Protein AF-A0A7W1G6N1-F1 (afdb_monomer_lite)

Structure (mmCIF, N/CA/C/O backbone):
data_AF-A0A7W1G6N1-F1
#
_entry.id   AF-A0A7W1G6N1-F1
#
loop_
_atom_site.group_PDB
_atom_site.id
_atom_site.type_symbol
_atom_site.label_atom_id
_atom_site.label_alt_id
_atom_site.label_comp_id
_atom_site.label_asym_id
_atom_site.label_entity_id
_atom_site.label_seq_id
_atom_site.pdbx_PDB_ins_code
_atom_site.Cartn_x
_atom_site.Cartn_y
_atom_site.Cartn_z
_atom_site.occupancy
_atom_site.B_iso_or_equiv
_atom_site.auth_seq_id
_atom_site.auth_comp_id
_atom_site.auth_asym_id
_atom_site.auth_atom_id
_atom_site.pdbx_PDB_model_num
ATOM 1 N N . MET A 1 1 ? -58.845 42.591 -38.755 1.00 31.61 1 MET A N 1
ATOM 2 C CA . MET A 1 1 ? -57.401 42.260 -38.752 1.00 31.61 1 MET A CA 1
ATOM 3 C C . MET A 1 1 ? -56.787 43.086 -37.635 1.00 31.61 1 MET A C 1
ATOM 5 O O . MET A 1 1 ? -56.938 44.291 -37.698 1.00 31.61 1 MET A O 1
ATOM 9 N N . ILE A 1 2 ? -56.238 42.552 -36.546 1.00 23.30 2 ILE A N 1
ATOM 10 C CA . ILE A 1 2 ? -55.523 41.286 -36.318 1.00 23.30 2 ILE A CA 1
ATOM 11 C C . ILE A 1 2 ? -56.107 40.600 -35.066 1.00 23.30 2 ILE A C 1
ATOM 13 O O . ILE A 1 2 ? -56.404 41.264 -34.079 1.00 23.30 2 ILE A O 1
ATOM 17 N N . ALA A 1 3 ? -56.312 39.284 -35.131 1.00 23.05 3 ALA A N 1
ATOM 18 C CA . ALA A 1 3 ? -56.789 38.465 -34.020 1.00 23.05 3 ALA A CA 1
ATOM 19 C C . ALA A 1 3 ? -55.627 38.125 -33.067 1.00 23.05 3 ALA A C 1
ATOM 21 O O . ALA A 1 3 ? -54.638 37.547 -33.509 1.00 23.05 3 ALA A O 1
ATOM 22 N N . HIS A 1 4 ? -55.759 38.425 -31.773 1.00 25.27 4 HIS A N 1
ATOM 23 C CA . HIS A 1 4 ? -54.898 37.884 -30.712 1.00 25.27 4 HIS A CA 1
ATOM 24 C C . HIS A 1 4 ? -55.715 36.923 -29.846 1.00 25.27 4 HIS A C 1
ATOM 26 O O . HIS A 1 4 ? -56.066 37.204 -28.708 1.00 25.27 4 HIS A O 1
ATOM 32 N N . GLY A 1 5 ? -56.064 35.788 -30.447 1.00 28.53 5 GLY A N 1
ATOM 33 C CA . GLY A 1 5 ? -56.577 34.616 -29.756 1.00 28.53 5 GLY A CA 1
ATOM 34 C C . GLY A 1 5 ? -55.669 33.441 -30.070 1.00 28.53 5 GLY A C 1
ATOM 35 O O . GLY A 1 5 ? -55.804 32.859 -31.136 1.00 28.53 5 GLY A O 1
ATOM 36 N N . VAL A 1 6 ? -54.749 33.128 -29.155 1.00 24.64 6 VAL A N 1
ATOM 37 C CA . VAL A 1 6 ? -54.266 31.767 -28.875 1.00 24.64 6 VAL A CA 1
ATOM 38 C C . VAL A 1 6 ? -53.816 31.774 -27.412 1.00 24.64 6 VAL A C 1
ATOM 40 O O . VAL A 1 6 ? -52.777 32.351 -27.094 1.00 24.64 6 VAL A O 1
ATOM 43 N N . ALA A 1 7 ? -54.597 31.154 -26.526 1.00 30.94 7 ALA A N 1
ATOM 44 C CA . ALA A 1 7 ? -54.115 30.734 -25.215 1.00 30.94 7 ALA A CA 1
ATOM 45 C C . ALA A 1 7 ? -52.924 29.792 -25.439 1.00 30.94 7 ALA A C 1
ATOM 47 O O . ALA A 1 7 ? -53.047 28.797 -26.155 1.00 30.94 7 ALA A O 1
ATOM 48 N N . ARG A 1 8 ? -51.745 30.132 -24.914 1.00 32.72 8 ARG A N 1
ATOM 49 C CA . ARG A 1 8 ? -50.528 29.343 -25.133 1.00 32.72 8 ARG A CA 1
ATOM 50 C C . ARG A 1 8 ? -50.209 28.547 -23.875 1.00 32.72 8 ARG A C 1
ATOM 52 O O . ARG A 1 8 ? -49.490 29.030 -23.012 1.00 32.72 8 ARG A O 1
ATOM 59 N N . THR A 1 9 ? -50.696 27.309 -23.824 1.00 32.59 9 THR A N 1
ATOM 60 C CA . THR A 1 9 ? -50.261 26.271 -22.877 1.00 32.59 9 THR A CA 1
ATOM 61 C C . THR A 1 9 ? -48.731 26.224 -22.812 1.00 32.59 9 THR A C 1
ATOM 63 O O . THR A 1 9 ? -48.063 26.353 -23.850 1.00 32.59 9 THR A O 1
ATOM 66 N N . ILE A 1 10 ? -48.158 26.048 -21.617 1.00 39.97 10 ILE A N 1
ATOM 67 C CA . ILE A 1 10 ? -46.740 25.712 -21.436 1.00 39.97 10 ILE A CA 1
ATOM 68 C C . ILE A 1 10 ? -46.501 24.376 -22.159 1.00 39.97 10 ILE A C 1
ATOM 70 O O . ILE A 1 10 ? -46.880 23.323 -21.668 1.00 39.97 10 ILE A O 1
ATOM 74 N N . ALA A 1 11 ? -45.973 24.416 -23.386 1.00 32.59 11 ALA A N 1
ATOM 75 C CA . ALA A 1 11 ? -45.635 23.219 -24.135 1.00 32.59 11 ALA A CA 1
ATOM 76 C C . ALA A 1 11 ? -44.312 22.702 -23.573 1.00 32.59 11 ALA A C 1
ATOM 78 O O . ALA A 1 11 ? -43.262 23.312 -23.777 1.00 32.59 11 ALA A O 1
ATOM 79 N N . SER A 1 12 ? -44.407 21.608 -22.827 1.00 36.09 12 SER A N 1
ATOM 80 C CA . SER A 1 12 ? -43.300 20.813 -22.318 1.00 36.09 12 SER A CA 1
ATOM 81 C C . SER A 1 12 ? -42.461 20.270 -23.477 1.00 36.09 12 SER A C 1
ATOM 83 O O . SER A 1 12 ? -42.986 19.575 -24.353 1.00 36.09 12 SER A O 1
ATOM 85 N N . ARG A 1 13 ? -41.143 20.490 -23.456 1.00 36.03 13 ARG A N 1
ATOM 86 C CA . ARG A 1 13 ? -40.245 19.433 -23.938 1.00 36.03 13 ARG A CA 1
ATOM 87 C C . ARG A 1 13 ? -40.370 18.290 -22.929 1.00 36.03 13 ARG A C 1
ATOM 89 O O . ARG A 1 13 ? -40.429 18.548 -21.731 1.00 36.03 13 ARG A O 1
ATOM 96 N N . ILE A 1 14 ? -40.465 17.052 -23.407 1.00 33.03 14 ILE A N 1
ATOM 97 C CA . ILE A 1 14 ? -40.385 15.871 -22.540 1.00 33.03 14 ILE A CA 1
ATOM 98 C C . ILE A 1 14 ? -39.028 15.956 -21.831 1.00 33.03 14 ILE A C 1
ATOM 100 O O . ILE A 1 14 ? -37.995 15.891 -22.495 1.00 33.03 14 ILE A O 1
ATOM 104 N N . ALA A 1 15 ? -39.051 16.199 -20.521 1.00 41.38 15 ALA A N 1
ATOM 105 C CA . ALA A 1 15 ? -37.855 16.276 -19.693 1.00 41.38 15 ALA A CA 1
ATOM 106 C C . ALA A 1 15 ? -37.167 14.907 -19.656 1.00 41.38 15 ALA A C 1
ATOM 108 O O . ALA A 1 15 ? -37.839 13.875 -19.544 1.00 41.38 15 ALA A O 1
ATOM 109 N N . THR A 1 16 ? -35.839 14.886 -19.727 1.00 40.97 16 THR A N 1
ATOM 110 C CA . THR A 1 16 ? -35.079 13.694 -19.338 1.00 40.97 16 THR A CA 1
ATOM 111 C C . THR A 1 16 ? -35.012 13.639 -17.802 1.00 40.97 16 THR A C 1
ATOM 113 O O . THR A 1 16 ? -35.255 14.645 -17.129 1.00 40.97 16 THR A O 1
ATOM 116 N N . PRO A 1 17 ? -34.700 12.482 -17.193 1.00 38.56 17 PRO A N 1
ATOM 117 C CA . PRO A 1 17 ? -34.567 12.359 -15.736 1.00 38.56 17 PRO A CA 1
ATOM 118 C C . PRO A 1 17 ? -33.559 13.329 -15.084 1.00 38.56 17 PRO A C 1
ATOM 120 O O . PRO A 1 17 ? -33.598 13.502 -13.869 1.00 38.56 17 PRO A O 1
ATOM 123 N N . GLU A 1 18 ? -32.681 13.957 -15.871 1.00 43.34 18 GLU A N 1
ATOM 124 C CA . GLU A 1 18 ? -31.613 14.869 -15.435 1.00 43.34 18 GLU A CA 1
ATOM 125 C C . GLU A 1 18 ? -32.095 16.317 -15.188 1.00 43.34 18 GLU A C 1
ATOM 127 O O . GLU A 1 18 ? -31.419 17.084 -14.507 1.00 43.34 18 GLU A O 1
ATOM 132 N N . ASP A 1 19 ? -33.290 16.692 -15.663 1.00 46.44 19 ASP A N 1
ATOM 133 C CA . ASP A 1 19 ? -33.820 18.070 -15.598 1.00 46.44 19 ASP A CA 1
ATOM 134 C C . ASP A 1 19 ? -34.598 18.385 -14.295 1.00 46.44 19 ASP A C 1
ATOM 136 O O . ASP A 1 19 ? -35.351 19.357 -14.203 1.00 46.44 19 ASP A O 1
ATOM 140 N N . VAL A 1 20 ? -34.455 17.541 -13.270 1.00 49.69 20 VAL A N 1
ATOM 141 C CA . VAL A 1 20 ? -35.198 17.583 -12.001 1.00 49.69 20 VAL A CA 1
ATOM 142 C C . VAL A 1 20 ? -34.346 18.212 -10.890 1.00 49.69 20 VAL A C 1
ATOM 144 O O . VAL A 1 20 ? -33.246 17.747 -10.615 1.00 49.69 20 VAL A O 1
ATOM 147 N N . GLY A 1 21 ? -34.868 19.247 -10.218 1.00 63.12 21 GLY A N 1
ATOM 148 C CA . GLY A 1 21 ? -34.083 20.094 -9.306 1.00 63.12 21 GLY A CA 1
ATOM 149 C C . GLY A 1 21 ? -33.358 21.238 -10.023 1.00 63.12 21 GLY A C 1
ATOM 150 O O . GLY A 1 21 ? -32.544 21.916 -9.406 1.00 63.12 21 GLY A O 1
ATOM 151 N N . CYS A 1 22 ? -33.625 21.418 -11.322 1.00 71.81 22 CYS A N 1
ATOM 152 C CA . CYS A 1 22 ? -32.969 22.375 -12.203 1.00 71.81 22 CYS A CA 1
ATOM 153 C C . CYS A 1 22 ? -33.990 23.238 -12.952 1.00 71.81 22 CYS A C 1
ATOM 155 O O . CYS A 1 22 ? -35.066 22.764 -13.317 1.00 71.81 22 CYS A O 1
ATOM 157 N N . LEU A 1 23 ? -33.623 24.484 -13.250 1.00 83.25 23 LEU A N 1
ATOM 158 C CA . LEU A 1 23 ? -34.310 25.312 -14.242 1.00 83.25 23 LEU A CA 1
ATOM 159 C C . LEU A 1 23 ? -33.697 25.074 -15.625 1.00 83.25 23 LEU A C 1
ATOM 161 O O . LEU A 1 23 ? -32.481 24.932 -15.756 1.00 83.25 23 LEU A O 1
ATOM 165 N N . SER A 1 24 ? -34.519 25.080 -16.672 1.00 82.44 24 SER A N 1
ATOM 166 C CA . SER A 1 24 ? -34.040 24.970 -18.051 1.00 82.44 24 SER A CA 1
ATOM 167 C C . SER A 1 24 ? -33.481 26.314 -18.516 1.00 82.44 24 SER A C 1
ATOM 169 O O . SER A 1 24 ? -34.236 27.264 -18.703 1.00 82.44 24 SER A O 1
ATOM 171 N N . ALA A 1 25 ? -32.168 26.399 -18.714 1.00 85.62 25 ALA A N 1
ATOM 172 C CA . ALA A 1 25 ? -31.466 27.573 -19.215 1.00 85.62 25 ALA A CA 1
ATOM 173 C C . ALA A 1 25 ? -31.323 27.517 -20.745 1.00 85.62 25 ALA A C 1
ATOM 175 O O . ALA A 1 25 ? -30.853 26.529 -21.307 1.00 85.62 25 ALA A O 1
ATOM 176 N N . SER A 1 26 ? -31.688 28.598 -21.425 1.00 85.94 26 SER A N 1
ATOM 177 C CA . SER A 1 26 ? -31.550 28.785 -22.871 1.00 85.94 26 SER A CA 1
ATOM 178 C C . SER A 1 26 ? -30.667 29.996 -23.157 1.00 85.94 26 SER A C 1
ATOM 180 O O . SER A 1 26 ? -30.929 31.084 -22.646 1.00 85.94 26 SER A O 1
ATOM 182 N N . PHE A 1 27 ? -29.633 29.816 -23.977 1.00 85.44 27 PHE A N 1
ATOM 183 C CA . PHE A 1 27 ? -28.667 30.853 -24.340 1.00 85.44 27 PHE A CA 1
ATOM 184 C C . PHE A 1 27 ? -28.997 31.463 -25.694 1.00 85.44 27 PHE A C 1
ATOM 186 O O . PHE A 1 27 ? -29.346 30.747 -26.629 1.00 85.44 27 PHE A O 1
ATOM 193 N N . PHE A 1 28 ? -28.832 32.774 -25.833 1.00 84.38 28 PHE A N 1
ATOM 194 C CA . PHE A 1 28 ? -29.092 33.507 -27.069 1.00 84.38 28 PHE A CA 1
ATOM 195 C C . PHE A 1 28 ? -27.882 34.357 -27.440 1.00 84.38 28 PHE A C 1
ATOM 197 O O . PHE A 1 28 ? -27.369 35.111 -26.612 1.00 84.38 28 PHE A O 1
ATOM 204 N N . ALA A 1 29 ? -27.446 34.252 -28.698 1.00 78.06 29 ALA A N 1
ATOM 205 C CA . ALA A 1 29 ? -26.437 35.142 -29.255 1.00 78.06 29 ALA A CA 1
ATOM 206 C C . ALA A 1 29 ? -27.055 36.541 -29.446 1.00 78.06 29 ALA A C 1
ATOM 208 O O . ALA A 1 29 ? -27.987 36.708 -30.237 1.00 78.06 29 ALA A O 1
ATOM 209 N N . GLY A 1 30 ? -26.557 37.535 -28.707 1.00 75.81 30 GLY A N 1
ATOM 210 C CA . GLY A 1 30 ? -27.086 38.899 -28.694 1.00 75.81 30 GLY A CA 1
ATOM 211 C C . GLY A 1 30 ? -28.164 39.170 -27.637 1.00 75.81 30 GLY A C 1
ATOM 212 O O . GLY A 1 30 ? -28.533 38.316 -26.832 1.00 75.81 30 GLY A O 1
ATOM 213 N N . SER A 1 31 ? -28.655 40.409 -27.641 1.00 76.31 31 SER A N 1
ATOM 214 C CA . SER A 1 31 ? -29.583 40.931 -26.635 1.00 76.31 31 SER A CA 1
ATOM 215 C C . SER A 1 31 ? -31.025 40.454 -26.837 1.00 76.31 31 SER A C 1
ATOM 217 O O . SER A 1 31 ? -31.573 40.531 -27.945 1.00 76.31 31 SER A O 1
ATOM 219 N N . LEU A 1 32 ? -31.683 40.039 -25.748 1.00 76.94 32 LEU A N 1
ATOM 220 C CA . LEU A 1 32 ? -33.138 39.845 -25.694 1.00 76.94 32 LEU A CA 1
ATOM 221 C C . LEU A 1 32 ? -33.925 41.134 -25.371 1.00 76.94 32 LEU A C 1
ATOM 223 O O . LEU A 1 32 ? -35.152 41.075 -25.296 1.00 76.94 32 LEU A O 1
ATOM 227 N N . ARG A 1 33 ? -33.279 42.303 -25.212 1.00 73.06 33 ARG A N 1
ATOM 228 C CA . ARG A 1 33 ? -33.957 43.582 -24.887 1.00 73.06 33 ARG A CA 1
ATOM 229 C C . ARG A 1 33 ? -35.008 44.013 -25.899 1.00 73.06 33 ARG A C 1
ATOM 231 O O . ARG A 1 33 ? -36.011 44.602 -25.518 1.00 73.06 33 ARG A O 1
ATOM 238 N N . GLU A 1 34 ? -34.764 43.747 -27.177 1.00 66.62 34 GLU A N 1
ATOM 239 C CA . GLU A 1 34 ? -35.660 44.156 -28.265 1.00 66.62 34 GLU A CA 1
ATOM 240 C C . GLU A 1 34 ? -36.968 43.350 -28.286 1.00 66.62 34 GLU A C 1
ATOM 242 O O . GLU A 1 34 ? -37.925 43.743 -28.955 1.00 66.62 34 GLU A O 1
ATOM 247 N N . GLN A 1 35 ? -37.025 42.226 -27.561 1.00 68.25 35 GLN A N 1
ATOM 248 C CA . GLN A 1 35 ? -38.252 41.454 -27.409 1.00 68.25 35 GLN A CA 1
ATOM 249 C C . GLN A 1 35 ? -39.191 42.185 -26.456 1.00 68.25 35 GLN A C 1
ATOM 251 O O . GLN A 1 35 ? -38.803 42.555 -25.339 1.00 68.25 35 GLN A O 1
ATOM 256 N N . ARG A 1 36 ? -40.436 42.384 -26.903 1.00 60.56 36 ARG A N 1
ATOM 257 C CA . ARG A 1 36 ? -41.447 43.078 -26.105 1.00 60.56 36 ARG A CA 1
ATOM 258 C C . ARG A 1 36 ? -41.634 42.366 -24.765 1.00 60.56 36 ARG A C 1
ATOM 260 O O . ARG A 1 36 ? -41.477 41.152 -24.672 1.00 60.56 36 ARG A O 1
ATOM 267 N N . GLN A 1 37 ? -41.969 43.130 -23.731 1.00 54.97 37 GLN A N 1
ATOM 268 C CA . GLN A 1 37 ? -42.131 42.612 -22.367 1.00 54.97 37 GLN A CA 1
ATOM 269 C C . GLN A 1 37 ? -43.242 41.549 -22.250 1.00 54.97 37 GLN A C 1
ATOM 271 O O . GLN A 1 37 ? -43.193 40.723 -21.350 1.00 54.97 37 GLN A O 1
ATOM 276 N N . ASP A 1 38 ? -44.203 41.533 -23.177 1.00 54.34 38 ASP A N 1
ATOM 277 C CA . ASP A 1 38 ? -45.266 40.531 -23.309 1.00 54.34 38 ASP A CA 1
ATOM 278 C C . ASP A 1 38 ? -44.863 39.302 -24.151 1.00 54.34 38 ASP A C 1
ATOM 280 O O . ASP A 1 38 ? -45.549 38.276 -24.117 1.00 54.34 38 ASP A O 1
ATOM 284 N N . ASP A 1 39 ? -43.732 39.352 -24.868 1.00 57.81 39 ASP A N 1
ATOM 285 C CA . ASP A 1 39 ? -43.179 38.192 -25.571 1.00 57.81 39 ASP A CA 1
ATOM 286 C C . ASP A 1 39 ? -42.362 37.330 -24.608 1.00 57.81 39 ASP A C 1
ATOM 288 O O . ASP A 1 39 ? -41.129 37.323 -24.597 1.00 57.81 39 ASP A O 1
ATOM 292 N N . TRP A 1 40 ? -43.080 36.603 -23.750 1.00 56.66 40 TRP A N 1
ATOM 293 C CA . TRP A 1 40 ? -42.460 35.699 -22.794 1.00 56.66 40 TRP A CA 1
ATOM 294 C C . TRP A 1 40 ? -41.577 34.690 -23.540 1.00 56.66 40 TRP A C 1
ATOM 296 O O . TRP A 1 40 ? -40.418 34.509 -23.170 1.00 56.66 40 TRP A O 1
ATOM 306 N N . ARG A 1 41 ? -42.086 34.026 -24.585 1.00 54.88 41 ARG A N 1
ATOM 307 C CA . ARG A 1 41 ? -41.329 33.054 -25.384 1.00 54.88 41 ARG A CA 1
ATOM 308 C C . ARG A 1 41 ? -40.619 33.778 -26.510 1.00 54.88 41 ARG A C 1
ATOM 310 O O . ARG A 1 41 ? -41.154 33.815 -27.613 1.00 54.88 41 ARG A O 1
ATOM 317 N N . THR A 1 42 ? -39.399 34.244 -26.250 1.00 59.12 42 THR A N 1
ATOM 318 C CA . THR A 1 42 ? -38.481 34.597 -27.338 1.00 59.12 42 THR A CA 1
ATOM 319 C C . THR A 1 42 ? -38.606 33.554 -28.452 1.00 59.12 42 THR A C 1
ATOM 321 O O . THR A 1 42 ? -38.358 32.364 -28.261 1.00 59.12 42 THR A O 1
ATOM 324 N N . THR A 1 43 ? -39.114 33.986 -29.605 1.00 61.00 43 THR A N 1
ATOM 325 C CA . THR A 1 43 ? -39.302 33.108 -30.772 1.00 61.00 43 THR A CA 1
ATOM 326 C C . THR A 1 43 ? -37.979 32.821 -31.470 1.00 61.00 43 THR A C 1
ATOM 328 O O . THR A 1 43 ? -37.915 31.993 -32.380 1.00 61.00 43 THR A O 1
ATOM 331 N N . ARG A 1 44 ? -36.910 33.499 -31.037 1.00 71.62 44 ARG A N 1
ATOM 332 C CA . ARG A 1 44 ? -35.558 33.233 -31.500 1.00 71.62 44 ARG A CA 1
ATOM 333 C C . ARG A 1 44 ? -35.153 31.832 -31.031 1.00 71.62 44 ARG A C 1
ATOM 335 O O . ARG A 1 44 ? -35.360 31.506 -29.865 1.00 71.62 44 ARG A O 1
ATOM 342 N N . PRO A 1 45 ? -34.578 30.998 -31.906 1.00 76.94 45 PRO A N 1
ATOM 343 C CA . PRO A 1 45 ? -33.999 29.735 -31.479 1.00 76.94 45 PRO A CA 1
ATOM 344 C C . PRO A 1 45 ? -32.798 30.007 -30.555 1.00 76.94 45 PRO A C 1
ATOM 346 O O . PRO A 1 45 ? -32.006 30.909 -30.851 1.00 76.94 45 PRO A O 1
ATOM 349 N N . PRO A 1 46 ? -32.654 29.270 -29.441 1.00 82.50 46 PRO A N 1
ATOM 350 C CA . PRO A 1 46 ? -31.481 29.401 -28.593 1.00 82.50 46 PRO A CA 1
ATOM 351 C C . PRO A 1 46 ? -30.232 28.876 -29.313 1.00 82.50 46 PRO A C 1
ATOM 353 O O . PRO A 1 46 ? -30.299 27.908 -30.071 1.00 82.50 46 PRO A O 1
ATOM 356 N N . ALA A 1 47 ? -29.092 29.508 -29.050 1.00 78.88 47 ALA A N 1
ATOM 357 C CA . ALA A 1 47 ? -27.770 29.059 -29.482 1.00 78.88 47 ALA A CA 1
ATOM 358 C C . ALA A 1 47 ? -27.330 27.776 -28.751 1.00 78.88 47 ALA A C 1
ATOM 360 O O . ALA A 1 47 ? -26.596 26.965 -29.311 1.00 78.88 47 ALA A O 1
ATOM 361 N N . GLY A 1 48 ? -27.840 27.567 -27.534 1.00 79.25 48 GLY A N 1
ATOM 362 C CA . GLY A 1 48 ? -27.614 26.373 -26.728 1.00 79.25 48 GLY A CA 1
ATOM 363 C C . GLY A 1 48 ? -28.565 26.309 -25.534 1.00 79.25 48 GLY A C 1
ATOM 364 O O . GLY A 1 48 ? -29.240 27.287 -25.210 1.00 79.25 48 GLY A O 1
ATOM 365 N N . THR A 1 49 ? -28.617 25.163 -24.861 1.00 80.06 49 THR A N 1
ATOM 366 C CA . THR A 1 49 ? -29.418 24.961 -23.643 1.00 80.06 49 THR A CA 1
ATOM 367 C C . THR A 1 49 ? -28.630 24.182 -22.597 1.00 80.06 49 THR A C 1
ATOM 369 O O . THR A 1 49 ? -27.820 23.333 -22.966 1.00 80.06 49 THR A O 1
ATOM 372 N N . ARG A 1 50 ? -28.898 24.418 -21.310 1.00 80.12 50 ARG A N 1
ATOM 373 C CA . ARG A 1 50 ? -28.409 23.603 -20.184 1.00 80.12 50 ARG A CA 1
ATOM 374 C C . ARG A 1 50 ? -29.443 23.566 -19.055 1.00 80.12 50 ARG A C 1
ATOM 376 O O . ARG A 1 50 ? -30.394 24.339 -19.086 1.00 80.12 50 ARG A O 1
ATOM 383 N N . SER A 1 51 ? -29.239 22.724 -18.052 1.00 78.81 51 SER A N 1
ATOM 384 C CA . SER A 1 51 ? -30.108 22.643 -16.871 1.00 78.81 51 SER A CA 1
ATOM 385 C C . SER A 1 51 ? -29.339 23.094 -15.630 1.00 78.81 51 SER A C 1
ATOM 387 O O . SER A 1 51 ? -28.266 22.565 -15.349 1.00 78.81 51 SER A O 1
ATOM 389 N N . ASP A 1 52 ? -29.875 24.079 -14.903 1.00 80.88 52 ASP A N 1
ATOM 390 C CA . ASP A 1 52 ? -29.201 24.726 -13.771 1.00 80.88 52 ASP A CA 1
ATOM 391 C C . ASP A 1 52 ? -29.892 24.408 -12.444 1.00 80.88 52 ASP A C 1
ATOM 393 O O . ASP A 1 52 ? -31.005 24.872 -12.191 1.00 80.88 52 ASP A O 1
ATOM 397 N N . SER A 1 53 ? -29.214 23.639 -11.584 1.00 76.88 53 SER A N 1
ATOM 398 C CA . SER A 1 53 ? -29.725 23.223 -10.267 1.00 76.88 53 SER A CA 1
ATOM 399 C C . SER A 1 53 ? -29.661 24.304 -9.194 1.00 76.88 53 SER A C 1
ATOM 401 O O . SER A 1 53 ? -30.349 24.225 -8.184 1.00 76.88 53 SER A O 1
ATOM 403 N N . VAL A 1 54 ? -28.844 25.331 -9.402 1.00 81.94 54 VAL A N 1
ATOM 404 C CA . VAL A 1 54 ? -28.751 26.516 -8.551 1.00 81.94 54 VAL A CA 1
ATOM 405 C C . VAL A 1 54 ? -28.441 27.697 -9.458 1.00 81.94 54 VAL A C 1
ATOM 407 O O . VAL A 1 54 ? -27.601 27.593 -10.351 1.00 81.94 54 VAL A O 1
ATOM 410 N N . LEU A 1 55 ? -29.076 28.839 -9.210 1.00 86.62 55 LEU A N 1
ATOM 411 C CA . LEU A 1 55 ? -28.695 30.095 -9.848 1.00 86.62 55 LEU A CA 1
ATOM 412 C C . LEU A 1 55 ? -27.796 30.879 -8.891 1.00 86.62 55 LEU A C 1
ATOM 414 O O . LEU A 1 55 ? -28.282 31.714 -8.136 1.00 86.62 55 LEU A O 1
ATOM 418 N N . ASN A 1 56 ? -26.501 30.556 -8.864 1.00 87.94 56 ASN A N 1
ATOM 419 C CA . ASN A 1 56 ? -25.494 31.263 -8.067 1.00 87.94 56 ASN A CA 1
ATOM 420 C C . ASN A 1 56 ? -24.139 31.253 -8.779 1.00 87.94 56 ASN A C 1
ATOM 422 O O . ASN A 1 56 ? -23.330 30.347 -8.596 1.00 87.94 56 ASN A O 1
ATOM 426 N N . PHE A 1 57 ? -23.909 32.283 -9.577 1.00 84.12 57 PHE A N 1
ATOM 427 C CA . PHE A 1 57 ? -22.766 32.429 -10.464 1.00 84.12 57 PHE A CA 1
ATOM 428 C C . PHE A 1 57 ? -22.002 33.712 -10.095 1.00 84.12 57 PHE A C 1
ATOM 430 O O . PHE A 1 57 ? -22.292 34.761 -10.662 1.00 84.12 57 PHE A O 1
ATOM 437 N N . PRO A 1 58 ? -21.100 33.702 -9.093 1.00 71.00 58 PRO A N 1
ATOM 438 C CA . PRO A 1 58 ? -20.290 34.870 -8.731 1.00 71.00 58 PRO A CA 1
ATOM 439 C C . PRO A 1 58 ? -19.143 35.169 -9.717 1.00 71.00 58 PRO A C 1
ATOM 441 O O . PRO A 1 58 ? -18.595 34.278 -10.362 1.00 71.00 58 PRO A O 1
ATOM 444 N N . TYR A 1 59 ? -18.727 36.440 -9.737 1.00 65.94 59 TYR A N 1
ATOM 445 C CA . TYR A 1 59 ? -17.799 37.070 -10.691 1.00 65.94 59 TYR A CA 1
ATOM 446 C C . TYR A 1 59 ? -16.406 36.443 -10.856 1.00 65.94 59 TYR A C 1
ATOM 448 O O . TYR A 1 59 ? -15.787 36.652 -11.895 1.00 65.94 59 TYR A O 1
ATOM 456 N N . ALA A 1 60 ? -15.877 35.738 -9.855 1.00 57.41 60 ALA A N 1
ATOM 457 C CA . ALA A 1 60 ? -14.449 35.404 -9.822 1.00 57.41 60 ALA A CA 1
ATOM 458 C C . ALA A 1 60 ? -14.122 33.942 -10.176 1.00 57.41 60 ALA A C 1
ATOM 460 O O . ALA A 1 60 ? -13.017 33.674 -10.633 1.00 57.41 60 ALA A O 1
ATOM 461 N N . GLU A 1 61 ? -15.053 32.998 -9.985 1.00 52.44 61 GLU A N 1
ATOM 462 C CA . GLU A 1 61 ? -14.735 31.553 -10.058 1.00 52.44 61 GLU A CA 1
ATOM 463 C C . GLU A 1 61 ? -15.865 30.695 -10.664 1.00 52.44 61 GLU A C 1
ATOM 465 O O . GLU A 1 61 ? -15.643 29.560 -11.079 1.00 52.44 61 GLU A O 1
ATOM 470 N N . HIS A 1 62 ? -17.078 31.248 -10.780 1.00 56.97 62 HIS A N 1
ATOM 471 C CA . HIS A 1 62 ? -18.287 30.527 -11.196 1.00 56.97 62 HIS A CA 1
ATOM 472 C C . HIS A 1 62 ? -19.114 31.326 -12.211 1.00 56.97 62 HIS A C 1
ATOM 474 O O . HIS A 1 62 ? -20.342 31.253 -12.210 1.00 56.97 62 HIS A O 1
ATOM 480 N N . ALA A 1 63 ? -18.461 32.116 -13.065 1.00 65.25 63 ALA A N 1
ATOM 481 C CA . ALA A 1 63 ? -19.151 32.838 -14.127 1.00 65.25 63 ALA A CA 1
ATOM 482 C C . ALA A 1 63 ? -19.963 31.869 -15.005 1.00 65.25 63 ALA A C 1
ATOM 484 O O . ALA A 1 63 ? -19.566 30.721 -15.212 1.00 65.25 63 ALA A O 1
ATOM 485 N N . LEU A 1 64 ? -21.082 32.354 -15.557 1.00 71.44 64 LEU A N 1
ATOM 486 C CA . LEU A 1 64 ? -21.980 31.591 -16.441 1.00 71.44 64 LEU A CA 1
ATOM 487 C C . LEU A 1 64 ? -21.227 30.787 -17.5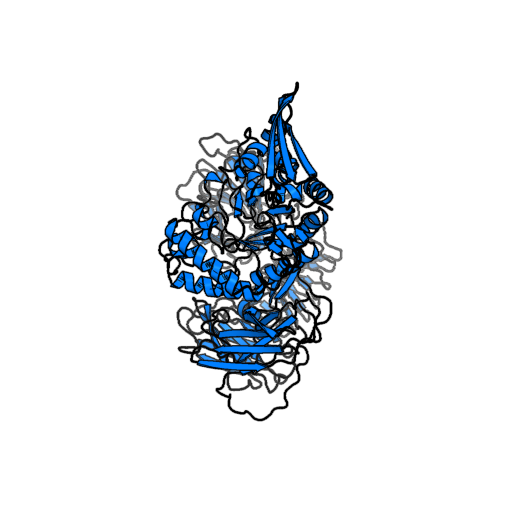09 1.00 71.44 64 LEU A C 1
ATOM 489 O O . LEU A 1 64 ? -21.599 29.647 -17.786 1.00 71.44 64 LEU A O 1
ATOM 493 N N . PHE A 1 65 ? -20.146 31.367 -18.033 1.00 72.75 65 PHE A N 1
ATOM 494 C CA . PHE A 1 65 ? -19.127 30.676 -18.809 1.00 72.75 65 PHE A CA 1
ATOM 495 C C . PHE A 1 65 ? -17.735 31.124 -18.342 1.00 72.75 65 PHE A C 1
ATOM 497 O O . PHE A 1 65 ? -17.354 32.262 -18.617 1.00 72.75 65 PHE A O 1
ATOM 504 N N . PRO A 1 66 ? -16.966 30.264 -17.652 1.00 63.81 66 PRO A N 1
ATOM 505 C CA . PRO A 1 66 ? -15.663 30.643 -17.106 1.00 63.81 66 PRO A CA 1
ATOM 506 C C . PRO A 1 66 ? -14.547 30.670 -18.165 1.00 63.81 66 PRO A C 1
ATOM 508 O O . PRO A 1 66 ? -13.476 31.209 -17.905 1.00 63.81 66 PRO A O 1
ATOM 511 N N . THR A 1 67 ? -14.773 30.098 -19.356 1.00 69.56 67 THR A N 1
ATOM 512 C CA . THR A 1 67 ? -13.796 30.045 -20.458 1.00 69.56 67 THR A CA 1
ATOM 513 C C . THR A 1 67 ? -14.447 30.337 -21.813 1.00 69.56 67 THR A C 1
ATOM 515 O O . THR A 1 67 ? -15.639 30.087 -22.015 1.00 69.56 67 THR A O 1
ATOM 518 N N . ALA A 1 68 ? -13.654 30.818 -22.779 1.00 69.44 68 ALA A N 1
ATOM 519 C CA . ALA A 1 68 ? -14.103 31.015 -24.162 1.00 69.44 68 ALA A CA 1
ATOM 520 C C . ALA A 1 68 ? -14.545 29.697 -24.832 1.00 69.44 68 ALA A C 1
ATOM 522 O O . ALA A 1 68 ? -15.470 29.693 -25.642 1.00 69.44 68 ALA A O 1
ATOM 523 N N . ASP A 1 69 ? -13.942 28.564 -24.456 1.00 71.75 69 ASP A N 1
ATOM 524 C CA . ASP A 1 69 ? -14.359 27.240 -24.931 1.00 71.75 69 ASP A CA 1
ATOM 525 C C . ASP A 1 69 ? -15.751 26.851 -24.436 1.00 71.75 69 ASP A C 1
ATOM 527 O O . ASP A 1 69 ? -16.547 26.323 -25.212 1.00 71.75 69 ASP A O 1
ATOM 531 N N . ALA A 1 70 ? -16.090 27.170 -23.182 1.00 71.75 70 ALA A N 1
ATOM 532 C CA . ALA A 1 70 ? -17.427 26.927 -22.648 1.00 71.75 70 ALA A CA 1
ATOM 533 C C . ALA A 1 70 ? -18.495 27.763 -23.384 1.00 71.75 70 ALA A C 1
ATOM 535 O O . ALA A 1 70 ? -19.601 27.280 -23.623 1.00 71.75 70 ALA A O 1
ATOM 536 N N . GLN A 1 71 ? -18.152 28.985 -23.810 1.00 71.69 71 GLN A N 1
ATOM 537 C CA . GLN A 1 71 ? -19.026 29.829 -24.636 1.00 71.69 71 GLN A CA 1
ATOM 538 C C . GLN A 1 71 ? -19.209 29.260 -26.048 1.00 71.69 71 GLN A C 1
ATOM 540 O O . GLN A 1 71 ? -20.343 29.145 -26.518 1.00 71.69 71 GLN A O 1
ATOM 545 N N . ARG A 1 72 ? -18.112 28.842 -26.700 1.00 72.75 72 ARG A N 1
ATOM 546 C CA . ARG A 1 72 ? -18.152 28.185 -28.019 1.00 72.75 72 ARG A CA 1
ATOM 547 C C . ARG A 1 72 ? -18.992 26.913 -27.990 1.00 72.75 72 ARG A C 1
ATOM 549 O O . ARG A 1 72 ? -19.805 26.704 -28.886 1.00 72.75 72 ARG A O 1
ATOM 556 N N . ALA A 1 73 ? -18.837 26.097 -26.946 1.00 71.62 73 ALA A N 1
ATOM 557 C CA . ALA A 1 73 ? -19.617 24.878 -26.752 1.00 71.62 73 ALA A CA 1
ATOM 558 C C . ALA A 1 73 ? -21.126 25.156 -26.614 1.00 71.62 73 ALA A C 1
ATOM 560 O O . ALA A 1 73 ? -21.940 24.351 -27.057 1.00 71.62 73 ALA A O 1
ATOM 561 N N . ALA A 1 74 ? -21.504 26.312 -26.060 1.00 67.75 74 ALA A N 1
ATOM 562 C CA . ALA A 1 74 ? -22.893 26.765 -25.967 1.00 67.75 74 ALA A CA 1
ATOM 563 C C . ALA A 1 74 ? -23.392 27.528 -27.213 1.00 67.75 74 ALA A C 1
ATOM 565 O O . ALA A 1 74 ? -24.481 28.102 -27.180 1.00 67.75 74 ALA A O 1
ATOM 566 N N . GLY A 1 75 ? -22.607 27.563 -28.298 1.00 69.19 75 GLY A N 1
ATOM 567 C CA . GLY A 1 75 ? -22.965 28.239 -29.548 1.00 69.19 75 GLY A CA 1
ATOM 568 C C . GLY A 1 75 ? -22.887 29.768 -29.487 1.00 69.19 75 GLY A C 1
ATOM 569 O O . GLY A 1 75 ? -23.418 30.444 -30.370 1.00 69.19 75 GLY A O 1
ATOM 570 N N . ILE A 1 76 ? -22.245 30.333 -28.460 1.00 71.69 76 ILE A N 1
ATOM 571 C CA . ILE A 1 76 ? -22.087 31.780 -28.289 1.00 71.69 76 ILE A CA 1
ATOM 572 C C . ILE A 1 76 ? -20.806 32.229 -29.022 1.00 71.69 76 ILE A C 1
ATOM 574 O O . ILE A 1 76 ? -19.731 31.695 -28.740 1.00 71.69 76 ILE A O 1
ATOM 578 N N . PRO A 1 77 ? -20.872 33.201 -29.956 1.00 63.66 77 PRO A N 1
ATOM 579 C CA . PRO A 1 77 ? -19.694 33.672 -30.687 1.00 63.66 77 PRO A CA 1
ATOM 580 C C . PRO A 1 77 ? -18.677 34.334 -29.750 1.00 63.66 77 PRO A C 1
ATOM 582 O O . PRO A 1 77 ? -19.027 35.276 -29.044 1.00 63.66 77 PRO A O 1
ATOM 585 N N . CYS A 1 78 ? -17.416 33.905 -29.774 1.00 61.78 78 CYS A N 1
ATOM 586 C CA . CYS A 1 78 ? -16.316 34.531 -29.034 1.00 61.78 78 CYS A CA 1
ATOM 587 C C . CYS A 1 78 ? -15.366 35.273 -29.995 1.00 61.78 78 CYS A C 1
ATOM 589 O O . CYS A 1 78 ? -14.978 34.722 -31.027 1.00 61.78 78 CYS A O 1
ATOM 591 N N . ASN A 1 79 ? -14.956 36.498 -29.662 1.00 56.34 79 ASN A N 1
ATOM 592 C CA . ASN A 1 79 ? -13.761 37.123 -30.230 1.00 56.34 79 ASN A CA 1
ATOM 593 C C . ASN A 1 79 ? -12.760 37.387 -29.093 1.00 56.34 79 ASN A C 1
ATOM 595 O O . ASN A 1 79 ? -13.156 37.694 -27.970 1.00 56.34 79 ASN A O 1
ATOM 599 N N . ASP A 1 80 ? -11.468 37.192 -29.363 1.00 50.66 80 ASP A N 1
ATOM 600 C CA . ASP A 1 80 ? -10.406 37.039 -28.350 1.00 50.66 80 ASP A CA 1
ATOM 601 C C . ASP A 1 80 ? -10.017 38.337 -27.601 1.00 50.66 80 ASP A C 1
ATOM 603 O O . ASP A 1 80 ? -8.859 38.539 -27.240 1.00 50.66 80 ASP A O 1
ATOM 607 N N . SER A 1 81 ? -10.960 39.244 -27.335 1.00 49.97 81 SER A N 1
ATOM 608 C CA . SER A 1 81 ? -10.693 40.445 -26.527 1.00 49.97 81 SER A CA 1
ATOM 609 C C . SER A 1 81 ? -11.885 41.039 -25.762 1.00 49.97 81 SER A C 1
ATOM 611 O O . SER A 1 81 ? -11.741 42.093 -25.146 1.00 49.97 81 SER A O 1
ATOM 613 N N . GLY A 1 82 ? -13.033 40.361 -25.691 1.00 51.75 82 GLY A N 1
ATOM 614 C CA . GLY A 1 82 ? -14.116 40.749 -24.784 1.00 51.75 82 GLY A CA 1
ATOM 615 C C . GLY A 1 82 ? -15.244 39.728 -24.796 1.00 51.75 82 GLY A C 1
ATOM 616 O O . GLY A 1 82 ? -15.763 39.407 -25.860 1.00 51.75 82 GLY A O 1
ATOM 617 N N . TYR A 1 83 ? -15.618 39.205 -23.625 1.00 55.00 83 TYR A N 1
ATOM 618 C CA . TYR A 1 83 ? -16.796 38.347 -23.469 1.00 55.00 83 TYR A CA 1
ATOM 619 C C . TYR A 1 83 ? -17.993 39.013 -24.173 1.00 55.00 83 TYR A C 1
ATOM 621 O O . TYR A 1 83 ? -18.389 40.130 -23.836 1.00 55.00 83 TYR A O 1
ATOM 629 N N . SER A 1 84 ? -18.490 38.371 -25.228 1.00 59.94 84 SER A N 1
ATOM 630 C CA . SER A 1 84 ? -19.459 38.947 -26.160 1.00 59.94 84 SER A CA 1
ATOM 631 C C . SER A 1 84 ? -20.839 39.138 -25.520 1.00 59.94 84 SER A C 1
ATOM 633 O O . SER A 1 84 ? -21.162 38.535 -24.498 1.00 59.94 84 SER A O 1
ATOM 635 N N . THR A 1 85 ? -21.678 39.990 -26.118 1.00 72.19 85 THR A N 1
ATOM 636 C CA . THR A 1 85 ? -23.054 40.229 -25.657 1.00 72.19 85 THR A CA 1
ATOM 637 C C . THR A 1 85 ? -23.932 38.995 -25.891 1.00 72.19 85 THR A C 1
ATOM 639 O O . THR A 1 85 ? -24.183 38.619 -27.039 1.00 72.19 85 THR A O 1
ATOM 642 N N . TYR A 1 86 ? -24.440 38.382 -24.821 1.00 78.88 86 TYR A N 1
ATOM 643 C CA . TYR A 1 86 ? -25.392 37.266 -24.884 1.00 78.88 86 TYR A CA 1
ATOM 644 C C . TYR A 1 86 ? -26.501 37.426 -23.844 1.00 78.88 86 TYR A C 1
ATOM 646 O O . TYR A 1 86 ? -26.395 38.219 -22.913 1.00 78.88 86 TYR A O 1
ATOM 654 N N . SER A 1 87 ? -27.585 36.674 -23.998 1.00 82.94 87 SER A N 1
ATOM 655 C CA . SER A 1 87 ? -28.657 36.593 -23.002 1.00 82.94 87 SER A CA 1
ATOM 656 C C . SER A 1 87 ? -28.915 35.147 -22.597 1.00 82.94 87 SER A C 1
ATOM 658 O O . SER A 1 87 ? -28.765 34.229 -23.403 1.00 82.94 87 SER A O 1
ATOM 660 N N . VAL A 1 88 ? -29.335 34.951 -21.354 1.00 86.44 88 VAL A N 1
ATOM 661 C CA . VAL A 1 88 ? -29.758 33.669 -20.790 1.00 86.44 88 VAL A CA 1
ATOM 662 C C . VAL A 1 88 ? -31.211 33.789 -20.359 1.00 86.44 88 VAL A C 1
ATOM 664 O O . VAL A 1 88 ? -31.603 34.804 -19.791 1.00 86.44 88 VAL A O 1
ATOM 667 N N . GLN A 1 89 ? -32.009 32.760 -20.622 1.00 87.75 89 GLN A N 1
ATOM 668 C CA . GLN A 1 89 ? -33.368 32.616 -20.111 1.00 87.75 89 GLN A CA 1
ATOM 669 C C . GLN A 1 89 ? -33.484 31.313 -19.327 1.00 87.75 89 GLN A C 1
ATOM 671 O O . GLN A 1 89 ? -33.285 30.251 -19.907 1.00 87.75 89 GLN A O 1
ATOM 676 N N . TRP A 1 90 ? -33.856 31.388 -18.054 1.00 88.81 90 TRP A N 1
ATOM 677 C CA . TRP A 1 90 ? -34.230 30.238 -17.238 1.00 88.81 90 TRP A CA 1
ATOM 678 C C . TRP A 1 90 ? -35.739 30.075 -17.172 1.00 88.81 90 TRP A C 1
ATOM 680 O O . TRP A 1 90 ? -36.454 31.059 -16.982 1.00 88.81 90 TRP A O 1
ATOM 690 N N . ASP A 1 91 ? -36.185 28.827 -17.282 1.00 82.88 91 ASP A N 1
ATOM 691 C CA . ASP A 1 91 ? -37.582 28.413 -17.285 1.00 82.88 91 ASP A CA 1
ATOM 692 C C . ASP A 1 91 ? -37.843 27.256 -16.326 1.00 82.88 91 ASP A C 1
ATOM 694 O O . ASP A 1 91 ? -37.117 26.260 -16.331 1.00 82.88 91 ASP A O 1
ATOM 698 N N . GLY A 1 92 ? -38.918 27.358 -15.546 1.00 79.81 92 GLY A N 1
ATOM 699 C CA . GLY A 1 92 ? -39.361 26.285 -14.664 1.00 79.81 92 GLY A CA 1
ATOM 700 C C . GLY A 1 92 ? -40.430 26.738 -13.679 1.00 79.81 92 GLY A C 1
ATOM 701 O O . GLY A 1 92 ? -41.225 27.631 -13.967 1.00 79.81 92 GLY A O 1
ATOM 702 N N . PHE A 1 93 ? -40.438 26.117 -12.509 1.00 79.62 93 PHE A N 1
ATOM 703 C CA . PHE A 1 93 ? -41.282 26.476 -11.383 1.00 79.62 93 PHE A CA 1
ATOM 704 C C . PHE A 1 93 ? -40.438 26.598 -10.115 1.00 79.62 93 PHE A C 1
ATOM 706 O O . PHE A 1 93 ? -39.413 25.935 -9.959 1.00 79.62 93 PHE A O 1
ATOM 713 N N . LEU A 1 94 ? -40.900 27.437 -9.197 1.00 83.25 94 LEU A N 1
ATOM 714 C CA . LEU A 1 94 ? -40.324 27.645 -7.882 1.00 83.25 94 LEU A CA 1
ATOM 715 C C . LEU A 1 94 ? -41.305 27.162 -6.817 1.00 83.25 94 LEU A C 1
ATOM 717 O O . LEU A 1 94 ? -42.417 27.679 -6.721 1.00 83.25 94 LEU A O 1
ATOM 721 N N . ALA A 1 95 ? -40.888 26.211 -5.988 1.00 79.56 95 ALA A N 1
ATOM 722 C CA . ALA A 1 95 ? -41.632 25.831 -4.796 1.00 79.56 95 ALA A CA 1
ATOM 723 C C . ALA A 1 95 ? -41.304 26.794 -3.647 1.00 79.56 95 ALA A C 1
ATOM 725 O O . ALA A 1 95 ? -40.163 26.906 -3.211 1.00 79.56 95 ALA A O 1
ATOM 726 N N . VAL A 1 96 ? -42.319 27.481 -3.139 1.00 79.38 96 VAL A N 1
ATOM 727 C CA . VAL A 1 96 ? -42.231 28.399 -2.007 1.00 79.38 96 VAL A CA 1
ATOM 728 C C . VAL A 1 96 ? -42.806 27.699 -0.773 1.00 79.38 96 VAL A C 1
ATOM 730 O O . VAL A 1 96 ? -44.012 27.434 -0.723 1.00 79.38 96 VAL A O 1
ATOM 733 N N . PRO A 1 97 ? -41.973 27.363 0.229 1.00 70.00 97 PRO A N 1
ATOM 734 C CA . PRO A 1 97 ? -42.408 26.555 1.369 1.00 70.00 97 PRO A CA 1
ATOM 735 C C . PRO A 1 97 ? -43.222 27.341 2.406 1.00 70.00 97 PRO A C 1
ATOM 737 O O . PRO A 1 97 ? -44.018 26.742 3.135 1.00 70.00 97 PRO A O 1
ATOM 740 N N . VAL A 1 98 ? -43.026 28.663 2.487 1.00 72.94 98 VAL A N 1
ATOM 741 C CA . VAL A 1 98 ? -43.618 29.546 3.502 1.00 72.94 98 VAL A CA 1
ATOM 742 C C . VAL A 1 98 ? -44.228 30.779 2.834 1.00 72.94 98 VAL A C 1
ATOM 744 O O . VAL A 1 98 ? -43.620 31.412 1.977 1.00 72.94 98 VAL A O 1
ATOM 747 N N . ALA A 1 99 ? -45.450 31.142 3.226 1.00 75.75 99 ALA A N 1
ATOM 748 C CA . ALA A 1 99 ? -46.092 32.347 2.716 1.00 75.75 99 ALA A CA 1
ATOM 749 C C . ALA A 1 99 ? -45.378 33.595 3.249 1.00 75.75 99 ALA A C 1
ATOM 751 O O . ALA A 1 99 ? -45.030 33.670 4.425 1.00 75.75 99 ALA A O 1
ATOM 752 N N . GLY A 1 100 ? -45.198 34.597 2.397 1.00 79.62 100 GLY A N 1
ATOM 753 C CA . GLY A 1 100 ? -44.466 35.810 2.749 1.00 79.62 100 GLY A CA 1
ATOM 754 C C . GLY A 1 100 ? -42.981 35.776 2.376 1.00 79.62 100 GLY A C 1
ATOM 755 O O . GLY A 1 100 ? -42.323 36.809 2.512 1.00 79.62 100 GLY A O 1
ATOM 756 N N . THR A 1 101 ? -42.468 34.654 1.862 1.00 83.31 101 THR A N 1
ATOM 757 C CA . THR A 1 101 ? -41.100 34.554 1.341 1.00 83.31 101 THR A CA 1
ATOM 758 C C . THR A 1 101 ? -40.897 35.540 0.190 1.00 83.31 101 THR A C 1
ATOM 760 O O . THR A 1 101 ? -41.696 35.586 -0.753 1.00 83.31 101 THR A O 1
ATOM 763 N N . ARG A 1 102 ? -39.834 36.353 0.247 1.00 87.50 102 ARG A N 1
ATOM 764 C CA . ARG A 1 102 ? -39.448 37.230 -0.866 1.00 87.50 102 ARG A CA 1
ATOM 765 C C . ARG A 1 102 ? -38.187 36.720 -1.541 1.00 87.50 102 ARG A C 1
ATOM 767 O O . ARG A 1 102 ? -37.286 36.178 -0.906 1.00 87.50 102 ARG A O 1
ATOM 774 N N . LEU A 1 103 ? -38.110 36.979 -2.839 1.00 89.56 103 LEU A N 1
ATOM 775 C CA . LEU A 1 103 ? -36.942 36.672 -3.647 1.00 89.56 103 LEU A CA 1
ATOM 776 C C . LEU A 1 103 ? -36.098 37.913 -3.912 1.00 89.56 103 LEU A C 1
ATOM 778 O O . LEU A 1 103 ? -36.595 39.042 -4.010 1.00 89.56 103 LEU A O 1
ATOM 782 N N . LEU A 1 104 ? -34.805 37.671 -4.067 1.00 89.44 104 LEU A N 1
ATOM 783 C CA . LEU A 1 104 ? -33.792 38.654 -4.399 1.00 89.44 104 LEU A CA 1
ATOM 784 C C . LEU A 1 104 ? -32.967 38.138 -5.577 1.00 89.44 104 LEU A C 1
ATOM 786 O O . LEU A 1 104 ? -32.677 36.944 -5.647 1.00 89.44 104 LEU A O 1
ATOM 790 N N . ALA A 1 105 ? -32.546 39.040 -6.456 1.00 88.81 105 ALA A N 1
ATOM 791 C CA . ALA A 1 105 ? -31.529 38.770 -7.463 1.00 88.81 105 ALA A CA 1
ATOM 792 C C . ALA A 1 105 ? -30.312 39.652 -7.192 1.00 88.81 105 ALA A C 1
ATOM 794 O O . ALA A 1 105 ? -30.461 40.851 -6.974 1.00 88.81 105 ALA A O 1
ATOM 795 N N . LEU A 1 106 ? -29.119 39.066 -7.181 1.00 86.62 106 LEU A N 1
ATOM 796 C CA . LEU A 1 106 ? -27.859 39.804 -7.235 1.00 86.62 106 LEU A CA 1
ATOM 797 C C . LEU A 1 106 ? -27.325 39.693 -8.657 1.00 86.62 106 LEU A C 1
ATOM 799 O O . LEU A 1 106 ? -27.042 38.581 -9.099 1.00 86.62 106 LEU A O 1
ATOM 803 N N . THR A 1 107 ? -27.227 40.812 -9.369 1.00 83.19 107 THR A N 1
ATOM 804 C CA . THR A 1 107 ? -26.932 40.810 -10.807 1.00 83.19 107 THR A CA 1
ATOM 805 C C . THR A 1 107 ? -25.832 41.806 -11.160 1.00 83.19 107 THR A C 1
ATOM 807 O O . THR A 1 107 ? -25.718 42.863 -10.537 1.00 83.19 107 THR A O 1
ATOM 810 N N . SER A 1 108 ? -25.017 41.461 -12.159 1.00 77.50 108 SER A N 1
ATOM 811 C CA . SER A 1 108 ? -23.981 42.344 -12.707 1.00 77.50 108 SER A CA 1
ATOM 812 C C . SER A 1 108 ? -24.468 43.304 -13.770 1.00 77.50 108 SER A C 1
ATOM 814 O O . SER A 1 108 ? -23.956 44.404 -13.898 1.00 77.50 108 SER A O 1
ATOM 816 N N . ASP A 1 109 ? -25.457 42.892 -14.544 1.00 77.56 109 ASP A N 1
ATOM 817 C CA . ASP A 1 109 ? -25.872 43.595 -15.756 1.00 77.56 109 ASP A CA 1
ATOM 818 C C . ASP A 1 109 ? -27.401 43.756 -15.816 1.00 77.56 109 ASP A C 1
ATOM 820 O O . ASP A 1 109 ? -27.961 44.159 -16.836 1.00 77.56 109 ASP A O 1
ATOM 824 N N . GLY A 1 110 ? -28.079 43.491 -14.694 1.00 78.19 110 GLY A N 1
ATOM 825 C CA . GLY A 1 110 ? -29.531 43.509 -14.574 1.00 78.19 110 GLY A CA 1
ATOM 826 C C . GLY A 1 110 ? -30.191 42.197 -15.006 1.00 78.19 110 GLY A C 1
ATOM 827 O O . GLY A 1 110 ? -29.656 41.398 -15.776 1.00 78.19 110 GLY A O 1
ATOM 828 N N . CYS A 1 111 ? -31.401 41.969 -14.513 1.00 83.81 111 CYS A N 1
ATOM 829 C CA . CYS A 1 111 ? -32.286 40.880 -14.894 1.00 83.81 111 CYS A CA 1
ATOM 830 C C . CYS A 1 111 ? -33.720 41.376 -15.132 1.00 83.81 111 CYS A C 1
ATOM 832 O O . CYS A 1 111 ? -34.124 42.487 -14.773 1.00 83.81 111 CYS A O 1
ATOM 834 N N . ARG A 1 112 ? -34.522 40.533 -15.776 1.00 84.38 112 ARG A N 1
ATOM 835 C CA . ARG A 1 112 ? -35.978 40.648 -15.703 1.00 84.38 112 ARG A CA 1
ATOM 836 C C . ARG A 1 112 ? -36.567 39.305 -15.323 1.00 84.38 112 ARG A C 1
ATOM 838 O O . ARG A 1 112 ? -36.140 38.266 -15.824 1.00 84.38 112 ARG A O 1
ATOM 845 N N . VAL A 1 113 ? -37.529 39.335 -14.415 1.00 86.12 113 VAL A N 1
ATOM 846 C CA . VAL A 1 113 ? -38.113 38.149 -13.795 1.00 86.12 113 VAL A CA 1
ATOM 847 C C . VAL A 1 113 ? -39.624 38.217 -13.902 1.00 86.12 113 VAL A C 1
ATOM 849 O O . VAL A 1 113 ? -40.225 39.251 -13.612 1.00 86.12 113 VAL A O 1
ATOM 852 N N . ALA A 1 114 ? -40.217 37.097 -14.293 1.00 84.50 114 ALA A N 1
ATOM 853 C CA . ALA A 1 114 ? -41.649 36.871 -14.306 1.00 84.50 114 ALA A CA 1
ATOM 854 C C . ALA A 1 114 ? -41.977 35.719 -13.361 1.00 84.50 114 ALA A C 1
ATOM 856 O O . ALA A 1 114 ? -41.373 34.647 -13.463 1.00 84.50 114 ALA A O 1
ATOM 857 N N . ILE A 1 115 ? -42.918 35.943 -12.450 1.00 86.44 115 ILE A N 1
ATOM 858 C CA . ILE A 1 115 ? -43.401 34.925 -11.519 1.00 86.44 115 ILE A CA 1
ATOM 859 C C . ILE A 1 115 ? -44.913 34.970 -11.544 1.00 86.44 115 ILE A C 1
ATOM 861 O O . ILE A 1 115 ? -45.478 35.977 -11.131 1.00 86.44 115 ILE A O 1
ATOM 865 N N . ASP A 1 116 ? -45.536 33.884 -11.979 1.00 79.88 116 ASP A N 1
ATOM 866 C CA . ASP A 1 116 ? -46.984 33.715 -11.890 1.00 79.88 116 ASP A CA 1
ATOM 867 C C . ASP A 1 116 ? -47.343 33.466 -10.412 1.00 79.88 116 ASP A C 1
ATOM 869 O O . ASP A 1 116 ? -47.003 32.445 -9.800 1.00 79.88 116 ASP A O 1
ATOM 873 N N . ARG A 1 117 ? -47.910 34.495 -9.789 1.00 82.19 117 ARG A N 1
ATOM 874 C CA . ARG A 1 117 ? -48.133 34.624 -8.347 1.00 82.19 117 ARG A CA 1
ATOM 875 C C . ARG A 1 117 ? -49.489 34.084 -7.947 1.00 82.19 117 ARG A C 1
ATOM 877 O O . ARG A 1 117 ? -49.607 33.571 -6.832 1.00 82.19 117 ARG A O 1
ATOM 884 N N . ASP A 1 118 ? -50.491 34.214 -8.803 1.00 74.62 118 ASP A N 1
ATOM 885 C CA . ASP A 1 118 ? -51.825 33.681 -8.543 1.00 74.62 118 ASP A CA 1
ATOM 886 C C . ASP A 1 118 ? -52.008 32.237 -9.039 1.00 74.62 118 ASP A C 1
ATOM 888 O O . ASP A 1 118 ? -52.894 31.541 -8.530 1.00 74.62 118 ASP A O 1
ATOM 892 N N . ARG A 1 119 ? -51.069 31.734 -9.853 1.00 70.56 119 ARG A N 1
ATOM 893 C CA . ARG A 1 119 ? -51.001 30.367 -10.396 1.00 70.56 119 ARG A CA 1
ATOM 894 C C . ARG A 1 119 ? -52.132 30.089 -11.381 1.00 70.56 119 ARG A C 1
ATOM 896 O O . ARG A 1 119 ? -52.589 28.949 -11.496 1.00 70.56 119 ARG A O 1
ATOM 903 N N . ASP A 1 120 ? -52.607 31.124 -12.065 1.00 66.12 120 ASP A N 1
ATOM 904 C CA . ASP A 1 120 ? -53.656 31.002 -13.073 1.00 66.12 120 ASP A CA 1
ATOM 905 C C . ASP A 1 120 ? -53.105 30.658 -14.475 1.00 66.12 120 ASP A C 1
ATOM 907 O O . ASP A 1 120 ? -53.868 30.346 -15.398 1.00 66.12 120 ASP A O 1
ATOM 911 N N . GLY A 1 121 ? -51.775 30.631 -14.624 1.00 61.09 121 GLY A N 1
ATOM 912 C CA . GLY A 1 121 ? -51.072 30.343 -15.869 1.00 61.09 121 GLY A CA 1
ATOM 913 C C . GLY A 1 121 ? -50.932 31.550 -16.803 1.00 61.09 121 GLY A C 1
ATOM 914 O O . GLY A 1 121 ? -50.503 31.370 -17.951 1.00 61.09 121 GLY A O 1
ATOM 915 N N . VAL A 1 122 ? -51.292 32.761 -16.363 1.00 64.81 122 VAL A N 1
ATOM 916 C CA . VAL A 1 122 ? -51.329 33.998 -17.150 1.00 64.81 122 VAL A CA 1
ATOM 917 C C . VAL A 1 122 ? -50.558 35.117 -16.448 1.00 64.81 122 VAL A C 1
ATOM 919 O O . VAL A 1 122 ? -51.038 35.756 -15.527 1.00 64.81 122 VAL A O 1
ATOM 922 N N . LEU A 1 123 ? -49.392 35.474 -16.994 1.00 66.12 123 LEU A N 1
ATOM 923 C CA . LEU A 1 123 ? -48.566 36.539 -16.419 1.00 66.12 123 LEU A CA 1
ATOM 924 C C . LEU A 1 123 ? -49.190 37.940 -16.577 1.00 66.12 123 LEU A C 1
ATOM 926 O O . LEU A 1 123 ? -49.150 38.528 -17.664 1.00 66.12 123 LEU A O 1
ATOM 930 N N . ALA A 1 124 ? -49.709 38.503 -15.485 1.00 71.81 124 ALA A N 1
ATOM 931 C CA . ALA A 1 124 ? -50.356 39.818 -15.449 1.00 71.81 124 ALA A CA 1
ATOM 932 C C . ALA A 1 124 ? -49.382 40.990 -15.176 1.00 71.81 124 ALA A C 1
ATOM 934 O O . ALA A 1 124 ? -48.236 40.814 -14.768 1.00 71.81 124 ALA A O 1
ATOM 935 N N . LEU A 1 125 ? -49.846 42.240 -15.343 1.00 62.94 125 LEU A N 1
ATOM 936 C CA . LEU A 1 125 ? -49.044 43.485 -15.266 1.00 62.94 125 LEU A CA 1
ATOM 937 C C . LEU A 1 125 ? -48.421 43.800 -13.875 1.00 62.94 125 LEU A C 1
ATOM 939 O O . LEU A 1 125 ? -47.781 44.833 -13.711 1.00 62.94 125 LEU A O 1
ATOM 943 N N . GLY A 1 126 ? -48.570 42.917 -12.882 1.00 68.94 126 GLY A N 1
ATOM 944 C CA . GLY A 1 126 ? -47.940 42.992 -11.550 1.00 68.94 126 GLY A CA 1
ATOM 945 C C . GLY A 1 126 ? -47.052 41.790 -11.195 1.00 68.94 126 GLY A C 1
ATOM 946 O O . GLY A 1 126 ? -46.493 41.730 -10.102 1.00 68.94 126 GLY A O 1
ATOM 947 N N . GLU A 1 127 ? -46.908 40.842 -12.117 1.00 75.94 127 GLU A N 1
ATOM 948 C CA . GLU A 1 127 ? -46.175 39.580 -11.946 1.00 75.94 127 GLU A CA 1
ATOM 949 C C . GLU A 1 127 ? -44.769 39.622 -12.550 1.00 75.94 127 GLU A C 1
ATOM 951 O O . GLU A 1 127 ? -44.040 38.631 -12.591 1.00 75.94 127 GLU A O 1
ATOM 956 N N . TRP A 1 128 ? -44.369 40.821 -12.966 1.00 77.38 128 TRP A N 1
ATOM 957 C CA . TRP A 1 128 ? -43.096 41.124 -13.593 1.00 77.38 128 TRP A CA 1
ATOM 958 C C . TRP A 1 128 ? -42.265 42.065 -12.729 1.00 77.38 128 TRP A C 1
ATOM 960 O O . TRP A 1 128 ? -42.773 42.953 -12.043 1.00 77.38 128 TRP A O 1
ATOM 970 N N . SER A 1 129 ? -40.951 41.884 -12.764 1.00 77.00 129 SER A N 1
ATOM 971 C CA . SER A 1 129 ? -39.971 42.764 -12.128 1.00 77.00 129 SER A CA 1
ATOM 972 C C . SER A 1 129 ? -38.737 42.887 -13.019 1.00 77.00 129 SER A C 1
ATOM 974 O O . SER A 1 129 ? -38.363 41.935 -13.698 1.00 77.00 129 SER A O 1
ATOM 976 N N . GLN A 1 130 ? -38.105 44.059 -13.031 1.00 74.44 130 GLN A N 1
ATOM 977 C CA . GLN A 1 130 ? -36.844 44.292 -13.737 1.00 74.44 130 GLN A CA 1
ATOM 978 C C . GLN A 1 130 ? -35.942 45.202 -12.902 1.00 74.44 130 GLN A C 1
ATOM 980 O O . GLN A 1 130 ? -36.431 46.138 -12.266 1.00 74.44 130 GLN A O 1
ATOM 985 N N . ASP A 1 131 ? -34.637 44.966 -12.942 1.00 68.69 131 ASP A N 1
ATOM 986 C CA . ASP A 1 131 ? -33.608 45.813 -12.340 1.00 68.69 131 ASP A CA 1
ATOM 987 C C . ASP A 1 131 ? -32.651 46.288 -13.429 1.00 68.69 131 ASP A C 1
ATOM 989 O O . ASP A 1 131 ? -31.670 45.633 -13.748 1.00 68.69 131 ASP A O 1
ATOM 993 N N . ALA A 1 132 ? -32.984 47.433 -14.038 1.00 65.50 132 ALA A N 1
ATOM 994 C CA . ALA A 1 132 ? -32.141 48.095 -15.037 1.00 65.50 132 ALA A CA 1
ATOM 995 C C . ALA A 1 132 ? -31.589 47.127 -16.106 1.00 65.50 132 ALA A C 1
ATOM 997 O O . ALA A 1 132 ? -30.419 47.189 -16.459 1.00 65.50 132 ALA A O 1
ATOM 998 N N . TRP A 1 133 ? -32.467 46.249 -16.611 1.00 71.75 133 TRP A N 1
ATOM 999 C CA . TRP A 1 133 ? -32.206 45.221 -17.622 1.00 71.75 133 TRP A CA 1
ATOM 1000 C C . TRP A 1 133 ? -31.214 45.685 -18.698 1.00 71.75 133 TRP A C 1
ATOM 1002 O O . TRP A 1 133 ? -31.563 46.475 -19.584 1.00 71.75 133 TRP A O 1
ATOM 1012 N N . GLY A 1 134 ? -29.969 45.210 -18.586 1.00 61.91 134 GLY A N 1
ATOM 1013 C CA . GLY A 1 134 ? -28.898 45.492 -19.525 1.00 61.91 134 GLY A CA 1
ATOM 1014 C C . GLY A 1 134 ? -28.137 46.819 -19.325 1.00 61.91 134 GLY A C 1
ATOM 1015 O O . GLY A 1 134 ? -27.437 47.298 -20.224 1.00 61.91 134 GLY A O 1
ATOM 1016 N N . GLY A 1 135 ? -28.300 47.468 -18.180 1.00 63.38 135 GLY A N 1
ATOM 1017 C CA . GLY A 1 135 ? -27.699 48.762 -17.864 1.00 63.38 135 GLY A CA 1
ATOM 1018 C C . GLY A 1 135 ? -26.221 48.705 -17.478 1.00 63.38 135 GLY A C 1
ATOM 1019 O O . GLY A 1 135 ? -25.584 49.755 -17.507 1.00 63.38 135 GLY A O 1
ATOM 1020 N N . GLY A 1 136 ? -25.692 47.517 -17.156 1.00 65.62 136 GLY A N 1
ATOM 1021 C CA . GLY A 1 136 ? -24.340 47.319 -16.626 1.00 65.62 136 GLY A CA 1
ATOM 1022 C C . GLY A 1 136 ? -24.165 47.934 -15.231 1.00 65.62 136 GLY A C 1
ATOM 1023 O O . GLY A 1 136 ? -24.357 49.135 -15.030 1.00 65.62 136 GLY A O 1
ATOM 1024 N N . HIS A 1 137 ? -23.787 47.126 -14.244 1.00 63.06 137 HIS A N 1
ATOM 1025 C CA . HIS A 1 137 ? -23.604 47.560 -12.861 1.00 63.06 137 HIS A CA 1
ATOM 1026 C C . HIS A 1 137 ? -22.294 47.037 -12.266 1.00 63.06 137 HIS A C 1
ATOM 1028 O O . HIS A 1 137 ? -22.085 45.834 -12.110 1.00 63.06 137 HIS A O 1
ATOM 1034 N N . ASP A 1 138 ? -21.431 47.971 -11.868 1.00 61.94 138 ASP A N 1
ATOM 1035 C CA . ASP A 1 138 ? -20.281 47.697 -11.009 1.00 61.94 138 ASP A CA 1
ATOM 1036 C C . ASP A 1 138 ? -20.356 48.618 -9.775 1.00 61.94 138 ASP A C 1
ATOM 1038 O O . ASP A 1 138 ? -20.327 49.845 -9.943 1.00 61.94 138 ASP A O 1
ATOM 1042 N N . PRO A 1 139 ? -20.511 48.087 -8.543 1.00 67.31 139 PRO A N 1
ATOM 1043 C CA . PRO A 1 139 ? -20.620 46.667 -8.159 1.00 67.31 139 PRO A CA 1
ATOM 1044 C C . PRO A 1 139 ? -22.001 46.040 -8.472 1.00 67.31 139 PRO A C 1
ATOM 1046 O O . PRO A 1 139 ? -22.952 46.780 -8.737 1.00 67.31 139 PRO A O 1
ATOM 1049 N N . PRO A 1 140 ? -22.149 44.696 -8.389 1.00 72.19 140 PRO A N 1
ATOM 1050 C CA . PRO A 1 140 ? -23.437 44.014 -8.569 1.00 72.19 140 PRO A CA 1
ATOM 1051 C C . PRO A 1 140 ? -24.554 44.612 -7.714 1.00 72.19 140 PRO A C 1
ATOM 1053 O O . PRO A 1 140 ? -24.370 44.875 -6.521 1.00 72.19 140 PRO A O 1
ATOM 1056 N N . LEU A 1 141 ? -25.738 44.760 -8.307 1.00 77.19 141 LEU A N 1
ATOM 1057 C CA . LEU A 1 141 ? -26.913 45.280 -7.619 1.00 77.19 141 LEU A CA 1
ATOM 1058 C C . LEU A 1 141 ? -27.770 44.151 -7.061 1.00 77.19 141 LEU A C 1
ATOM 1060 O O . LEU A 1 141 ? -28.083 43.173 -7.736 1.00 77.19 141 LEU A O 1
ATOM 1064 N N . LEU A 1 142 ? -28.180 44.323 -5.806 1.00 83.56 142 LEU A N 1
ATOM 1065 C CA . LEU A 1 142 ? -29.152 43.460 -5.154 1.00 83.56 142 LEU A CA 1
ATOM 1066 C C . LEU A 1 142 ? -30.564 44.023 -5.356 1.00 83.56 142 LEU A C 1
ATOM 1068 O O . LEU A 1 142 ? -30.948 45.003 -4.711 1.00 83.56 142 LEU A O 1
ATOM 1072 N N . ALA A 1 143 ? -31.355 43.372 -6.199 1.00 83.44 143 ALA A N 1
ATOM 1073 C CA . ALA A 1 143 ? -32.731 43.736 -6.498 1.00 83.44 143 ALA A CA 1
ATOM 1074 C C . ALA A 1 143 ? -33.742 42.831 -5.784 1.00 83.44 143 ALA A C 1
ATOM 1076 O O . ALA A 1 143 ? -33.539 41.627 -5.631 1.00 83.44 143 ALA A O 1
ATOM 1077 N N . ARG A 1 144 ? -34.874 43.408 -5.359 1.00 85.06 144 ARG A N 1
ATOM 1078 C CA . ARG A 1 144 ? -36.036 42.647 -4.868 1.00 85.06 144 ARG A CA 1
ATOM 1079 C C . ARG A 1 144 ? -36.920 42.244 -6.041 1.00 85.06 144 ARG A C 1
ATOM 1081 O O . ARG A 1 144 ? -37.301 43.096 -6.840 1.00 85.06 144 ARG A O 1
ATOM 1088 N N . LEU A 1 145 ? -37.297 40.971 -6.097 1.00 86.12 145 LEU A N 1
ATOM 1089 C CA . LEU A 1 145 ? -38.136 40.418 -7.157 1.00 86.12 145 LEU A CA 1
ATOM 1090 C C . LEU A 1 145 ? -39.615 40.470 -6.746 1.00 86.12 145 LEU A C 1
ATOM 1092 O O . LEU A 1 145 ? -40.211 39.485 -6.309 1.00 86.12 145 LEU A O 1
ATOM 1096 N N . GLY A 1 146 ? -40.200 41.663 -6.856 1.00 82.12 146 GLY A N 1
ATOM 1097 C CA . GLY A 1 146 ? -41.619 41.917 -6.606 1.00 82.12 146 GLY A CA 1
ATOM 1098 C C . GLY A 1 146 ? -42.066 41.740 -5.146 1.00 82.12 146 GLY A C 1
ATOM 1099 O O . GLY A 1 146 ? -41.282 41.833 -4.199 1.00 82.12 146 GLY A O 1
ATOM 1100 N N . ALA A 1 147 ? -43.373 41.535 -4.958 1.00 83.62 147 ALA A N 1
ATOM 1101 C CA . ALA A 1 147 ? -43.998 41.328 -3.651 1.00 83.62 147 ALA A CA 1
ATOM 1102 C C . ALA A 1 147 ? -43.619 39.959 -3.026 1.00 83.62 147 ALA A C 1
ATOM 1104 O O . ALA A 1 147 ? -43.084 39.089 -3.716 1.00 83.62 147 ALA A O 1
ATOM 1105 N N . PRO A 1 148 ? -43.906 39.715 -1.735 1.00 85.94 148 PRO A N 1
ATOM 1106 C CA . PRO A 1 148 ? -43.848 38.366 -1.169 1.00 85.94 148 PRO A CA 1
ATOM 1107 C C . PRO A 1 148 ? -44.673 37.344 -1.958 1.00 85.94 148 PRO A C 1
ATOM 1109 O O . PRO A 1 148 ? -45.709 37.697 -2.523 1.00 85.94 148 PRO A O 1
ATOM 1112 N N . LEU A 1 149 ? -44.216 36.095 -1.995 1.00 85.31 149 LEU A N 1
ATOM 1113 C CA . LEU A 1 149 ? -44.927 34.974 -2.607 1.00 85.31 149 LEU A CA 1
ATOM 1114 C C . LEU A 1 149 ? -45.802 34.265 -1.570 1.00 85.31 149 LEU A C 1
ATOM 1116 O O . LEU A 1 149 ? -45.487 34.243 -0.377 1.00 85.31 149 LEU A O 1
ATOM 1120 N N . ALA A 1 150 ? -46.923 33.706 -2.019 1.00 80.31 150 ALA A N 1
ATOM 1121 C CA . ALA A 1 150 ? -47.687 32.774 -1.201 1.00 80.31 150 ALA A CA 1
ATOM 1122 C C . ALA A 1 150 ? -46.914 31.450 -1.070 1.00 80.31 150 ALA A C 1
ATOM 1124 O O . ALA A 1 150 ? -46.016 31.170 -1.858 1.00 80.31 150 ALA A O 1
ATOM 1125 N N . ALA A 1 151 ? -47.260 30.626 -0.079 1.00 74.06 151 ALA A N 1
ATOM 1126 C CA . ALA A 1 151 ? -46.780 29.249 -0.075 1.00 74.06 151 ALA A CA 1
ATOM 1127 C C . ALA A 1 151 ? -47.410 28.509 -1.264 1.00 74.06 151 ALA A C 1
ATOM 1129 O O . ALA A 1 151 ? -48.621 28.604 -1.483 1.00 74.06 151 ALA A O 1
ATOM 1130 N N . GLY A 1 152 ? -46.603 27.776 -2.022 1.00 69.88 152 GLY A N 1
ATOM 1131 C CA . GLY A 1 152 ? -47.062 27.064 -3.208 1.00 69.88 152 GLY A CA 1
ATOM 1132 C C . GLY A 1 152 ? -46.000 26.955 -4.292 1.00 69.88 152 GLY A C 1
ATOM 1133 O O . GLY A 1 152 ? -44.874 27.400 -4.116 1.00 69.88 152 GLY A O 1
ATOM 1134 N N . VAL A 1 153 ? -46.348 26.328 -5.413 1.00 73.81 153 VAL A N 1
ATOM 1135 C CA . VAL A 1 153 ? -45.466 26.258 -6.583 1.00 73.81 153 VAL A CA 1
ATOM 1136 C C . VAL A 1 153 ? -45.864 27.348 -7.570 1.00 73.81 153 VAL A C 1
ATOM 1138 O O . VAL A 1 153 ? -47.041 27.476 -7.893 1.00 73.81 153 VAL A O 1
ATOM 1141 N N . HIS A 1 154 ? -44.885 28.126 -8.020 1.00 77.44 154 HIS A N 1
ATOM 1142 C CA . HIS A 1 154 ? -45.065 29.281 -8.893 1.00 77.44 154 HIS A CA 1
ATOM 1143 C C . HIS A 1 154 ? -44.292 29.091 -10.201 1.00 77.44 154 HIS A C 1
ATOM 1145 O O . HIS A 1 154 ? -43.080 28.871 -10.140 1.00 77.44 154 HIS A O 1
ATOM 1151 N N . PRO A 1 155 ? -44.927 29.194 -11.379 1.00 81.00 155 PRO A N 1
ATOM 1152 C CA . PRO A 1 155 ? -44.203 29.287 -12.643 1.00 81.00 155 PRO A CA 1
ATOM 1153 C C . PRO A 1 155 ? -43.216 30.464 -12.628 1.00 81.00 155 PRO A C 1
ATOM 1155 O O . PRO A 1 155 ? -43.560 31.575 -12.219 1.00 81.00 155 PRO A O 1
ATOM 1158 N N . LEU A 1 156 ? -41.982 30.216 -13.068 1.00 83.81 156 LEU A N 1
ATOM 1159 C CA . LEU A 1 156 ? -40.864 31.155 -12.995 1.00 83.81 156 LEU A CA 1
ATOM 1160 C C . LEU A 1 156 ? -40.149 31.253 -14.346 1.00 83.81 156 LEU A C 1
ATOM 1162 O O . LEU A 1 156 ? -39.737 30.243 -14.924 1.00 83.81 156 LEU A O 1
ATOM 1166 N N . ARG A 1 157 ? -39.914 32.491 -14.790 1.00 85.69 157 ARG A N 1
ATOM 1167 C CA . ARG A 1 157 ? -38.971 32.823 -15.861 1.00 85.69 157 ARG A CA 1
ATOM 1168 C C . ARG A 1 157 ? -38.021 33.923 -15.413 1.00 85.69 157 ARG A C 1
ATOM 1170 O O . ARG A 1 157 ? -38.457 34.954 -14.908 1.00 85.69 157 ARG A O 1
ATOM 1177 N N . ILE A 1 158 ? -36.731 33.740 -15.663 1.00 87.75 158 ILE A N 1
ATOM 1178 C CA . ILE A 1 158 ? -35.698 34.750 -15.402 1.00 87.75 158 ILE A CA 1
ATOM 1179 C C . ILE A 1 158 ? -34.916 34.948 -16.687 1.00 87.75 158 ILE A C 1
ATOM 1181 O O . ILE A 1 158 ? -34.479 33.980 -17.297 1.00 87.75 158 ILE A O 1
ATOM 1185 N N . GLN A 1 159 ? -34.719 36.191 -17.099 1.00 86.56 159 GLN A N 1
ATOM 1186 C CA . GLN A 1 159 ? -33.776 36.530 -18.151 1.00 86.56 159 GLN A CA 1
ATOM 1187 C C . GLN A 1 159 ? -32.632 37.342 -17.544 1.00 86.56 159 GLN A C 1
ATOM 1189 O O . GLN A 1 159 ? -32.873 38.259 -16.760 1.00 86.56 159 GLN A O 1
ATOM 1194 N N . PHE A 1 160 ? -31.402 36.967 -17.896 1.00 85.56 160 PHE A N 1
ATOM 1195 C CA . PHE A 1 160 ? -30.146 37.651 -17.579 1.00 85.56 160 PHE A CA 1
ATOM 1196 C C . PHE A 1 160 ? -29.443 38.049 -18.883 1.00 85.56 160 PHE A C 1
ATOM 1198 O O . PHE A 1 160 ? -29.458 37.276 -19.841 1.00 85.56 160 PHE A O 1
ATOM 1205 N N . GLU A 1 161 ? -28.855 39.236 -18.959 1.00 80.31 161 GLU A N 1
ATOM 1206 C CA . GLU A 1 161 ? -28.116 39.678 -20.140 1.00 80.31 161 GLU A CA 1
ATOM 1207 C C . GLU A 1 161 ? -26.705 40.069 -19.751 1.00 80.31 161 GLU A C 1
ATOM 1209 O O . GLU A 1 161 ? -26.516 40.786 -18.782 1.00 80.31 161 GLU A O 1
ATOM 1214 N N . GLN A 1 162 ? -25.737 39.644 -20.556 1.00 76.69 162 GLN A N 1
ATOM 1215 C CA . GLN A 1 162 ? -24.339 39.967 -20.371 1.00 76.69 162 GLN A CA 1
ATOM 1216 C C . GLN A 1 162 ? -23.901 41.109 -21.287 1.00 76.69 162 GLN A C 1
ATOM 1218 O O . GLN A 1 162 ? -23.948 40.971 -22.512 1.00 76.69 162 GLN A O 1
ATOM 1223 N N . THR A 1 163 ? -23.394 42.201 -20.707 1.00 67.38 163 THR A N 1
ATOM 1224 C CA . THR A 1 163 ? -22.811 43.331 -21.448 1.00 67.38 163 THR A CA 1
ATOM 1225 C C . THR A 1 163 ? -21.366 43.621 -21.037 1.00 67.38 163 THR A C 1
ATOM 1227 O O . THR A 1 163 ? -21.084 44.620 -20.390 1.00 67.38 163 THR A O 1
ATOM 1230 N N . GLY A 1 164 ? -20.416 42.778 -21.460 1.00 66.75 164 GLY A N 1
ATOM 1231 C CA . GLY A 1 164 ? -18.976 42.989 -21.228 1.00 66.75 164 GLY A CA 1
ATOM 1232 C C . GLY A 1 164 ? -18.343 41.970 -20.270 1.00 66.75 164 GLY A C 1
ATOM 1233 O O . GLY A 1 164 ? -18.659 40.785 -20.359 1.00 66.75 164 GLY A O 1
ATOM 1234 N N . ASN A 1 165 ? -17.418 42.419 -19.401 1.00 61.22 165 ASN A N 1
ATOM 1235 C CA . ASN A 1 165 ? -16.611 41.614 -18.449 1.00 61.22 165 ASN A CA 1
ATOM 1236 C C . ASN A 1 165 ? -17.418 40.569 -17.655 1.00 61.22 165 ASN A C 1
ATOM 1238 O O . ASN A 1 165 ? -18.582 40.812 -17.403 1.00 61.22 165 ASN A O 1
ATOM 1242 N N . LEU A 1 166 ? -16.790 39.470 -17.196 1.00 64.88 166 LEU A N 1
ATOM 1243 C CA . LEU A 1 166 ? -17.410 38.323 -16.490 1.00 64.88 166 LEU A CA 1
ATOM 1244 C C . LEU A 1 166 ? -18.691 38.652 -15.686 1.00 64.88 166 LEU A C 1
ATOM 1246 O O . LEU A 1 166 ? -18.638 39.338 -14.669 1.00 64.88 166 LEU A O 1
ATOM 1250 N N . GLY A 1 167 ? -19.826 38.116 -16.144 1.00 69.62 167 GLY A N 1
ATOM 1251 C CA . GLY A 1 167 ? -21.150 38.321 -15.553 1.00 69.62 167 GLY A CA 1
ATOM 1252 C C . GLY A 1 167 ? -21.427 37.510 -14.302 1.00 69.62 167 GLY A C 1
ATOM 1253 O O . GLY A 1 167 ? -21.070 36.329 -14.239 1.00 69.62 167 GLY A O 1
ATOM 1254 N N . GLY A 1 168 ? -22.136 38.122 -13.352 1.00 79.75 168 GLY A N 1
ATOM 1255 C CA . GLY A 1 168 ? -22.585 37.482 -12.122 1.00 79.75 168 GLY A CA 1
ATOM 1256 C C . GLY A 1 168 ? -24.108 37.471 -11.966 1.00 79.75 168 GLY A C 1
ATOM 1257 O O . GLY A 1 168 ? -24.761 38.494 -12.176 1.00 79.75 168 GLY A O 1
ATOM 1258 N N . PHE A 1 169 ? -24.676 36.329 -11.562 1.00 87.06 169 PHE A N 1
ATOM 1259 C CA . PHE A 1 169 ? -26.104 36.198 -11.242 1.00 87.06 169 PHE A CA 1
ATOM 1260 C C . PHE A 1 169 ? -26.343 35.244 -10.065 1.00 87.06 169 PHE A C 1
ATOM 1262 O O . PHE A 1 169 ? -25.956 34.077 -10.132 1.00 87.06 169 PHE A O 1
ATOM 1269 N N . SER A 1 170 ? -27.055 35.699 -9.030 1.00 89.19 170 SER A N 1
ATOM 1270 C CA . SER A 1 170 ? -27.518 34.843 -7.928 1.00 89.19 170 SER A CA 1
ATOM 1271 C C . SER A 1 170 ? -28.997 35.068 -7.595 1.00 89.19 170 SER A C 1
ATOM 1273 O O . SER A 1 170 ? -29.399 36.205 -7.353 1.00 89.19 170 SER A O 1
ATOM 1275 N N . LEU A 1 171 ? -29.788 33.992 -7.502 1.00 91.19 171 LEU A N 1
ATOM 1276 C CA . LEU A 1 171 ? -31.163 33.990 -6.986 1.00 91.19 171 LEU A CA 1
ATOM 1277 C C . LEU A 1 171 ? -31.170 33.590 -5.504 1.00 91.19 171 LEU A C 1
ATOM 1279 O O . LEU A 1 171 ? -30.608 32.563 -5.113 1.00 91.19 171 LEU A O 1
ATOM 1283 N N . MET A 1 172 ? -31.811 34.401 -4.667 1.00 91.56 172 MET A N 1
ATOM 1284 C CA . MET A 1 172 ? -31.711 34.303 -3.211 1.00 91.56 172 MET A CA 1
ATOM 1285 C C . MET A 1 172 ? -33.057 34.489 -2.513 1.00 91.56 172 MET A C 1
ATOM 1287 O O . MET A 1 172 ? -33.935 35.196 -3.010 1.00 91.56 172 MET A O 1
ATOM 1291 N N . TRP A 1 173 ? -33.182 33.907 -1.322 1.00 88.25 173 TRP A N 1
ATOM 1292 C CA . TRP A 1 173 ? -34.284 34.167 -0.397 1.00 88.25 173 TRP A CA 1
ATOM 1293 C C . TRP A 1 173 ? -33.984 35.386 0.483 1.00 88.25 173 TRP A C 1
ATOM 1295 O O . TRP A 1 173 ? -32.825 35.698 0.775 1.00 88.25 173 TRP A O 1
ATOM 1305 N N . ASP A 1 174 ? -35.028 36.077 0.940 1.00 84.19 174 ASP A N 1
ATOM 1306 C CA . ASP A 1 174 ? -34.905 37.086 1.996 1.00 84.19 174 ASP A CA 1
ATOM 1307 C C . ASP A 1 174 ? -34.954 36.501 3.417 1.00 84.19 174 ASP A C 1
ATOM 1309 O O . ASP A 1 174 ? -34.644 37.217 4.372 1.00 84.19 174 ASP A O 1
ATOM 1313 N N . ASP A 1 175 ? -35.262 35.206 3.540 1.00 78.00 175 ASP A N 1
ATOM 1314 C CA . ASP A 1 175 ? -35.268 34.428 4.777 1.00 78.00 175 ASP A CA 1
ATOM 1315 C C . ASP A 1 175 ? -34.182 33.335 4.792 1.00 78.00 175 ASP A C 1
ATOM 1317 O O . ASP A 1 175 ? -33.730 32.856 3.754 1.00 78.00 175 ASP A O 1
ATOM 1321 N N . ALA A 1 176 ? -33.735 32.954 5.993 1.00 71.44 176 ALA A N 1
ATOM 1322 C CA . ALA A 1 176 ? -32.646 31.994 6.201 1.00 71.44 176 ALA A CA 1
ATOM 1323 C C . ALA A 1 176 ? -33.092 30.536 6.335 1.00 71.44 176 ALA A C 1
ATOM 1325 O O . ALA A 1 176 ? -32.235 29.669 6.526 1.00 71.44 176 ALA A O 1
ATOM 1326 N N . SER A 1 177 ? -34.392 30.263 6.256 1.00 67.56 177 SER A N 1
ATOM 1327 C CA . SER A 1 177 ? -34.962 28.989 6.687 1.00 67.56 177 SER A CA 1
ATOM 1328 C C . SER A 1 177 ? -34.725 27.851 5.689 1.00 67.56 177 SER A C 1
ATOM 1330 O O . SER A 1 177 ? -34.767 26.691 6.084 1.00 67.56 177 SER A O 1
ATOM 1332 N N . HIS A 1 178 ? -34.420 28.159 4.423 1.00 67.12 178 HIS A N 1
ATOM 1333 C CA . HIS A 1 178 ? -34.304 27.165 3.349 1.00 67.12 178 HIS A CA 1
ATOM 1334 C C . HIS A 1 178 ? -33.151 27.513 2.389 1.00 67.12 178 HIS A C 1
ATOM 1336 O O . HIS A 1 178 ? -33.387 28.046 1.311 1.00 67.12 178 HIS A O 1
ATOM 1342 N N . ARG A 1 179 ? -31.886 27.270 2.776 1.00 73.88 179 ARG A N 1
ATOM 1343 C CA . ARG A 1 179 ? -30.691 27.774 2.057 1.00 73.88 179 ARG A CA 1
ATOM 1344 C C . ARG A 1 179 ? -29.709 26.675 1.640 1.00 73.88 179 ARG A C 1
ATOM 1346 O O . ARG A 1 179 ? -29.377 25.822 2.454 1.00 73.88 179 ARG A O 1
ATOM 1353 N N . ALA A 1 180 ? -29.179 26.753 0.417 1.00 70.69 180 ALA A N 1
ATOM 1354 C CA . ALA A 1 180 ? -28.110 25.863 -0.072 1.00 70.69 180 ALA A CA 1
ATOM 1355 C C . ALA A 1 180 ? -26.704 26.446 0.145 1.00 70.69 180 ALA A C 1
ATOM 1357 O O . ALA A 1 180 ? -25.694 25.796 -0.103 1.00 70.69 180 ALA A O 1
ATOM 1358 N N . GLY A 1 181 ? -26.638 27.691 0.606 1.00 82.00 181 GLY A N 1
ATOM 1359 C CA . GLY A 1 181 ? -25.409 28.435 0.814 1.00 82.00 181 GLY A CA 1
ATOM 1360 C C . GLY A 1 181 ? -25.719 29.899 1.079 1.00 82.00 181 GLY A C 1
ATOM 1361 O O . GLY A 1 181 ? -26.885 30.292 1.183 1.00 82.00 181 GLY A O 1
ATOM 1362 N N . MET A 1 182 ? -24.668 30.706 1.188 1.00 83.06 182 MET A N 1
ATOM 1363 C CA . MET A 1 182 ? -24.776 32.149 1.372 1.00 83.06 182 MET A CA 1
ATOM 1364 C C . MET A 1 182 ? -24.047 32.862 0.231 1.00 83.06 182 MET A C 1
ATOM 1366 O O . MET A 1 182 ? -22.904 32.531 -0.066 1.00 83.06 182 MET A O 1
ATOM 1370 N N . CYS A 1 183 ? -24.678 33.867 -0.368 1.00 81.19 183 CYS A N 1
ATOM 1371 C CA . CYS A 1 183 ? -24.063 34.804 -1.302 1.00 81.19 183 CYS A CA 1
ATOM 1372 C C . CYS A 1 183 ? -24.224 36.218 -0.731 1.00 81.19 183 CYS A C 1
ATOM 1374 O O . CYS A 1 183 ? -25.327 36.621 -0.370 1.00 81.19 183 CYS A O 1
ATOM 1376 N N . GLN A 1 184 ? -23.113 36.938 -0.542 1.00 80.81 184 GLN A N 1
ATOM 1377 C CA . GLN A 1 184 ? -23.078 38.253 0.126 1.00 80.81 184 GLN A CA 1
ATOM 1378 C C . GLN A 1 184 ? -23.880 38.315 1.444 1.00 80.81 184 GLN A C 1
ATOM 1380 O O . GLN A 1 184 ? -24.629 39.254 1.712 1.00 80.81 184 GLN A O 1
ATOM 1385 N N . GLY A 1 185 ? -23.750 37.278 2.275 1.00 80.69 185 GLY A N 1
ATOM 1386 C CA . GLY A 1 185 ? -24.462 37.201 3.552 1.00 80.69 185 GLY A CA 1
ATOM 1387 C C . GLY A 1 185 ? -25.967 36.943 3.427 1.00 80.69 185 GLY A C 1
ATOM 1388 O O . GLY A 1 185 ? -26.670 37.054 4.431 1.00 80.69 185 GLY A O 1
ATOM 1389 N N . ARG A 1 186 ? -26.466 36.558 2.242 1.00 85.00 186 ARG A N 1
ATOM 1390 C CA . ARG A 1 186 ? -27.864 36.177 2.013 1.00 85.00 186 ARG A CA 1
ATOM 1391 C C . ARG A 1 186 ? -28.028 34.729 1.526 1.00 85.00 186 ARG A C 1
ATOM 1393 O O . ARG A 1 186 ? -27.186 34.243 0.780 1.00 85.00 186 ARG A O 1
ATOM 1400 N N . PRO A 1 187 ? -29.101 34.041 1.932 1.00 87.44 187 PRO A N 1
ATOM 1401 C CA . PRO A 1 187 ? -29.433 32.673 1.524 1.00 87.44 187 PRO A CA 1
ATOM 1402 C C . PRO A 1 187 ? -29.640 32.476 0.016 1.00 87.44 187 PRO A C 1
ATOM 1404 O O . PRO A 1 187 ? -30.497 33.122 -0.577 1.00 87.44 187 PRO A O 1
ATOM 1407 N N . VAL A 1 188 ? -28.918 31.535 -0.597 1.00 88.81 188 VAL A N 1
ATOM 1408 C CA . VAL A 1 188 ? -29.150 31.104 -1.992 1.00 88.81 188 VAL A CA 1
ATOM 1409 C C . VAL A 1 188 ? -30.309 30.109 -2.058 1.00 88.81 188 VAL A C 1
ATOM 1411 O O . VAL A 1 188 ? -30.399 29.229 -1.193 1.00 88.81 188 VAL A O 1
ATOM 1414 N N . VAL A 1 189 ? -31.152 30.222 -3.095 1.00 87.69 189 VAL A N 1
ATOM 1415 C CA . VAL A 1 189 ? -32.262 29.287 -3.342 1.00 87.69 189 VAL A CA 1
ATOM 1416 C C . VAL A 1 189 ? -31.730 27.864 -3.580 1.00 87.69 189 VAL A C 1
ATOM 1418 O O . VAL A 1 189 ? -30.943 27.666 -4.507 1.00 87.69 189 VAL A O 1
ATOM 1421 N N . PRO A 1 190 ? -32.131 26.869 -2.769 1.00 82.00 190 PRO A N 1
ATOM 1422 C CA . PRO A 1 190 ? -31.725 25.479 -2.950 1.00 82.00 190 PRO A CA 1
ATOM 1423 C C . PRO A 1 190 ? -32.360 24.800 -4.164 1.00 82.00 190 PRO A C 1
ATOM 1425 O O . PRO A 1 190 ? -33.481 25.125 -4.559 1.00 82.00 190 PRO A O 1
ATOM 1428 N N . LYS A 1 191 ? -31.669 23.783 -4.689 1.00 78.31 191 LYS A N 1
ATOM 1429 C CA . LYS A 1 191 ? -32.092 23.009 -5.866 1.00 78.31 191 LYS A CA 1
ATOM 1430 C C . LYS A 1 191 ? -33.448 22.327 -5.697 1.00 78.31 191 LYS A C 1
ATOM 1432 O O . LYS A 1 191 ? -34.217 22.232 -6.642 1.00 78.31 191 LYS A O 1
ATOM 1437 N N . GLU A 1 192 ? -33.780 21.878 -4.490 1.00 71.75 192 GLU A N 1
ATOM 1438 C CA . GLU A 1 192 ? -35.040 21.194 -4.186 1.00 71.75 192 GLU A CA 1
ATOM 1439 C C . GLU A 1 192 ? -36.270 22.104 -4.301 1.00 71.75 192 GLU A C 1
ATOM 1441 O O . GLU A 1 192 ? -37.394 21.607 -4.370 1.00 71.75 192 GLU A O 1
ATOM 1446 N N . PHE A 1 193 ? -36.060 23.422 -4.365 1.00 78.06 193 PHE A N 1
ATOM 1447 C CA . PHE A 1 193 ? -37.115 24.398 -4.610 1.00 78.06 193 PHE A CA 1
ATOM 1448 C C . PHE A 1 193 ? -37.214 24.811 -6.086 1.00 78.06 193 PHE A C 1
ATOM 1450 O O . PHE A 1 193 ? -38.138 25.542 -6.432 1.00 78.06 193 PHE A O 1
ATOM 1457 N N . LEU A 1 194 ? -36.324 24.331 -6.96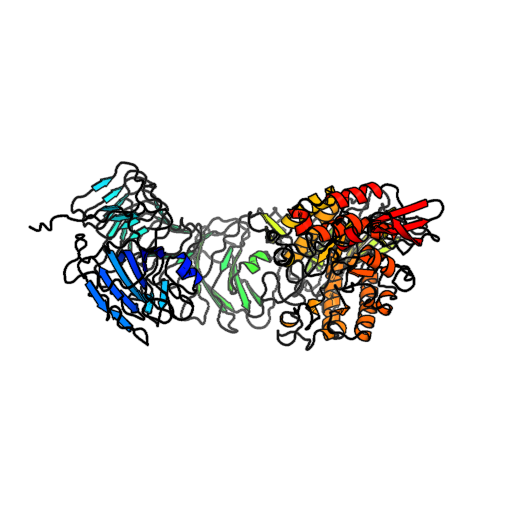2 1.00 81.12 194 LEU A N 1
ATOM 1458 C CA . LEU A 1 194 ? -36.341 24.589 -8.405 1.00 81.12 194 LEU A CA 1
ATOM 1459 C C . LEU A 1 194 ? -36.866 23.365 -9.170 1.00 81.12 194 LEU A C 1
ATOM 1461 O O . LEU A 1 194 ? -36.412 22.240 -8.971 1.00 81.12 194 LEU A O 1
ATOM 1465 N N . ILE A 1 195 ? -37.832 23.571 -10.066 1.00 75.19 195 ILE A N 1
ATOM 1466 C CA . ILE A 1 195 ? -38.532 22.493 -10.778 1.00 75.19 195 ILE A CA 1
ATOM 1467 C C . ILE A 1 195 ? -38.514 22.775 -12.287 1.00 75.19 195 ILE A C 1
ATOM 1469 O O . ILE A 1 195 ? -38.860 23.870 -12.720 1.00 75.19 195 ILE A O 1
ATOM 1473 N N . GLY A 1 196 ? -38.151 21.783 -13.103 1.00 71.50 196 GLY A N 1
ATOM 1474 C CA . GLY A 1 196 ? -38.165 21.891 -14.566 1.00 71.50 196 GLY A CA 1
ATOM 1475 C C . GLY A 1 196 ? -39.577 21.903 -15.179 1.00 71.50 196 GLY A C 1
ATOM 1476 O O . GLY A 1 196 ? -40.591 21.729 -14.506 1.00 71.50 196 GLY A O 1
ATOM 1477 N N . THR A 1 197 ? -39.670 22.058 -16.500 1.00 63.25 197 THR A N 1
ATOM 1478 C CA . THR A 1 197 ? -40.938 22.297 -17.230 1.00 63.25 197 THR A CA 1
ATOM 1479 C C . THR A 1 197 ? -41.816 21.046 -17.499 1.00 63.25 197 THR A C 1
ATOM 1481 O O . THR A 1 197 ? -42.700 21.092 -18.354 1.00 63.25 197 THR A O 1
ATOM 1484 N N . GLY A 1 198 ? -41.612 19.933 -16.770 1.00 63.47 198 GLY A N 1
ATOM 1485 C CA . GLY A 1 198 ? -42.238 18.608 -17.003 1.00 63.47 198 GLY A CA 1
ATOM 1486 C C . GLY A 1 198 ? -43.114 18.029 -15.868 1.00 63.47 198 GLY A C 1
ATOM 1487 O O . GLY A 1 198 ? -43.269 16.808 -15.784 1.00 63.47 198 GLY A O 1
ATOM 1488 N N . ALA A 1 199 ? -43.649 18.865 -14.971 1.00 67.62 199 ALA A N 1
ATOM 1489 C CA . ALA A 1 199 ? -44.452 18.445 -13.812 1.00 67.62 199 ALA A CA 1
ATOM 1490 C C . ALA A 1 199 ? -45.955 18.239 -14.125 1.00 67.62 199 ALA A C 1
ATOM 1492 O O . ALA A 1 199 ? -46.510 18.905 -14.997 1.00 67.62 199 ALA A O 1
ATOM 1493 N N . LEU A 1 200 ? -46.628 17.352 -13.376 1.00 73.25 200 LEU A N 1
ATOM 1494 C CA . LEU A 1 200 ? -48.092 17.219 -13.334 1.00 73.25 200 LEU A CA 1
ATOM 1495 C C . LEU A 1 200 ? -48.648 18.004 -12.138 1.00 73.25 200 LEU A C 1
ATOM 1497 O O . LEU A 1 200 ? -48.345 17.667 -10.994 1.00 73.25 200 LEU A O 1
ATOM 1501 N N . GLU A 1 201 ? -49.490 19.007 -12.386 1.00 77.25 201 GLU A N 1
ATOM 1502 C CA . GLU A 1 201 ? -50.119 19.819 -11.338 1.00 77.25 201 GLU A CA 1
ATOM 1503 C C . GLU A 1 201 ? -51.617 19.515 -11.173 1.00 77.25 201 GLU A C 1
ATOM 1505 O O . GLU A 1 201 ? -52.368 19.437 -12.145 1.00 77.25 201 GLU A O 1
ATOM 1510 N N . ILE A 1 202 ? -52.057 19.370 -9.920 1.00 76.19 202 ILE A N 1
ATOM 1511 C CA . ILE A 1 202 ? -53.455 19.183 -9.524 1.00 76.19 202 ILE A CA 1
ATOM 1512 C C . ILE A 1 202 ? -53.884 20.357 -8.628 1.00 76.19 202 ILE A C 1
ATOM 1514 O O . ILE A 1 202 ? -53.659 20.357 -7.413 1.00 76.19 202 ILE A O 1
ATOM 1518 N N . GLY A 1 203 ? -54.508 21.357 -9.259 1.00 72.38 203 GLY A N 1
ATOM 1519 C CA . GLY A 1 203 ? -54.916 22.630 -8.644 1.00 72.38 203 GLY A CA 1
ATOM 1520 C C . GLY A 1 203 ? -56.416 22.802 -8.359 1.00 72.38 203 GLY A C 1
ATOM 1521 O O . GLY A 1 203 ? -56.806 23.785 -7.738 1.00 72.38 203 GLY A O 1
ATOM 1522 N N . GLY A 1 204 ? -57.265 21.871 -8.807 1.00 68.56 204 GLY A N 1
ATOM 1523 C CA . GLY A 1 204 ? -58.727 22.011 -8.753 1.00 68.56 204 GLY A CA 1
ATOM 1524 C C . GLY A 1 204 ? -59.336 22.045 -7.343 1.00 68.56 204 GLY A C 1
ATOM 1525 O O . GLY A 1 204 ? -58.730 21.619 -6.357 1.00 68.56 204 GLY A O 1
ATOM 1526 N N . ASP A 1 205 ? -60.579 22.523 -7.265 1.00 76.12 205 ASP A N 1
ATOM 1527 C CA . ASP A 1 205 ? -61.388 22.619 -6.042 1.00 76.12 205 ASP A CA 1
ATOM 1528 C C . ASP A 1 205 ? -62.221 21.357 -5.749 1.00 76.12 205 ASP A C 1
ATOM 1530 O O . ASP A 1 205 ? -62.921 21.290 -4.739 1.00 76.12 205 ASP A O 1
ATOM 1534 N N . GLN A 1 206 ? -62.124 20.325 -6.585 1.00 74.19 206 GLN A N 1
ATOM 1535 C CA . GLN A 1 206 ? -62.770 19.031 -6.373 1.00 74.19 206 GLN A CA 1
ATOM 1536 C C . GLN A 1 206 ? -61.785 18.018 -5.795 1.00 74.19 206 GLN A C 1
ATOM 1538 O O . GLN A 1 206 ? -60.595 18.042 -6.110 1.00 74.19 206 GLN A O 1
ATOM 1543 N N . ALA A 1 207 ? -62.283 17.104 -4.960 1.00 81.81 207 ALA A N 1
ATOM 1544 C CA . ALA A 1 207 ? -61.483 15.972 -4.515 1.00 81.81 207 ALA A CA 1
ATOM 1545 C C . ALA A 1 207 ? -61.245 15.006 -5.687 1.00 81.81 207 ALA A C 1
ATOM 1547 O O . ALA A 1 207 ? -62.175 14.678 -6.424 1.00 81.81 207 ALA A O 1
ATOM 1548 N N . ILE A 1 208 ? -60.006 14.546 -5.858 1.00 82.00 208 ILE A N 1
ATOM 1549 C CA . ILE A 1 208 ? -59.605 13.677 -6.972 1.00 82.00 208 ILE A CA 1
ATOM 1550 C C . ILE A 1 208 ? -59.004 12.392 -6.417 1.00 82.00 208 ILE A C 1
ATOM 1552 O O . ILE A 1 208 ? -58.187 12.425 -5.500 1.00 82.00 208 ILE A O 1
ATOM 1556 N N . ARG A 1 209 ? -59.381 11.252 -7.002 1.00 89.50 209 ARG A N 1
ATOM 1557 C CA . ARG A 1 209 ? -58.809 9.939 -6.697 1.00 89.50 209 ARG A CA 1
ATOM 1558 C C . ARG A 1 209 ? -58.156 9.354 -7.946 1.00 89.50 209 ARG A C 1
ATOM 1560 O O . ARG A 1 209 ? -58.804 9.232 -8.981 1.00 89.50 209 ARG A O 1
ATOM 1567 N N . LEU A 1 210 ? -56.882 8.988 -7.837 1.00 83.31 210 LEU A N 1
ATOM 1568 C CA . LEU A 1 210 ? -56.095 8.364 -8.899 1.00 83.31 210 LEU A CA 1
ATOM 1569 C C . LEU A 1 210 ? -55.946 6.869 -8.597 1.00 83.31 210 LEU A C 1
ATOM 1571 O O . LEU A 1 210 ? -55.258 6.492 -7.650 1.00 83.31 210 LEU A O 1
ATOM 1575 N N . GLU A 1 211 ? -56.618 6.022 -9.378 1.00 80.69 211 GLU A N 1
ATOM 1576 C CA . GLU A 1 211 ? -56.661 4.567 -9.138 1.00 80.69 211 GLU A CA 1
ATOM 1577 C C . GLU A 1 211 ? -55.648 3.767 -9.972 1.00 80.69 211 GLU A C 1
ATOM 1579 O O . GLU A 1 211 ? -55.277 2.661 -9.592 1.00 80.69 211 GLU A O 1
ATOM 1584 N N . GLY A 1 212 ? -55.182 4.317 -11.097 1.00 74.25 212 GLY A N 1
ATOM 1585 C CA . GLY A 1 212 ? -54.193 3.680 -11.972 1.00 74.25 212 GLY A CA 1
ATOM 1586 C C . GLY A 1 212 ? -52.745 4.022 -11.612 1.00 74.25 212 GLY A C 1
ATOM 1587 O O . GLY A 1 212 ? -52.481 4.976 -10.882 1.00 74.25 212 GLY A O 1
ATOM 1588 N N . THR A 1 213 ? -51.799 3.260 -12.168 1.00 78.62 213 THR A N 1
ATOM 1589 C CA . THR A 1 213 ? -50.364 3.555 -12.062 1.00 78.62 213 THR A CA 1
ATOM 1590 C C . THR A 1 213 ? -50.036 4.907 -12.691 1.00 78.62 213 THR A C 1
ATOM 1592 O O . THR A 1 213 ? -50.360 5.148 -13.856 1.00 78.62 213 THR A O 1
ATOM 1595 N N . LEU A 1 214 ? -49.345 5.772 -11.948 1.00 75.88 214 LEU A N 1
ATOM 1596 C CA . LEU A 1 214 ? -48.852 7.050 -12.463 1.00 75.88 214 LEU A CA 1
ATOM 1597 C C . LEU A 1 214 ? -47.467 6.853 -13.091 1.00 75.88 214 LEU A C 1
ATOM 1599 O O . LEU A 1 214 ? -46.555 6.324 -12.457 1.00 75.88 214 LEU A O 1
ATOM 1603 N N . SER A 1 215 ? -47.311 7.261 -14.353 1.00 72.50 215 SER A N 1
ATOM 1604 C CA . SER A 1 215 ? -46.053 7.180 -15.108 1.00 72.50 215 SER A CA 1
ATOM 1605 C C . SER A 1 215 ? -45.922 8.356 -16.090 1.00 72.50 215 SER A C 1
ATOM 1607 O O . SER A 1 215 ? -46.909 9.015 -16.410 1.00 72.50 215 SER A O 1
ATOM 1609 N N . GLY A 1 216 ? -44.701 8.656 -16.545 1.00 58.34 216 GLY A N 1
ATOM 1610 C CA . GLY A 1 216 ? -44.425 9.648 -17.600 1.00 58.34 216 GLY A CA 1
ATOM 1611 C C . GLY A 1 216 ? -44.260 11.112 -17.160 1.00 58.34 216 GLY A C 1
ATOM 1612 O O . GLY A 1 216 ? -43.574 11.857 -17.853 1.00 58.34 216 GLY A O 1
ATOM 1613 N N . ALA A 1 217 ? -44.807 11.529 -16.013 1.00 63.47 217 ALA A N 1
ATOM 1614 C CA . ALA A 1 217 ? -44.525 12.843 -15.415 1.00 63.47 217 ALA A CA 1
ATOM 1615 C C . ALA A 1 217 ? -43.303 12.774 -14.484 1.00 63.47 217 ALA A C 1
ATOM 1617 O O . ALA A 1 217 ? -43.160 11.809 -13.731 1.00 63.47 217 ALA A O 1
ATOM 1618 N N . SER A 1 218 ? -42.434 13.791 -14.485 1.00 67.31 218 SER A N 1
ATOM 1619 C CA . SER A 1 218 ? -41.258 13.791 -13.603 1.00 67.31 218 SER A CA 1
ATOM 1620 C C . SER A 1 218 ? -41.595 14.243 -12.180 1.00 67.31 218 SER A C 1
ATOM 1622 O O . SER A 1 218 ? -41.040 13.697 -11.242 1.00 67.31 218 SER A O 1
ATOM 1624 N N . TRP A 1 219 ? -42.559 15.144 -11.975 1.00 74.12 219 TRP A N 1
ATOM 1625 C CA . TRP A 1 219 ? -43.016 15.590 -10.645 1.00 74.12 219 TRP A CA 1
ATOM 1626 C C . TRP A 1 219 ? -44.538 15.557 -10.525 1.00 74.12 219 TRP A C 1
ATOM 1628 O O . TRP A 1 219 ? -45.236 15.659 -11.532 1.00 74.12 219 TRP A O 1
ATOM 1638 N N . LEU A 1 220 ? -45.038 15.469 -9.290 1.00 83.44 220 LEU A N 1
ATOM 1639 C CA . LEU A 1 220 ? -46.444 15.678 -8.947 1.00 83.44 220 LEU A CA 1
ATOM 1640 C C . LEU A 1 220 ? -46.547 16.853 -7.982 1.00 83.44 220 LEU A C 1
ATOM 1642 O O . LEU A 1 220 ? -45.925 16.840 -6.918 1.00 83.44 220 LEU A O 1
ATOM 1646 N N . ILE A 1 221 ? -47.365 17.836 -8.340 1.00 82.56 221 ILE A N 1
ATOM 1647 C CA . ILE A 1 221 ? -47.641 19.020 -7.533 1.00 82.56 221 ILE A CA 1
ATOM 1648 C C . ILE A 1 221 ? -49.124 19.027 -7.180 1.00 82.56 221 ILE A C 1
ATOM 1650 O O . ILE A 1 221 ? -49.988 19.069 -8.053 1.00 82.56 221 ILE A O 1
ATOM 1654 N N . LYS A 1 222 ? -49.430 19.022 -5.886 1.00 85.00 222 LYS A N 1
ATOM 1655 C CA . LYS A 1 222 ? -50.786 19.157 -5.362 1.00 85.00 222 LYS A CA 1
ATOM 1656 C C . LYS A 1 222 ? -50.982 20.567 -4.799 1.00 85.00 222 LYS A C 1
ATOM 1658 O O . LYS A 1 222 ? -50.586 20.835 -3.669 1.00 85.00 222 LYS A O 1
ATOM 1663 N N . SER A 1 223 ? -51.571 21.466 -5.588 1.00 79.50 223 SER A N 1
ATOM 1664 C CA . SER A 1 223 ? -51.645 22.915 -5.315 1.00 79.50 223 SER A CA 1
ATOM 1665 C C . SER A 1 223 ? -53.046 23.451 -4.989 1.00 79.50 223 SER A C 1
ATOM 1667 O O . SER A 1 223 ? -53.152 24.575 -4.491 1.00 79.50 223 SER A O 1
ATOM 1669 N N . GLY A 1 224 ? -54.104 22.664 -5.228 1.00 77.62 224 GLY A N 1
ATOM 1670 C CA . GLY A 1 224 ? -55.498 23.039 -4.939 1.00 77.62 224 GLY A CA 1
ATOM 1671 C C . GLY A 1 224 ? -55.907 22.842 -3.472 1.00 77.62 224 GLY A C 1
ATOM 1672 O O . GLY A 1 224 ? -55.199 22.159 -2.733 1.00 77.62 224 GLY A O 1
ATOM 1673 N N . PRO A 1 225 ? -57.054 23.374 -3.018 1.00 80.12 225 PRO A N 1
ATOM 1674 C CA . PRO A 1 225 ? -57.496 23.246 -1.623 1.00 80.12 225 PRO A CA 1
ATOM 1675 C C . PRO A 1 225 ? -58.082 21.867 -1.266 1.00 80.12 225 PRO A C 1
ATOM 1677 O O . PRO A 1 225 ? -58.020 21.462 -0.108 1.00 80.12 225 PRO A O 1
ATOM 1680 N N . SER A 1 226 ? -58.626 21.130 -2.238 1.00 85.50 226 SER A N 1
ATOM 1681 C CA . SER A 1 226 ? -59.331 19.856 -2.005 1.00 85.50 226 SER A CA 1
ATOM 1682 C C . SER A 1 226 ? -58.396 18.651 -1.898 1.00 85.50 226 SER A C 1
ATOM 1684 O O . SER A 1 226 ? -57.216 18.756 -2.211 1.00 85.50 226 SER A O 1
ATOM 1686 N N . ALA A 1 227 ? -58.884 17.501 -1.429 1.00 90.38 227 ALA A N 1
ATOM 1687 C CA . ALA A 1 227 ? -58.055 16.307 -1.237 1.00 90.38 227 ALA A CA 1
ATOM 1688 C C . ALA A 1 227 ? -57.651 15.637 -2.566 1.00 90.38 227 ALA A C 1
ATOM 1690 O O . ALA A 1 227 ? -58.462 15.511 -3.483 1.00 90.38 227 ALA A O 1
ATOM 1691 N N . LEU A 1 228 ? -56.413 15.148 -2.649 1.00 92.38 228 LEU A N 1
ATOM 1692 C CA . LEU A 1 228 ? -55.960 14.213 -3.681 1.00 92.38 228 LEU A CA 1
ATOM 1693 C C . LEU A 1 228 ? -55.676 12.861 -3.030 1.00 92.38 228 LEU A C 1
ATOM 1695 O O . LEU A 1 228 ? -54.882 12.800 -2.099 1.00 92.38 228 LEU A O 1
ATOM 1699 N N . THR A 1 229 ? -56.265 11.779 -3.530 1.00 94.12 229 THR A N 1
ATOM 1700 C CA . THR A 1 229 ? -55.943 10.414 -3.094 1.00 94.12 229 THR A CA 1
ATOM 1701 C C . THR A 1 229 ? -55.215 9.658 -4.196 1.00 94.12 229 THR A C 1
ATOM 1703 O O . THR A 1 229 ? -55.738 9.537 -5.304 1.00 94.12 229 THR A O 1
ATOM 1706 N N . ILE A 1 230 ? -54.045 9.100 -3.886 1.00 92.19 230 ILE A N 1
ATOM 1707 C CA . ILE A 1 230 ? -53.306 8.205 -4.786 1.00 92.19 230 ILE A CA 1
ATOM 1708 C C . ILE A 1 230 ? -53.504 6.774 -4.295 1.00 92.19 230 ILE A C 1
ATOM 1710 O O . ILE A 1 230 ? -53.116 6.447 -3.178 1.00 92.19 230 ILE A O 1
ATOM 1714 N N . ALA A 1 231 ? -54.142 5.936 -5.108 1.00 88.56 231 ALA A N 1
ATOM 1715 C CA . ALA A 1 231 ? -54.429 4.538 -4.787 1.00 88.56 231 ALA A CA 1
ATOM 1716 C C . ALA A 1 231 ? -53.690 3.539 -5.696 1.00 88.56 231 ALA A C 1
ATOM 1718 O O . ALA A 1 231 ? -53.547 2.378 -5.322 1.00 88.56 231 ALA A O 1
ATOM 1719 N N . GLY A 1 232 ? -53.212 3.980 -6.864 1.00 80.19 232 GLY A N 1
ATOM 1720 C CA . GLY A 1 232 ? -52.305 3.210 -7.717 1.00 80.19 232 GLY A CA 1
ATOM 1721 C C . GLY A 1 232 ? -50.834 3.503 -7.408 1.00 80.19 232 GLY A C 1
ATOM 1722 O O . GLY A 1 232 ? -50.509 4.572 -6.898 1.00 80.19 232 GLY A O 1
ATOM 1723 N N . ALA A 1 233 ? -49.936 2.566 -7.732 1.00 78.19 233 ALA A N 1
ATOM 1724 C CA . ALA A 1 233 ? -48.497 2.769 -7.559 1.00 78.19 233 ALA A CA 1
ATOM 1725 C C . ALA A 1 233 ? -48.000 3.964 -8.388 1.00 78.19 233 ALA A C 1
ATOM 1727 O O . ALA A 1 233 ? -48.310 4.083 -9.577 1.00 78.19 233 ALA A O 1
ATOM 1728 N N . ASP A 1 234 ? -47.194 4.821 -7.777 1.00 78.19 234 ASP A N 1
ATOM 1729 C CA . ASP A 1 234 ? -46.560 5.942 -8.450 1.00 78.19 234 ASP A CA 1
ATOM 1730 C C . ASP A 1 234 ? -45.124 5.573 -8.843 1.00 78.19 234 ASP A C 1
ATOM 1732 O O . ASP A 1 234 ? -44.227 5.491 -8.005 1.00 78.19 234 ASP A O 1
ATOM 1736 N N . LEU A 1 235 ? -44.916 5.305 -10.135 1.00 77.00 235 LEU A N 1
ATOM 1737 C CA . LEU A 1 235 ? -43.620 4.898 -10.688 1.00 77.00 235 LEU A CA 1
ATOM 1738 C C . LEU A 1 235 ? -42.832 6.086 -11.255 1.00 77.00 235 LEU A C 1
ATOM 1740 O O . LEU A 1 235 ? -41.871 5.895 -12.007 1.00 77.00 235 LEU A O 1
ATOM 1744 N N . ARG A 1 236 ? -43.244 7.321 -10.947 1.00 82.31 236 ARG A N 1
ATOM 1745 C CA . ARG A 1 236 ? -42.549 8.520 -11.417 1.00 82.31 236 ARG A CA 1
ATOM 1746 C C . ARG A 1 236 ? -41.141 8.583 -10.832 1.00 82.31 236 ARG A C 1
ATOM 1748 O O . ARG A 1 236 ? -40.880 8.229 -9.684 1.00 82.31 236 ARG A O 1
ATOM 1755 N N . SER A 1 237 ? -40.213 9.077 -11.643 1.00 72.56 237 SER A N 1
ATOM 1756 C CA . SER A 1 237 ? -38.804 9.178 -11.269 1.00 72.56 237 SER A CA 1
ATOM 1757 C C . SER A 1 237 ? -38.471 10.411 -10.433 1.00 72.56 237 SER A C 1
ATOM 1759 O O . SER A 1 237 ? -37.359 10.477 -9.915 1.00 72.56 237 SER A O 1
ATOM 1761 N N . GLY A 1 238 ? -39.385 11.369 -10.280 1.00 71.00 238 GLY A N 1
ATOM 1762 C CA . GLY A 1 238 ? -39.157 12.551 -9.456 1.00 71.00 238 GLY A CA 1
ATOM 1763 C C . GLY A 1 238 ? -40.212 12.763 -8.379 1.00 71.00 238 GLY A C 1
ATOM 1764 O O . GLY A 1 238 ? -41.092 11.939 -8.128 1.00 71.00 238 GLY A O 1
ATOM 1765 N N . SER A 1 239 ? -40.023 13.863 -7.673 1.00 81.75 239 SER A N 1
ATOM 1766 C CA . SER A 1 239 ? -40.527 14.075 -6.324 1.00 81.75 239 SER A CA 1
ATOM 1767 C C . SER A 1 239 ? -42.008 14.461 -6.279 1.00 81.75 239 SER A C 1
ATOM 1769 O O . SER A 1 239 ? -42.667 14.698 -7.300 1.00 81.75 239 SER A O 1
ATOM 1771 N N . THR A 1 240 ? -42.537 14.507 -5.060 1.00 87.75 240 THR A N 1
ATOM 1772 C CA . THR A 1 240 ? -43.925 14.879 -4.778 1.00 87.75 240 THR A CA 1
ATOM 1773 C C . THR A 1 240 ? -43.949 16.149 -3.933 1.00 87.75 240 THR A C 1
ATOM 1775 O O . THR A 1 240 ? -43.250 16.244 -2.926 1.00 87.75 240 THR A O 1
ATOM 1778 N N . VAL A 1 241 ? -44.763 17.127 -4.331 1.00 86.38 241 VAL A N 1
ATOM 1779 C CA . VAL A 1 241 ? -44.959 18.386 -3.602 1.00 86.38 241 VAL A CA 1
ATOM 1780 C C . VAL A 1 241 ? -46.425 18.523 -3.221 1.00 86.38 241 VAL A C 1
ATOM 1782 O O . VAL A 1 241 ? -47.294 18.643 -4.083 1.00 86.38 241 VAL A O 1
ATOM 1785 N N . VAL A 1 242 ? -46.702 18.549 -1.920 1.00 90.19 242 VAL A N 1
ATOM 1786 C CA . VAL A 1 242 ? -48.017 18.883 -1.369 1.00 90.19 242 VAL A CA 1
ATOM 1787 C C . VAL A 1 242 ? -47.998 20.360 -0.996 1.00 90.19 242 VAL A C 1
ATOM 1789 O O . VAL A 1 242 ? -47.586 20.741 0.097 1.00 90.19 242 VAL A O 1
ATOM 1792 N N . ALA A 1 243 ? -48.390 21.199 -1.952 1.00 80.56 243 ALA A N 1
ATOM 1793 C CA . ALA A 1 243 ? -48.362 22.651 -1.832 1.00 80.56 243 ALA A CA 1
ATOM 1794 C C . ALA A 1 243 ? -49.588 23.211 -1.091 1.00 80.56 243 ALA A C 1
ATOM 1796 O O . ALA A 1 243 ? -49.455 24.195 -0.370 1.00 80.56 243 ALA A O 1
ATOM 1797 N N . ALA A 1 244 ? -50.765 22.596 -1.251 1.00 80.50 244 ALA A N 1
ATOM 1798 C CA . ALA A 1 244 ? -51.981 22.958 -0.523 1.00 80.50 244 ALA A CA 1
ATOM 1799 C C . ALA A 1 244 ? -52.971 21.784 -0.415 1.00 80.50 244 ALA A C 1
ATOM 1801 O O . ALA A 1 244 ? -52.897 20.799 -1.162 1.00 80.50 244 ALA A O 1
ATOM 1802 N N . GLY A 1 245 ? -53.930 21.905 0.508 1.00 88.69 245 GLY A N 1
ATOM 1803 C CA . GLY A 1 245 ? -54.921 20.864 0.786 1.00 88.69 245 GLY A CA 1
ATOM 1804 C C . GLY A 1 245 ? -54.280 19.600 1.365 1.00 88.69 245 GLY A C 1
ATOM 1805 O O . GLY A 1 245 ? -53.250 19.676 2.038 1.00 88.69 245 GLY A O 1
ATOM 1806 N N . SER A 1 246 ? -54.876 18.436 1.099 1.00 94.38 246 SER A N 1
ATOM 1807 C CA . SER A 1 246 ? -54.360 17.148 1.576 1.00 94.38 246 SER A CA 1
ATOM 1808 C C . SER A 1 246 ? -53.994 16.179 0.448 1.00 94.38 246 SER A C 1
ATOM 1810 O O . SER A 1 246 ? -54.666 16.118 -0.586 1.00 94.38 246 SER A O 1
ATOM 1812 N N . LEU A 1 247 ? -52.925 15.409 0.665 1.00 96.38 247 LEU A N 1
ATOM 1813 C CA . LEU A 1 247 ? -52.558 14.226 -0.112 1.00 96.38 247 LEU A CA 1
ATOM 1814 C C . LEU A 1 247 ? -52.783 12.978 0.751 1.00 96.38 247 LEU A C 1
ATOM 1816 O O . LEU A 1 247 ? -52.180 12.850 1.812 1.00 96.38 247 LEU A O 1
ATOM 1820 N N . HIS A 1 248 ? -53.633 12.071 0.281 1.00 97.06 248 HIS A N 1
ATOM 1821 C CA . HIS A 1 248 ? -54.036 10.841 0.957 1.00 97.06 248 HIS A CA 1
ATOM 1822 C C . HIS A 1 248 ? -53.430 9.611 0.273 1.00 97.06 248 HIS A C 1
ATOM 1824 O O . HIS A 1 248 ? -53.514 9.472 -0.954 1.00 97.06 248 HIS A O 1
ATOM 1830 N N . CYS A 1 249 ? -52.856 8.703 1.062 1.00 96.50 249 CYS A N 1
ATOM 1831 C CA . CYS A 1 249 ? -52.315 7.434 0.575 1.00 96.50 249 CYS A CA 1
ATOM 1832 C C . CYS A 1 249 ? -53.401 6.351 0.610 1.00 96.50 249 CYS A C 1
ATOM 1834 O O . CYS A 1 249 ? -53.842 5.948 1.676 1.00 96.50 249 CYS A O 1
ATOM 1836 N N . GLY A 1 250 ? -53.839 5.869 -0.553 1.00 93.38 250 GLY A N 1
ATOM 1837 C CA . GLY A 1 250 ? -54.917 4.881 -0.666 1.00 93.38 250 GLY A CA 1
ATOM 1838 C C . GLY A 1 250 ? -54.484 3.413 -0.571 1.00 93.38 250 GLY A C 1
ATOM 1839 O O . GLY A 1 250 ? -55.354 2.546 -0.606 1.00 93.38 250 GLY A O 1
ATOM 1840 N N . ALA A 1 251 ? -53.176 3.139 -0.521 1.00 93.75 251 ALA A N 1
ATOM 1841 C CA . ALA A 1 251 ? -52.569 1.818 -0.342 1.00 93.75 251 ALA A CA 1
ATOM 1842 C C . ALA A 1 251 ? -51.105 1.959 0.131 1.00 93.75 251 ALA A C 1
ATOM 1844 O O . ALA A 1 251 ? -50.554 3.065 0.149 1.00 93.75 251 ALA A O 1
ATOM 1845 N N . ASP A 1 252 ? -50.458 0.854 0.515 1.00 94.38 252 ASP A N 1
ATOM 1846 C CA . ASP A 1 252 ? -49.032 0.846 0.872 1.00 94.38 252 ASP A CA 1
ATOM 1847 C C . ASP A 1 252 ? -48.155 1.172 -0.344 1.00 94.38 252 ASP A C 1
ATOM 1849 O O . ASP A 1 252 ? -48.444 0.738 -1.458 1.00 94.38 252 ASP A O 1
ATOM 1853 N N . GLN A 1 253 ? -47.055 1.897 -0.115 1.00 92.75 253 GLN A N 1
ATOM 1854 C CA . GLN A 1 253 ? -46.040 2.203 -1.138 1.00 92.75 253 GLN A CA 1
ATOM 1855 C C . GLN A 1 253 ? -46.613 2.855 -2.416 1.00 92.75 253 GLN A C 1
ATOM 1857 O O . GLN A 1 253 ? -46.158 2.587 -3.528 1.00 92.75 253 GLN A O 1
ATOM 1862 N N . VAL A 1 254 ? -47.624 3.716 -2.263 1.00 92.50 254 VAL A N 1
ATOM 1863 C CA . VAL A 1 254 ? -48.193 4.504 -3.369 1.00 92.50 254 VAL A CA 1
ATOM 1864 C C . VAL A 1 254 ? -47.359 5.734 -3.694 1.00 92.50 254 VAL A C 1
ATOM 1866 O O . VAL A 1 254 ? -47.489 6.263 -4.789 1.00 92.50 254 VAL A O 1
ATOM 1869 N N . LEU A 1 255 ? -46.512 6.197 -2.771 1.00 92.75 255 LEU A N 1
ATOM 1870 C CA . LEU A 1 255 ? -45.557 7.270 -3.034 1.00 92.75 255 LEU A CA 1
ATOM 1871 C C . LEU A 1 255 ? -44.226 6.693 -3.530 1.00 92.75 255 LEU A C 1
ATOM 1873 O O . LEU A 1 255 ? -43.775 5.673 -3.004 1.00 92.75 255 LEU A O 1
ATOM 1877 N N . PRO A 1 256 ? -43.559 7.349 -4.495 1.00 89.00 256 PRO A N 1
ATOM 1878 C CA . PRO A 1 256 ? -42.252 6.900 -4.941 1.00 89.00 256 PRO A CA 1
ATOM 1879 C C . PRO A 1 256 ? -41.201 7.172 -3.846 1.00 89.00 256 PRO A C 1
ATOM 1881 O O . PRO A 1 256 ? -41.339 8.146 -3.096 1.00 89.00 256 PRO A O 1
ATOM 1884 N N . PRO A 1 257 ? -40.099 6.396 -3.785 1.00 90.88 257 PRO A N 1
ATOM 1885 C CA . PRO A 1 257 ? -38.988 6.608 -2.850 1.00 90.88 257 PRO A CA 1
ATOM 1886 C C . PRO A 1 257 ? -38.110 7.796 -3.288 1.00 90.88 257 PRO A C 1
ATOM 1888 O O . PRO A 1 257 ? -36.905 7.681 -3.500 1.00 90.88 257 PRO A O 1
ATOM 1891 N N . ARG A 1 258 ? -38.742 8.949 -3.495 1.00 89.31 258 ARG A N 1
ATOM 1892 C CA . ARG A 1 258 ? -38.158 10.224 -3.920 1.00 89.31 258 ARG A CA 1
ATOM 1893 C C . ARG A 1 258 ? -38.478 11.293 -2.885 1.00 89.31 258 ARG A C 1
ATOM 1895 O O . ARG A 1 258 ? -39.218 11.031 -1.934 1.00 89.31 258 ARG A O 1
ATOM 1902 N N . ALA A 1 259 ? -37.905 12.481 -3.051 1.00 86.56 259 ALA A N 1
ATOM 1903 C CA . ALA A 1 259 ? -38.131 13.550 -2.096 1.00 86.56 259 ALA A CA 1
ATOM 1904 C C . ALA A 1 259 ? -39.622 13.922 -2.016 1.00 86.56 259 ALA A C 1
ATOM 1906 O O . ALA A 1 259 ? -40.358 13.904 -3.009 1.00 86.56 259 ALA A O 1
ATOM 1907 N N . LEU A 1 260 ? -40.055 14.256 -0.807 1.00 91.44 260 LEU A N 1
ATOM 1908 C CA . LEU A 1 260 ? -41.403 14.690 -0.493 1.00 91.44 260 LEU A CA 1
ATOM 1909 C C . LEU A 1 260 ? -41.336 16.040 0.215 1.00 91.44 260 LEU A C 1
ATOM 1911 O O . LEU A 1 260 ? -40.710 16.167 1.269 1.00 91.44 260 LEU A O 1
ATOM 1915 N N . VAL A 1 261 ? -42.030 17.027 -0.346 1.00 87.25 261 VAL A N 1
ATOM 1916 C CA . VAL A 1 261 ? -42.198 18.348 0.266 1.00 87.25 261 VAL A CA 1
ATOM 1917 C C . VAL A 1 261 ? -43.643 18.501 0.719 1.00 87.25 261 VAL A C 1
ATOM 1919 O O . VAL A 1 261 ? -44.556 18.379 -0.098 1.00 87.25 261 VAL A O 1
ATOM 1922 N N . VAL A 1 262 ? -43.862 18.796 2.000 1.00 89.19 262 VAL A N 1
ATOM 1923 C CA . VAL A 1 262 ? -45.191 19.147 2.528 1.00 89.19 262 VAL A CA 1
ATOM 1924 C C . VAL A 1 262 ? -45.152 20.595 3.004 1.00 89.19 262 VAL A C 1
ATOM 1926 O O . VAL A 1 262 ? -44.580 20.909 4.052 1.00 89.19 262 VAL A O 1
ATOM 1929 N N . SER A 1 263 ? -45.727 21.493 2.208 1.00 83.75 263 SER A N 1
ATOM 1930 C CA . SER A 1 263 ? -45.707 22.934 2.468 1.00 83.75 263 SER A CA 1
ATOM 1931 C C . SER A 1 263 ? -46.560 23.311 3.678 1.00 83.75 263 SER A C 1
ATOM 1933 O O . SER A 1 263 ? -47.477 22.587 4.070 1.00 83.75 263 SER A O 1
ATOM 1935 N N . ALA A 1 264 ? -46.268 24.467 4.279 1.00 82.69 264 ALA A N 1
ATOM 1936 C CA . ALA A 1 264 ? -47.049 24.983 5.399 1.00 82.69 264 ALA A CA 1
ATOM 1937 C C . ALA A 1 264 ? -48.548 25.065 5.050 1.00 82.69 264 ALA A C 1
ATOM 1939 O O . ALA A 1 264 ? -48.924 25.557 3.988 1.00 82.69 264 ALA A O 1
ATOM 1940 N N . GLY A 1 265 ? -49.410 24.583 5.950 1.00 82.94 265 GLY A N 1
ATOM 1941 C CA . GLY A 1 265 ? -50.863 24.541 5.739 1.00 82.94 265 GLY A CA 1
ATOM 1942 C C . GLY A 1 265 ? -51.367 23.385 4.863 1.00 82.94 265 GLY A C 1
ATOM 1943 O O . GLY A 1 265 ? -52.578 23.203 4.759 1.00 82.94 265 GLY A O 1
ATOM 1944 N N . ALA A 1 266 ? -50.476 22.582 4.277 1.00 91.25 266 ALA A N 1
ATOM 1945 C CA . ALA A 1 266 ? -50.825 21.346 3.587 1.00 91.25 266 ALA A CA 1
ATOM 1946 C C . ALA A 1 266 ? -50.682 20.124 4.509 1.00 91.25 266 ALA A C 1
ATOM 1948 O O . ALA A 1 266 ? -50.005 20.182 5.539 1.00 91.25 266 ALA A O 1
ATOM 1949 N N . THR A 1 267 ? -51.326 19.012 4.152 1.00 96.31 267 THR A N 1
ATOM 1950 C CA . THR A 1 267 ? -51.282 17.764 4.934 1.00 96.31 267 THR A CA 1
ATOM 1951 C C . THR A 1 267 ? -50.950 16.556 4.063 1.00 96.31 267 THR A C 1
ATOM 1953 O O . THR A 1 267 ? -51.569 16.350 3.021 1.00 96.31 267 THR A O 1
ATOM 1956 N N . LEU A 1 268 ? -50.016 15.721 4.517 1.00 97.44 268 LEU A N 1
ATOM 1957 C CA . LEU A 1 268 ? -49.898 14.334 4.072 1.00 97.44 268 LEU A CA 1
ATOM 1958 C C . LEU A 1 268 ? -50.628 13.433 5.073 1.00 97.44 268 LEU A C 1
ATOM 1960 O O . LEU A 1 268 ? -50.275 13.423 6.250 1.00 97.44 268 LEU A O 1
ATOM 1964 N N . ALA A 1 269 ? -51.595 12.653 4.600 1.00 97.62 269 ALA A N 1
ATOM 1965 C CA . ALA A 1 269 ? -52.294 11.648 5.390 1.00 97.62 269 ALA A CA 1
ATOM 1966 C C . ALA A 1 269 ? -51.937 10.245 4.881 1.00 97.62 269 ALA A C 1
ATOM 1968 O O . ALA A 1 269 ? -52.128 9.928 3.702 1.00 97.62 269 ALA A O 1
ATOM 1969 N N . LEU A 1 270 ? -51.394 9.404 5.766 1.00 97.56 270 LEU A N 1
ATOM 1970 C CA . LEU A 1 270 ? -51.047 8.023 5.416 1.00 97.56 270 LEU A CA 1
ATOM 1971 C C . LEU A 1 270 ? -52.251 7.078 5.425 1.00 97.56 270 LEU A C 1
ATOM 1973 O O . LEU A 1 270 ? -52.159 5.994 4.861 1.00 97.56 270 LEU A O 1
ATOM 1977 N N . ASP A 1 271 ? -53.346 7.455 6.091 1.00 95.56 271 ASP A N 1
ATOM 1978 C CA . ASP A 1 271 ? -54.596 6.686 6.180 1.00 95.56 271 ASP A CA 1
ATOM 1979 C C . ASP A 1 271 ? -54.414 5.207 6.592 1.00 95.56 271 ASP A C 1
ATOM 1981 O O . ASP A 1 271 ? -55.203 4.337 6.238 1.00 95.56 271 ASP A O 1
ATOM 1985 N N . GLY A 1 272 ? -53.374 4.911 7.382 1.00 92.88 272 GLY A N 1
ATOM 1986 C CA . GLY A 1 272 ? -53.058 3.552 7.840 1.00 92.88 272 GLY A CA 1
ATOM 1987 C C . GLY A 1 272 ? -52.149 2.744 6.907 1.00 92.88 272 GLY A C 1
ATOM 1988 O O . GLY A 1 272 ? -51.852 1.594 7.224 1.00 92.88 272 GLY A O 1
ATOM 1989 N N . HIS A 1 273 ? -51.642 3.347 5.831 1.00 96.62 273 HIS A N 1
ATOM 1990 C CA . HIS A 1 273 ? -50.781 2.701 4.844 1.00 96.62 273 HIS A CA 1
ATOM 1991 C C . HIS A 1 273 ? -49.314 3.136 4.944 1.00 96.62 273 HIS A C 1
ATOM 1993 O O . HIS A 1 273 ? -48.987 4.323 4.905 1.00 96.62 273 HIS A O 1
ATOM 1999 N N . GLY A 1 274 ? -48.402 2.169 5.043 1.00 95.50 274 GLY A N 1
ATOM 2000 C CA . GLY A 1 274 ? -46.968 2.408 5.185 1.00 95.50 274 GLY A CA 1
ATOM 2001 C C . GLY A 1 274 ? -46.327 2.910 3.891 1.00 95.50 274 GLY A C 1
ATOM 2002 O O . GLY A 1 274 ? -46.485 2.301 2.831 1.00 95.50 274 GLY A O 1
ATOM 2003 N N . GLN A 1 275 ? -45.547 3.988 3.984 1.00 97.38 275 GLN A N 1
ATOM 2004 C CA . GLN A 1 275 ? -44.865 4.598 2.836 1.00 97.38 275 GLN A CA 1
ATOM 2005 C C . GLN A 1 275 ? -43.355 4.635 3.048 1.00 97.38 275 GLN A C 1
ATOM 2007 O O . GLN A 1 275 ? -42.881 4.858 4.164 1.00 97.38 275 GLN A O 1
ATOM 2012 N N . THR A 1 276 ? -42.613 4.462 1.957 1.00 95.56 276 THR A N 1
ATOM 2013 C CA . THR A 1 276 ? -41.173 4.713 1.906 1.00 95.56 276 THR A CA 1
ATOM 2014 C C . THR A 1 276 ? -40.925 5.892 0.983 1.00 95.56 276 THR A C 1
ATOM 2016 O O . THR A 1 276 ? -41.206 5.822 -0.209 1.00 95.56 276 THR A O 1
ATOM 2019 N N . ILE A 1 277 ? -40.385 6.968 1.540 1.00 94.94 277 ILE A N 1
ATOM 2020 C CA . ILE A 1 277 ? -40.041 8.188 0.814 1.00 94.94 277 ILE A CA 1
ATOM 2021 C C . ILE A 1 277 ? -38.530 8.424 0.864 1.00 94.94 277 ILE A C 1
ATOM 2023 O O . ILE A 1 277 ? -37.811 7.866 1.700 1.00 94.94 277 ILE A O 1
ATOM 2027 N N . GLY A 1 278 ? -38.049 9.268 -0.042 1.00 91.81 278 GLY A N 1
ATOM 2028 C CA . GLY A 1 278 ? -36.704 9.823 0.017 1.00 91.81 278 GLY A CA 1
ATOM 2029 C C . GLY A 1 278 ? -36.597 10.879 1.117 1.00 91.81 278 GLY A C 1
ATOM 2030 O O . GLY A 1 278 ? -37.034 10.684 2.255 1.00 91.81 278 GLY A O 1
ATOM 2031 N N . THR A 1 279 ? -36.027 12.022 0.774 1.00 89.31 279 THR A N 1
ATOM 2032 C CA . THR A 1 279 ? -35.867 13.146 1.691 1.00 89.31 279 THR A CA 1
ATOM 2033 C C . THR A 1 279 ? -37.198 13.822 1.990 1.00 89.31 279 THR A C 1
ATOM 2035 O O . THR A 1 279 ? -37.991 14.074 1.088 1.00 89.31 279 THR A O 1
ATOM 2038 N N . LEU A 1 280 ? -37.429 14.152 3.260 1.00 91.62 280 LEU A N 1
ATOM 2039 C CA . LEU A 1 280 ? -38.614 14.875 3.711 1.00 91.62 280 LEU A CA 1
ATOM 2040 C C . LEU A 1 280 ? -38.262 16.331 4.035 1.00 91.62 280 LEU A C 1
ATOM 2042 O O . LEU A 1 280 ? -37.332 16.581 4.807 1.00 91.62 280 LEU A O 1
ATOM 2046 N N . SER A 1 281 ? -39.030 17.279 3.496 1.00 86.31 281 SER A N 1
ATOM 2047 C CA . SER A 1 281 ? -38.889 18.701 3.820 1.00 86.31 281 SER A CA 1
ATOM 2048 C C . SER A 1 281 ? -40.215 19.468 3.847 1.00 86.31 281 SER A C 1
ATOM 2050 O O . SER A 1 281 ? -41.270 18.964 3.452 1.00 86.31 281 SER A O 1
ATOM 2052 N N . GLY A 1 282 ? -40.170 20.693 4.376 1.00 82.75 282 GLY A N 1
ATOM 2053 C CA . GLY A 1 282 ? -41.322 21.588 4.494 1.00 82.75 282 GLY A CA 1
ATOM 2054 C C . GLY A 1 282 ? -41.819 21.767 5.930 1.00 82.75 282 GLY A C 1
ATOM 2055 O O . GLY A 1 282 ? -41.152 21.384 6.891 1.00 82.75 282 GLY A O 1
ATOM 2056 N N . ALA A 1 283 ? -42.982 22.401 6.070 1.00 84.62 283 ALA A N 1
ATOM 2057 C CA . ALA A 1 283 ? -43.535 22.857 7.350 1.00 84.62 283 ALA A CA 1
ATOM 2058 C C . ALA A 1 283 ? -45.034 22.534 7.524 1.00 84.62 283 ALA A C 1
ATOM 2060 O O . ALA A 1 283 ? -45.701 23.103 8.387 1.00 84.62 283 ALA A O 1
ATOM 2061 N N . GLY A 1 284 ? -45.584 21.658 6.680 1.00 87.19 284 GLY A N 1
ATOM 2062 C CA . GLY A 1 284 ? -46.971 21.196 6.765 1.00 87.19 284 GLY A CA 1
ATOM 2063 C C . GLY A 1 284 ? -47.212 20.166 7.869 1.00 87.19 284 GLY A C 1
ATOM 2064 O O . GLY A 1 284 ? -46.416 20.012 8.791 1.00 87.19 284 GLY A O 1
ATOM 2065 N N . ALA A 1 285 ? -48.326 19.445 7.787 1.00 94.75 285 ALA A N 1
ATOM 2066 C CA . ALA A 1 285 ? -48.657 18.379 8.729 1.00 94.75 285 ALA A CA 1
ATOM 2067 C C . ALA A 1 285 ? -48.481 16.992 8.095 1.00 94.75 285 ALA A C 1
ATOM 2069 O O . ALA A 1 285 ? -48.822 16.782 6.930 1.00 94.75 285 ALA A O 1
ATOM 2070 N N . ILE A 1 286 ? -47.984 16.038 8.879 1.00 97.56 286 ILE A N 1
ATOM 2071 C CA . ILE A 1 286 ? -47.986 14.613 8.544 1.00 97.56 286 ILE A CA 1
ATOM 2072 C C . ILE A 1 286 ? -48.834 13.885 9.581 1.00 97.56 286 ILE A C 1
ATOM 2074 O O . ILE A 1 286 ? -48.476 13.842 10.759 1.00 97.56 286 ILE A O 1
ATOM 2078 N N . ASP A 1 287 ? -49.928 13.285 9.122 1.00 97.12 287 ASP A N 1
ATOM 2079 C CA . ASP A 1 287 ? -50.726 12.352 9.910 1.00 97.12 287 ASP A CA 1
ATOM 2080 C C . ASP A 1 287 ? -50.311 10.915 9.571 1.00 97.12 287 ASP A C 1
ATOM 2082 O O . ASP A 1 287 ? -50.573 10.407 8.474 1.00 97.12 287 ASP A O 1
ATOM 2086 N N . LEU A 1 288 ? -49.635 10.260 10.519 1.00 96.69 288 LEU A N 1
ATOM 2087 C CA . LEU A 1 288 ? -49.183 8.877 10.369 1.00 96.69 288 LEU A CA 1
ATOM 2088 C C . LEU A 1 288 ? -50.334 7.866 10.482 1.00 96.69 288 LEU A C 1
ATOM 2090 O O . LEU A 1 288 ? -50.167 6.706 10.100 1.00 96.69 288 LEU A O 1
ATOM 2094 N N . GLY A 1 289 ? -51.478 8.249 11.059 1.00 94.81 289 GLY A N 1
ATOM 2095 C CA . GLY A 1 289 ? -52.504 7.299 11.480 1.00 94.81 289 GLY A CA 1
ATOM 2096 C C . GLY A 1 289 ? -51.915 6.234 12.415 1.00 94.81 289 GLY A C 1
ATOM 2097 O O . GLY A 1 289 ? -51.399 6.551 13.489 1.00 94.81 289 GLY A O 1
ATOM 2098 N N . ALA A 1 290 ? -51.974 4.964 12.008 1.00 92.56 290 ALA A N 1
ATOM 2099 C CA . ALA A 1 290 ? -51.315 3.836 12.683 1.00 92.56 290 ALA A CA 1
ATOM 2100 C C . ALA A 1 290 ? -50.115 3.261 11.894 1.00 92.56 290 ALA A C 1
ATOM 2102 O O . ALA A 1 290 ? -49.547 2.244 12.288 1.00 92.56 290 ALA A O 1
ATOM 2103 N N . ALA A 1 291 ? -49.736 3.887 10.776 1.00 94.19 291 ALA A N 1
ATOM 2104 C CA . ALA A 1 291 ? -48.731 3.378 9.848 1.00 94.19 291 ALA A CA 1
ATOM 2105 C C . ALA A 1 291 ? -47.299 3.785 10.224 1.00 94.19 291 ALA A C 1
ATOM 2107 O O . ALA A 1 291 ? -47.066 4.612 11.104 1.00 94.19 291 ALA A O 1
ATOM 2108 N N . VAL A 1 292 ? -46.315 3.212 9.526 1.00 95.25 292 VAL A N 1
ATOM 2109 C CA . VAL A 1 292 ? -44.916 3.646 9.624 1.00 95.25 292 VAL A CA 1
ATOM 2110 C C . VAL A 1 292 ? -44.536 4.449 8.385 1.00 95.25 292 VAL A C 1
ATOM 2112 O O . VAL A 1 292 ? -44.709 3.964 7.267 1.00 95.25 292 VAL A O 1
ATOM 2115 N N . LEU A 1 293 ? -43.970 5.641 8.592 1.00 96.50 293 LEU A N 1
ATOM 2116 C CA . LEU A 1 293 ? -43.310 6.408 7.536 1.00 96.50 293 LEU A CA 1
ATOM 2117 C C . LEU A 1 293 ? -41.809 6.116 7.556 1.00 96.50 293 LEU A C 1
ATOM 2119 O O . LEU A 1 293 ? -41.113 6.441 8.523 1.00 96.50 293 LEU A O 1
ATOM 2123 N N . SER A 1 294 ? -41.309 5.505 6.485 1.00 96.12 294 SER A N 1
ATOM 2124 C CA . SER A 1 294 ? -39.879 5.331 6.255 1.00 96.12 294 SER A CA 1
ATOM 2125 C C . SER A 1 294 ? -39.329 6.505 5.451 1.00 96.12 294 SER A C 1
ATOM 2127 O O . SER A 1 294 ? -39.832 6.788 4.368 1.00 96.12 294 SER A O 1
ATOM 2129 N N . LEU A 1 295 ? -38.309 7.187 5.976 1.00 92.81 295 LEU A N 1
ATOM 2130 C CA . LEU A 1 295 ? -37.732 8.395 5.374 1.00 92.81 295 LEU A CA 1
ATOM 2131 C C . LEU A 1 295 ? -36.219 8.269 5.163 1.00 92.81 295 LEU A C 1
ATOM 2133 O O . LEU A 1 295 ? -35.530 7.659 5.985 1.00 92.81 295 LEU A O 1
ATOM 2137 N N . GLY A 1 296 ? -35.718 8.877 4.084 1.00 89.25 296 GLY A N 1
ATOM 2138 C CA . GLY A 1 296 ? -34.299 8.920 3.713 1.00 89.25 296 GLY A CA 1
ATOM 2139 C C . GLY A 1 296 ? -33.858 7.881 2.676 1.00 89.25 296 GLY A C 1
ATOM 2140 O O . GLY A 1 296 ? -32.664 7.630 2.552 1.00 89.25 296 GLY A O 1
ATOM 2141 N N . ALA A 1 297 ? -34.784 7.271 1.927 1.00 89.81 297 ALA A N 1
ATOM 2142 C CA . ALA A 1 297 ? -34.466 6.225 0.944 1.00 89.81 297 ALA A CA 1
ATOM 2143 C C . ALA A 1 297 ? -33.635 6.698 -0.272 1.00 89.81 297 ALA A C 1
ATOM 2145 O O . ALA A 1 297 ? -33.214 5.870 -1.074 1.00 89.81 297 ALA A O 1
ATOM 2146 N N . ASP A 1 298 ? -33.405 8.005 -0.419 1.00 83.25 298 ASP A N 1
ATOM 2147 C CA . ASP A 1 298 ? -32.585 8.616 -1.473 1.00 83.25 298 ASP A CA 1
ATOM 2148 C C . ASP A 1 298 ? -31.181 9.032 -0.993 1.00 83.25 298 ASP A C 1
ATOM 2150 O O . ASP A 1 298 ? -30.459 9.714 -1.722 1.00 83.25 298 ASP A O 1
ATOM 2154 N N . ASP A 1 299 ? -30.804 8.650 0.233 1.00 80.19 299 ASP A N 1
ATOM 2155 C CA . ASP A 1 299 ? -29.531 8.976 0.893 1.00 80.19 2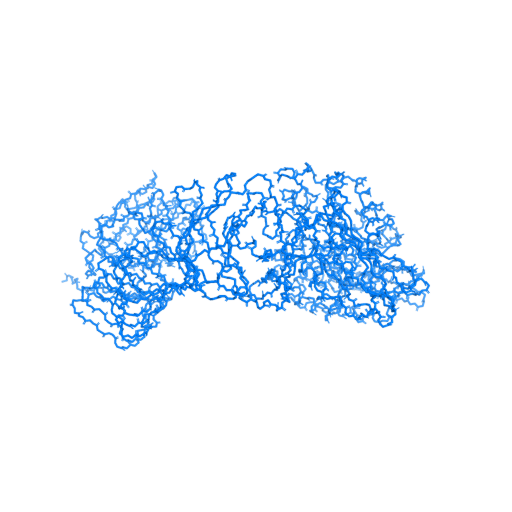99 ASP A CA 1
ATOM 2156 C C . ASP A 1 299 ? -29.241 10.483 1.050 1.00 80.19 299 ASP A C 1
ATOM 2158 O O . ASP A 1 299 ? -28.153 10.867 1.483 1.00 80.19 299 ASP A O 1
ATOM 2162 N N . GLN A 1 300 ? -30.211 11.355 0.756 1.00 80.56 300 GLN A N 1
ATOM 2163 C CA . GLN A 1 300 ? -30.077 12.803 0.900 1.00 80.56 300 GLN A CA 1
ATOM 2164 C C . GLN A 1 300 ? -30.525 13.272 2.299 1.00 80.56 300 GLN A C 1
ATOM 2166 O O . GLN A 1 300 ? -31.154 12.543 3.070 1.00 80.56 300 GLN A O 1
ATOM 2171 N N . SER A 1 301 ? -30.128 14.494 2.667 1.00 80.50 301 SER A N 1
ATOM 2172 C CA . SER A 1 301 ? -30.472 15.100 3.961 1.00 80.50 301 SER A CA 1
ATOM 2173 C C . SER A 1 301 ? -31.609 16.109 3.814 1.00 80.50 301 SER A C 1
ATOM 2175 O O . SER A 1 301 ? -31.647 16.843 2.830 1.00 80.50 301 SER A O 1
ATOM 2177 N N . GLY A 1 302 ? -32.494 16.196 4.810 1.00 77.25 302 GLY A N 1
ATOM 2178 C CA . GLY A 1 302 ? -33.626 17.124 4.799 1.00 77.25 302 GLY A CA 1
ATOM 2179 C C . GLY A 1 302 ? -34.050 17.606 6.178 1.00 77.25 302 GLY A C 1
ATOM 2180 O O . GLY A 1 302 ? -33.807 16.952 7.197 1.00 77.25 302 GLY A O 1
ATOM 2181 N N . THR A 1 303 ? -34.712 18.761 6.178 1.00 84.25 303 THR A N 1
ATOM 2182 C CA . THR A 1 303 ? -35.288 19.389 7.367 1.00 84.25 303 THR A CA 1
ATOM 2183 C C . THR A 1 303 ? -36.794 19.496 7.207 1.00 84.25 303 THR A C 1
ATOM 2185 O O . THR A 1 303 ? -37.282 20.142 6.278 1.00 84.25 303 THR A O 1
ATOM 2188 N N . PHE A 1 304 ? -37.523 18.907 8.150 1.00 87.38 304 PHE A N 1
ATOM 2189 C CA . PHE A 1 304 ? -38.967 19.018 8.260 1.00 87.38 304 PHE A CA 1
ATOM 2190 C C . PHE A 1 304 ? -39.327 19.789 9.531 1.00 87.38 304 PHE A C 1
ATOM 2192 O O . PHE A 1 304 ? -39.145 19.302 10.646 1.00 87.38 304 PHE A O 1
ATOM 2199 N N . ALA A 1 305 ? -39.842 21.003 9.357 1.00 85.31 305 ALA A N 1
ATOM 2200 C CA . ALA A 1 305 ? -40.263 21.900 10.434 1.00 85.31 305 ALA A CA 1
ATOM 2201 C C . ALA A 1 305 ? -41.756 21.752 10.787 1.00 85.31 305 ALA A C 1
ATOM 2203 O O . ALA A 1 305 ? -42.293 22.500 11.603 1.00 85.31 305 ALA A O 1
ATOM 2204 N N . GLY A 1 306 ? -42.438 20.801 10.149 1.00 84.06 306 GLY A N 1
ATOM 2205 C CA . GLY A 1 306 ? -43.867 20.565 10.290 1.00 84.06 306 GLY A CA 1
ATOM 2206 C C . GLY A 1 306 ? -44.252 19.663 11.462 1.00 84.06 306 GLY A C 1
ATOM 2207 O O . GLY A 1 306 ? -43.404 19.045 12.111 1.00 84.06 306 GLY A O 1
ATOM 2208 N N . ALA A 1 307 ? -45.554 19.570 11.734 1.00 89.50 307 ALA A N 1
ATOM 2209 C CA . ALA A 1 307 ? -46.066 18.707 12.794 1.00 89.50 307 ALA A CA 1
ATOM 2210 C C . ALA A 1 307 ? -46.180 17.247 12.328 1.00 89.50 307 ALA A C 1
ATOM 2212 O O . ALA A 1 307 ? -46.655 16.990 11.222 1.00 89.50 307 ALA A O 1
ATOM 2213 N N . ILE A 1 308 ? -45.794 16.297 13.184 1.00 94.75 308 ILE A N 1
ATOM 2214 C CA . ILE A 1 308 ? -45.983 14.856 12.947 1.00 94.75 308 ILE A CA 1
ATOM 2215 C C . ILE A 1 308 ? -46.844 14.283 14.071 1.00 94.75 308 ILE A C 1
ATOM 2217 O O . ILE A 1 308 ? -46.470 14.356 15.247 1.00 94.75 308 ILE A O 1
ATOM 2221 N N . THR A 1 309 ? -47.987 13.707 13.712 1.00 91.94 309 THR A N 1
ATOM 2222 C CA . THR A 1 309 ? -49.015 13.233 14.648 1.00 91.94 309 THR A CA 1
ATOM 2223 C C . THR A 1 309 ? -49.449 11.796 14.335 1.00 91.94 309 THR A C 1
ATOM 2225 O O . THR A 1 309 ? -49.068 11.218 13.317 1.00 91.94 309 THR A O 1
ATOM 2228 N N . GLY A 1 310 ? -50.229 11.195 15.241 1.00 91.62 310 GLY A N 1
ATOM 2229 C CA . GLY A 1 310 ? -50.789 9.848 15.085 1.00 91.62 310 GLY A CA 1
ATOM 2230 C C . GLY A 1 310 ? -50.204 8.813 16.052 1.00 91.62 310 GLY A C 1
ATOM 2231 O O . GLY A 1 310 ? -49.311 9.088 16.847 1.00 91.62 310 GLY A O 1
ATOM 2232 N N . SER A 1 311 ? -50.734 7.596 16.002 1.00 88.75 311 SER A N 1
ATOM 2233 C CA . SER A 1 311 ? -50.232 6.448 16.782 1.00 88.75 311 SER A CA 1
ATOM 2234 C C . SER A 1 311 ? -49.131 5.653 16.068 1.00 88.75 311 SER A C 1
ATOM 2236 O O . SER A 1 311 ? -48.499 4.785 16.666 1.00 88.75 311 SER A O 1
ATOM 2238 N N . GLY A 1 312 ? -48.918 5.948 14.785 1.00 86.38 312 GLY A N 1
ATOM 2239 C CA . GLY A 1 312 ? -47.885 5.381 13.930 1.00 86.38 312 GLY A CA 1
ATOM 2240 C C . GLY A 1 312 ? -46.463 5.813 14.296 1.00 86.38 312 GLY A C 1
ATOM 2241 O O . GLY A 1 312 ? -46.246 6.611 15.209 1.00 86.38 312 GLY A O 1
ATOM 2242 N N . GLY A 1 313 ? -45.482 5.252 13.589 1.00 88.38 313 GLY A N 1
ATOM 2243 C CA . GLY A 1 313 ? -44.055 5.419 13.882 1.00 88.38 313 GLY A CA 1
ATOM 2244 C C . GLY A 1 313 ? -43.241 6.010 12.731 1.00 88.38 313 GLY A C 1
ATOM 2245 O O . GLY A 1 313 ? -43.688 6.067 11.586 1.00 88.38 313 GLY A O 1
ATOM 2246 N N . ILE A 1 314 ? -42.002 6.396 13.033 1.00 91.75 314 ILE A N 1
ATOM 2247 C CA . ILE A 1 314 ? -41.019 6.873 12.050 1.00 91.75 314 ILE A CA 1
ATOM 2248 C C . ILE A 1 314 ? -39.889 5.857 11.942 1.00 91.75 314 ILE A C 1
ATOM 2250 O O . ILE A 1 314 ? -39.369 5.410 12.962 1.00 91.75 314 ILE A O 1
ATOM 2254 N N . ARG A 1 315 ? -39.460 5.531 10.720 1.00 91.31 315 ARG A N 1
ATOM 2255 C CA . ARG A 1 315 ? -38.230 4.767 10.484 1.00 91.31 315 ARG A CA 1
ATOM 2256 C C . ARG A 1 315 ? -37.259 5.545 9.607 1.00 91.31 315 ARG A C 1
ATOM 2258 O O . ARG A 1 315 ? -37.524 5.775 8.433 1.00 91.31 315 ARG A O 1
ATOM 2265 N N . LYS A 1 316 ? -36.107 5.903 10.158 1.00 88.06 316 LYS A N 1
ATOM 2266 C CA . LYS A 1 316 ? -35.016 6.543 9.430 1.00 88.06 316 LYS A CA 1
ATOM 2267 C C . LYS A 1 316 ? -34.164 5.478 8.721 1.00 88.06 316 LYS A C 1
ATOM 2269 O O . LYS A 1 316 ? -33.645 4.561 9.363 1.00 88.06 316 LYS A O 1
ATOM 2274 N N . VAL A 1 317 ? -34.062 5.589 7.397 1.00 84.12 317 VAL A N 1
ATOM 2275 C CA . VAL A 1 317 ? -33.272 4.735 6.487 1.00 84.12 317 VAL A CA 1
ATOM 2276 C C . VAL A 1 317 ? -32.307 5.594 5.659 1.00 84.12 317 VAL A C 1
ATOM 2278 O O . VAL A 1 317 ? -32.449 6.816 5.639 1.00 84.12 317 VAL A O 1
ATOM 2281 N N . GLY A 1 318 ? -31.333 4.967 4.994 1.00 79.06 318 GLY A N 1
ATOM 2282 C CA . GLY A 1 318 ? -30.357 5.645 4.127 1.00 79.06 318 GLY A CA 1
ATOM 2283 C C . GLY A 1 318 ? -29.344 6.525 4.869 1.00 79.06 318 GLY A C 1
ATOM 2284 O O . GLY A 1 318 ? -29.502 6.812 6.055 1.00 79.06 318 GLY A O 1
ATOM 2285 N N . ALA A 1 319 ? -28.279 6.943 4.192 1.00 74.00 319 ALA A N 1
ATOM 2286 C CA . ALA A 1 319 ? -27.111 7.586 4.802 1.00 74.00 319 ALA A CA 1
ATOM 2287 C C . ALA A 1 319 ? -27.335 9.048 5.246 1.00 74.00 319 ALA A C 1
ATOM 2289 O O . ALA A 1 319 ? -26.635 9.531 6.134 1.00 74.00 319 ALA A O 1
ATOM 2290 N N . GLY A 1 320 ? -28.313 9.751 4.666 1.00 73.31 320 GLY A N 1
ATOM 2291 C CA . GLY A 1 320 ? -28.561 11.174 4.928 1.00 73.31 320 GLY A CA 1
ATOM 2292 C C . GLY A 1 320 ? -29.079 11.498 6.337 1.00 73.31 320 GLY A C 1
ATOM 2293 O O . GLY A 1 320 ? -29.439 10.614 7.118 1.00 73.31 320 GLY A O 1
ATOM 2294 N N . THR A 1 321 ? -29.142 12.786 6.679 1.00 77.56 321 THR A N 1
ATOM 2295 C CA . THR A 1 321 ? -29.669 13.287 7.961 1.00 77.56 321 THR A CA 1
ATOM 2296 C C . THR A 1 321 ? -31.114 13.762 7.823 1.00 77.56 321 THR A C 1
ATOM 2298 O O . THR A 1 321 ? -31.419 14.565 6.949 1.00 77.56 321 THR A O 1
ATOM 2301 N N . ALA A 1 322 ? -31.990 13.336 8.733 1.00 80.88 322 ALA A N 1
ATOM 2302 C CA . ALA A 1 322 ? -33.334 13.883 8.891 1.00 80.88 322 ALA A CA 1
ATOM 2303 C C . ALA A 1 322 ? -33.405 14.762 10.145 1.00 80.88 322 ALA A C 1
ATOM 2305 O O . ALA A 1 322 ? -33.240 14.279 11.269 1.00 80.88 322 ALA A O 1
ATOM 2306 N N . LEU A 1 323 ? -33.653 16.056 9.959 1.00 83.62 323 LEU A N 1
ATOM 2307 C CA . LEU A 1 323 ? -33.894 17.001 11.045 1.00 83.62 323 LEU A CA 1
ATOM 2308 C C . LEU A 1 323 ? -35.403 17.231 11.191 1.00 83.62 323 LEU A C 1
ATOM 2310 O O . LEU A 1 323 ? -36.033 17.787 10.296 1.00 83.62 323 LEU A O 1
ATOM 2314 N N . LEU A 1 324 ? -35.975 16.802 12.318 1.00 87.19 324 LEU A N 1
ATOM 2315 C CA . LEU A 1 324 ? -37.376 17.044 12.668 1.00 87.19 324 LEU A CA 1
ATOM 2316 C C . LEU A 1 324 ? -37.438 18.245 13.619 1.00 87.19 324 LEU A C 1
ATOM 2318 O O . LEU A 1 324 ? -37.262 18.109 14.832 1.00 87.19 324 LEU A O 1
ATOM 2322 N N . ASP A 1 325 ? -37.623 19.426 13.038 1.00 80.88 325 ASP A N 1
ATOM 2323 C CA . ASP A 1 325 ? -37.572 20.728 13.718 1.00 80.88 325 ASP A CA 1
ATOM 2324 C C . ASP A 1 325 ? -38.957 21.182 14.228 1.00 80.88 325 ASP A C 1
ATOM 2326 O O . ASP A 1 325 ? -39.071 22.071 15.067 1.00 80.88 325 ASP A O 1
ATOM 2330 N N . GLY A 1 326 ? -40.026 20.533 13.753 1.00 78.00 326 GLY A N 1
ATOM 2331 C CA . GLY A 1 326 ? -41.407 20.809 14.149 1.00 78.00 326 GLY A CA 1
ATOM 2332 C C . GLY A 1 326 ? -41.936 19.965 15.315 1.00 78.00 326 GLY A C 1
ATOM 2333 O O . GLY A 1 326 ? -41.303 19.026 15.810 1.00 78.00 326 GLY A O 1
ATOM 2334 N N . ALA A 1 327 ? -43.153 20.289 15.765 1.00 77.38 327 ALA A N 1
ATOM 2335 C CA . ALA A 1 327 ? -43.814 19.593 16.868 1.00 77.38 327 ALA A CA 1
ATOM 2336 C C . ALA A 1 327 ? -44.164 18.139 16.496 1.00 77.38 327 ALA A C 1
ATOM 2338 O O . ALA A 1 327 ? -45.081 17.875 15.724 1.00 77.38 327 ALA A O 1
ATOM 2339 N N . SER A 1 328 ? -43.457 17.177 17.086 1.00 80.81 328 SER A N 1
ATOM 2340 C CA . SER A 1 328 ? -43.737 15.745 16.926 1.00 80.81 328 SER A CA 1
ATOM 2341 C C . SER A 1 328 ? -44.454 15.208 18.166 1.00 80.81 328 SER A C 1
ATOM 2343 O O . SER A 1 328 ? -43.840 15.126 19.231 1.00 80.81 328 SER A O 1
ATOM 2345 N N . SER A 1 329 ? -45.740 14.867 18.038 1.00 80.00 329 SER A N 1
ATOM 2346 C CA . SER A 1 329 ? -46.586 14.333 19.122 1.00 80.00 329 SER A CA 1
ATOM 2347 C C . SER A 1 329 ? -47.086 12.907 18.866 1.00 80.00 329 SER A C 1
ATOM 2349 O O . SER A 1 329 ? -47.932 12.410 19.611 1.00 80.00 329 SER A O 1
ATOM 2351 N N . TYR A 1 330 ? -46.570 12.244 17.827 1.00 86.38 330 TYR A N 1
ATOM 2352 C CA . TYR A 1 330 ? -46.870 10.841 17.572 1.00 86.38 330 TYR A CA 1
ATOM 2353 C C . TYR A 1 330 ? -46.373 9.934 18.707 1.00 86.38 330 TYR A C 1
ATOM 2355 O O . TYR A 1 330 ? -45.382 10.235 19.374 1.00 86.38 330 TYR A O 1
ATOM 2363 N N . THR A 1 331 ? -47.071 8.822 18.936 1.00 73.88 331 THR A N 1
ATOM 2364 C CA . THR A 1 331 ? -46.791 7.910 20.062 1.00 73.88 331 THR A CA 1
ATOM 2365 C C . THR A 1 331 ? -46.170 6.578 19.649 1.00 73.88 331 THR A C 1
ATOM 2367 O O . THR A 1 331 ? -45.713 5.827 20.512 1.00 73.88 331 THR A O 1
ATOM 2370 N N . GLY A 1 332 ? -46.145 6.265 18.351 1.00 71.50 332 GLY A N 1
ATOM 2371 C CA . GLY A 1 332 ? -45.540 5.042 17.838 1.00 71.50 332 GLY A CA 1
ATOM 2372 C C . GLY A 1 332 ? -44.013 5.079 17.831 1.00 71.50 332 GLY A C 1
ATOM 2373 O O . GLY A 1 332 ? -43.372 6.107 18.042 1.00 71.50 332 GLY A O 1
ATOM 2374 N N . ARG A 1 333 ? -43.407 3.911 17.597 1.00 75.62 333 ARG A N 1
ATOM 2375 C CA . ARG A 1 333 ? -41.955 3.718 17.703 1.00 75.62 333 ARG A CA 1
ATOM 2376 C C . ARG A 1 333 ? -41.186 4.553 16.672 1.00 75.62 333 ARG A C 1
ATOM 2378 O O . ARG A 1 333 ? -41.491 4.497 15.482 1.00 75.62 333 ARG A O 1
ATOM 2385 N N . THR A 1 334 ? -40.128 5.225 17.118 1.00 78.06 334 THR A N 1
ATOM 2386 C CA . THR A 1 334 ? -39.084 5.793 16.252 1.00 78.06 334 THR A CA 1
ATOM 2387 C C . THR A 1 334 ? -37.940 4.790 16.105 1.00 78.06 334 THR A C 1
ATOM 2389 O O . THR A 1 334 ? -37.408 4.305 17.100 1.00 78.06 334 THR A O 1
ATOM 2392 N N . ASP A 1 335 ? -37.575 4.458 14.873 1.00 72.19 335 ASP A N 1
ATOM 2393 C CA . ASP A 1 335 ? -36.563 3.463 14.515 1.00 72.19 335 ASP A CA 1
ATOM 2394 C C . ASP A 1 335 ? -35.492 4.119 13.630 1.00 72.19 335 ASP A C 1
ATOM 2396 O O . ASP A 1 335 ? -35.832 4.829 12.687 1.00 72.19 335 ASP A O 1
ATOM 2400 N N . VAL A 1 336 ? -34.207 3.920 13.921 1.00 74.69 336 VAL A N 1
ATOM 2401 C CA . VAL A 1 336 ? -33.099 4.481 13.128 1.00 74.69 336 VAL A CA 1
ATOM 2402 C C . VAL A 1 336 ? -32.247 3.326 12.619 1.00 74.69 336 VAL A C 1
ATOM 2404 O O . VAL A 1 336 ? -31.428 2.770 13.340 1.00 74.69 336 VAL A O 1
ATOM 2407 N N . SER A 1 337 ? -32.482 2.955 11.362 1.00 66.56 337 SER A N 1
ATOM 2408 C CA . SER A 1 337 ? -31.847 1.821 10.673 1.00 66.56 337 SER A CA 1
ATOM 2409 C C . SER A 1 337 ? -30.723 2.226 9.706 1.00 66.56 337 SER A C 1
ATOM 2411 O O . SER A 1 337 ? -30.030 1.358 9.183 1.00 66.56 337 SER A O 1
ATOM 2413 N N . GLY A 1 338 ? -30.521 3.530 9.481 1.00 62.12 338 GLY A N 1
ATOM 2414 C CA . GLY A 1 338 ? -29.408 4.101 8.713 1.00 62.12 338 GLY A CA 1
ATOM 2415 C C . GLY A 1 338 ? -29.400 5.634 8.771 1.00 62.12 338 GLY A C 1
ATOM 2416 O O . GLY A 1 338 ? -30.464 6.246 8.866 1.00 62.12 338 GLY A O 1
ATOM 2417 N N . GLY A 1 339 ? -28.223 6.265 8.718 1.00 64.62 339 GLY A N 1
ATOM 2418 C CA . GLY A 1 339 ? -28.063 7.728 8.797 1.00 64.62 339 GLY A CA 1
ATOM 2419 C C . GLY A 1 339 ? -28.482 8.325 10.150 1.00 64.62 339 GLY A C 1
ATOM 2420 O O . GLY A 1 339 ? -28.529 7.618 11.155 1.00 64.62 339 GLY A O 1
ATOM 2421 N N . THR A 1 340 ? -28.808 9.623 10.180 1.00 64.81 340 THR A N 1
ATOM 2422 C CA . THR A 1 340 ? -28.979 10.384 11.441 1.00 64.81 340 THR A CA 1
ATOM 2423 C C . THR A 1 340 ? -30.381 10.991 11.576 1.00 64.81 340 THR A C 1
ATOM 2425 O O . THR A 1 340 ? -30.913 11.534 10.608 1.00 64.81 340 THR A O 1
ATOM 2428 N N . LEU A 1 341 ? -30.979 10.940 12.776 1.00 75.25 341 LEU A N 1
ATOM 2429 C CA . LEU A 1 341 ? -32.244 11.613 13.125 1.00 75.25 341 LEU A CA 1
ATOM 2430 C C . LEU A 1 341 ? -32.004 12.654 14.235 1.00 75.25 341 LEU A C 1
ATOM 2432 O O . LEU A 1 341 ? -31.416 12.325 15.263 1.00 75.25 341 LEU A O 1
ATOM 2436 N N . ARG A 1 342 ? -32.440 13.908 14.042 1.00 66.56 342 ARG A N 1
ATOM 2437 C CA . ARG A 1 342 ? -32.159 15.042 14.954 1.00 66.56 342 ARG A CA 1
ATOM 2438 C C . ARG A 1 342 ? -33.417 15.828 15.347 1.00 66.56 342 ARG A C 1
ATOM 2440 O O . ARG A 1 342 ? -34.375 15.865 14.576 1.00 66.56 342 ARG A O 1
ATOM 2447 N N . ARG A 1 343 ? -33.367 16.508 16.506 1.00 67.88 343 ARG A N 1
ATOM 2448 C CA . ARG A 1 343 ? -34.341 17.522 16.976 1.00 67.88 343 ARG A CA 1
ATOM 2449 C C . ARG A 1 343 ? -33.691 18.911 17.126 1.00 67.88 343 ARG A C 1
ATOM 2451 O O . ARG A 1 343 ? -32.466 19.020 17.208 1.00 67.88 343 ARG A O 1
ATOM 2458 N N . ALA A 1 344 ? -34.528 19.948 17.191 1.00 57.59 344 ALA A N 1
ATOM 2459 C CA . ALA A 1 344 ? -34.165 21.370 17.275 1.00 57.59 344 ALA A CA 1
ATOM 2460 C C . ALA A 1 344 ? -33.286 21.762 18.482 1.00 57.59 344 ALA A C 1
ATOM 2462 O O . ALA A 1 344 ? -32.430 22.636 18.385 1.00 57.59 344 ALA A O 1
ATOM 2463 N N . ASP A 1 345 ? -33.479 21.114 19.633 1.00 49.31 345 ASP A N 1
ATOM 2464 C CA . ASP A 1 345 ? -32.800 21.422 20.903 1.00 49.31 345 ASP A CA 1
ATOM 2465 C C . ASP A 1 345 ? -31.358 20.884 20.983 1.00 49.31 345 ASP A C 1
ATOM 2467 O O . ASP A 1 345 ? -30.705 20.964 22.027 1.00 49.31 345 ASP A O 1
ATOM 2471 N N . GLY A 1 346 ? -30.854 20.330 19.875 1.00 47.50 346 GLY A N 1
ATOM 2472 C CA . GLY A 1 346 ? -29.522 19.746 19.781 1.00 47.50 346 GLY A CA 1
ATOM 2473 C C . GLY A 1 346 ? -29.385 18.407 20.498 1.00 47.50 346 GLY A C 1
ATOM 2474 O O . GLY A 1 346 ? -28.294 17.837 20.504 1.00 47.50 346 GLY A O 1
ATOM 2475 N N . THR A 1 347 ? -30.470 17.889 21.077 1.00 50.78 347 THR A N 1
ATOM 2476 C CA . THR A 1 347 ? -30.486 16.574 21.700 1.00 50.78 347 THR A CA 1
ATOM 2477 C C . THR A 1 347 ? -30.425 15.522 20.600 1.00 50.78 347 THR A C 1
ATOM 2479 O O . THR A 1 347 ? -31.284 15.447 19.716 1.00 50.78 347 THR A O 1
ATOM 2482 N N . ILE A 1 348 ? -29.379 14.701 20.637 1.00 53.41 348 ILE A N 1
ATOM 2483 C CA . ILE A 1 348 ? -29.281 13.524 19.783 1.00 53.41 348 ILE A CA 1
ATOM 2484 C C . ILE A 1 348 ? -30.055 12.424 20.499 1.00 53.41 348 ILE A C 1
ATOM 2486 O O . ILE A 1 348 ? -29.582 11.867 21.482 1.00 53.41 348 ILE A O 1
ATOM 2490 N N . ALA A 1 349 ? -31.274 12.152 20.043 1.00 52.25 349 ALA A N 1
ATOM 2491 C CA . ALA A 1 349 ? -32.045 11.028 20.543 1.00 52.25 349 ALA A CA 1
ATOM 2492 C C . ALA A 1 349 ? -31.621 9.776 19.773 1.00 52.25 349 ALA A C 1
ATOM 2494 O O . ALA A 1 349 ? -32.102 9.523 18.669 1.00 52.25 349 ALA A O 1
ATOM 2495 N N . VAL A 1 350 ? -30.711 9.002 20.361 1.00 55.25 350 VAL A N 1
ATOM 2496 C CA . VAL A 1 350 ? -30.345 7.684 19.838 1.00 55.25 350 VAL A CA 1
ATOM 2497 C C . VAL A 1 350 ? -30.894 6.621 20.774 1.00 55.25 350 VAL A C 1
ATOM 2499 O O . VAL A 1 350 ? -30.613 6.626 21.972 1.00 55.25 350 VAL A O 1
ATOM 2502 N N . GLN A 1 351 ? -31.675 5.699 20.217 1.00 56.94 351 GLN A N 1
ATOM 2503 C CA . GLN A 1 351 ? -31.893 4.395 20.831 1.00 56.94 351 GLN A CA 1
ATOM 2504 C C . GLN A 1 351 ? -30.757 3.495 20.377 1.00 56.94 351 GLN A C 1
ATOM 2506 O O . GLN A 1 351 ? -30.657 3.190 19.188 1.00 56.94 351 GLN A O 1
ATOM 2511 N N . VAL A 1 352 ? -29.879 3.118 21.305 1.00 58.44 352 VAL A N 1
ATOM 2512 C CA . VAL A 1 352 ? -28.720 2.298 20.960 1.00 58.44 352 VAL A CA 1
ATOM 2513 C C . VAL A 1 352 ? -28.997 0.851 21.342 1.00 58.44 352 VAL A C 1
ATOM 2515 O O . VAL A 1 352 ? -29.112 0.569 22.538 1.00 58.44 352 VAL A O 1
ATOM 2518 N N . PRO A 1 353 ? -29.137 -0.069 20.370 1.00 56.19 353 PRO A N 1
ATOM 2519 C CA . PRO A 1 353 ? -29.319 -1.476 20.675 1.00 56.19 353 PRO A CA 1
ATOM 2520 C C . PRO A 1 353 ? -28.035 -2.019 21.301 1.00 56.19 353 PRO A C 1
ATOM 2522 O O . PRO A 1 353 ? -26.974 -2.007 20.674 1.00 56.19 353 PRO A O 1
ATOM 2525 N N . LEU A 1 354 ? -28.133 -2.529 22.528 1.00 57.38 354 LEU A N 1
ATOM 2526 C CA . LEU A 1 354 ? -27.076 -3.348 23.100 1.00 57.38 354 LEU A CA 1
ATOM 2527 C C . LEU A 1 354 ? -27.018 -4.624 22.261 1.00 57.38 354 LEU A C 1
ATOM 2529 O O . LEU A 1 354 ? -27.999 -5.357 22.188 1.00 57.38 354 LEU A O 1
ATOM 2533 N N . THR A 1 355 ? -25.908 -4.857 21.567 1.00 45.41 355 THR A N 1
ATOM 2534 C CA . THR A 1 355 ? -25.699 -6.051 20.735 1.00 45.41 355 THR A CA 1
ATOM 2535 C C . THR A 1 355 ? -24.592 -6.905 21.336 1.00 45.41 355 THR A C 1
ATOM 2537 O O . THR A 1 355 ? -23.626 -6.388 21.891 1.00 45.41 355 THR A O 1
ATOM 2540 N N . ALA A 1 356 ? -24.767 -8.226 21.301 1.00 39.09 356 ALA A N 1
ATOM 2541 C CA . ALA A 1 356 ? -23.900 -9.164 22.003 1.00 39.09 356 ALA A CA 1
ATOM 2542 C C . ALA A 1 356 ? -22.755 -9.720 21.126 1.00 39.09 356 ALA A C 1
ATOM 2544 O O . ALA A 1 356 ? -23.002 -10.013 19.951 1.00 39.09 356 ALA A O 1
ATOM 2545 N N . PRO A 1 357 ? -21.570 -9.994 21.718 1.00 42.97 357 PRO A N 1
ATOM 2546 C CA . PRO A 1 357 ? -21.135 -9.542 23.049 1.00 42.97 357 PRO A CA 1
ATOM 2547 C C . PRO A 1 357 ? -20.765 -8.047 23.053 1.00 42.97 357 PRO A C 1
ATOM 2549 O O . PRO A 1 357 ? -20.323 -7.493 22.049 1.00 42.97 357 PRO A O 1
ATOM 2552 N N . ILE A 1 358 ? -21.007 -7.389 24.188 1.00 48.09 358 ILE A N 1
ATOM 2553 C CA . ILE A 1 358 ? -21.303 -5.952 24.241 1.00 48.09 358 ILE A CA 1
ATOM 2554 C C . ILE A 1 358 ? -20.048 -5.081 24.096 1.00 48.09 358 ILE A C 1
ATOM 2556 O O . ILE A 1 358 ? -19.221 -5.010 25.000 1.00 48.09 358 ILE A O 1
ATOM 2560 N N . THR A 1 359 ? -19.983 -4.334 22.991 1.00 54.16 359 THR A N 1
ATOM 2561 C CA . THR A 1 359 ? -19.295 -3.034 22.893 1.00 54.16 359 THR A CA 1
ATOM 2562 C C . THR A 1 359 ? -20.175 -2.096 22.076 1.00 54.16 359 THR A C 1
ATOM 2564 O O . THR A 1 359 ? -20.192 -2.124 20.854 1.00 54.16 359 THR A O 1
ATOM 2567 N N . THR A 1 360 ? -20.992 -1.293 22.748 1.00 58.09 360 THR A N 1
ATOM 2568 C CA . THR A 1 360 ? -21.802 -0.268 22.079 1.00 58.09 360 THR A CA 1
ATOM 2569 C C . THR A 1 360 ? -21.109 1.076 22.254 1.00 58.09 360 THR A C 1
ATOM 2571 O O . THR A 1 360 ? -20.915 1.498 23.392 1.00 58.09 360 THR A O 1
ATOM 2574 N N . ILE A 1 361 ? -20.703 1.720 21.154 1.00 61.78 361 ILE A N 1
ATOM 2575 C CA . ILE A 1 361 ? -20.034 3.029 21.171 1.00 61.78 361 ILE A CA 1
ATOM 2576 C C . ILE A 1 361 ? -21.026 4.102 20.760 1.00 61.78 361 ILE A C 1
ATOM 2578 O O . ILE A 1 361 ? -21.775 3.948 19.796 1.00 61.78 361 ILE A O 1
ATOM 2582 N N . VAL A 1 362 ? -21.011 5.198 21.505 1.00 63.59 362 VAL A N 1
ATOM 2583 C CA . VAL A 1 362 ? -21.875 6.345 21.271 1.00 63.59 362 VAL A CA 1
ATOM 2584 C C . VAL A 1 362 ? -20.977 7.553 21.175 1.00 63.59 362 VAL A C 1
ATOM 2586 O O . VAL A 1 362 ? -20.432 8.025 22.173 1.00 63.59 362 VAL A O 1
ATOM 2589 N N . ALA A 1 363 ? -20.761 7.989 19.942 1.00 63.59 363 ALA A N 1
ATOM 2590 C CA . ALA A 1 363 ? -19.928 9.134 19.647 1.00 63.59 363 ALA A CA 1
ATOM 2591 C C . ALA A 1 363 ? -20.547 10.400 20.265 1.00 63.59 363 ALA A C 1
ATOM 2593 O O . ALA A 1 363 ? -21.770 10.545 20.329 1.00 63.59 363 ALA A O 1
ATOM 2594 N N . LEU A 1 364 ? -19.697 11.298 20.760 1.00 64.69 364 LEU A N 1
ATOM 2595 C CA . LEU A 1 364 ? -20.078 12.592 21.324 1.00 64.69 364 LEU A CA 1
ATOM 2596 C C . LEU A 1 364 ? -19.258 13.718 20.664 1.00 64.69 364 LEU A C 1
ATOM 2598 O O . LEU A 1 364 ? -18.169 13.469 20.138 1.00 64.69 364 LEU A O 1
ATOM 2602 N N . PRO A 1 365 ? -19.746 14.972 20.692 1.00 60.03 365 PRO A N 1
ATOM 2603 C CA . PRO A 1 365 ? -18.996 16.118 20.177 1.00 60.03 365 PRO A CA 1
ATOM 2604 C C . PRO A 1 365 ? -17.632 16.268 20.861 1.00 60.03 365 PRO A C 1
ATOM 2606 O O . PRO A 1 365 ? -17.484 15.987 22.043 1.00 60.03 365 PRO A O 1
ATOM 2609 N N . THR A 1 366 ? -16.619 16.736 20.135 1.00 60.81 366 THR A N 1
ATOM 2610 C CA . THR A 1 366 ? -15.269 16.931 20.694 1.00 60.81 366 THR A CA 1
ATOM 2611 C C . THR A 1 366 ? -15.190 18.225 21.514 1.00 60.81 366 THR A C 1
ATOM 2613 O O . THR A 1 366 ? -15.626 19.260 21.002 1.00 60.81 366 THR A O 1
ATOM 2616 N N . PRO A 1 367 ? -14.616 18.220 22.734 1.00 58.81 367 PRO A N 1
ATOM 2617 C CA . PRO A 1 367 ? -14.425 19.450 23.498 1.00 58.81 367 PRO A CA 1
ATOM 2618 C C . PRO A 1 367 ? -13.427 20.401 22.806 1.00 58.81 367 PRO A C 1
ATOM 2620 O O . PRO A 1 367 ? -12.447 19.941 22.214 1.00 58.81 367 PRO A O 1
ATOM 2623 N N . PRO A 1 368 ? -13.648 21.727 22.858 1.00 52.50 368 PRO A N 1
ATOM 2624 C CA . PRO A 1 368 ? -12.668 22.703 22.396 1.00 52.50 368 PRO A CA 1
ATOM 2625 C C . PRO A 1 368 ? -11.494 22.834 23.386 1.00 52.50 368 PRO A C 1
ATOM 2627 O O . PRO A 1 368 ? -11.695 22.964 24.590 1.00 52.50 368 PRO A O 1
ATOM 2630 N N . GLY A 1 369 ? -10.259 22.871 22.874 1.00 61.00 369 GLY A N 1
ATOM 2631 C CA . GLY A 1 369 ? -9.050 23.093 23.680 1.00 61.00 369 GLY A CA 1
ATOM 2632 C C . GLY A 1 369 ? -8.561 21.853 24.442 1.00 61.00 369 GLY A C 1
ATOM 2633 O O . GLY A 1 369 ? -8.670 20.734 23.949 1.00 61.00 369 GLY A O 1
ATOM 2634 N N . ASP A 1 370 ? -7.998 22.063 25.638 1.00 59.84 370 ASP A N 1
ATOM 2635 C CA . ASP A 1 370 ? -7.432 21.007 26.500 1.00 59.84 370 ASP A CA 1
ATOM 2636 C C . ASP A 1 370 ? -8.459 20.392 27.476 1.00 59.84 370 ASP A C 1
ATOM 2638 O O . ASP A 1 370 ? -8.091 19.623 28.369 1.00 59.84 370 ASP A O 1
ATOM 2642 N N . GLU A 1 371 ? -9.745 20.738 27.351 1.00 65.44 371 GLU A N 1
ATOM 2643 C CA . GLU A 1 371 ? -10.800 20.248 28.242 1.00 65.44 371 GLU A CA 1
ATOM 2644 C C . GLU A 1 371 ? -11.064 18.751 28.008 1.00 65.44 371 GLU A C 1
ATOM 2646 O O . GLU A 1 371 ? -11.219 18.286 26.880 1.00 65.44 371 GLU A O 1
ATOM 2651 N N . ARG A 1 372 ? -11.093 17.971 29.096 1.00 73.94 372 ARG A N 1
ATOM 2652 C CA . ARG A 1 372 ? -11.156 16.500 29.063 1.00 73.94 372 ARG A CA 1
ATOM 2653 C C . ARG A 1 372 ? -12.331 15.942 29.862 1.00 73.94 372 ARG A C 1
ATOM 2655 O O . ARG A 1 372 ? -12.181 14.956 30.580 1.00 73.94 372 ARG A O 1
ATOM 2662 N N . VAL A 1 373 ? -13.490 16.589 29.762 1.00 77.31 373 VAL A N 1
ATOM 2663 C CA . VAL A 1 373 ? -14.695 16.219 30.516 1.00 77.31 373 VAL A CA 1
ATOM 2664 C C . VAL A 1 373 ? -15.810 15.750 29.579 1.00 77.31 373 VAL A C 1
ATOM 2666 O O . VAL A 1 373 ? -16.077 16.387 28.567 1.00 77.31 373 VAL A O 1
ATOM 2669 N N . VAL A 1 374 ? -16.473 14.643 29.923 1.00 76.62 374 VAL A N 1
ATOM 2670 C CA . VAL A 1 374 ? -17.638 14.095 29.203 1.00 76.62 374 VAL A CA 1
ATOM 2671 C C . VAL A 1 374 ? -18.832 13.987 30.155 1.00 76.62 374 VAL A C 1
ATOM 2673 O O . VAL A 1 374 ? -18.709 13.348 31.200 1.00 76.62 374 VAL A O 1
ATOM 2676 N N . ASP A 1 375 ? -19.986 14.558 29.787 1.00 79.38 375 ASP A N 1
ATOM 2677 C CA . ASP A 1 375 ? -21.238 14.520 30.561 1.00 79.38 375 ASP A CA 1
ATOM 2678 C C . ASP A 1 375 ? -22.372 13.827 29.767 1.00 79.38 375 ASP A C 1
ATOM 2680 O O . ASP A 1 375 ? -22.582 14.055 28.574 1.00 79.38 375 ASP A O 1
ATOM 2684 N N . ALA A 1 376 ? -23.139 12.943 30.409 1.00 77.44 376 ALA A N 1
ATOM 2685 C CA . ALA A 1 376 ? -24.221 12.224 29.737 1.00 77.44 376 ALA A CA 1
ATOM 2686 C C . ALA A 1 376 ? -25.373 11.823 30.660 1.00 77.44 376 ALA A C 1
ATOM 2688 O O . ALA A 1 376 ? -25.168 11.374 31.789 1.00 77.44 376 ALA A O 1
ATOM 2689 N N . TRP A 1 377 ? -26.596 11.912 30.137 1.00 77.00 377 TRP A N 1
ATOM 2690 C CA . TRP A 1 377 ? -27.785 11.293 30.712 1.00 77.00 377 TRP A CA 1
ATOM 2691 C C . TRP A 1 377 ? -28.096 9.989 29.982 1.00 77.00 377 TRP A C 1
ATOM 2693 O O . TRP A 1 377 ? -28.245 9.960 28.763 1.00 77.00 377 TRP A O 1
ATOM 2703 N N . ILE A 1 378 ? -28.204 8.901 30.739 1.00 81.19 378 ILE A N 1
ATOM 2704 C CA . ILE A 1 378 ? -28.394 7.545 30.222 1.00 81.19 378 ILE A CA 1
ATOM 2705 C C . ILE A 1 378 ? -29.686 6.992 30.818 1.00 81.19 378 ILE A C 1
ATOM 2707 O O . ILE A 1 378 ? -29.840 6.960 32.038 1.00 81.19 378 ILE A O 1
ATOM 2711 N N . THR A 1 379 ? -30.617 6.567 29.969 1.00 76.69 379 THR A N 1
ATOM 2712 C CA . THR A 1 379 ? -31.885 5.942 30.360 1.00 76.69 379 THR A CA 1
ATOM 2713 C C . THR A 1 379 ? -31.844 4.459 30.031 1.00 76.69 379 THR A C 1
ATOM 2715 O O . THR A 1 379 ? -31.773 4.070 28.865 1.00 76.69 379 THR A O 1
ATOM 2718 N N . VAL A 1 380 ? -31.898 3.636 31.072 1.00 79.75 380 VAL A N 1
ATOM 2719 C CA . VAL A 1 380 ? -31.754 2.183 31.000 1.00 79.75 380 VAL A CA 1
ATOM 2720 C C . VAL A 1 380 ? -33.124 1.538 31.214 1.00 79.75 380 VAL A C 1
ATOM 2722 O O . VAL A 1 380 ? -33.774 1.836 32.221 1.00 79.75 380 VAL A O 1
ATOM 2725 N N . PRO A 1 381 ? -33.608 0.679 30.303 1.00 73.69 381 PRO A N 1
ATOM 2726 C CA . PRO A 1 381 ? -34.881 -0.003 30.492 1.00 73.69 381 PRO A CA 1
ATOM 2727 C C . PRO A 1 381 ? -34.769 -1.104 31.560 1.00 73.69 381 PRO A C 1
ATOM 2729 O O . PRO A 1 381 ? -33.679 -1.568 31.895 1.00 73.69 381 PRO A O 1
ATOM 2732 N N . ALA A 1 382 ? -35.906 -1.529 32.115 1.00 78.19 382 ALA A N 1
ATOM 2733 C CA . ALA A 1 382 ? -35.949 -2.517 33.199 1.00 78.19 382 ALA A CA 1
ATOM 2734 C C . ALA A 1 382 ? -35.455 -3.919 32.797 1.00 78.19 382 ALA A C 1
ATOM 2736 O O . ALA A 1 382 ? -35.109 -4.712 33.667 1.00 78.19 382 ALA A O 1
ATOM 2737 N N . ASP A 1 383 ? -35.424 -4.219 31.498 1.00 76.00 383 ASP A N 1
ATOM 2738 C CA . ASP A 1 383 ? -34.958 -5.477 30.909 1.00 76.00 383 ASP A CA 1
ATOM 2739 C C . ASP A 1 383 ? -33.477 -5.441 30.484 1.00 76.00 383 ASP A C 1
ATOM 2741 O O . ASP A 1 383 ? -32.980 -6.399 29.889 1.00 76.00 383 ASP A O 1
ATOM 2745 N N . ALA A 1 384 ? -32.754 -4.354 30.777 1.00 77.81 384 ALA A N 1
ATOM 2746 C CA . ALA A 1 384 ? -31.320 -4.288 30.536 1.00 77.81 384 ALA A CA 1
ATOM 2747 C C . ALA A 1 384 ? -30.532 -5.245 31.449 1.00 77.81 384 ALA A C 1
ATOM 2749 O O . ALA A 1 384 ? -30.964 -5.530 32.570 1.00 77.81 384 ALA A O 1
ATOM 2750 N N . PRO A 1 385 ? -29.350 -5.720 31.010 1.00 78.81 385 PRO A N 1
ATOM 2751 C CA . PRO A 1 385 ? -28.503 -6.563 31.837 1.00 78.81 385 PRO A CA 1
ATOM 2752 C C . PRO A 1 385 ? -28.174 -5.930 33.193 1.00 78.81 385 PRO A C 1
ATOM 2754 O O . PRO A 1 385 ? -27.759 -4.769 33.232 1.00 78.81 385 PRO A O 1
ATOM 2757 N N . PRO A 1 386 ? -28.267 -6.686 34.302 1.00 79.88 386 PRO A N 1
ATOM 2758 C CA . PRO A 1 386 ? -27.949 -6.166 35.633 1.00 79.88 386 PRO A CA 1
ATOM 2759 C C . PRO A 1 386 ? -26.462 -5.812 35.791 1.00 79.88 386 PRO A C 1
ATOM 2761 O O . PRO A 1 386 ? -26.081 -5.110 36.725 1.00 79.88 386 PRO A O 1
ATOM 2764 N N . ASP A 1 387 ? -25.613 -6.298 34.886 1.00 76.81 387 ASP A N 1
ATOM 2765 C CA . ASP A 1 387 ? -24.179 -6.050 34.848 1.00 76.81 387 ASP A CA 1
ATOM 2766 C C . ASP A 1 387 ? -23.762 -4.989 33.814 1.00 76.81 387 ASP A C 1
ATOM 2768 O O . ASP A 1 387 ? -22.566 -4.848 33.559 1.00 76.81 387 ASP A O 1
ATOM 2772 N N . LEU A 1 388 ? -24.712 -4.228 33.249 1.00 81.69 388 LEU A N 1
ATOM 2773 C CA . LEU A 1 388 ? -24.445 -3.144 32.300 1.00 81.69 388 LEU A CA 1
ATOM 2774 C C . LEU A 1 388 ? -23.560 -2.055 32.923 1.00 81.69 388 LEU A C 1
ATOM 2776 O O . LEU A 1 388 ? -23.933 -1.404 33.898 1.00 81.69 388 LEU A O 1
ATOM 2780 N N . GLY A 1 389 ? -22.382 -1.840 32.347 1.00 81.31 389 GLY A N 1
ATOM 2781 C CA . GLY A 1 389 ? -21.455 -0.769 32.692 1.00 81.31 389 GLY A CA 1
ATOM 2782 C C . GLY A 1 389 ? -21.272 0.238 31.558 1.00 81.31 389 GLY A C 1
ATOM 2783 O O . GLY A 1 389 ? -21.664 -0.001 30.413 1.00 81.31 389 GLY A O 1
ATOM 2784 N N . VAL A 1 390 ? -20.659 1.375 31.891 1.00 83.62 390 VAL A N 1
ATOM 2785 C CA . VAL A 1 390 ? -20.364 2.474 30.963 1.00 83.62 390 VAL A CA 1
ATOM 2786 C C . VAL A 1 390 ? -18.971 3.048 31.216 1.00 83.62 390 VAL A C 1
ATOM 2788 O O . VAL A 1 390 ? -18.448 2.982 32.326 1.00 83.62 390 VAL A O 1
ATOM 2791 N N . GLY A 1 391 ? -18.358 3.623 30.191 1.00 79.44 391 GLY A N 1
ATOM 2792 C CA . GLY A 1 391 ? -17.196 4.492 30.315 1.00 79.44 391 GLY A CA 1
ATOM 2793 C C . GLY A 1 391 ? -17.193 5.586 29.251 1.00 79.44 391 GLY A C 1
ATOM 2794 O O . GLY A 1 391 ? -18.079 5.626 28.396 1.00 79.44 391 GLY A O 1
ATOM 2795 N N . ALA A 1 392 ? -16.189 6.461 29.299 1.00 78.50 392 ALA A N 1
ATOM 2796 C CA . ALA A 1 392 ? -15.978 7.525 28.322 1.00 78.50 392 ALA A CA 1
ATOM 2797 C C . ALA A 1 392 ? -14.528 7.588 27.833 1.00 78.50 392 ALA A C 1
ATOM 2799 O O . ALA A 1 392 ? -13.612 7.132 28.523 1.00 78.50 392 ALA A O 1
ATOM 2800 N N . PHE A 1 393 ? -14.326 8.185 26.661 1.00 74.19 393 PHE A N 1
ATOM 2801 C CA . PHE A 1 393 ? -13.012 8.393 26.056 1.00 74.19 393 PHE A CA 1
ATOM 2802 C C . PHE A 1 393 ? -12.916 9.748 25.332 1.00 74.19 393 PHE A C 1
ATOM 2804 O O . PHE A 1 393 ? -13.939 10.293 24.915 1.00 74.19 393 PHE A O 1
ATOM 2811 N N . ILE A 1 394 ? -11.691 10.274 25.186 1.00 70.31 394 ILE A N 1
ATOM 2812 C CA . ILE A 1 394 ? -11.321 11.469 24.407 1.00 70.31 394 ILE A CA 1
ATOM 2813 C C . ILE A 1 394 ? -9.993 11.223 23.673 1.00 70.31 394 ILE A C 1
ATOM 2815 O O . ILE A 1 394 ? -9.055 10.671 24.246 1.00 70.31 394 ILE A O 1
ATOM 2819 N N . VAL A 1 395 ? -9.893 11.688 22.430 1.00 63.00 395 VAL A N 1
ATOM 2820 C CA . VAL A 1 395 ? -8.669 11.764 21.627 1.00 63.00 395 VAL A CA 1
ATOM 2821 C C . VAL A 1 395 ? -8.312 13.236 21.444 1.00 63.00 395 VAL A C 1
ATOM 2823 O O . VAL A 1 395 ? -9.111 14.004 20.907 1.00 63.00 395 VAL A O 1
ATOM 2826 N N . ASP A 1 396 ? -7.131 13.653 21.898 1.00 57.66 396 ASP A N 1
ATOM 2827 C CA . ASP A 1 396 ? -6.716 15.050 21.749 1.00 57.66 396 ASP A CA 1
ATOM 2828 C C . ASP A 1 396 ? -6.260 15.392 20.321 1.00 57.66 396 ASP A C 1
ATOM 2830 O O . ASP A 1 396 ? -6.142 14.537 19.440 1.00 57.66 396 ASP A O 1
ATOM 2834 N N . GLN A 1 397 ? -5.986 16.676 20.083 1.00 47.78 397 GLN A N 1
ATOM 2835 C CA . GLN A 1 397 ? -5.523 17.182 18.786 1.00 47.78 397 GLN A CA 1
ATOM 2836 C C . GLN A 1 397 ? -4.202 16.560 18.297 1.00 47.78 397 GLN A C 1
ATOM 2838 O O . GLN A 1 397 ? -3.897 16.658 17.113 1.00 47.78 397 GLN A O 1
ATOM 2843 N N . HIS A 1 398 ? -3.434 15.927 19.188 1.00 45.84 398 HIS A N 1
ATOM 2844 C CA . HIS A 1 398 ? -2.176 15.243 18.890 1.00 45.84 398 HIS A CA 1
ATOM 2845 C C . HIS A 1 398 ? -2.362 13.722 18.762 1.00 45.84 398 HIS A C 1
ATOM 2847 O O . HIS A 1 398 ? -1.379 12.982 18.745 1.00 45.84 398 HIS A O 1
ATOM 2853 N N . GLY A 1 399 ? -3.609 13.238 18.723 1.00 47.53 399 GLY A N 1
ATOM 2854 C CA . GLY A 1 399 ? -3.920 11.815 18.627 1.00 47.53 399 GLY A CA 1
ATOM 2855 C C . GLY A 1 399 ? -3.665 11.036 19.920 1.00 47.53 399 GLY A C 1
ATOM 2856 O O . GLY A 1 399 ? -3.622 9.806 19.881 1.00 47.53 399 GLY A O 1
ATOM 2857 N N . ARG A 1 400 ? -3.478 11.705 21.070 1.00 53.84 400 ARG A N 1
ATOM 2858 C CA . ARG A 1 400 ? -3.317 11.029 22.368 1.00 53.84 400 ARG A CA 1
ATOM 2859 C C . ARG A 1 400 ? -4.678 10.626 22.918 1.00 53.84 400 ARG A C 1
ATOM 2861 O O . ARG A 1 400 ? -5.614 11.420 22.928 1.00 53.84 400 ARG A O 1
ATOM 2868 N N . TRP A 1 401 ? -4.752 9.393 23.401 1.00 60.38 401 TRP A N 1
ATOM 2869 C CA . TRP A 1 401 ? -5.977 8.743 23.856 1.00 60.38 401 TRP A CA 1
ATOM 2870 C C . TRP A 1 401 ? -6.125 8.786 25.380 1.00 60.38 401 TRP A C 1
ATOM 2872 O O . TRP A 1 401 ? -5.215 8.390 26.112 1.00 60.38 401 TRP A O 1
ATOM 2882 N N . PHE A 1 402 ? -7.309 9.183 25.845 1.00 64.44 402 PHE A N 1
ATOM 2883 C CA . PHE A 1 402 ? -7.710 9.249 27.252 1.00 64.44 402 PHE A CA 1
ATOM 2884 C C . PHE A 1 402 ? -9.019 8.483 27.445 1.00 64.44 402 PHE A C 1
ATOM 2886 O O . PHE A 1 402 ? -9.936 8.637 26.646 1.00 64.44 402 PHE A O 1
ATOM 2893 N N . GLN A 1 403 ? -9.140 7.671 28.499 1.00 71.94 403 GLN A N 1
ATOM 2894 C CA . GLN A 1 403 ? -10.377 6.937 28.792 1.00 71.94 403 GLN A CA 1
ATOM 2895 C C . GLN A 1 403 ? -10.579 6.697 30.287 1.00 71.94 403 GLN A C 1
ATOM 2897 O O . GLN A 1 403 ? -9.612 6.641 31.047 1.00 71.94 403 GLN A O 1
ATOM 2902 N N . ARG A 1 404 ? -11.834 6.497 30.703 1.00 71.12 404 ARG A N 1
ATOM 2903 C CA . ARG A 1 404 ? -12.197 6.117 32.075 1.00 71.12 404 ARG A CA 1
ATOM 2904 C C . ARG A 1 404 ? -13.476 5.283 32.092 1.00 71.12 404 ARG A C 1
ATOM 2906 O O . ARG A 1 404 ? -14.458 5.644 31.452 1.00 71.12 404 ARG A O 1
ATOM 2913 N N . ILE A 1 405 ? -13.467 4.189 32.850 1.00 73.31 405 ILE A N 1
ATOM 2914 C CA . ILE A 1 405 ? -14.659 3.377 33.140 1.00 73.31 405 ILE A CA 1
ATOM 2915 C C . ILE A 1 405 ? -15.351 3.945 34.381 1.00 73.31 405 ILE A C 1
ATOM 2917 O O . ILE A 1 405 ? -14.682 4.387 35.317 1.00 73.31 405 ILE A O 1
ATOM 2921 N N . ASP A 1 406 ? -16.681 3.934 34.390 1.00 78.12 406 ASP A N 1
ATOM 2922 C CA . ASP A 1 406 ? -17.457 4.185 35.597 1.00 78.12 406 ASP A CA 1
ATOM 2923 C C . ASP A 1 406 ? -17.345 2.969 36.536 1.00 78.12 406 ASP A C 1
ATOM 2925 O O . ASP A 1 406 ? -17.655 1.848 36.115 1.00 78.12 406 ASP A O 1
ATOM 2929 N N . PRO A 1 407 ? -16.876 3.137 37.787 1.00 72.06 407 PRO A N 1
ATOM 2930 C CA . PRO A 1 407 ? -16.807 2.030 38.736 1.00 72.06 407 PRO A CA 1
ATOM 2931 C C . PRO A 1 407 ? -18.180 1.408 39.041 1.00 72.06 407 PRO A C 1
ATOM 2933 O O . PRO A 1 407 ? -18.240 0.229 39.401 1.00 72.06 407 PRO A O 1
ATOM 2936 N N . GLU A 1 408 ? -19.275 2.159 38.889 1.00 79.75 408 GLU A N 1
ATOM 2937 C CA . GLU A 1 408 ? -20.631 1.691 39.169 1.00 79.75 408 GLU A CA 1
ATOM 2938 C C . GLU A 1 408 ? -21.334 1.139 37.919 1.00 79.75 408 GLU A C 1
ATOM 2940 O O . GLU A 1 408 ? -21.143 1.599 36.792 1.00 79.75 408 GLU A O 1
ATOM 2945 N N . ARG A 1 409 ? -22.192 0.131 38.115 1.00 84.31 409 ARG A N 1
ATOM 2946 C CA . ARG A 1 409 ? -23.103 -0.348 37.064 1.00 84.31 409 ARG A CA 1
ATOM 2947 C C . ARG A 1 409 ? -24.257 0.627 36.866 1.00 84.31 409 ARG A C 1
ATOM 2949 O O . ARG A 1 409 ? -24.606 1.396 37.760 1.00 84.31 409 ARG A O 1
ATOM 2956 N N . LEU A 1 410 ? -24.857 0.583 35.685 1.00 85.62 410 LEU A N 1
ATOM 2957 C CA . LEU A 1 410 ? -26.001 1.404 35.331 1.00 85.62 410 LEU A CA 1
ATOM 2958 C C . LEU A 1 410 ? -27.306 0.756 35.830 1.00 85.62 410 LEU A C 1
ATOM 2960 O O . LEU A 1 410 ? -27.670 -0.312 35.338 1.00 85.62 410 LEU A O 1
ATOM 2964 N N . PRO A 1 411 ? -28.031 1.375 36.783 1.00 84.00 411 PRO A N 1
ATOM 2965 C CA . PRO A 1 411 ? -29.321 0.860 37.231 1.00 84.00 411 PRO A CA 1
ATOM 2966 C C . PRO A 1 411 ? -30.428 1.154 36.200 1.00 84.00 411 PRO A C 1
ATOM 2968 O O . PRO A 1 411 ? -30.315 2.138 35.461 1.00 84.00 411 PRO A O 1
ATOM 2971 N N . PRO A 1 412 ? -31.533 0.379 36.185 1.00 84.44 412 PRO A N 1
ATOM 2972 C CA . PRO A 1 412 ? -32.743 0.752 35.457 1.00 84.44 412 PRO A CA 1
ATOM 2973 C C . PRO A 1 412 ? -33.236 2.157 35.828 1.00 84.44 412 PRO A C 1
ATOM 2975 O O . PRO A 1 412 ? -33.227 2.543 36.998 1.00 84.44 412 PRO A O 1
ATOM 2978 N N . GLY A 1 413 ? -33.710 2.909 34.836 1.00 77.12 413 GLY A N 1
ATOM 2979 C CA . GLY A 1 413 ? -34.109 4.310 34.974 1.00 77.12 413 GLY A CA 1
ATOM 2980 C C . GLY A 1 413 ? -33.094 5.289 34.378 1.00 77.12 413 GLY A C 1
ATOM 2981 O O . GLY A 1 413 ? -32.182 4.906 33.646 1.00 77.12 413 GLY A O 1
ATOM 2982 N N . ARG A 1 414 ? -33.284 6.587 34.644 1.00 82.00 414 ARG A N 1
ATOM 2983 C CA . ARG A 1 414 ? -32.448 7.671 34.100 1.00 82.00 414 ARG A CA 1
ATOM 2984 C C . ARG A 1 414 ? -31.335 8.049 35.079 1.00 82.00 414 ARG A C 1
ATOM 2986 O O . ARG A 1 414 ? -31.610 8.357 36.234 1.00 82.00 414 ARG A O 1
ATOM 2993 N N . SER A 1 415 ? -30.096 8.071 34.595 1.00 79.50 415 SER A N 1
ATOM 2994 C CA . SER A 1 415 ? -28.870 8.300 35.368 1.00 79.50 415 SER A CA 1
ATOM 2995 C C . SER A 1 415 ? -27.987 9.378 34.729 1.00 79.50 415 SER A C 1
ATOM 2997 O O . SER A 1 415 ? -27.828 9.385 33.512 1.00 79.50 415 SER A O 1
ATOM 2999 N N . HIS A 1 416 ? -27.382 10.263 35.533 1.00 85.12 416 HIS A N 1
ATOM 3000 C CA . HIS A 1 416 ? -26.347 11.210 35.079 1.00 85.12 416 HIS A CA 1
ATOM 3001 C C . HIS A 1 416 ? -24.959 10.605 35.258 1.00 85.12 416 HIS A C 1
ATOM 3003 O O . HIS A 1 416 ? -24.707 10.008 36.310 1.00 85.12 416 HIS A O 1
ATOM 3009 N N . ARG A 1 417 ? -24.053 10.798 34.296 1.00 85.88 417 ARG A N 1
ATOM 3010 C CA . ARG A 1 417 ? -22.653 10.366 34.368 1.00 85.88 417 ARG A CA 1
ATOM 3011 C C . ARG A 1 417 ? -21.708 11.453 33.877 1.00 85.88 417 ARG A C 1
ATOM 3013 O O . ARG A 1 417 ? -21.888 11.967 32.779 1.00 85.88 417 ARG A O 1
ATOM 3020 N N . ARG A 1 418 ? -20.686 11.745 34.689 1.00 86.44 418 ARG A N 1
ATOM 3021 C CA . ARG A 1 418 ? -19.625 12.717 34.403 1.00 86.44 418 ARG A CA 1
ATOM 3022 C C . ARG A 1 418 ? -18.251 12.056 34.481 1.00 86.44 418 ARG A C 1
ATOM 3024 O O . ARG A 1 418 ? -17.890 11.478 35.510 1.00 86.44 418 ARG A O 1
ATOM 3031 N N . PHE A 1 419 ? -17.466 12.175 33.419 1.00 82.69 419 PHE A N 1
ATOM 3032 C CA . PHE A 1 419 ? -16.118 11.625 33.306 1.00 82.69 419 PHE A CA 1
ATOM 3033 C C . PHE A 1 419 ? -15.097 12.752 33.172 1.00 82.69 419 PHE A C 1
ATOM 3035 O O . PHE A 1 419 ? -15.216 13.558 32.264 1.00 82.69 419 PHE A O 1
ATOM 3042 N N . ASP A 1 420 ? -14.096 12.792 34.052 1.00 81.81 420 ASP A N 1
ATOM 3043 C CA . ASP A 1 420 ? -12.940 13.700 33.971 1.00 81.81 420 ASP A CA 1
ATOM 3044 C C . ASP A 1 420 ? -11.685 12.887 33.609 1.00 81.81 420 ASP A C 1
ATOM 3046 O O . ASP A 1 420 ? -11.362 11.911 34.300 1.00 81.81 420 ASP A O 1
ATOM 3050 N N . LEU A 1 421 ? -11.037 13.239 32.493 1.00 71.75 421 LEU A N 1
ATOM 3051 C CA . LEU A 1 421 ? -10.001 12.450 31.820 1.00 71.75 421 LEU A CA 1
ATOM 3052 C C . LEU A 1 421 ? -8.591 13.124 31.801 1.00 71.75 421 LEU A C 1
ATOM 3054 O O . LEU A 1 421 ? -7.724 12.681 31.044 1.00 71.75 421 LEU A O 1
ATOM 3058 N N . GLY A 1 422 ? -8.304 14.174 32.598 1.00 61.72 422 GLY A N 1
ATOM 3059 C CA . GLY A 1 422 ? -6.952 14.798 32.748 1.00 61.72 422 GLY A CA 1
ATOM 3060 C C . GLY A 1 422 ? -6.192 14.384 34.036 1.00 61.72 422 GLY A C 1
ATOM 3061 O O . GLY A 1 422 ? -6.812 13.888 34.965 1.00 61.72 422 GLY A O 1
ATOM 3062 N N . ALA A 1 423 ? -4.862 14.506 34.233 1.00 49.41 423 ALA A N 1
ATOM 3063 C CA . ALA A 1 423 ? -3.711 14.940 33.419 1.00 49.41 423 ALA A CA 1
ATOM 3064 C C . ALA A 1 423 ? -2.620 13.842 33.245 1.00 49.41 423 ALA A C 1
ATOM 3066 O O . ALA A 1 423 ? -1.554 14.115 32.699 1.00 49.41 423 ALA A O 1
ATOM 3067 N N . THR A 1 424 ? -2.842 12.596 33.676 1.00 46.44 424 THR A N 1
ATOM 3068 C CA . THR A 1 424 ? -1.796 11.546 33.678 1.00 46.44 424 THR A CA 1
ATOM 3069 C C . THR A 1 424 ? -2.337 10.123 33.511 1.00 46.44 424 THR A C 1
ATOM 3071 O O . THR A 1 424 ? -1.986 9.243 34.288 1.00 46.44 424 THR A O 1
ATOM 3074 N N . GLN A 1 425 ? -3.148 9.840 32.488 1.00 46.00 425 GLN A N 1
ATOM 3075 C CA . GLN A 1 425 ? -3.405 8.446 32.082 1.00 46.00 425 GLN A CA 1
ATOM 3076 C C . GLN A 1 425 ? -3.496 8.319 30.555 1.00 46.00 425 GLN A C 1
ATOM 3078 O O . GLN A 1 425 ? -4.574 8.389 29.973 1.00 46.00 425 GLN A O 1
ATOM 3083 N N . ASN A 1 426 ? -2.336 8.120 29.914 1.00 37.62 426 ASN A N 1
ATOM 3084 C CA . ASN A 1 426 ? -2.255 7.472 28.604 1.00 37.62 426 ASN A CA 1
ATOM 3085 C C . ASN A 1 426 ? -2.619 5.994 28.828 1.00 37.62 426 ASN A C 1
ATOM 3087 O O . ASN A 1 426 ? -1.908 5.310 29.556 1.00 37.62 426 ASN A O 1
ATOM 3091 N N . LEU A 1 427 ? -3.767 5.568 28.295 1.00 42.31 427 LEU A N 1
ATOM 3092 C CA . LEU A 1 427 ? -4.348 4.215 28.319 1.00 42.31 427 LEU A CA 1
ATOM 3093 C C . LEU A 1 427 ? -3.822 3.224 29.385 1.00 42.31 427 LEU A C 1
ATOM 3095 O O . LEU A 1 427 ? -2.874 2.473 29.166 1.00 42.31 427 LEU A O 1
ATOM 3099 N N . CYS A 1 428 ? -4.585 3.086 30.477 1.00 33.06 428 CYS A N 1
ATOM 3100 C CA . CYS A 1 428 ? -4.799 1.767 31.071 1.00 33.06 428 CYS A CA 1
ATOM 3101 C C . CYS A 1 428 ? -5.545 0.901 30.045 1.00 33.06 428 CYS A C 1
ATOM 3103 O O . CYS A 1 428 ? -6.773 0.961 29.947 1.00 33.06 428 CYS A O 1
ATOM 3105 N N . SER A 1 429 ? -4.822 0.074 29.298 1.00 34.88 429 SER A N 1
ATOM 3106 C CA . SER A 1 429 ? -5.367 -1.185 28.806 1.00 34.88 429 SER A CA 1
ATOM 3107 C C . SER A 1 429 ? -5.481 -2.127 30.009 1.00 34.88 429 SER A C 1
ATOM 3109 O O . SER A 1 429 ? -4.561 -2.868 30.336 1.00 34.88 429 SER A O 1
ATOM 3111 N N . GLN A 1 430 ? -6.597 -2.076 30.740 1.00 32.59 430 GLN A N 1
ATOM 3112 C CA . GLN A 1 430 ? -6.962 -3.233 31.555 1.00 32.59 430 GLN A CA 1
ATOM 3113 C C . GLN A 1 430 ? -7.617 -4.255 30.621 1.00 32.59 430 GLN A C 1
ATOM 3115 O O . GLN A 1 430 ? -8.734 -4.006 30.161 1.00 32.59 430 GLN A O 1
ATOM 3120 N N . PRO A 1 431 ? -6.976 -5.400 30.322 1.00 31.67 431 PRO A N 1
ATOM 3121 C CA . PRO A 1 431 ? -7.702 -6.521 29.763 1.00 31.67 431 PRO A CA 1
ATOM 3122 C C . PRO A 1 431 ? -8.588 -7.039 30.896 1.00 31.67 431 PRO A C 1
ATOM 3124 O O . PRO A 1 431 ? -8.100 -7.547 31.905 1.00 31.67 431 PRO A O 1
ATOM 3127 N N . GLY A 1 432 ? -9.890 -6.808 30.784 1.00 36.53 432 GLY A N 1
ATOM 3128 C CA . GLY A 1 432 ? -10.805 -7.163 31.857 1.00 36.53 432 GLY A CA 1
ATOM 3129 C C . GLY A 1 432 ? -12.248 -7.276 31.424 1.00 36.53 432 GLY A C 1
ATOM 3130 O O . GLY A 1 432 ? -12.836 -8.328 31.631 1.00 36.53 432 GLY A O 1
ATOM 3131 N N . LEU A 1 433 ? -12.850 -6.221 30.867 1.00 35.00 433 LEU A N 1
ATOM 3132 C CA . LEU A 1 433 ? -14.318 -6.198 30.731 1.00 35.00 433 LEU A CA 1
ATOM 3133 C C . LEU A 1 433 ? -14.862 -5.504 29.467 1.00 35.00 433 LEU A C 1
ATOM 3135 O O . LEU A 1 433 ? -16.053 -5.615 29.197 1.00 35.00 433 LEU A O 1
ATOM 3139 N N . ALA A 1 434 ? -14.018 -4.860 28.653 1.00 39.66 434 ALA A N 1
ATOM 3140 C CA . ALA A 1 434 ? -14.395 -4.337 27.337 1.00 39.66 434 ALA A CA 1
ATOM 3141 C C . ALA A 1 434 ? -13.178 -4.386 26.396 1.00 39.66 434 ALA A C 1
ATOM 3143 O O . ALA A 1 434 ? -12.219 -3.636 26.574 1.00 39.66 434 ALA A O 1
ATOM 3144 N N . LEU A 1 435 ? -13.181 -5.314 25.436 1.00 38.62 435 LEU A N 1
ATOM 3145 C CA . LEU A 1 435 ? -12.151 -5.412 24.398 1.00 38.62 435 LEU A CA 1
ATOM 3146 C C . LEU A 1 435 ? -12.380 -4.295 23.373 1.00 38.62 435 LEU A C 1
ATOM 3148 O O . LEU A 1 435 ? -13.399 -4.300 22.690 1.00 38.62 435 LEU A O 1
ATOM 3152 N N . TRP A 1 436 ? -11.438 -3.355 23.280 1.00 45.31 436 TRP A N 1
ATOM 3153 C CA . TRP A 1 436 ? -11.387 -2.352 22.216 1.00 45.31 436 TRP A CA 1
ATOM 3154 C C . TRP A 1 436 ? -10.515 -2.851 21.054 1.00 45.31 436 TRP A C 1
ATOM 3156 O O . TRP A 1 436 ? -9.431 -3.389 21.273 1.00 45.31 436 TRP A O 1
ATOM 3166 N N . THR A 1 437 ? -10.955 -2.642 19.817 1.00 41.62 437 THR A N 1
ATOM 3167 C CA . THR A 1 437 ? -10.197 -2.846 18.576 1.00 41.62 437 THR A CA 1
ATOM 3168 C C . THR A 1 437 ? -9.715 -1.501 18.029 1.00 41.62 437 THR A C 1
ATOM 3170 O O . THR A 1 437 ? -10.317 -0.458 18.284 1.00 41.62 437 THR A O 1
ATOM 3173 N N . ALA A 1 438 ? -8.656 -1.505 17.215 1.00 35.97 438 ALA A N 1
ATOM 3174 C CA . ALA A 1 438 ? -8.193 -0.299 16.521 1.00 35.97 438 ALA A CA 1
ATOM 3175 C C . ALA A 1 438 ? -9.261 0.296 15.575 1.00 35.97 438 ALA A C 1
ATOM 3177 O O . ALA A 1 438 ? -9.265 1.504 15.348 1.00 35.97 438 ALA A O 1
ATOM 3178 N N . LEU A 1 439 ? -10.206 -0.525 15.086 1.00 36.09 439 LEU A N 1
ATOM 3179 C CA . LEU A 1 439 ? -11.378 -0.077 14.323 1.00 36.09 439 LEU A CA 1
ATOM 3180 C C . LEU A 1 439 ? -12.357 0.684 15.224 1.00 36.09 439 LEU A C 1
ATOM 3182 O O . LEU A 1 439 ? -12.761 1.787 14.888 1.00 36.09 439 LEU A O 1
ATOM 3186 N N . GLN A 1 440 ? -12.673 0.146 16.407 1.00 45.09 440 GLN A N 1
ATOM 3187 C CA . GLN A 1 440 ? -13.508 0.816 17.416 1.00 45.09 440 GLN A CA 1
ATOM 3188 C C . GLN A 1 440 ? -12.928 2.171 17.854 1.00 45.09 440 GLN A C 1
ATOM 3190 O O . GLN A 1 440 ? -13.686 3.088 18.150 1.00 45.09 440 GLN A O 1
ATOM 3195 N N . ALA A 1 441 ? -11.600 2.307 17.824 1.00 44.72 441 ALA A N 1
ATOM 3196 C CA . ALA A 1 441 ? -10.882 3.558 18.043 1.00 44.72 441 ALA A CA 1
ATOM 3197 C C . ALA A 1 441 ? -10.891 4.510 16.819 1.00 44.72 441 ALA A C 1
ATOM 3199 O O . ALA A 1 441 ? -10.832 5.721 16.978 1.00 44.72 441 ALA A O 1
ATOM 3200 N N . THR A 1 442 ? -11.001 4.011 15.587 1.00 39.62 442 THR A N 1
ATOM 3201 C CA . THR A 1 442 ? -11.037 4.866 14.380 1.00 39.62 442 THR A CA 1
ATOM 3202 C C . THR A 1 442 ? -12.440 5.347 14.010 1.00 39.62 442 THR A C 1
ATOM 3204 O O . THR A 1 442 ? -12.555 6.405 13.399 1.00 39.62 442 THR A O 1
ATOM 3207 N N . VAL A 1 443 ? -13.505 4.628 14.398 1.00 39.41 443 VAL A N 1
ATOM 3208 C CA . VAL A 1 443 ? -14.903 5.100 14.233 1.00 39.41 443 VAL A CA 1
ATOM 3209 C C . VAL A 1 443 ? -15.413 5.920 15.419 1.00 39.41 443 VAL A C 1
ATOM 3211 O O . VAL A 1 443 ? -16.465 6.552 15.348 1.00 39.41 443 VAL A O 1
ATOM 3214 N N . ALA A 1 444 ? -14.671 5.911 16.519 1.00 44.97 444 ALA A N 1
ATOM 3215 C CA . ALA A 1 444 ? -14.892 6.781 17.652 1.00 44.97 444 ALA A CA 1
ATOM 3216 C C . ALA A 1 444 ? -14.584 8.236 17.246 1.00 44.97 444 ALA A C 1
ATOM 3218 O O . ALA A 1 444 ? -13.460 8.560 16.866 1.00 44.97 444 ALA A O 1
ATOM 3219 N N . THR A 1 445 ? -15.566 9.138 17.349 1.00 54.41 445 THR A N 1
ATOM 3220 C CA . THR A 1 445 ? -15.310 10.590 17.320 1.00 54.41 445 THR A CA 1
ATOM 3221 C C . THR A 1 445 ? -14.237 10.943 18.353 1.00 54.41 445 THR A C 1
ATOM 3223 O O . THR A 1 445 ? -14.045 10.195 19.303 1.00 54.41 445 THR A O 1
ATOM 3226 N N . ARG A 1 446 ? -13.554 12.094 18.264 1.00 61.19 446 ARG A N 1
ATOM 3227 C CA . ARG A 1 446 ? -12.535 12.490 19.268 1.00 61.19 446 ARG A CA 1
ATOM 3228 C C . ARG A 1 446 ? -13.057 12.550 20.728 1.00 61.19 446 ARG A C 1
ATOM 3230 O O . ARG A 1 446 ? -12.267 12.813 21.622 1.00 61.19 446 ARG A O 1
ATOM 3237 N N . ALA A 1 447 ? -14.342 12.310 21.003 1.00 66.19 447 ALA A N 1
ATOM 3238 C CA . ALA A 1 447 ? -14.890 12.018 22.330 1.00 66.19 447 ALA A CA 1
ATOM 3239 C C . ALA A 1 447 ? -16.097 11.058 22.241 1.00 66.19 447 ALA A C 1
ATOM 3241 O O . ALA A 1 447 ? -16.809 11.091 21.242 1.00 66.19 447 ALA A O 1
ATOM 3242 N N . GLY A 1 448 ? -16.395 10.243 23.260 1.00 75.06 448 GLY A N 1
ATOM 3243 C CA . GLY A 1 448 ? -17.598 9.388 23.258 1.00 75.06 448 GLY A CA 1
ATOM 3244 C C . GLY A 1 448 ? -17.803 8.522 24.506 1.00 75.06 448 GLY A C 1
ATOM 3245 O O . GLY A 1 448 ? -16.978 8.530 25.420 1.00 75.06 448 GLY A O 1
ATOM 3246 N N . LEU A 1 449 ? -18.913 7.771 24.539 1.00 76.19 449 LEU A N 1
ATOM 3247 C CA . LEU A 1 449 ? -19.238 6.754 25.551 1.00 76.19 449 LEU A CA 1
ATOM 3248 C C . LEU A 1 449 ? -19.083 5.339 24.992 1.00 76.19 449 LEU A C 1
ATOM 3250 O O . LEU A 1 449 ? -19.296 5.101 23.804 1.00 76.19 449 LEU A O 1
ATOM 3254 N N . PHE A 1 450 ? -18.807 4.386 25.875 1.00 75.00 450 PHE A N 1
ATOM 3255 C CA . PHE A 1 450 ? -18.834 2.960 25.569 1.00 75.00 450 PHE A CA 1
ATOM 3256 C C . PHE A 1 450 ? -19.588 2.183 26.644 1.00 75.00 450 PHE A C 1
ATOM 3258 O O . PHE A 1 450 ? -19.445 2.467 27.832 1.00 75.00 450 PHE A O 1
ATOM 3265 N N . PHE A 1 451 ? -20.363 1.184 26.232 1.00 75.69 451 PHE A N 1
ATOM 3266 C CA . PHE A 1 451 ? -21.146 0.321 27.119 1.00 75.69 451 PHE A CA 1
ATOM 3267 C C . PHE A 1 451 ? -20.677 -1.123 27.024 1.00 75.69 451 PHE A C 1
ATOM 3269 O O . PHE A 1 451 ? -20.250 -1.566 25.954 1.00 75.69 451 PHE A O 1
ATOM 3276 N N . TRP A 1 452 ? -20.781 -1.851 28.134 1.00 71.75 452 TRP A N 1
ATOM 3277 C CA . TRP A 1 452 ? -20.324 -3.235 28.250 1.00 71.75 452 TRP A CA 1
ATOM 3278 C C . TRP A 1 452 ? -21.199 -4.036 29.224 1.00 71.75 452 TRP A C 1
ATOM 3280 O O . TRP A 1 452 ? -21.726 -3.491 30.188 1.00 71.75 452 TRP A O 1
ATOM 3290 N N . SER A 1 453 ? -21.365 -5.333 28.971 1.00 67.94 453 SER A N 1
ATOM 3291 C CA . SER A 1 453 ? -21.936 -6.325 29.894 1.00 67.94 453 SER A CA 1
ATOM 3292 C C . SER A 1 453 ? -21.588 -7.731 29.383 1.00 67.94 453 SER A C 1
ATOM 3294 O O . SER A 1 453 ? -21.374 -7.941 28.185 1.00 67.94 453 SER A O 1
ATOM 3296 N N . ALA A 1 454 ? -21.474 -8.687 30.301 1.00 60.81 454 ALA A N 1
ATOM 3297 C CA . ALA A 1 454 ? -21.245 -10.101 30.023 1.00 60.81 454 ALA A CA 1
ATOM 3298 C C . ALA A 1 454 ? -22.524 -10.829 29.575 1.00 60.81 454 ALA A C 1
ATOM 3300 O O . ALA A 1 454 ? -22.447 -11.932 29.031 1.00 60.81 454 ALA A O 1
ATOM 3301 N N . SER A 1 455 ? -23.697 -10.226 29.776 1.00 60.69 455 SER A N 1
ATOM 3302 C CA . SER A 1 455 ? -24.981 -10.795 29.373 1.00 60.69 455 SER A CA 1
ATOM 3303 C C . SER A 1 455 ? -25.370 -10.289 27.988 1.00 60.69 455 SER A C 1
ATOM 3305 O O . SER A 1 455 ? -25.441 -9.087 27.746 1.00 60.69 455 SER A O 1
ATOM 3307 N N . ALA A 1 456 ? -25.685 -11.201 27.070 1.00 55.19 456 ALA A N 1
ATOM 3308 C CA . ALA A 1 456 ? -26.261 -10.814 25.792 1.00 55.19 456 ALA A CA 1
ATOM 3309 C C . ALA A 1 456 ? -27.601 -10.098 26.015 1.00 55.19 456 ALA A C 1
ATOM 3311 O O . ALA A 1 456 ? -28.483 -10.615 26.697 1.00 55.19 456 ALA A O 1
ATOM 3312 N N . SER A 1 457 ? -27.763 -8.929 25.405 1.00 57.47 457 SER A N 1
ATOM 3313 C CA . SER A 1 457 ? -29.023 -8.194 25.393 1.00 57.47 457 SER A CA 1
ATOM 3314 C C . SER A 1 457 ? -29.387 -7.816 23.966 1.00 57.47 457 SER A C 1
ATOM 3316 O O . SER A 1 457 ? -28.553 -7.879 23.066 1.00 57.47 457 SER A O 1
ATOM 3318 N N . ARG A 1 458 ? -30.660 -7.484 23.764 1.00 54.88 458 ARG A N 1
ATOM 3319 C CA . ARG A 1 458 ? -31.169 -6.760 22.591 1.00 54.88 458 ARG A CA 1
ATOM 3320 C C . ARG A 1 458 ? -31.966 -5.525 23.015 1.00 54.88 458 ARG A C 1
ATOM 3322 O O . ARG A 1 458 ? -32.692 -4.959 22.200 1.00 54.88 458 ARG A O 1
ATOM 3329 N N . CYS A 1 459 ? -31.881 -5.147 24.293 1.00 61.03 459 CYS A N 1
ATOM 3330 C CA . CYS A 1 459 ? -32.533 -3.947 24.785 1.00 61.03 459 CYS A CA 1
ATOM 3331 C C . CYS A 1 459 ? -31.841 -2.717 24.193 1.00 61.03 459 CYS A C 1
ATOM 3333 O O . CYS A 1 459 ? -30.653 -2.746 23.860 1.00 61.03 459 CYS A O 1
ATOM 3335 N N . ALA A 1 460 ? -32.601 -1.643 24.039 1.00 62.88 460 ALA A N 1
ATOM 3336 C CA . ALA A 1 460 ? -32.070 -0.372 23.593 1.00 62.88 460 ALA A CA 1
ATOM 3337 C C . ALA A 1 460 ? -32.014 0.591 24.780 1.00 62.88 460 ALA A C 1
ATOM 3339 O O . ALA A 1 460 ? -32.953 0.671 25.574 1.00 62.88 460 ALA A O 1
ATOM 3340 N N . ILE A 1 461 ? -30.888 1.285 24.926 1.00 65.19 461 ILE A N 1
ATOM 3341 C CA . ILE A 1 461 ? -30.722 2.335 25.932 1.00 65.19 461 ILE A CA 1
ATOM 3342 C C . ILE A 1 461 ? -30.915 3.700 25.276 1.00 65.19 461 ILE A C 1
ATOM 3344 O O . ILE A 1 461 ? -30.507 3.919 24.134 1.00 65.19 461 ILE A O 1
ATOM 3348 N N . GLY A 1 462 ? -31.553 4.617 26.000 1.00 63.22 462 GLY A N 1
ATOM 3349 C CA . GLY A 1 462 ? -31.698 6.005 25.573 1.00 63.22 462 GLY A CA 1
ATOM 3350 C C . GLY A 1 462 ? -30.522 6.834 26.067 1.00 63.22 462 GLY A C 1
ATOM 3351 O O . GLY A 1 462 ? -30.160 6.738 27.240 1.00 63.22 462 GLY A O 1
ATOM 3352 N N . ILE A 1 463 ? -29.929 7.654 25.202 1.00 67.25 463 ILE A N 1
ATOM 3353 C CA . ILE A 1 463 ? -28.799 8.512 25.574 1.00 67.25 463 ILE A CA 1
ATOM 3354 C C . ILE A 1 463 ? -29.085 9.947 25.166 1.00 67.25 463 ILE A C 1
ATOM 3356 O O . ILE A 1 463 ? -29.469 10.217 24.034 1.00 67.25 463 ILE A O 1
ATOM 3360 N N . GLU A 1 464 ? -28.851 10.854 26.106 1.00 65.88 464 GLU A N 1
ATOM 3361 C CA . GLU A 1 464 ? -28.870 12.299 25.919 1.00 65.88 464 GLU A CA 1
ATOM 3362 C C . GLU A 1 464 ? -27.508 12.838 26.394 1.00 65.88 464 GLU A C 1
ATOM 3364 O O . GLU A 1 464 ? -27.269 13.008 27.591 1.00 65.88 464 GLU A O 1
ATOM 3369 N N . GLY A 1 465 ? -26.568 13.032 25.465 1.00 56.69 465 GLY A N 1
ATOM 3370 C CA . GLY A 1 465 ? -25.188 13.437 25.774 1.00 56.69 465 GLY A CA 1
ATOM 3371 C C . GLY A 1 465 ? -24.910 14.925 25.542 1.00 56.69 465 GLY A C 1
ATOM 3372 O O . GLY A 1 465 ? -25.481 15.526 24.631 1.00 56.69 465 GLY A O 1
ATOM 3373 N N . ARG A 1 466 ? -24.004 15.518 26.338 1.00 60.44 466 ARG A N 1
ATOM 3374 C CA . ARG A 1 466 ? -23.410 16.850 26.103 1.00 60.44 466 ARG A CA 1
ATOM 3375 C C . ARG A 1 466 ? -21.938 16.856 26.529 1.00 60.44 466 ARG A C 1
ATOM 3377 O O . ARG A 1 466 ? -21.589 16.310 27.562 1.00 60.44 466 ARG A O 1
ATOM 3384 N N . VAL A 1 467 ? -21.067 17.535 25.793 1.00 54.12 467 VAL A N 1
ATOM 3385 C CA . VAL A 1 467 ? -19.693 17.806 26.256 1.00 54.12 467 VAL A CA 1
ATOM 3386 C C . VAL A 1 467 ? -19.639 19.228 26.820 1.00 54.12 467 VAL A C 1
ATOM 3388 O O . VAL A 1 467 ? -20.219 20.137 26.220 1.00 54.12 467 VAL A O 1
ATOM 3391 N N . SER A 1 468 ? -19.039 19.430 28.003 1.00 50.91 468 SER A N 1
ATOM 3392 C CA . SER A 1 468 ? -18.987 20.761 28.631 1.00 50.91 468 SER A CA 1
ATOM 3393 C C . SER A 1 468 ? -18.149 21.737 27.796 1.00 50.91 468 SER A C 1
ATOM 3395 O O . SER A 1 468 ? -17.201 21.338 27.129 1.00 50.91 468 SER A O 1
ATOM 3397 N N . GLY A 1 469 ? -18.553 23.016 27.780 1.00 50.06 469 GLY A N 1
ATOM 3398 C CA . GLY A 1 469 ? -17.833 24.103 27.098 1.00 50.06 469 GLY A CA 1
ATOM 3399 C C . GLY A 1 469 ? -18.437 24.613 25.777 1.00 50.06 469 GLY A C 1
ATOM 3400 O O . GLY A 1 469 ? -18.043 25.681 25.315 1.00 50.06 469 GLY A O 1
ATOM 3401 N N . GLN A 1 470 ? -19.431 23.938 25.181 1.00 43.59 470 GLN A N 1
ATOM 3402 C CA . GLN A 1 470 ? -20.109 24.414 23.960 1.00 43.59 470 GLN A CA 1
ATOM 3403 C C . GLN A 1 470 ? -21.528 24.953 24.224 1.00 43.59 470 GLN A C 1
ATOM 3405 O O . GLN A 1 470 ? -22.392 24.245 24.735 1.00 43.59 470 GLN A O 1
ATOM 3410 N N . ALA A 1 471 ? -21.791 26.202 23.810 1.00 38.12 471 ALA A N 1
ATOM 3411 C CA . ALA A 1 471 ? -23.133 26.806 23.778 1.00 38.12 471 ALA A CA 1
ATOM 3412 C C . ALA A 1 471 ? -23.960 26.397 22.535 1.00 38.12 471 ALA A C 1
ATOM 3414 O O . ALA A 1 471 ? -25.161 26.656 22.480 1.00 38.12 471 ALA A O 1
ATOM 3415 N N . THR A 1 472 ? -23.335 25.737 21.554 1.00 36.62 472 THR A N 1
ATOM 3416 C CA . THR A 1 472 ? -23.954 25.284 20.296 1.00 36.62 472 THR A CA 1
ATOM 3417 C C . THR A 1 472 ? -23.461 23.878 19.937 1.00 36.62 472 THR A C 1
ATOM 3419 O O . THR A 1 472 ? -22.250 23.703 19.803 1.00 36.62 472 THR A O 1
ATOM 3422 N N . PRO A 1 473 ? -24.358 22.887 19.772 1.00 37.28 473 PRO A N 1
ATOM 3423 C CA . PRO A 1 473 ? -23.980 21.496 19.518 1.00 37.28 473 PRO A CA 1
ATOM 3424 C C . PRO A 1 473 ? -23.704 21.189 18.033 1.00 37.28 473 PRO A C 1
ATOM 3426 O O . PRO A 1 473 ? -24.469 21.576 17.147 1.00 37.28 473 PRO A O 1
ATOM 3429 N N . VAL A 1 474 ? -22.629 20.434 17.777 1.00 36.03 474 VAL A N 1
ATOM 3430 C CA . VAL A 1 474 ? -22.270 19.824 16.478 1.00 36.03 474 VAL A CA 1
ATOM 3431 C C . VAL A 1 474 ? -22.648 18.332 16.499 1.00 36.03 474 VAL A C 1
ATOM 3433 O O . VAL A 1 474 ? -22.710 17.735 17.569 1.00 36.03 474 VAL A O 1
ATOM 3436 N N . ALA A 1 475 ? -22.979 17.753 15.339 1.00 36.56 475 ALA A N 1
ATOM 3437 C CA . ALA A 1 475 ? -23.512 16.392 15.186 1.00 36.56 475 ALA A CA 1
ATOM 3438 C C . ALA A 1 475 ? -22.636 15.295 15.830 1.00 36.56 475 ALA A C 1
ATOM 3440 O O . ALA A 1 475 ? -21.413 15.413 15.850 1.00 36.56 475 ALA A O 1
ATOM 3441 N N . ALA A 1 476 ? -23.269 14.216 16.302 1.00 41.97 476 ALA A N 1
ATOM 3442 C CA . ALA A 1 476 ? -22.592 12.971 16.658 1.00 41.97 476 ALA A CA 1
ATOM 3443 C C . ALA A 1 476 ? -23.166 11.807 15.842 1.00 41.97 476 ALA A C 1
ATOM 3445 O O . ALA A 1 476 ? -24.379 11.745 15.617 1.00 41.97 476 ALA A O 1
ATOM 3446 N N . ASP A 1 477 ? -22.285 10.908 15.413 1.00 37.62 477 ASP A N 1
ATOM 3447 C CA . ASP A 1 477 ? -22.620 9.742 14.601 1.00 37.62 477 ASP A CA 1
ATOM 3448 C C . ASP A 1 477 ? -22.945 8.528 15.480 1.00 37.62 477 ASP A C 1
ATOM 3450 O O . ASP A 1 477 ? -22.403 8.347 16.569 1.00 37.62 477 ASP A O 1
ATOM 3454 N N . VAL A 1 478 ? -23.834 7.661 15.004 1.00 37.38 478 VAL A N 1
ATOM 3455 C CA . VAL A 1 478 ? -24.123 6.371 15.642 1.00 37.38 478 VAL A CA 1
ATOM 3456 C C . VAL A 1 478 ? -23.484 5.301 14.785 1.00 37.38 478 VAL A C 1
ATOM 3458 O O . VAL A 1 478 ? -23.875 5.119 13.635 1.00 37.38 478 VAL A O 1
ATOM 3461 N N . VAL A 1 479 ? -22.508 4.588 15.337 1.00 38.09 479 VAL A N 1
ATOM 3462 C CA . VAL A 1 479 ? -21.814 3.513 14.626 1.00 38.09 479 VAL A CA 1
ATOM 3463 C C . VAL A 1 479 ? -22.323 2.170 15.159 1.00 38.09 479 VAL A C 1
ATOM 3465 O O . VAL A 1 479 ? -21.865 1.720 16.212 1.00 38.09 479 VAL A O 1
ATOM 3468 N N . PRO A 1 480 ? -23.283 1.505 14.488 1.00 35.22 480 PRO A N 1
ATOM 3469 C CA . PRO A 1 480 ? -23.670 0.149 14.853 1.00 35.22 480 PRO A CA 1
ATOM 3470 C C . PRO A 1 480 ? -22.518 -0.821 14.554 1.00 35.22 480 PRO A C 1
ATOM 3472 O O . PRO A 1 480 ? -22.026 -0.899 13.428 1.00 35.22 480 PRO A O 1
ATOM 3475 N N . ILE A 1 481 ? -22.093 -1.587 15.560 1.00 35.81 481 ILE A N 1
ATOM 3476 C CA . ILE A 1 481 ? -21.100 -2.650 15.376 1.00 35.81 481 ILE A CA 1
ATOM 3477 C C . ILE A 1 481 ? -21.827 -3.896 14.856 1.00 35.81 481 ILE A C 1
ATOM 3479 O O . ILE A 1 481 ? -22.722 -4.425 15.514 1.00 35.81 481 ILE A O 1
ATOM 3483 N N . ALA A 1 482 ? -21.465 -4.365 13.659 1.00 28.22 482 ALA A N 1
ATOM 3484 C CA . ALA A 1 482 ? -21.985 -5.615 13.112 1.00 28.22 482 ALA A CA 1
ATOM 3485 C C . ALA A 1 482 ? -21.619 -6.790 14.035 1.00 28.22 482 ALA A C 1
ATOM 3487 O O . ALA A 1 482 ? -20.462 -6.919 14.439 1.00 28.22 482 ALA A O 1
ATOM 3488 N N . SER A 1 483 ? -22.589 -7.659 14.345 1.00 29.91 483 SER A N 1
ATOM 3489 C CA . SER A 1 483 ? -22.365 -8.845 15.173 1.00 29.91 483 SER A CA 1
ATOM 3490 C C . SER A 1 483 ? -21.432 -9.826 14.458 1.00 29.91 483 SER A C 1
ATOM 3492 O O . SER A 1 483 ? -21.869 -10.680 13.687 1.00 29.91 483 SER A O 1
ATOM 3494 N N . THR A 1 484 ? -20.134 -9.728 14.701 1.00 27.14 484 THR A N 1
ATOM 3495 C CA . THR A 1 484 ? -19.228 -10.850 14.472 1.00 27.14 484 THR A CA 1
ATOM 3496 C C . THR A 1 484 ? -19.332 -11.757 15.685 1.00 27.14 484 THR A C 1
ATOM 3498 O O . THR A 1 484 ? -19.124 -11.296 16.807 1.00 27.14 484 THR A O 1
ATOM 3501 N N . GLN A 1 485 ? -19.690 -13.027 15.470 1.00 24.92 485 GLN A N 1
ATOM 3502 C CA . GLN A 1 485 ? -19.608 -14.052 16.507 1.00 24.92 485 GLN A CA 1
ATOM 3503 C C . GLN A 1 485 ? -18.218 -13.978 17.136 1.00 24.92 485 GLN A C 1
ATOM 3505 O O . GLN A 1 485 ? -17.219 -14.310 16.503 1.00 24.92 485 GLN A O 1
ATOM 3510 N N . VAL A 1 486 ? -18.155 -13.520 18.380 1.00 30.70 486 VAL A N 1
ATOM 3511 C CA . VAL A 1 486 ? -17.001 -13.784 19.226 1.00 30.70 486 VAL A CA 1
ATOM 3512 C C . VAL A 1 486 ? -16.997 -15.294 19.446 1.00 30.70 486 VAL A C 1
ATOM 3514 O O . VAL A 1 486 ? -18.031 -15.833 19.859 1.00 30.70 486 VAL A O 1
ATOM 3517 N N . PRO A 1 487 ? -15.897 -16.007 19.141 1.00 23.73 487 PRO A N 1
ATOM 3518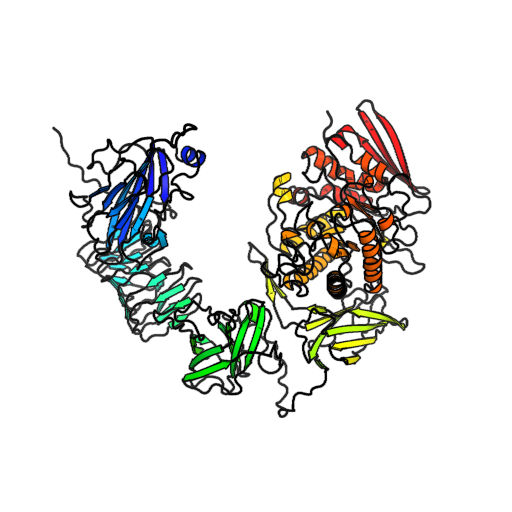 C CA . PRO A 1 487 ? -15.754 -17.383 19.586 1.00 23.73 487 PRO A CA 1
ATOM 3519 C C . PRO A 1 487 ? -16.031 -17.394 21.084 1.00 23.73 487 PRO A C 1
ATOM 3521 O O . PRO A 1 487 ? -15.502 -16.543 21.796 1.00 23.73 487 PRO A O 1
ATOM 3524 N N . THR A 1 488 ? -16.874 -18.309 21.559 1.00 26.42 488 THR A N 1
ATOM 3525 C CA . THR A 1 488 ? -17.077 -18.579 22.986 1.00 26.42 488 THR A CA 1
ATOM 3526 C C . THR A 1 488 ? -15.727 -18.885 23.632 1.00 26.42 488 THR A C 1
ATOM 3528 O O . THR A 1 488 ? -15.308 -20.036 23.718 1.00 26.42 488 THR A O 1
ATOM 3531 N N . ALA A 1 489 ? -15.016 -17.840 24.043 1.00 26.33 489 ALA A N 1
ATOM 3532 C CA . ALA A 1 489 ? -13.852 -17.935 24.885 1.00 26.33 489 ALA A CA 1
ATOM 3533 C C . ALA A 1 489 ? -14.372 -18.267 26.279 1.00 26.33 489 ALA A C 1
ATOM 3535 O O . ALA A 1 489 ? -15.271 -17.608 26.804 1.00 26.33 489 ALA A O 1
ATOM 3536 N N . ILE A 1 490 ? -13.839 -19.358 26.815 1.00 25.52 490 ILE A N 1
ATOM 3537 C CA . ILE A 1 490 ? -14.090 -19.889 28.147 1.00 25.52 490 ILE A CA 1
ATOM 3538 C C . ILE A 1 490 ? -14.150 -18.730 29.142 1.00 25.52 490 ILE A C 1
ATOM 3540 O O . ILE A 1 490 ? -13.161 -18.031 29.340 1.00 25.52 490 ILE A O 1
ATOM 3544 N N . VAL A 1 491 ? -15.314 -18.539 29.767 1.00 26.47 491 VAL A N 1
ATOM 3545 C CA . VAL A 1 491 ? -15.448 -17.736 30.983 1.00 26.47 491 VAL A CA 1
ATOM 3546 C C . VAL A 1 491 ? -14.513 -18.374 32.012 1.00 26.47 491 VAL A C 1
ATOM 3548 O O . VAL A 1 491 ? -14.782 -19.510 32.417 1.00 26.47 491 VAL A O 1
ATOM 3551 N N . PRO A 1 492 ? -13.429 -17.718 32.467 1.00 23.95 492 PRO A N 1
ATOM 3552 C CA . PRO A 1 492 ? -12.808 -18.143 33.704 1.00 23.95 492 PRO A CA 1
ATOM 3553 C C . PRO A 1 492 ? -13.884 -17.932 34.765 1.00 23.95 492 PRO A C 1
ATOM 3555 O O . PRO A 1 492 ? -14.367 -16.812 34.952 1.00 23.95 492 PRO A O 1
ATOM 3558 N N . SER A 1 493 ? -14.324 -19.014 35.410 1.00 24.06 493 SER A N 1
ATOM 3559 C CA . SER A 1 493 ? -15.172 -18.936 36.598 1.00 24.06 493 SER A CA 1
ATOM 3560 C C . SER A 1 493 ? -14.622 -17.842 37.504 1.00 24.06 493 SER A C 1
ATOM 3562 O O . SER A 1 493 ? -13.416 -17.839 37.750 1.00 24.06 493 SER A O 1
ATOM 3564 N N . ALA A 1 494 ? -15.481 -16.928 37.954 1.00 29.17 494 ALA A N 1
ATOM 3565 C CA . ALA A 1 494 ? -15.121 -15.808 38.810 1.00 29.17 494 ALA A CA 1
ATOM 3566 C C . ALA A 1 494 ? -14.327 -16.284 40.040 1.00 29.17 494 ALA A C 1
ATOM 3568 O O . ALA A 1 494 ? -14.895 -16.574 41.091 1.00 29.17 494 ALA A O 1
ATOM 3569 N N . SER A 1 495 ? -13.000 -16.355 39.926 1.00 25.34 495 SER A N 1
ATOM 3570 C CA . SER A 1 495 ? -12.128 -16.367 41.082 1.00 25.34 495 SER A CA 1
ATOM 3571 C C . SER A 1 495 ? -11.993 -14.912 41.482 1.00 25.34 495 SER A C 1
ATOM 3573 O O . SER A 1 495 ? -11.398 -14.119 40.753 1.00 25.34 495 SER A O 1
ATOM 3575 N N . THR A 1 496 ? -12.652 -14.574 42.589 1.00 25.27 496 THR A N 1
ATOM 3576 C CA . THR A 1 496 ? -12.319 -13.487 43.516 1.00 25.27 496 THR A CA 1
ATOM 3577 C C . THR A 1 496 ? -11.250 -12.533 43.005 1.00 25.27 496 THR A C 1
ATOM 3579 O O . THR A 1 496 ? -10.093 -12.941 42.890 1.00 25.27 496 THR A O 1
ATOM 3582 N N . ALA A 1 497 ? -11.651 -11.279 42.768 1.00 28.86 497 ALA A N 1
ATOM 3583 C CA . ALA A 1 497 ? -10.783 -10.126 42.556 1.00 28.86 497 ALA A CA 1
ATOM 3584 C C . ALA A 1 497 ? -9.468 -10.280 43.332 1.00 28.86 497 ALA A C 1
ATOM 3586 O O . ALA A 1 497 ? -9.377 -9.982 44.521 1.00 28.86 497 ALA A O 1
ATOM 3587 N N . THR A 1 498 ? -8.460 -10.812 42.651 1.00 24.94 498 THR A N 1
ATOM 3588 C CA . THR A 1 498 ? -7.101 -10.876 43.153 1.00 24.94 498 THR A CA 1
ATOM 3589 C C . THR A 1 498 ? -6.449 -9.666 42.526 1.00 24.94 498 THR A C 1
ATOM 3591 O O . THR A 1 498 ? -6.368 -9.560 41.304 1.00 24.94 498 THR A O 1
ATOM 3594 N N . THR A 1 499 ? -6.118 -8.704 43.382 1.00 27.77 499 THR A N 1
ATOM 3595 C CA . THR A 1 499 ? -5.223 -7.571 43.132 1.00 27.77 499 THR A CA 1
ATOM 3596 C C . THR A 1 499 ? -4.367 -7.767 41.883 1.00 27.77 499 THR A C 1
ATOM 3598 O O . THR A 1 499 ? -3.612 -8.739 41.818 1.00 27.77 499 THR A O 1
ATOM 3601 N N . ALA A 1 500 ? -4.491 -6.858 40.908 1.00 32.88 500 ALA A N 1
ATOM 3602 C CA . ALA A 1 500 ? -3.635 -6.818 39.730 1.00 32.88 500 ALA A CA 1
ATOM 3603 C C . ALA A 1 500 ? -2.174 -7.016 40.162 1.00 32.88 500 ALA A C 1
ATOM 3605 O O . ALA A 1 500 ? -1.608 -6.183 40.869 1.00 32.88 500 ALA A O 1
ATOM 3606 N N . SER A 1 501 ? -1.601 -8.164 39.799 1.00 34.84 501 SER A N 1
ATOM 3607 C CA . SER A 1 501 ? -0.175 -8.414 39.970 1.00 34.84 501 SER A CA 1
ATOM 3608 C C . SER A 1 501 ? 0.587 -7.310 39.240 1.00 34.84 501 SER A C 1
ATOM 3610 O O . SER A 1 501 ? 0.329 -7.051 38.067 1.00 34.84 501 SER A O 1
ATOM 3612 N N . SER A 1 502 ? 1.515 -6.660 39.936 1.00 50.31 502 SER A N 1
ATOM 3613 C CA . SER A 1 502 ? 2.414 -5.642 39.390 1.00 50.31 502 SER A CA 1
ATOM 3614 C C . SER A 1 502 ? 3.545 -6.223 38.530 1.00 50.31 502 SER A C 1
ATOM 3616 O O . SER A 1 502 ? 4.394 -5.465 38.064 1.00 50.31 502 SER A O 1
ATOM 3618 N N . GLN A 1 503 ? 3.601 -7.547 38.331 1.00 62.94 503 GLN A N 1
ATOM 3619 C CA . GLN A 1 503 ? 4.692 -8.192 37.599 1.00 62.94 503 GLN A CA 1
ATOM 3620 C C . GLN A 1 503 ? 4.389 -8.359 36.099 1.00 62.94 503 GLN A C 1
ATOM 3622 O O . GLN A 1 503 ? 3.296 -8.823 35.755 1.00 62.94 503 GLN A O 1
ATOM 3627 N N . PRO A 1 504 ? 5.353 -8.032 35.211 1.00 78.69 504 PRO A N 1
ATOM 3628 C CA . PRO A 1 504 ? 5.241 -8.275 33.777 1.00 78.69 504 PRO A CA 1
ATOM 3629 C C . PRO A 1 504 ? 4.968 -9.748 33.454 1.00 78.69 504 PRO A C 1
ATOM 3631 O O . PRO A 1 504 ? 5.537 -10.642 34.078 1.00 78.69 504 PRO A O 1
ATOM 3634 N N . ARG A 1 505 ? 4.116 -10.009 32.459 1.00 79.62 505 ARG A N 1
ATOM 3635 C CA . ARG A 1 505 ? 3.809 -11.359 31.960 1.00 79.62 505 ARG A CA 1
ATOM 3636 C C . ARG A 1 505 ? 3.433 -11.341 30.480 1.00 79.62 505 ARG A C 1
ATOM 3638 O O . ARG A 1 505 ? 2.926 -10.342 29.974 1.00 79.62 505 ARG A O 1
ATOM 3645 N N . LEU A 1 506 ? 3.629 -12.472 29.806 1.00 78.25 506 LEU A N 1
ATOM 3646 C CA . LEU A 1 506 ? 3.057 -12.747 28.487 1.00 78.25 506 LEU A CA 1
ATOM 3647 C C . LEU A 1 506 ? 1.767 -13.549 28.679 1.00 78.25 506 LEU A C 1
ATOM 3649 O O . LEU A 1 506 ? 1.787 -14.613 29.290 1.00 78.25 506 LEU A O 1
ATOM 3653 N N . CYS A 1 507 ? 0.643 -13.014 28.213 1.00 69.56 507 CYS A N 1
ATOM 3654 C CA . CYS A 1 507 ? -0.639 -13.710 28.206 1.00 69.56 507 CYS A CA 1
ATOM 3655 C C . CYS A 1 507 ? -0.799 -14.428 26.859 1.00 69.56 507 CYS A C 1
ATOM 3657 O O . CYS A 1 507 ? -0.547 -13.831 25.809 1.00 69.56 507 CYS A O 1
ATOM 3659 N N . GLU A 1 508 ? -1.221 -15.690 26.885 1.00 57.50 508 GLU A N 1
ATOM 3660 C CA . GLU A 1 508 ? -1.462 -16.458 25.663 1.00 57.50 508 GLU A CA 1
ATOM 3661 C C . GLU A 1 508 ? -2.729 -15.962 24.956 1.00 57.50 508 GLU A C 1
ATOM 3663 O O . GLU A 1 508 ? -3.811 -15.881 25.544 1.00 57.50 508 GLU A O 1
ATOM 3668 N N . CYS A 1 509 ? -2.597 -15.638 23.673 1.00 48.00 509 CYS A N 1
ATOM 3669 C CA . CYS A 1 509 ? -3.713 -15.549 22.743 1.00 48.00 509 CYS A CA 1
ATOM 3670 C C . CYS A 1 509 ? -3.324 -16.319 21.481 1.00 48.00 509 CYS A C 1
ATOM 3672 O O . CYS A 1 509 ? -2.310 -16.007 20.871 1.00 48.00 509 CYS A O 1
ATOM 3674 N N . ALA A 1 510 ? -4.176 -17.279 21.106 1.00 50.50 510 ALA A N 1
ATOM 3675 C CA . ALA A 1 510 ? -3.967 -18.365 20.141 1.00 50.50 510 ALA A CA 1
ATOM 3676 C C . ALA A 1 510 ? -3.194 -19.575 20.701 1.00 50.50 510 ALA A C 1
ATOM 3678 O O . ALA A 1 510 ? -2.153 -19.441 21.337 1.00 50.50 510 ALA A O 1
ATOM 3679 N N . SER A 1 511 ? -3.750 -20.772 20.482 1.00 44.84 511 SER A N 1
ATOM 3680 C CA . SER A 1 511 ? -3.104 -22.044 20.816 1.00 44.84 511 SER A CA 1
ATOM 3681 C C . SER A 1 511 ? -1.750 -22.147 20.104 1.00 44.84 511 SER A C 1
ATOM 3683 O O . SER A 1 511 ? -1.666 -21.721 18.948 1.00 44.84 511 SER A O 1
ATOM 3685 N N . PRO A 1 512 ? -0.710 -22.719 20.739 1.00 53.06 512 PRO A N 1
ATOM 3686 C CA . PRO A 1 512 ? 0.554 -22.960 20.056 1.00 53.06 512 PRO A CA 1
ATOM 3687 C C . PRO A 1 512 ? 0.289 -23.803 18.797 1.00 53.06 512 PRO A C 1
ATOM 3689 O O . PRO A 1 512 ? -0.514 -24.743 18.864 1.00 53.06 512 PRO A O 1
ATOM 3692 N N . PRO A 1 513 ? 0.899 -23.467 17.646 1.00 58.19 513 PRO A N 1
ATOM 3693 C CA . PRO A 1 513 ? 0.677 -24.224 16.424 1.00 58.19 513 PRO A CA 1
ATOM 3694 C C . PRO A 1 513 ? 1.086 -25.685 16.619 1.00 58.19 513 PRO A C 1
ATOM 3696 O O . PRO A 1 513 ? 2.018 -25.983 17.367 1.00 58.19 513 PRO A O 1
ATOM 3699 N N . GLY A 1 514 ? 0.380 -26.587 15.935 1.00 63.62 514 GLY A N 1
ATOM 3700 C CA . GLY A 1 514 ? 0.750 -27.997 15.833 1.00 63.62 514 GLY A CA 1
ATOM 3701 C C . GLY A 1 514 ? 2.071 -28.212 15.067 1.00 63.62 514 GLY A C 1
ATOM 3702 O O . GLY A 1 514 ? 2.837 -27.266 14.880 1.00 63.62 514 GLY A O 1
ATOM 3703 N N . PRO A 1 515 ? 2.362 -29.446 14.622 1.00 74.94 515 PRO A N 1
ATOM 3704 C CA . PRO A 1 515 ? 3.582 -29.742 13.864 1.00 74.94 515 PRO A CA 1
ATOM 3705 C C . PRO A 1 515 ? 3.722 -28.836 12.629 1.00 74.94 515 PRO A C 1
ATOM 3707 O O . PRO A 1 515 ? 2.719 -28.444 12.031 1.00 74.94 515 PRO A O 1
ATOM 3710 N N . ALA A 1 516 ? 4.962 -28.517 12.255 1.00 89.44 516 ALA A N 1
ATOM 3711 C CA . ALA A 1 516 ? 5.291 -27.672 11.104 1.00 89.44 516 ALA A CA 1
ATOM 3712 C C . ALA A 1 516 ? 6.025 -28.473 10.018 1.00 89.44 516 ALA A C 1
ATOM 3714 O O . ALA A 1 516 ? 6.547 -29.557 10.285 1.00 89.44 516 ALA A O 1
ATOM 3715 N N . HIS A 1 517 ? 6.116 -27.929 8.805 1.00 94.88 517 HIS A N 1
ATOM 3716 C CA . HIS A 1 517 ? 6.999 -28.448 7.762 1.00 94.88 517 HIS A CA 1
ATOM 3717 C C . HIS A 1 517 ? 8.124 -27.468 7.431 1.00 94.88 517 HIS A C 1
ATOM 3719 O O . HIS A 1 517 ? 7.975 -26.249 7.540 1.00 94.88 517 HIS A O 1
ATOM 3725 N N . THR A 1 518 ? 9.266 -28.004 7.005 1.00 95.19 518 THR A N 1
ATOM 3726 C CA . THR A 1 518 ? 10.357 -27.216 6.427 1.00 95.19 518 THR A CA 1
ATOM 3727 C C . THR A 1 518 ? 9.832 -26.337 5.296 1.00 95.19 518 THR A C 1
ATOM 3729 O O . THR A 1 518 ? 9.144 -26.821 4.397 1.00 95.19 518 THR A O 1
ATOM 3732 N N . GLY A 1 519 ? 10.157 -25.048 5.334 1.00 92.88 519 GLY A N 1
ATOM 3733 C CA . GLY A 1 519 ? 9.691 -24.081 4.347 1.00 92.88 519 GLY A CA 1
ATOM 3734 C C . GLY A 1 519 ? 8.273 -23.552 4.560 1.00 92.88 519 GLY A C 1
ATOM 3735 O O . GLY A 1 519 ? 7.855 -22.709 3.772 1.00 92.88 519 GLY A O 1
ATOM 3736 N N . GLU A 1 520 ? 7.547 -23.943 5.610 1.00 93.56 520 GLU A N 1
ATOM 3737 C CA . GLU A 1 520 ? 6.257 -23.344 5.986 1.00 93.56 520 GLU A CA 1
ATOM 3738 C C . GLU A 1 520 ? 6.406 -22.305 7.104 1.00 93.56 520 GLU A C 1
ATOM 3740 O O . GLU A 1 520 ? 7.278 -22.407 7.961 1.00 93.56 520 GLU A O 1
ATOM 3745 N N . ARG A 1 521 ? 5.545 -21.280 7.118 1.00 93.56 521 ARG A N 1
ATOM 3746 C CA . ARG A 1 521 ? 5.547 -20.280 8.195 1.00 93.56 521 ARG A CA 1
ATOM 3747 C C . ARG A 1 521 ? 4.948 -20.884 9.461 1.00 93.56 521 ARG A C 1
ATOM 3749 O O . ARG A 1 521 ? 3.757 -21.178 9.508 1.00 93.56 521 ARG A O 1
ATOM 3756 N N . TRP A 1 522 ? 5.750 -20.956 10.510 1.00 92.38 522 TRP A N 1
ATOM 3757 C CA . TRP A 1 522 ? 5.309 -21.109 11.888 1.00 92.38 522 TRP A CA 1
ATOM 3758 C C . TRP A 1 522 ? 5.242 -19.735 12.559 1.00 92.38 522 TRP A C 1
ATOM 3760 O O . TRP A 1 522 ? 6.086 -18.870 12.320 1.00 92.38 522 TRP A O 1
ATOM 3770 N N . GLN A 1 523 ? 4.243 -19.502 13.406 1.00 91.75 523 GLN A N 1
ATOM 3771 C CA . GLN A 1 523 ? 4.138 -18.241 14.134 1.00 91.75 523 GLN A CA 1
ATOM 3772 C C . GLN A 1 523 ? 3.495 -18.415 15.502 1.00 91.75 523 GLN A C 1
ATOM 3774 O O . GLN A 1 523 ? 2.641 -19.277 15.693 1.00 91.75 523 GLN A O 1
ATOM 3779 N N . VAL A 1 524 ? 3.866 -17.544 16.433 1.00 87.94 524 VAL A N 1
ATOM 3780 C CA . VAL A 1 524 ? 3.251 -17.458 17.758 1.00 87.94 524 VAL A CA 1
ATOM 3781 C C . VAL A 1 524 ? 2.908 -16.013 18.071 1.00 87.94 524 VAL A C 1
ATOM 3783 O O . VAL A 1 524 ? 3.702 -15.111 17.797 1.00 87.94 524 VAL A O 1
ATOM 3786 N N . SER A 1 525 ? 1.732 -15.813 18.658 1.00 86.06 525 SER A N 1
ATOM 3787 C CA . SER A 1 525 ? 1.208 -14.505 19.032 1.00 86.06 525 SER A CA 1
ATOM 3788 C C . SER A 1 525 ? 1.022 -14.420 20.546 1.00 86.06 525 SER A C 1
ATOM 3790 O O . SER A 1 525 ? 0.619 -15.381 21.197 1.00 86.06 525 SER A O 1
ATOM 3792 N N . VAL A 1 526 ? 1.336 -13.264 21.126 1.00 81.00 526 VAL A N 1
ATOM 3793 C CA . VAL A 1 526 ? 1.264 -13.025 22.570 1.00 81.00 526 VAL A CA 1
ATOM 3794 C C . VAL A 1 526 ? 0.703 -11.644 22.878 1.00 81.00 526 VAL A C 1
ATOM 3796 O O . VAL A 1 526 ? 0.867 -10.685 22.117 1.00 81.00 526 VAL A O 1
ATOM 3799 N N . LEU A 1 527 ? 0.078 -11.530 24.048 1.00 79.69 527 LEU A N 1
ATOM 3800 C CA . LEU A 1 527 ? -0.335 -10.254 24.619 1.00 79.69 527 LEU A CA 1
ATOM 3801 C C . LEU A 1 527 ? 0.553 -9.905 25.820 1.00 79.69 527 LEU A C 1
ATOM 3803 O O . LEU A 1 527 ? 0.462 -10.569 26.857 1.00 79.69 527 LEU A O 1
ATOM 3807 N N . PRO A 1 528 ? 1.402 -8.867 25.733 1.00 76.06 528 PRO A N 1
ATOM 3808 C CA . PRO A 1 528 ? 2.153 -8.406 26.889 1.00 76.06 528 PRO A CA 1
ATOM 3809 C C . PRO A 1 528 ? 1.231 -7.740 27.915 1.00 76.06 528 PRO A C 1
ATOM 3811 O O . PRO A 1 528 ? 0.330 -6.975 27.569 1.00 76.06 528 PRO A O 1
ATOM 3814 N N . ALA A 1 529 ? 1.481 -8.009 29.193 1.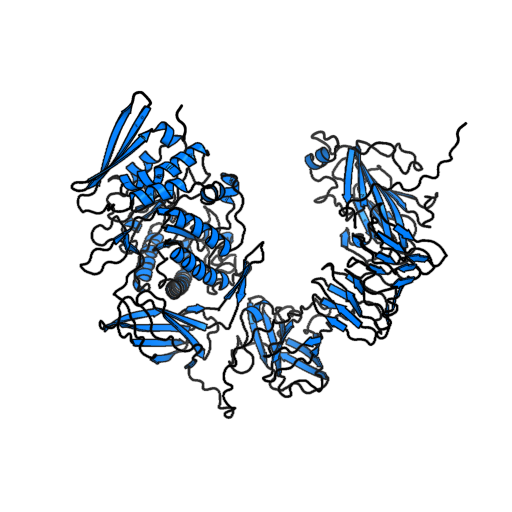00 73.50 529 ALA A N 1
ATOM 3815 C CA . ALA A 1 529 ? 0.881 -7.304 30.315 1.00 73.50 529 ALA A CA 1
ATOM 3816 C C . ALA A 1 529 ? 2.006 -6.780 31.231 1.00 73.50 529 ALA A C 1
ATOM 3818 O O . ALA A 1 529 ? 2.760 -7.598 31.757 1.00 73.50 529 ALA A O 1
ATOM 3819 N N . PRO A 1 530 ? 2.135 -5.456 31.442 1.00 72.00 530 PRO A N 1
ATOM 3820 C CA . PRO A 1 530 ? 1.325 -4.398 30.833 1.00 72.00 530 PRO A CA 1
ATOM 3821 C C . PRO A 1 530 ? 1.546 -4.306 29.317 1.00 72.00 530 PRO A C 1
ATOM 3823 O O . PRO A 1 530 ? 2.609 -4.660 28.812 1.00 72.00 530 PRO A O 1
ATOM 3826 N N . PHE A 1 531 ? 0.541 -3.833 28.589 1.00 72.50 531 PHE A N 1
ATOM 3827 C CA . PHE A 1 531 ? 0.687 -3.584 27.158 1.00 72.50 531 PHE A CA 1
ATOM 3828 C C . PHE A 1 531 ? 1.441 -2.256 26.941 1.00 72.50 531 PHE A C 1
ATOM 3830 O O . PHE A 1 531 ? 1.151 -1.298 27.663 1.00 72.50 531 PHE A O 1
ATOM 3837 N N . PRO A 1 532 ? 2.394 -2.160 25.994 1.00 69.19 532 PRO A N 1
ATOM 3838 C CA . PRO A 1 532 ? 3.127 -0.916 25.742 1.00 69.19 532 PRO A CA 1
ATOM 3839 C C . PRO A 1 532 ? 2.221 0.196 25.191 1.00 69.19 532 PRO A C 1
ATOM 3841 O O . PRO A 1 532 ? 1.342 -0.050 24.367 1.00 69.19 532 PRO A O 1
ATOM 3844 N N . GLY A 1 533 ? 2.463 1.442 25.598 1.00 68.06 533 GLY A N 1
ATOM 3845 C CA . GLY A 1 533 ? 1.794 2.635 25.075 1.00 68.06 533 GLY A CA 1
ATOM 3846 C C . GLY A 1 533 ? 2.161 2.947 23.618 1.00 68.06 533 GLY A C 1
ATOM 3847 O O . GLY A 1 533 ? 1.318 3.418 22.842 1.00 68.06 533 GLY A O 1
ATOM 3848 N N . ASN A 1 534 ? 3.394 2.656 23.199 1.00 77.25 534 ASN A N 1
ATOM 3849 C CA . ASN A 1 534 ? 3.768 2.524 21.797 1.00 77.25 534 ASN A CA 1
ATOM 3850 C C . ASN A 1 534 ? 4.216 1.094 21.458 1.00 77.25 534 ASN A C 1
ATOM 3852 O O . ASN A 1 534 ? 5.361 0.738 21.730 1.00 77.25 534 ASN A O 1
ATOM 3856 N N . PRO A 1 535 ? 3.364 0.275 20.809 1.00 81.62 535 PRO A N 1
ATOM 3857 C CA . PRO A 1 535 ? 3.715 -1.104 20.493 1.00 81.62 535 PRO A CA 1
ATOM 3858 C C . PRO A 1 535 ? 4.739 -1.242 19.354 1.00 81.62 535 PRO A C 1
ATOM 3860 O O . PRO A 1 535 ? 5.219 -2.342 19.097 1.00 81.62 535 PRO A O 1
ATOM 3863 N N . TYR A 1 536 ? 5.082 -0.147 18.674 1.00 85.50 536 TYR A N 1
ATOM 3864 C CA . TYR A 1 536 ? 6.117 -0.109 17.638 1.00 85.50 536 TYR A CA 1
ATOM 3865 C C . TYR A 1 536 ? 7.482 0.317 18.181 1.00 85.50 536 TYR A C 1
ATOM 3867 O O . TYR A 1 536 ? 8.491 0.179 17.492 1.00 85.50 536 TYR A O 1
ATOM 3875 N N . ASP A 1 537 ? 7.524 0.849 19.405 1.00 86.81 537 ASP A N 1
ATOM 3876 C CA . ASP A 1 537 ? 8.765 1.294 20.017 1.00 86.81 537 ASP A CA 1
ATOM 3877 C C . ASP A 1 537 ? 9.437 0.133 20.755 1.00 86.81 537 ASP A C 1
ATOM 3879 O O . ASP A 1 537 ? 9.049 -0.232 21.867 1.00 86.81 537 ASP A O 1
ATOM 3883 N N . SER A 1 538 ? 10.492 -0.418 20.152 1.00 92.56 538 SER A N 1
ATOM 3884 C CA . SER A 1 538 ? 11.276 -1.496 20.761 1.00 92.56 538 SER A CA 1
ATOM 3885 C C . SER A 1 538 ? 11.993 -1.093 22.055 1.00 92.56 538 SER A C 1
ATOM 3887 O O . SER A 1 538 ? 12.389 -1.975 22.815 1.00 92.56 538 SER A O 1
ATOM 3889 N N . ASP A 1 539 ? 12.159 0.208 22.328 1.00 92.38 539 ASP A N 1
ATOM 3890 C CA . ASP A 1 539 ? 12.680 0.693 23.613 1.00 92.38 539 ASP A CA 1
ATOM 3891 C C . ASP A 1 539 ? 11.599 0.668 24.704 1.00 92.38 539 ASP A C 1
ATOM 3893 O O . ASP A 1 539 ? 11.914 0.652 25.896 1.00 92.38 539 ASP A O 1
ATOM 3897 N N . GLU A 1 540 ? 10.321 0.699 24.309 1.00 88.25 540 GLU A N 1
ATOM 3898 C CA . GLU A 1 540 ? 9.187 0.570 25.218 1.00 88.25 540 GLU A CA 1
ATOM 3899 C C . GLU A 1 540 ? 8.869 -0.893 25.520 1.00 88.25 540 GLU A C 1
ATOM 3901 O O . GLU A 1 540 ? 8.731 -1.272 26.688 1.00 88.25 540 GLU A O 1
ATOM 3906 N N . PHE A 1 541 ? 8.795 -1.711 24.471 1.00 92.06 541 PHE A N 1
ATOM 3907 C CA . PHE A 1 541 ? 8.626 -3.150 24.576 1.00 92.06 541 PHE A CA 1
ATOM 3908 C C . PHE A 1 541 ? 9.283 -3.880 23.403 1.00 92.06 541 PHE A C 1
ATOM 3910 O O . PHE A 1 541 ? 9.006 -3.590 22.242 1.00 92.06 541 PHE A O 1
ATOM 3917 N N . ALA A 1 542 ? 10.096 -4.889 23.707 1.00 95.56 542 ALA A N 1
ATOM 3918 C CA . ALA A 1 542 ? 10.686 -5.779 22.716 1.00 95.56 542 ALA A CA 1
ATOM 3919 C C . ALA A 1 542 ? 10.319 -7.231 23.020 1.00 95.56 542 ALA A C 1
ATOM 3921 O O . ALA A 1 542 ? 10.564 -7.716 24.124 1.00 95.56 542 ALA A O 1
ATOM 3922 N N . LEU A 1 543 ? 9.789 -7.922 22.013 1.00 95.81 543 LEU A N 1
ATOM 3923 C CA . LEU A 1 543 ? 9.653 -9.374 21.982 1.00 95.81 543 LEU A CA 1
ATOM 3924 C C . LEU A 1 543 ? 10.718 -9.939 21.040 1.00 95.81 543 LEU A C 1
ATOM 3926 O O . LEU A 1 543 ? 10.876 -9.434 19.932 1.00 95.81 543 LEU A O 1
ATOM 3930 N N . ASP A 1 544 ? 11.427 -10.976 21.466 1.00 96.94 544 ASP A N 1
ATOM 3931 C CA . ASP A 1 544 ? 12.299 -11.803 20.631 1.00 96.94 544 ASP A CA 1
ATOM 3932 C C . ASP A 1 544 ? 11.954 -13.279 20.852 1.00 96.94 544 ASP A C 1
ATOM 3934 O O . ASP A 1 544 ? 11.514 -13.655 21.941 1.00 96.94 544 ASP A O 1
ATOM 3938 N N . ALA A 1 545 ? 12.205 -14.122 19.855 1.00 95.75 545 ALA A N 1
ATOM 3939 C CA . ALA A 1 545 ? 12.273 -15.565 20.026 1.00 95.75 545 ALA A CA 1
ATOM 3940 C C . ALA A 1 545 ? 13.682 -16.072 19.745 1.00 95.75 545 ALA A C 1
ATOM 3942 O O . ALA A 1 545 ? 14.263 -15.782 18.704 1.00 95.75 545 ALA A O 1
ATOM 3943 N N . VAL A 1 546 ? 14.200 -16.877 20.657 1.00 97.19 546 VAL A N 1
ATOM 3944 C CA . VAL A 1 546 ? 15.413 -17.661 20.472 1.00 97.19 546 VAL A CA 1
ATOM 3945 C C . VAL A 1 546 ? 14.985 -19.058 20.037 1.00 97.19 546 VAL A C 1
ATOM 3947 O O . VAL A 1 546 ? 14.269 -19.740 20.776 1.00 97.19 546 VAL A O 1
ATOM 3950 N N . ILE A 1 547 ? 15.394 -19.460 18.834 1.00 96.00 547 ILE A N 1
ATOM 3951 C CA . ILE A 1 547 ? 15.115 -20.783 18.270 1.00 96.00 547 ILE A CA 1
ATOM 3952 C C . ILE A 1 547 ? 16.411 -21.578 18.260 1.00 96.00 547 ILE A C 1
ATOM 3954 O O . ILE A 1 547 ? 17.377 -21.150 17.629 1.00 96.00 547 ILE A O 1
ATOM 3958 N N . THR A 1 548 ? 16.427 -22.730 18.924 1.00 97.56 548 THR A N 1
ATOM 3959 C CA . THR A 1 548 ? 17.537 -23.686 18.843 1.00 97.56 548 THR A CA 1
ATOM 3960 C C . THR A 1 548 ? 17.121 -24.849 17.953 1.00 97.56 548 THR A C 1
ATOM 3962 O O . THR A 1 548 ? 16.167 -25.563 18.269 1.00 97.56 548 THR A O 1
ATOM 3965 N N . GLY A 1 549 ? 17.813 -25.000 16.825 1.00 95.56 549 GLY A N 1
ATOM 3966 C CA . GLY A 1 549 ? 17.556 -26.036 15.832 1.00 95.56 549 GLY A CA 1
ATOM 3967 C C . GLY A 1 549 ? 18.078 -27.423 16.234 1.00 95.56 549 GLY A C 1
ATOM 3968 O O . GLY A 1 549 ? 18.779 -27.570 17.242 1.00 95.56 549 GLY A O 1
ATOM 3969 N N . PRO A 1 550 ? 17.767 -28.456 15.432 1.00 95.31 550 PRO A N 1
ATOM 3970 C CA . PRO A 1 550 ? 18.217 -29.834 15.651 1.00 95.31 550 PRO A CA 1
ATOM 3971 C C . PRO A 1 550 ? 19.738 -30.009 15.508 1.00 95.31 550 PRO A C 1
ATOM 3973 O O . PRO A 1 550 ? 20.301 -30.972 16.018 1.00 95.31 550 PRO A O 1
ATOM 3976 N N . ASP A 1 551 ? 20.406 -29.069 14.844 1.00 94.31 551 ASP A N 1
ATOM 3977 C CA . ASP A 1 551 ? 21.860 -28.951 14.711 1.00 94.31 551 ASP A CA 1
ATOM 3978 C C . ASP A 1 551 ? 22.522 -28.210 15.891 1.00 94.31 551 ASP A C 1
ATOM 3980 O O . ASP A 1 551 ? 23.728 -27.968 15.878 1.00 94.31 551 ASP A O 1
ATOM 3984 N N . HIS A 1 552 ? 21.740 -27.849 16.915 1.00 94.62 552 HIS A N 1
ATOM 3985 C CA . HIS A 1 552 ? 22.130 -27.015 18.054 1.00 94.62 552 HIS A CA 1
ATOM 3986 C C . HIS A 1 552 ? 22.498 -25.564 17.701 1.00 94.62 552 HIS A C 1
ATOM 3988 O O . HIS A 1 552 ? 22.888 -24.803 18.595 1.00 94.62 552 HIS A O 1
ATOM 3994 N N . ALA A 1 553 ? 22.334 -25.140 16.444 1.00 94.62 553 ALA A N 1
ATOM 3995 C CA . ALA A 1 553 ? 22.482 -23.742 16.074 1.00 94.62 553 ALA A CA 1
ATOM 3996 C C . ALA A 1 553 ? 21.334 -22.925 16.673 1.00 94.62 553 ALA A C 1
ATOM 3998 O O . ALA A 1 553 ? 20.211 -23.407 16.834 1.00 94.62 553 ALA A O 1
ATOM 3999 N N . THR A 1 554 ? 21.623 -21.678 17.037 1.00 95.88 554 THR A N 1
ATOM 4000 C CA . THR A 1 554 ? 20.634 -20.779 17.631 1.00 95.88 554 THR A CA 1
ATOM 4001 C C . THR A 1 554 ? 20.477 -19.527 16.787 1.00 95.88 554 THR A C 1
ATOM 4003 O O . THR A 1 554 ? 21.464 -18.870 16.462 1.00 95.88 554 THR A O 1
ATOM 4006 N N . ILE A 1 555 ? 19.230 -19.175 16.484 1.00 95.88 555 ILE A N 1
ATOM 4007 C CA . ILE A 1 555 ? 18.856 -17.924 15.819 1.00 95.88 555 ILE A CA 1
ATOM 4008 C C . ILE A 1 555 ? 17.968 -17.088 16.741 1.00 95.88 555 ILE A C 1
ATOM 4010 O O . ILE A 1 555 ? 17.249 -17.626 17.583 1.00 95.88 555 ILE A O 1
ATOM 4014 N N . THR A 1 556 ? 18.021 -15.764 16.592 1.00 96.81 556 THR A N 1
ATOM 4015 C CA . THR A 1 556 ? 17.145 -14.834 17.319 1.00 96.81 556 THR A CA 1
ATOM 4016 C C . THR A 1 556 ? 16.262 -14.097 16.326 1.00 96.81 556 THR A C 1
ATOM 4018 O O . THR A 1 556 ? 16.763 -13.398 15.452 1.00 96.81 556 THR A O 1
ATOM 4021 N N . LEU A 1 557 ? 14.952 -14.251 16.475 1.00 97.19 557 LEU A N 1
ATOM 4022 C CA . LEU A 1 557 ? 13.934 -13.658 15.620 1.00 97.19 557 LEU A CA 1
ATOM 4023 C C . LEU A 1 557 ? 13.235 -12.523 16.373 1.00 97.19 557 LEU A C 1
ATOM 4025 O O . LEU A 1 557 ? 12.651 -12.775 17.431 1.00 97.19 557 LEU A O 1
ATOM 4029 N N . PRO A 1 558 ? 13.264 -11.280 15.868 1.00 97.44 558 PRO A N 1
ATOM 4030 C CA . PRO A 1 558 ? 12.509 -10.200 16.480 1.00 97.44 558 PRO A CA 1
ATOM 4031 C C . PRO A 1 558 ? 11.004 -10.419 16.286 1.00 97.44 558 PRO A C 1
ATOM 4033 O O . PRO A 1 558 ? 10.549 -10.823 15.220 1.00 97.44 558 PRO A O 1
ATOM 4036 N N . GLY A 1 559 ? 10.224 -10.134 17.326 1.00 96.31 559 GLY A N 1
ATOM 4037 C CA . GLY A 1 559 ? 8.773 -10.031 17.245 1.00 96.31 559 GLY A CA 1
ATOM 4038 C C . GLY A 1 559 ? 8.323 -8.626 16.849 1.00 96.31 559 GLY A C 1
ATOM 4039 O O . GLY A 1 559 ? 9.039 -7.642 17.057 1.00 96.31 559 GLY A O 1
ATOM 4040 N N . PHE A 1 560 ? 7.114 -8.528 16.308 1.00 97.25 560 PHE A N 1
ATOM 4041 C CA . PHE A 1 560 ? 6.508 -7.286 15.836 1.00 97.25 560 PHE A CA 1
ATOM 4042 C C . PHE A 1 560 ? 5.062 -7.177 16.305 1.00 97.25 560 PHE A C 1
ATOM 4044 O O . PHE A 1 560 ? 4.385 -8.182 16.500 1.00 97.25 560 PHE A O 1
ATOM 4051 N N . PHE A 1 561 ? 4.578 -5.950 16.471 1.00 92.00 561 PHE A N 1
ATOM 4052 C CA . PHE A 1 561 ? 3.155 -5.717 16.671 1.00 92.00 561 PHE A CA 1
ATOM 4053 C C . PHE A 1 561 ? 2.400 -5.845 15.349 1.00 92.00 561 PHE A C 1
ATOM 4055 O O . PHE A 1 561 ? 2.769 -5.218 14.348 1.00 92.00 561 PHE A O 1
ATOM 4062 N N . GLU A 1 562 ? 1.303 -6.589 15.366 1.00 82.75 562 GLU A N 1
ATOM 4063 C CA . GLU A 1 562 ? 0.345 -6.610 14.275 1.00 82.75 562 GLU A CA 1
ATOM 4064 C C . GLU A 1 562 ? -1.091 -6.470 14.757 1.00 82.75 562 GLU A C 1
ATOM 4066 O O . GLU A 1 562 ? -1.480 -6.876 15.854 1.00 82.75 562 GLU A O 1
ATOM 4071 N N . GLN A 1 563 ? -1.888 -5.880 13.879 1.00 80.06 563 GLN A N 1
ATOM 4072 C CA . GLN A 1 563 ? -3.328 -5.810 13.994 1.00 80.06 563 GLN A CA 1
ATOM 4073 C C . GLN A 1 563 ? -3.911 -6.725 12.911 1.00 80.06 563 GLN A C 1
ATOM 4075 O O . GLN A 1 563 ? -3.700 -6.452 11.730 1.00 80.06 563 GLN A O 1
ATOM 4080 N N . PRO A 1 564 ? -4.648 -7.796 13.264 1.00 73.50 564 PRO A N 1
ATOM 4081 C CA . PRO A 1 564 ? -5.381 -8.577 12.276 1.00 73.50 564 PRO A CA 1
ATOM 4082 C C . PRO A 1 564 ? -6.299 -7.678 11.458 1.00 73.50 564 PRO A C 1
ATOM 4084 O O . PRO A 1 564 ? -7.037 -6.881 12.047 1.00 73.50 564 PRO A O 1
ATOM 4087 N N . MET A 1 565 ? -6.279 -7.842 10.136 1.00 76.88 565 MET A N 1
ATOM 4088 C CA . MET A 1 565 ? -7.121 -7.108 9.191 1.00 76.88 565 MET A CA 1
ATOM 4089 C C . MET A 1 565 ? -7.945 -8.078 8.339 1.00 76.88 565 MET A C 1
ATOM 4091 O O . MET A 1 565 ? -7.541 -9.220 8.099 1.00 76.88 565 MET A O 1
ATOM 4095 N N . ARG A 1 566 ? -9.093 -7.601 7.862 1.00 74.50 566 ARG A N 1
ATOM 4096 C CA . ARG A 1 566 ? -9.908 -8.218 6.811 1.00 74.50 566 ARG A CA 1
ATOM 4097 C C . ARG A 1 566 ? -10.063 -7.217 5.673 1.00 74.50 566 ARG A C 1
ATOM 4099 O O . ARG A 1 566 ? -10.197 -6.024 5.947 1.00 74.50 566 ARG A O 1
ATOM 4106 N N . SER A 1 567 ? -10.100 -7.698 4.437 1.00 77.69 567 SER A N 1
ATOM 4107 C CA . SER A 1 567 ? -10.430 -6.863 3.285 1.00 77.69 567 SER A CA 1
ATOM 4108 C C . SER A 1 567 ? -11.770 -7.244 2.664 1.00 77.69 567 SER A C 1
ATOM 4110 O O . SER A 1 567 ? -12.256 -8.368 2.820 1.00 77.69 567 SER A O 1
ATOM 4112 N N . SER A 1 568 ? -12.390 -6.278 1.994 1.00 77.44 568 SER A N 1
ATOM 4113 C CA . SER A 1 568 ? -13.579 -6.468 1.170 1.00 77.44 568 SER A CA 1
ATOM 4114 C C . SER A 1 568 ? -13.474 -5.643 -0.102 1.00 77.44 568 SER A C 1
ATOM 4116 O O . SER A 1 568 ? -13.049 -4.487 -0.073 1.00 77.44 568 SER A O 1
ATOM 4118 N N . ASP A 1 569 ? -13.914 -6.231 -1.206 1.00 78.81 569 ASP A N 1
ATOM 4119 C CA . ASP A 1 569 ? -13.990 -5.564 -2.494 1.00 78.81 569 ASP A CA 1
ATOM 4120 C C . ASP A 1 569 ? -15.282 -4.744 -2.617 1.00 78.81 569 ASP A C 1
ATOM 4122 O O . ASP A 1 569 ? -16.380 -5.290 -2.492 1.00 78.81 569 ASP A O 1
ATOM 4126 N N . ARG A 1 570 ? -15.159 -3.442 -2.887 1.00 70.38 570 ARG A N 1
ATOM 4127 C CA . ARG A 1 570 ? -16.302 -2.550 -3.146 1.00 70.38 570 ARG A CA 1
ATOM 4128 C C . ARG A 1 570 ? -16.580 -2.305 -4.623 1.00 70.38 570 ARG A C 1
ATOM 4130 O O . ARG A 1 570 ? -17.533 -1.607 -4.958 1.00 70.38 570 ARG A O 1
ATOM 4137 N N . GLY A 1 571 ? -15.774 -2.886 -5.506 1.00 72.12 571 GLY A N 1
ATOM 4138 C CA . GLY A 1 571 ? -15.815 -2.672 -6.948 1.00 72.12 571 GLY A CA 1
ATOM 4139 C C . GLY A 1 571 ? -14.962 -1.485 -7.400 1.00 72.12 571 GLY A C 1
ATOM 4140 O O . GLY A 1 571 ? -14.240 -1.610 -8.387 1.00 72.12 571 GLY A O 1
ATOM 4141 N N . ASP A 1 572 ? -14.988 -0.369 -6.669 1.00 69.38 572 ASP A N 1
ATOM 4142 C CA . ASP A 1 572 ? -14.185 0.832 -6.935 1.00 69.38 572 ASP A CA 1
ATOM 4143 C C . ASP A 1 572 ? -12.850 0.850 -6.171 1.00 69.38 572 ASP A C 1
ATOM 4145 O O . ASP A 1 572 ? -11.834 1.259 -6.732 1.00 69.38 572 ASP A O 1
ATOM 4149 N N . ARG A 1 573 ? -12.836 0.355 -4.928 1.00 75.00 573 ARG A N 1
ATOM 4150 C CA . ARG A 1 573 ? -11.650 0.274 -4.060 1.00 75.00 573 ARG A CA 1
ATOM 4151 C C . ARG A 1 573 ? -11.640 -0.984 -3.190 1.00 75.00 573 ARG A C 1
ATOM 4153 O O . ARG A 1 573 ? -12.661 -1.653 -3.018 1.00 75.00 573 ARG A O 1
ATOM 4160 N N . GLU A 1 574 ? -10.480 -1.289 -2.616 1.00 81.19 574 GLU A N 1
ATOM 4161 C CA . GLU A 1 574 ? -10.356 -2.290 -1.551 1.00 81.19 574 GLU A CA 1
ATOM 4162 C C . GLU A 1 574 ? -10.506 -1.608 -0.185 1.00 81.19 574 GLU A C 1
ATOM 4164 O O . GLU A 1 574 ? -9.693 -0.756 0.181 1.00 81.19 574 GLU A O 1
ATOM 4169 N N . ASP A 1 575 ? -11.527 -2.004 0.579 1.00 73.94 575 ASP A N 1
ATOM 4170 C CA . ASP A 1 575 ? -11.678 -1.594 1.976 1.00 73.94 575 ASP A CA 1
ATOM 4171 C C . ASP A 1 575 ? -10.946 -2.609 2.864 1.00 73.94 575 ASP A C 1
ATOM 4173 O O . ASP A 1 575 ? -11.306 -3.787 2.887 1.00 73.94 575 ASP A O 1
ATOM 4177 N N . VAL A 1 576 ? -9.947 -2.152 3.621 1.00 70.38 576 VAL A N 1
ATOM 4178 C CA . VAL A 1 576 ? -9.223 -2.961 4.613 1.00 70.38 576 VAL A CA 1
ATOM 4179 C C . VAL A 1 576 ? -9.543 -2.431 6.004 1.00 70.38 576 VAL A C 1
ATOM 4181 O O . VAL A 1 576 ? -9.380 -1.247 6.290 1.00 70.38 576 VAL A O 1
ATOM 4184 N N . VAL A 1 577 ? -10.027 -3.304 6.886 1.00 65.31 577 VAL A N 1
ATOM 4185 C CA . VAL A 1 577 ? -10.456 -2.931 8.241 1.00 65.31 577 VAL A CA 1
ATOM 4186 C C . VAL A 1 577 ? -9.938 -3.927 9.282 1.00 65.31 577 VAL A C 1
ATOM 4188 O O . VAL A 1 577 ? -9.827 -5.118 8.984 1.00 65.31 577 VAL A O 1
ATOM 4191 N N . PRO A 1 578 ? -9.651 -3.497 10.523 1.00 62.94 578 PRO A N 1
ATOM 4192 C CA . PRO A 1 578 ? -9.268 -4.411 11.594 1.00 62.94 578 PRO A CA 1
ATOM 4193 C C . PRO A 1 578 ? -10.308 -5.511 11.859 1.00 62.94 578 PRO A C 1
ATOM 4195 O O . PRO A 1 578 ? -11.516 -5.272 11.856 1.00 62.94 578 PRO A O 1
ATOM 4198 N N . ALA A 1 579 ? -9.817 -6.722 12.122 1.00 54.00 579 ALA A N 1
ATOM 4199 C CA . ALA A 1 579 ? -10.600 -7.940 12.339 1.00 54.00 579 ALA A CA 1
ATOM 4200 C C . ALA A 1 579 ? -10.420 -8.557 13.744 1.00 54.00 579 ALA A C 1
ATOM 4202 O O . ALA A 1 579 ? -11.020 -9.587 14.038 1.00 54.00 579 ALA A O 1
ATOM 4203 N N . GLY A 1 580 ? -9.607 -7.953 14.616 1.00 54.78 580 GLY A N 1
ATOM 4204 C CA . GLY A 1 580 ? -9.321 -8.470 15.960 1.00 54.78 580 GLY A CA 1
ATOM 4205 C C . GLY A 1 580 ? -8.658 -7.437 16.870 1.00 54.78 580 GLY A C 1
ATOM 4206 O O . GLY A 1 580 ? -8.624 -6.256 16.538 1.00 54.78 580 GLY A O 1
ATOM 4207 N N . GLY A 1 581 ? -8.131 -7.863 18.017 1.00 61.00 581 GLY A N 1
ATOM 4208 C CA . GLY A 1 581 ? -7.244 -7.037 18.844 1.00 61.00 581 GLY A CA 1
ATOM 4209 C C . GLY A 1 581 ? -5.790 -7.142 18.379 1.00 61.00 581 GLY A C 1
ATOM 4210 O O . GLY A 1 581 ? -5.369 -8.196 17.893 1.00 61.00 581 GLY A O 1
ATOM 4211 N N . GLY A 1 582 ? -5.033 -6.057 18.532 1.00 72.38 582 GLY A N 1
ATOM 4212 C CA . GLY A 1 582 ? -3.605 -6.048 18.235 1.00 72.38 582 GLY A CA 1
ATOM 4213 C C . GLY A 1 582 ? -2.802 -6.896 19.222 1.00 72.38 582 GLY A C 1
ATOM 4214 O O . GLY A 1 582 ? -3.140 -6.981 20.404 1.00 72.38 582 GLY A O 1
ATOM 4215 N N . HIS A 1 583 ? -1.738 -7.520 18.736 1.00 77.62 583 HIS A N 1
ATOM 4216 C CA . HIS A 1 583 ? -0.880 -8.412 19.511 1.00 77.62 583 HIS A CA 1
ATOM 4217 C C . HIS A 1 583 ? 0.545 -8.408 18.959 1.00 77.62 583 HIS A C 1
ATOM 4219 O O . HIS A 1 583 ? 0.808 -7.839 17.903 1.00 77.62 583 HIS A O 1
ATOM 4225 N N . PHE A 1 584 ? 1.475 -9.020 19.690 1.00 88.69 584 PHE A N 1
ATOM 4226 C CA . PHE A 1 584 ? 2.836 -9.214 19.205 1.00 88.69 584 PHE A CA 1
ATOM 4227 C C . PHE A 1 584 ? 2.994 -10.611 18.634 1.00 88.69 584 PHE A C 1
ATOM 4229 O O . PHE A 1 584 ? 2.603 -11.575 19.285 1.00 88.69 584 PHE A O 1
ATOM 4236 N N . THR A 1 585 ? 3.604 -10.713 17.460 1.00 92.19 585 THR A N 1
ATOM 4237 C CA . THR A 1 585 ? 3.841 -11.973 16.759 1.00 92.19 585 THR A CA 1
ATOM 4238 C C . THR A 1 585 ? 5.324 -12.162 16.494 1.00 92.19 585 THR A C 1
ATOM 4240 O O . THR A 1 585 ? 6.054 -11.207 16.234 1.00 92.19 585 THR A O 1
ATOM 4243 N N . VAL A 1 586 ? 5.766 -13.414 16.543 1.00 94.50 586 VAL A N 1
ATOM 4244 C CA . VAL A 1 586 ? 7.041 -13.869 15.983 1.00 94.50 586 VAL A CA 1
ATOM 4245 C C . VAL A 1 586 ? 6.735 -14.825 14.834 1.00 94.50 586 VAL A C 1
ATOM 4247 O O . VAL A 1 586 ? 5.891 -15.709 14.989 1.00 94.50 586 VAL A O 1
ATOM 4250 N N . ARG A 1 587 ? 7.439 -14.675 13.705 1.00 95.50 587 ARG A N 1
ATOM 4251 C CA . ARG A 1 587 ? 7.364 -15.579 12.547 1.00 95.50 587 ARG A CA 1
ATOM 4252 C C . ARG A 1 587 ? 8.686 -16.321 12.355 1.00 95.50 587 ARG A C 1
ATOM 4254 O O . ARG A 1 587 ? 9.753 -15.715 12.365 1.00 95.50 587 ARG A O 1
ATOM 4261 N N . PHE A 1 588 ? 8.599 -17.631 12.162 1.00 95.25 588 PHE A N 1
ATOM 4262 C CA . PHE A 1 588 ? 9.718 -18.542 11.943 1.00 95.25 588 PHE A CA 1
ATOM 4263 C C . PHE A 1 588 ? 9.413 -19.451 10.751 1.00 95.25 588 PHE A C 1
ATOM 4265 O O . PHE A 1 588 ? 8.344 -20.048 10.696 1.00 95.25 588 PHE A O 1
ATOM 4272 N N . ARG A 1 589 ? 10.353 -19.598 9.816 1.00 95.31 589 ARG A N 1
ATOM 4273 C CA . ARG A 1 589 ? 10.270 -20.581 8.732 1.00 95.31 589 ARG A CA 1
ATOM 4274 C C . ARG A 1 589 ? 11.419 -21.584 8.871 1.00 95.31 589 ARG A C 1
ATOM 4276 O O . ARG A 1 589 ? 12.557 -21.236 8.553 1.00 95.31 589 ARG A O 1
ATOM 4283 N N . PRO A 1 590 ? 11.173 -22.804 9.381 1.00 94.75 590 PRO A N 1
ATOM 4284 C CA . PRO A 1 590 ? 12.236 -23.771 9.605 1.00 94.75 590 PRO A CA 1
ATOM 4285 C C . PRO A 1 590 ? 12.850 -24.244 8.287 1.00 94.75 590 PRO A C 1
ATOM 4287 O O . PRO A 1 590 ? 12.145 -24.517 7.316 1.00 94.75 590 PRO A O 1
ATOM 4290 N N . ARG A 1 591 ? 14.179 -24.375 8.279 1.00 93.19 591 ARG A N 1
ATOM 4291 C CA . ARG A 1 591 ? 14.962 -24.870 7.135 1.00 93.19 591 ARG A CA 1
ATOM 4292 C C . ARG A 1 591 ? 15.401 -26.323 7.284 1.00 93.19 591 ARG A C 1
ATOM 4294 O O . ARG A 1 591 ? 15.683 -26.974 6.287 1.00 93.19 591 ARG A O 1
ATOM 4301 N N . LEU A 1 592 ? 15.467 -26.829 8.513 1.00 94.38 592 LEU A N 1
ATOM 4302 C CA . LEU A 1 592 ? 15.858 -28.202 8.816 1.00 94.38 592 LEU A CA 1
ATOM 4303 C C . LEU A 1 592 ? 14.663 -28.961 9.399 1.00 94.38 592 LEU A C 1
ATOM 4305 O O . LEU A 1 592 ? 13.893 -28.366 10.154 1.00 94.38 592 LEU A O 1
ATOM 4309 N N . PRO A 1 593 ? 14.487 -30.251 9.080 1.00 95.94 593 PRO A N 1
ATOM 4310 C CA . PRO A 1 593 ? 13.534 -31.092 9.785 1.00 95.94 593 PRO A CA 1
ATOM 4311 C C . PRO A 1 593 ? 14.084 -31.496 11.157 1.00 95.94 593 PRO A C 1
ATOM 4313 O O . PRO A 1 593 ? 15.294 -31.579 11.366 1.00 95.94 593 PRO A O 1
ATOM 4316 N N . GLY A 1 594 ? 13.184 -31.789 12.089 1.00 95.75 594 GLY A N 1
ATOM 4317 C CA . GLY A 1 594 ? 13.487 -32.207 13.450 1.00 95.75 594 GLY A CA 1
ATOM 4318 C C . GLY A 1 594 ? 12.974 -31.234 14.505 1.00 95.75 594 GLY A C 1
ATOM 4319 O O . GLY A 1 594 ? 12.217 -30.296 14.241 1.00 95.75 594 GLY A O 1
ATOM 4320 N N . ARG A 1 595 ? 13.401 -31.487 15.736 1.00 95.25 595 ARG A N 1
ATOM 4321 C CA . ARG A 1 595 ? 12.936 -30.792 16.931 1.00 95.25 595 ARG A CA 1
ATOM 4322 C C . ARG A 1 595 ? 13.589 -29.416 17.070 1.00 95.25 595 ARG A C 1
ATOM 4324 O O . ARG A 1 595 ? 14.812 -29.325 17.153 1.00 95.25 595 ARG A O 1
ATOM 4331 N N . HIS A 1 596 ? 12.769 -28.370 17.162 1.00 95.12 596 HIS A N 1
ATOM 4332 C CA . HIS A 1 596 ? 13.203 -26.992 17.400 1.00 95.12 596 HIS A CA 1
ATOM 4333 C C . HIS A 1 596 ? 12.712 -26.504 18.760 1.00 95.12 596 HIS A C 1
ATOM 4335 O O . HIS A 1 596 ? 11.516 -26.540 19.044 1.00 95.12 596 HIS A O 1
ATOM 4341 N N . GLN A 1 597 ? 13.624 -26.017 19.595 1.00 95.00 597 GLN A N 1
ATOM 4342 C CA . GLN A 1 597 ? 13.274 -25.433 20.890 1.00 95.00 597 GLN A CA 1
ATOM 4343 C C . GLN A 1 597 ? 13.003 -23.943 20.720 1.00 95.00 597 GLN A C 1
ATOM 4345 O O . GLN A 1 597 ? 13.804 -23.244 20.099 1.00 95.00 597 GLN A O 1
ATOM 4350 N N . VAL A 1 598 ? 11.905 -23.448 21.294 1.00 92.94 598 VAL A N 1
ATOM 4351 C CA . VAL A 1 598 ? 11.504 -22.042 21.168 1.00 92.94 598 VAL A CA 1
ATOM 4352 C C . VAL A 1 598 ? 11.423 -21.388 22.539 1.00 92.94 598 VAL A C 1
ATOM 4354 O O . VAL A 1 598 ? 10.687 -21.831 23.422 1.00 92.94 598 VAL A O 1
ATOM 4357 N N . ARG A 1 599 ? 12.154 -20.286 22.713 1.00 94.62 599 ARG A N 1
ATOM 4358 C CA . ARG A 1 599 ? 12.081 -19.442 23.907 1.00 94.62 599 ARG A CA 1
ATOM 4359 C C . ARG A 1 599 ? 11.736 -18.017 23.524 1.00 94.62 599 ARG A C 1
ATOM 4361 O O . ARG A 1 599 ? 12.471 -17.388 22.775 1.00 94.62 599 ARG A O 1
ATOM 4368 N N . LEU A 1 600 ? 10.660 -17.488 24.088 1.00 94.38 600 LEU A N 1
ATOM 4369 C CA . LEU A 1 600 ? 10.314 -16.079 23.986 1.00 94.38 600 LEU A CA 1
ATOM 4370 C C . LEU A 1 600 ? 11.016 -15.279 25.082 1.00 94.38 600 LEU A C 1
ATOM 4372 O O . LEU A 1 600 ? 11.001 -15.668 26.251 1.00 94.38 600 LEU A O 1
ATOM 4376 N N . THR A 1 601 ? 11.567 -14.129 24.712 1.00 95.50 601 THR A N 1
ATOM 4377 C CA . THR A 1 601 ? 12.120 -13.130 25.625 1.00 95.50 601 THR A CA 1
ATOM 4378 C C . THR A 1 601 ? 11.396 -11.813 25.395 1.00 95.50 601 THR A C 1
ATOM 4380 O O . THR A 1 601 ? 11.504 -11.208 24.331 1.00 95.50 601 THR A O 1
ATOM 4383 N N . ALA A 1 602 ? 10.671 -11.351 26.407 1.00 94.81 602 ALA A N 1
ATOM 4384 C CA . ALA A 1 602 ? 9.974 -10.075 26.402 1.00 94.81 602 ALA A CA 1
ATOM 4385 C C . ALA A 1 602 ? 10.640 -9.100 27.376 1.00 94.81 602 ALA A C 1
ATOM 4387 O O . ALA A 1 602 ? 10.979 -9.473 28.501 1.00 94.81 602 ALA A O 1
ATOM 4388 N N . ARG A 1 603 ? 10.841 -7.852 26.950 1.00 95.88 603 ARG A N 1
ATOM 4389 C CA . ARG A 1 603 ? 11.506 -6.797 27.729 1.00 95.88 603 ARG A CA 1
ATOM 4390 C C . ARG A 1 603 ? 10.678 -5.519 27.681 1.00 95.88 603 ARG A C 1
ATOM 4392 O O . ARG A 1 603 ? 10.280 -5.103 26.601 1.00 95.88 603 ARG A O 1
ATOM 4399 N N . TRP A 1 604 ? 10.462 -4.896 28.835 1.00 91.56 604 TRP A N 1
ATOM 4400 C CA . TRP A 1 604 ? 9.746 -3.631 28.999 1.00 91.56 604 TRP A CA 1
ATOM 4401 C C . TRP A 1 604 ? 10.697 -2.518 29.427 1.00 91.56 604 TRP A C 1
ATOM 4403 O O . TRP A 1 604 ? 11.654 -2.731 30.183 1.00 91.56 604 TRP A O 1
ATOM 4413 N N . LYS A 1 605 ? 10.364 -1.291 29.035 1.00 87.12 605 LYS A N 1
ATOM 4414 C CA . LYS A 1 605 ? 10.992 -0.082 29.566 1.00 87.12 605 LYS A CA 1
ATOM 4415 C C . LYS A 1 605 ? 10.903 -0.041 31.088 1.00 87.12 605 LYS A C 1
ATOM 4417 O O . LYS A 1 605 ? 9.850 -0.280 31.672 1.00 87.12 605 LYS A O 1
ATOM 4422 N N . GLY A 1 606 ? 12.020 0.289 31.733 1.00 81.94 606 GLY A N 1
ATOM 4423 C CA . GLY A 1 606 ? 12.125 0.314 33.196 1.00 81.94 606 GLY A CA 1
ATOM 4424 C C . GLY A 1 606 ? 12.601 -0.998 33.831 1.00 81.94 606 GLY A C 1
ATOM 4425 O O . GLY A 1 606 ? 12.684 -1.061 35.052 1.00 81.94 606 GLY A O 1
ATOM 4426 N N . GLY A 1 607 ? 12.968 -2.011 33.032 1.00 79.88 607 GLY A N 1
ATOM 4427 C CA . GLY A 1 607 ? 13.740 -3.174 33.497 1.00 79.88 607 GLY A CA 1
ATOM 4428 C C . GLY A 1 607 ? 12.941 -4.453 33.767 1.00 79.88 607 GLY A C 1
ATOM 4429 O O . GLY A 1 607 ? 13.511 -5.419 34.265 1.00 79.88 607 GLY A O 1
ATOM 4430 N N . GLY A 1 608 ? 11.648 -4.492 33.436 1.00 84.44 608 GLY A N 1
ATOM 4431 C CA . GLY A 1 608 ? 10.864 -5.727 33.483 1.00 84.44 608 GLY A CA 1
ATOM 4432 C C . GLY A 1 608 ? 11.238 -6.670 32.337 1.00 84.44 608 GLY A C 1
ATOM 4433 O O . GLY A 1 608 ? 11.267 -6.239 31.185 1.00 84.44 608 GLY A O 1
ATOM 4434 N N . SER A 1 609 ? 11.496 -7.947 32.621 1.00 91.12 609 SER A N 1
ATOM 4435 C CA . SER A 1 609 ? 11.681 -8.971 31.589 1.00 91.12 609 SER A CA 1
ATOM 4436 C C . SER A 1 609 ? 10.962 -10.267 31.939 1.00 91.12 609 SER A C 1
ATOM 4438 O O . SER A 1 609 ? 10.763 -10.597 33.108 1.00 91.12 609 SER A O 1
ATOM 4440 N N . VAL A 1 610 ? 10.555 -10.990 30.901 1.00 92.00 610 VAL A N 1
ATOM 4441 C CA . VAL A 1 610 ? 9.921 -12.303 30.997 1.00 92.00 610 VAL A CA 1
ATOM 4442 C C . VAL A 1 610 ? 10.581 -13.213 29.980 1.00 92.00 610 VAL A C 1
ATOM 4444 O O . VAL A 1 610 ? 10.676 -12.864 28.805 1.00 92.00 610 VAL A O 1
ATOM 4447 N N . GLU A 1 611 ? 10.999 -14.390 30.429 1.00 92.62 611 GLU A N 1
ATOM 4448 C CA . GLU A 1 611 ? 11.340 -15.499 29.547 1.00 92.62 611 GLU A CA 1
ATOM 4449 C C . GLU A 1 611 ? 10.257 -16.567 29.642 1.00 92.62 611 GLU A C 1
ATOM 4451 O O . GLU A 1 611 ? 9.797 -16.907 30.733 1.00 92.62 611 GLU A O 1
ATOM 4456 N N . SER A 1 612 ? 9.849 -17.096 28.495 1.00 89.12 612 SER A N 1
ATOM 4457 C CA . SER A 1 612 ? 8.860 -18.163 28.408 1.00 89.12 612 SER A CA 1
ATOM 4458 C C . SER A 1 612 ? 9.342 -19.204 27.407 1.00 89.12 612 SER A C 1
ATOM 4460 O O . SER A 1 612 ? 9.564 -18.893 26.239 1.00 89.12 612 SER A O 1
ATOM 4462 N N . ALA A 1 613 ? 9.553 -20.432 27.876 1.00 89.00 613 ALA A N 1
ATOM 4463 C CA . ALA A 1 613 ? 9.793 -21.566 26.994 1.00 89.00 613 ALA A CA 1
ATOM 4464 C C . ALA A 1 613 ? 8.447 -22.050 26.447 1.00 89.00 613 ALA A C 1
ATOM 4466 O O . ALA A 1 613 ? 7.525 -22.310 27.222 1.00 89.00 613 ALA A O 1
ATOM 4467 N N . LEU A 1 614 ? 8.349 -22.162 25.127 1.00 88.25 614 LEU A N 1
ATOM 4468 C CA . LEU A 1 614 ? 7.201 -22.765 24.461 1.00 88.25 614 LEU A CA 1
ATOM 4469 C C . LEU A 1 614 ? 7.442 -24.270 24.274 1.00 88.25 614 LEU A C 1
ATOM 4471 O O . LEU A 1 614 ? 8.588 -24.718 24.366 1.00 88.25 614 LEU A O 1
ATOM 4475 N N . PRO A 1 615 ? 6.387 -25.062 24.009 1.00 87.94 615 PRO A N 1
ATOM 4476 C CA . PRO A 1 615 ? 6.558 -26.429 23.541 1.00 87.94 615 PRO A CA 1
ATOM 4477 C C . PRO A 1 615 ? 7.475 -26.485 22.319 1.00 87.94 615 PRO A C 1
ATOM 4479 O O . PRO A 1 615 ? 7.446 -25.593 21.468 1.00 87.94 615 PRO A O 1
ATOM 4482 N N . ASP A 1 616 ? 8.268 -27.550 22.237 1.00 89.38 616 ASP A N 1
ATOM 4483 C CA . ASP A 1 616 ? 9.137 -27.773 21.090 1.00 89.38 616 ASP A CA 1
ATOM 4484 C C . ASP A 1 616 ? 8.306 -27.916 19.808 1.00 89.38 616 ASP A C 1
ATOM 4486 O O . ASP A 1 616 ? 7.238 -28.535 19.798 1.00 89.38 616 ASP A O 1
ATOM 4490 N N . VAL A 1 617 ? 8.816 -27.349 18.718 1.00 91.44 617 VAL A N 1
ATOM 4491 C CA . VAL A 1 617 ? 8.204 -27.429 17.394 1.00 91.44 617 VAL A CA 1
ATOM 4492 C C . VAL A 1 617 ? 8.826 -28.609 16.660 1.00 91.44 617 VAL A C 1
ATOM 4494 O O . VAL A 1 617 ? 10.004 -28.583 16.299 1.00 91.44 617 VAL A O 1
ATOM 4497 N N . GLU A 1 618 ? 8.034 -29.655 16.446 1.00 94.00 618 GLU A N 1
ATOM 4498 C CA . GLU A 1 618 ? 8.423 -30.779 15.596 1.00 94.00 618 GLU A CA 1
ATOM 4499 C C . GLU A 1 618 ? 8.225 -30.397 14.126 1.00 94.00 618 GLU A C 1
ATOM 4501 O O . GLU A 1 618 ? 7.103 -30.111 13.694 1.00 94.00 618 GLU A O 1
ATOM 4506 N N . VAL A 1 619 ? 9.327 -30.372 13.369 1.00 95.94 619 VAL A N 1
ATOM 4507 C CA . VAL A 1 619 ? 9.342 -30.000 11.950 1.00 95.94 619 VAL A CA 1
ATOM 4508 C C . VAL A 1 619 ? 9.547 -31.239 11.079 1.00 95.94 619 VAL A C 1
ATOM 4510 O O . VAL A 1 619 ? 10.550 -31.937 11.213 1.00 95.94 619 VAL A O 1
ATOM 4513 N N . ALA A 1 620 ? 8.630 -31.503 10.153 1.00 96.25 620 ALA A N 1
ATOM 4514 C CA . ALA A 1 620 ? 8.736 -32.579 9.168 1.00 96.25 620 ALA A CA 1
ATOM 4515 C C . ALA A 1 620 ? 9.195 -32.063 7.788 1.00 96.25 620 ALA A C 1
ATOM 4517 O O . ALA A 1 620 ? 9.148 -30.867 7.513 1.00 96.25 620 ALA A O 1
ATOM 4518 N N . GLY A 1 621 ? 9.587 -32.971 6.890 1.00 95.19 621 GLY A N 1
ATOM 4519 C CA . GLY A 1 621 ? 10.021 -32.646 5.525 1.00 95.19 621 GLY A CA 1
ATOM 4520 C C . GLY A 1 621 ? 11.520 -32.845 5.300 1.00 95.19 621 GLY A C 1
ATOM 4521 O O . GLY A 1 621 ? 12.193 -33.484 6.104 1.00 95.19 621 GLY A O 1
ATOM 4522 N N . GLU A 1 622 ? 12.021 -32.312 4.189 1.00 93.31 622 GLU A N 1
ATOM 4523 C CA . GLU A 1 622 ? 13.437 -32.345 3.805 1.00 93.31 622 GLU A CA 1
ATOM 4524 C C . GLU A 1 622 ? 14.079 -30.974 4.045 1.00 93.31 622 GLU A C 1
ATOM 4526 O O . GLU A 1 622 ? 13.365 -29.970 4.022 1.00 93.31 622 GLU A O 1
ATOM 4531 N N . PRO A 1 623 ? 15.410 -30.882 4.231 1.00 92.50 623 PRO A N 1
ATOM 4532 C CA . PRO A 1 623 ? 16.090 -29.596 4.298 1.00 92.50 623 PRO A CA 1
ATOM 4533 C C . PRO A 1 623 ? 15.666 -28.674 3.151 1.00 92.50 623 PRO A C 1
ATOM 4535 O O . PRO A 1 623 ? 15.724 -29.044 1.977 1.00 92.50 623 PRO A O 1
ATOM 4538 N N . TRP A 1 624 ? 15.225 -27.473 3.505 1.00 93.00 624 TRP A N 1
ATOM 4539 C CA . TRP A 1 624 ? 14.625 -26.531 2.574 1.00 93.00 624 TRP A CA 1
ATOM 4540 C C . TRP A 1 624 ? 15.325 -25.182 2.642 1.00 93.00 624 TRP A C 1
ATOM 4542 O O . TRP A 1 624 ? 15.617 -24.655 3.719 1.00 93.00 624 TRP A O 1
ATOM 4552 N N . ASP A 1 625 ? 15.557 -24.607 1.467 1.00 91.25 625 ASP A N 1
ATOM 4553 C CA . ASP A 1 625 ? 16.027 -23.241 1.317 1.00 91.25 625 ASP A CA 1
ATOM 4554 C C . ASP A 1 625 ? 15.500 -22.648 0.006 1.00 91.25 625 ASP A C 1
ATOM 4556 O O . ASP A 1 625 ? 16.007 -22.939 -1.077 1.00 91.25 625 ASP A O 1
ATOM 4560 N N . GLY A 1 626 ? 14.416 -21.879 0.107 1.00 93.31 626 GLY A N 1
ATOM 4561 C CA . GLY A 1 626 ? 13.770 -21.224 -1.033 1.00 93.31 626 GLY A CA 1
ATOM 4562 C C . GLY A 1 626 ? 14.139 -19.751 -1.206 1.00 93.31 626 GLY A C 1
ATOM 4563 O O . GLY A 1 626 ? 13.508 -19.080 -2.031 1.00 93.31 626 GLY A O 1
ATOM 4564 N N . TYR A 1 627 ? 15.099 -19.252 -0.424 1.00 95.50 627 TYR A N 1
ATOM 4565 C CA . TYR A 1 627 ? 15.533 -17.860 -0.449 1.00 95.50 627 TYR A CA 1
ATOM 4566 C C . TYR A 1 627 ? 16.505 -17.603 -1.603 1.00 95.50 627 TYR A C 1
ATOM 4568 O O . TYR A 1 627 ? 17.209 -18.503 -2.066 1.00 95.50 627 TYR A O 1
ATOM 4576 N N . VAL A 1 628 ? 16.500 -16.367 -2.099 1.00 96.75 628 VAL A N 1
ATOM 4577 C CA . VAL A 1 628 ? 17.457 -15.908 -3.108 1.00 96.75 628 VAL A CA 1
ATOM 4578 C C . VAL A 1 628 ? 18.725 -15.458 -2.393 1.00 96.75 628 VAL A C 1
ATOM 4580 O O . VAL A 1 628 ? 18.654 -14.690 -1.439 1.00 96.75 628 VAL A O 1
ATOM 4583 N N . HIS A 1 629 ? 19.880 -15.892 -2.884 1.00 95.12 629 HIS A N 1
ATOM 4584 C CA . HIS A 1 629 ? 21.195 -15.485 -2.397 1.00 95.12 629 HIS A CA 1
ATOM 4585 C C . HIS A 1 629 ? 22.076 -15.037 -3.561 1.00 95.12 629 HIS A C 1
ATOM 4587 O O . HIS A 1 629 ? 21.886 -15.480 -4.695 1.00 95.12 629 HIS A O 1
ATOM 4593 N N . VAL A 1 630 ? 23.082 -14.205 -3.288 1.00 95.62 630 VAL A N 1
ATOM 4594 C CA . VAL A 1 630 ? 24.216 -14.072 -4.215 1.00 95.62 630 VAL A CA 1
ATOM 4595 C C . VAL A 1 630 ? 24.939 -15.413 -4.262 1.00 95.62 630 VAL A C 1
ATOM 4597 O O . VAL A 1 630 ? 25.203 -16.025 -3.224 1.00 95.62 630 VAL A O 1
ATOM 4600 N N . ASP A 1 631 ? 25.207 -15.904 -5.468 1.00 93.88 631 ASP A N 1
ATOM 4601 C CA . ASP A 1 631 ? 25.846 -17.198 -5.647 1.00 93.88 631 ASP A CA 1
ATOM 4602 C C . ASP A 1 631 ? 27.275 -17.182 -5.085 1.00 93.88 631 ASP A C 1
ATOM 4604 O O . ASP A 1 631 ? 28.061 -16.264 -5.316 1.00 93.88 631 ASP A O 1
ATOM 4608 N N . ARG A 1 632 ? 27.616 -18.214 -4.309 1.00 89.62 632 ARG A N 1
ATOM 4609 C CA . ARG A 1 632 ? 28.907 -18.286 -3.609 1.00 89.62 632 ARG A CA 1
ATOM 4610 C C . ARG A 1 632 ? 30.072 -18.638 -4.531 1.00 89.62 632 ARG A C 1
ATOM 4612 O O . ARG A 1 632 ? 31.209 -18.300 -4.211 1.00 89.62 632 ARG A O 1
ATOM 4619 N N . ALA A 1 633 ? 29.813 -19.374 -5.610 1.00 89.88 633 ALA A N 1
ATOM 4620 C CA . ALA A 1 633 ? 30.844 -19.830 -6.536 1.00 89.88 633 ALA A CA 1
ATOM 4621 C C . ALA A 1 633 ? 31.105 -18.791 -7.634 1.00 89.88 633 ALA A C 1
ATOM 4623 O O . ALA A 1 633 ? 32.252 -18.589 -8.029 1.00 89.88 633 ALA A O 1
ATOM 4624 N N . ASP A 1 634 ? 30.053 -18.123 -8.099 1.00 93.38 634 ASP A N 1
ATOM 4625 C CA . ASP A 1 634 ? 30.121 -17.042 -9.072 1.00 93.38 634 ASP A CA 1
ATOM 4626 C C . ASP A 1 634 ? 29.270 -15.847 -8.608 1.00 93.38 634 ASP A C 1
ATOM 4628 O O . ASP A 1 634 ? 28.092 -15.742 -8.963 1.00 93.38 634 ASP A O 1
ATOM 4632 N N . PRO A 1 635 ? 29.861 -14.905 -7.849 1.00 93.81 635 PRO A N 1
ATOM 4633 C CA . PRO A 1 635 ? 29.129 -13.821 -7.196 1.00 93.81 635 PRO A CA 1
ATOM 4634 C C . PRO A 1 635 ? 28.582 -12.777 -8.172 1.00 93.81 635 PRO A C 1
ATOM 4636 O O . PRO A 1 635 ? 28.033 -11.772 -7.746 1.00 93.81 635 PRO A O 1
ATOM 4639 N N . ARG A 1 636 ? 28.701 -12.979 -9.487 1.00 95.06 636 ARG A N 1
ATOM 4640 C CA . ARG A 1 636 ? 28.039 -12.143 -10.497 1.00 95.06 636 ARG A CA 1
ATOM 4641 C C . ARG A 1 636 ? 26.561 -12.490 -10.676 1.00 95.06 636 ARG A C 1
ATOM 4643 O O . ARG A 1 636 ? 25.849 -11.758 -11.358 1.00 95.06 636 ARG A O 1
ATOM 4650 N N . PHE A 1 637 ? 26.091 -13.585 -10.084 1.00 96.50 637 PHE A N 1
ATOM 4651 C CA . PHE A 1 637 ? 24.733 -14.086 -10.274 1.00 96.50 637 PHE A CA 1
ATOM 4652 C C . PHE A 1 637 ? 24.054 -14.446 -8.956 1.00 96.50 637 PHE A C 1
ATOM 4654 O O . PHE A 1 637 ? 24.678 -14.479 -7.895 1.00 96.50 637 PHE A O 1
ATOM 4661 N N . PHE A 1 638 ? 22.754 -14.724 -9.036 1.00 97.31 638 PHE A N 1
ATOM 4662 C CA . PHE A 1 638 ? 21.972 -15.205 -7.909 1.00 97.31 638 PHE A CA 1
ATOM 4663 C C . PHE A 1 638 ? 21.766 -16.718 -7.975 1.00 97.31 638 PHE A C 1
ATOM 4665 O O . PHE A 1 638 ? 21.850 -17.357 -9.030 1.00 97.31 638 PHE A O 1
ATOM 4672 N N . SER A 1 639 ? 21.452 -17.286 -6.820 1.00 95.75 639 SER A N 1
ATOM 4673 C CA . SER A 1 639 ? 21.064 -18.680 -6.673 1.00 95.75 639 SER A CA 1
ATOM 4674 C C . SER A 1 639 ? 19.912 -18.831 -5.686 1.00 95.75 639 SER A C 1
ATOM 4676 O O . SER A 1 639 ? 19.672 -17.947 -4.863 1.00 95.75 639 SER A O 1
ATOM 4678 N N . ILE A 1 640 ? 19.182 -19.940 -5.788 1.00 94.62 640 ILE A N 1
ATOM 4679 C CA . ILE A 1 640 ? 18.187 -20.360 -4.800 1.00 94.62 640 ILE A CA 1
ATOM 4680 C C . ILE A 1 640 ? 18.667 -21.653 -4.146 1.00 94.62 640 ILE A C 1
ATOM 4682 O O . ILE A 1 640 ? 19.018 -22.621 -4.832 1.00 94.62 640 ILE A O 1
ATOM 4686 N N . GLY A 1 641 ? 18.661 -21.662 -2.816 1.00 86.44 641 GLY A N 1
ATOM 4687 C CA . GLY A 1 641 ? 19.185 -22.757 -2.013 1.00 86.44 641 GLY A CA 1
ATOM 4688 C C . GLY A 1 641 ? 20.705 -22.918 -2.108 1.00 86.44 641 GLY A C 1
ATOM 4689 O O . GLY A 1 641 ? 21.423 -22.033 -2.567 1.00 86.44 641 GLY A O 1
ATOM 4690 N N . GLY A 1 642 ? 21.196 -24.085 -1.687 1.00 71.19 642 GLY A N 1
ATOM 4691 C CA . GLY A 1 642 ? 22.630 -24.375 -1.603 1.00 71.19 642 GLY A CA 1
ATOM 4692 C C . GLY A 1 642 ? 23.209 -24.072 -0.217 1.00 71.19 642 GLY A C 1
ATOM 4693 O O . GLY A 1 642 ? 23.018 -23.006 0.359 1.00 71.19 642 GLY A O 1
ATOM 4694 N N . GLY A 1 643 ? 23.904 -25.057 0.349 1.00 63.94 643 GLY A N 1
ATOM 4695 C CA . GLY A 1 643 ? 24.570 -24.966 1.648 1.00 63.94 643 GLY A CA 1
ATOM 4696 C C . GLY A 1 643 ? 26.074 -24.746 1.517 1.00 63.94 643 GLY A C 1
ATOM 4697 O O . GLY A 1 643 ? 26.624 -24.601 0.425 1.00 63.94 643 GLY A O 1
ATOM 4698 N N . GLU A 1 644 ? 26.785 -24.752 2.643 1.00 58.84 644 GLU A N 1
ATOM 4699 C CA . GLU A 1 644 ? 28.247 -24.843 2.612 1.00 58.84 644 GLU A CA 1
ATOM 4700 C C . GLU A 1 644 ? 28.663 -26.126 1.864 1.00 58.84 644 GLU A C 1
ATOM 4702 O O . GLU A 1 644 ? 28.263 -27.230 2.225 1.00 58.84 644 GLU A O 1
ATOM 4707 N N . GLY A 1 645 ? 29.380 -25.974 0.745 1.00 61.91 645 GLY A N 1
ATOM 4708 C CA . GLY A 1 645 ? 29.799 -27.088 -0.115 1.00 61.91 645 GLY A CA 1
ATOM 4709 C C . GLY A 1 645 ? 28.740 -27.664 -1.071 1.00 61.91 645 GLY A C 1
ATOM 4710 O O . GLY A 1 645 ? 29.070 -28.586 -1.811 1.00 61.91 645 GLY A O 1
ATOM 4711 N N . THR A 1 646 ? 27.505 -27.138 -1.110 1.00 72.00 646 THR A N 1
ATOM 4712 C CA . THR A 1 646 ? 26.461 -27.578 -2.063 1.00 72.00 646 THR A CA 1
ATOM 4713 C C . THR A 1 646 ? 26.043 -26.418 -2.973 1.00 72.00 646 THR A C 1
ATOM 4715 O O . THR A 1 646 ? 25.553 -25.417 -2.451 1.00 72.00 646 THR A O 1
ATOM 4718 N N . PRO A 1 647 ? 26.199 -26.519 -4.308 1.00 79.69 647 PRO A N 1
ATOM 4719 C CA . PRO A 1 647 ? 25.812 -25.449 -5.228 1.00 79.69 647 PRO A CA 1
ATOM 4720 C C . PRO A 1 647 ? 24.311 -25.146 -5.166 1.00 79.69 647 PRO A C 1
ATOM 4722 O O . PRO A 1 647 ? 23.494 -26.068 -5.179 1.00 79.69 647 PRO A O 1
ATOM 4725 N N . GLY A 1 648 ? 23.953 -23.862 -5.137 1.00 89.62 648 GLY A N 1
ATOM 4726 C CA . GLY A 1 648 ? 22.569 -23.419 -5.297 1.00 89.62 648 GLY A CA 1
ATOM 4727 C C . GLY A 1 648 ? 22.090 -23.552 -6.746 1.00 89.62 648 GLY A C 1
ATOM 4728 O O . GLY A 1 648 ? 22.893 -23.589 -7.690 1.00 89.62 648 GLY A O 1
ATOM 4729 N N . ALA A 1 649 ? 20.774 -23.608 -6.940 1.00 93.31 649 ALA A N 1
ATOM 4730 C CA . ALA A 1 649 ? 20.177 -23.574 -8.272 1.00 93.31 649 ALA A CA 1
ATOM 4731 C C . ALA A 1 649 ? 20.361 -22.180 -8.886 1.00 93.31 649 ALA A C 1
ATOM 4733 O O . ALA A 1 649 ? 20.115 -21.188 -8.205 1.00 93.31 649 ALA A O 1
ATOM 4734 N N . PHE A 1 650 ? 20.782 -22.095 -10.151 1.00 95.31 650 PHE A N 1
ATOM 4735 C CA . PHE A 1 650 ? 20.940 -20.816 -10.847 1.00 95.31 650 PHE A CA 1
ATOM 4736 C C . PHE A 1 650 ? 19.611 -20.054 -10.876 1.00 95.31 650 PHE A C 1
ATOM 4738 O O . PHE A 1 650 ? 18.583 -20.608 -11.270 1.00 95.31 650 PHE A O 1
ATOM 4745 N N . PHE A 1 651 ? 19.635 -18.787 -10.467 1.00 96.44 651 PHE A N 1
ATOM 4746 C CA . PHE A 1 651 ? 18.474 -17.912 -10.510 1.00 96.44 651 PHE A CA 1
ATOM 4747 C C . PHE A 1 651 ? 18.828 -16.629 -11.256 1.00 96.44 651 PHE A C 1
ATOM 4749 O O . PHE A 1 651 ? 19.647 -15.835 -10.802 1.00 96.44 651 PHE A O 1
ATOM 4756 N N . TRP A 1 652 ? 18.185 -16.425 -12.403 1.00 97.81 652 TRP A N 1
ATOM 4757 C CA . TRP A 1 652 ? 18.306 -15.207 -13.197 1.00 97.81 652 TRP A CA 1
ATOM 4758 C C . TRP A 1 652 ? 16.928 -14.530 -13.252 1.00 97.81 652 TRP A C 1
ATOM 4760 O O . TRP A 1 652 ? 16.025 -15.048 -13.918 1.00 97.81 652 TRP A O 1
ATOM 4770 N N . PRO A 1 653 ? 16.707 -13.440 -12.494 1.00 97.62 653 PRO A N 1
ATOM 4771 C CA . PRO A 1 653 ? 15.402 -12.817 -12.363 1.00 97.62 653 PRO A CA 1
ATOM 4772 C C . PRO A 1 653 ? 14.949 -12.222 -13.698 1.00 97.62 653 PRO A C 1
ATOM 4774 O O . PRO A 1 653 ? 15.629 -11.386 -14.289 1.00 97.62 653 PRO A O 1
ATOM 4777 N N . VAL A 1 654 ? 13.766 -12.640 -14.143 1.00 98.00 654 VAL A N 1
ATOM 4778 C CA . VAL A 1 654 ? 13.036 -12.076 -15.279 1.00 98.00 654 VAL A CA 1
ATOM 4779 C C . VAL A 1 654 ? 12.073 -11.044 -14.701 1.00 98.00 654 VAL A C 1
ATOM 4781 O O . VAL A 1 654 ? 11.048 -11.403 -14.116 1.00 98.00 654 VAL A O 1
ATOM 4784 N N . GLY A 1 655 ? 12.477 -9.777 -14.766 1.00 95.38 655 GLY A N 1
ATOM 4785 C CA . GLY A 1 655 ? 11.995 -8.713 -13.897 1.00 95.38 655 GLY A CA 1
ATOM 4786 C C . GLY A 1 655 ? 11.099 -7.650 -14.546 1.00 95.38 655 GLY A C 1
ATOM 4787 O O . GLY A 1 655 ? 11.191 -7.373 -15.743 1.00 95.38 655 GLY A O 1
ATOM 4788 N N . ILE A 1 656 ? 10.258 -7.001 -13.737 1.00 96.06 656 ILE A N 1
ATOM 4789 C CA . ILE A 1 656 ? 9.497 -5.792 -14.102 1.00 96.06 656 ILE A CA 1
ATOM 4790 C C . ILE A 1 656 ? 9.424 -4.810 -12.927 1.00 96.06 656 ILE A C 1
ATOM 4792 O O . ILE A 1 656 ? 9.365 -5.235 -11.773 1.00 96.06 656 ILE A O 1
ATOM 4796 N N . SER A 1 657 ? 9.408 -3.503 -13.199 1.00 94.81 657 SER A N 1
ATOM 4797 C CA . SER A 1 657 ? 9.237 -2.501 -12.148 1.00 94.81 657 SER A CA 1
ATOM 4798 C C . SER A 1 657 ? 7.752 -2.209 -11.963 1.00 94.81 657 SER A C 1
ATOM 4800 O O . SER A 1 657 ? 7.129 -1.530 -12.773 1.00 94.81 657 SER A O 1
ATOM 4802 N N . LEU A 1 658 ? 7.159 -2.780 -10.912 1.00 92.94 658 LEU A N 1
ATOM 4803 C CA . LEU A 1 658 ? 5.755 -2.547 -10.567 1.00 92.94 658 LEU A CA 1
ATOM 4804 C C . LEU A 1 658 ? 5.594 -1.325 -9.651 1.00 92.94 658 LEU A C 1
ATOM 4806 O O . LEU A 1 658 ? 4.503 -0.768 -9.611 1.00 92.94 658 LEU A O 1
ATOM 4810 N N . ARG A 1 659 ? 6.672 -0.927 -8.949 1.00 89.56 659 ARG A N 1
ATOM 4811 C CA . ARG A 1 659 ? 6.892 0.225 -8.044 1.00 89.56 659 ARG A CA 1
ATOM 4812 C C . ARG A 1 659 ? 5.682 0.627 -7.178 1.00 89.56 659 ARG A C 1
ATOM 4814 O O . ARG A 1 659 ? 5.719 0.449 -5.965 1.00 89.56 659 ARG A O 1
ATOM 4821 N N . SER A 1 660 ? 4.594 1.109 -7.777 1.00 89.25 660 SER A N 1
ATOM 4822 C CA . SER A 1 660 ? 3.310 1.424 -7.163 1.00 89.25 660 SER A CA 1
ATOM 4823 C C . SER A 1 660 ? 2.169 1.359 -8.182 1.00 89.25 660 SER A C 1
ATOM 4825 O O . SER A 1 660 ? 2.257 1.931 -9.270 1.00 89.25 660 SER A O 1
ATOM 4827 N N . ILE A 1 661 ? 1.032 0.807 -7.767 1.00 84.69 661 ILE A N 1
ATOM 4828 C CA . ILE A 1 661 ? -0.189 0.715 -8.588 1.00 84.69 661 ILE A CA 1
ATOM 4829 C C . ILE A 1 661 ? -0.991 2.026 -8.709 1.00 84.69 661 ILE A C 1
ATOM 4831 O O . ILE A 1 661 ? -1.970 2.067 -9.441 1.00 84.69 661 ILE A O 1
ATOM 4835 N N . ASN A 1 662 ? -0.591 3.091 -8.007 1.00 75.56 662 ASN A N 1
ATOM 4836 C CA . ASN A 1 662 ? -1.335 4.357 -7.899 1.00 75.56 662 ASN A CA 1
ATOM 4837 C C . ASN A 1 662 ? -0.642 5.547 -8.593 1.00 75.56 662 ASN A C 1
ATOM 4839 O O . ASN A 1 662 ? -0.877 6.702 -8.244 1.00 75.56 662 ASN A O 1
ATOM 4843 N N . ASP A 1 663 ? 0.245 5.292 -9.551 1.00 76.06 663 ASP A N 1
ATOM 4844 C CA . ASP A 1 663 ? 1.033 6.346 -10.198 1.00 76.06 663 ASP A CA 1
ATOM 4845 C C . ASP A 1 663 ? 0.415 6.808 -11.524 1.00 76.06 663 ASP A C 1
ATOM 4847 O O . ASP A 1 663 ? -0.105 6.028 -12.319 1.00 76.06 663 ASP A O 1
ATOM 4851 N N . VAL A 1 664 ? 0.510 8.109 -11.770 1.00 84.06 664 VAL A N 1
ATOM 4852 C CA . VAL A 1 664 ? -0.016 8.808 -12.941 1.00 84.06 664 VAL A CA 1
ATOM 4853 C C . VAL A 1 664 ? 1.026 9.011 -14.046 1.00 84.06 664 VAL A C 1
ATOM 4855 O O . VAL A 1 664 ? 0.660 9.462 -15.133 1.00 84.06 664 VAL A O 1
ATOM 4858 N N . LEU A 1 665 ? 2.307 8.706 -13.814 1.00 85.81 665 LEU A N 1
ATOM 4859 C CA . LEU A 1 665 ? 3.383 8.908 -14.792 1.00 85.81 665 LEU A CA 1
ATOM 4860 C C . LEU A 1 665 ? 3.110 8.161 -16.099 1.00 85.81 665 LEU A C 1
ATOM 4862 O O . LEU A 1 665 ? 3.089 8.780 -17.162 1.00 85.81 665 LEU A O 1
ATOM 4866 N N . SER A 1 666 ? 2.775 6.872 -16.040 1.00 87.56 666 SER A N 1
ATOM 4867 C CA . SER A 1 666 ? 2.439 6.081 -17.233 1.00 87.56 666 SER A CA 1
ATOM 4868 C C . SER A 1 666 ? 1.224 6.631 -17.987 1.00 87.56 666 SER A C 1
ATOM 4870 O O . SER A 1 666 ? 1.150 6.526 -19.216 1.00 87.56 666 SER A O 1
ATOM 4872 N N . GLN A 1 667 ? 0.259 7.240 -17.293 1.00 89.50 667 GLN A N 1
ATOM 4873 C CA . GLN A 1 667 ? -0.878 7.903 -17.935 1.00 89.50 667 GLN A CA 1
ATOM 4874 C C . GLN A 1 667 ? -0.434 9.187 -18.650 1.00 89.50 667 GLN A C 1
ATOM 4876 O O . GLN A 1 667 ? -0.846 9.446 -19.783 1.00 89.50 667 GLN A O 1
ATOM 4881 N N . ARG A 1 668 ? 0.413 10.001 -18.010 1.00 88.12 668 ARG A N 1
ATOM 4882 C CA . ARG A 1 668 ? 0.894 11.276 -18.562 1.00 88.12 668 ARG A CA 1
ATOM 4883 C C . ARG A 1 668 ? 1.818 11.062 -19.758 1.00 88.12 668 ARG A C 1
ATOM 4885 O O . ARG A 1 668 ? 1.576 11.663 -20.810 1.00 88.12 668 ARG A O 1
ATOM 4892 N N . SER A 1 669 ? 2.808 10.191 -19.600 1.00 88.19 669 SER A N 1
ATOM 4893 C CA . SER A 1 669 ? 3.864 9.917 -20.575 1.00 88.19 669 SER A CA 1
ATOM 4894 C C . SER A 1 669 ? 3.391 8.980 -21.684 1.00 88.19 669 SER A C 1
ATOM 4896 O O . SER A 1 669 ? 3.410 9.340 -22.857 1.00 88.19 669 SER A O 1
ATOM 4898 N N . MET A 1 670 ? 2.841 7.819 -21.315 1.00 87.12 670 MET A N 1
ATOM 4899 C CA . MET A 1 670 ? 2.535 6.733 -22.259 1.00 87.12 670 MET A CA 1
ATOM 4900 C C . MET A 1 670 ? 1.057 6.647 -22.665 1.00 87.12 670 MET A C 1
ATOM 4902 O O . MET A 1 670 ? 0.666 5.727 -23.388 1.00 87.12 670 MET A O 1
ATOM 4906 N N . LYS A 1 671 ? 0.220 7.590 -22.204 1.00 88.44 671 LYS A N 1
ATOM 4907 C CA . LYS A 1 671 ? -1.233 7.649 -22.471 1.00 88.44 671 LYS A CA 1
ATOM 4908 C C . LYS A 1 671 ? -1.975 6.360 -22.091 1.00 88.44 671 LYS A C 1
ATOM 4910 O O . LYS A 1 671 ? -2.974 5.998 -22.712 1.00 88.44 671 LYS A O 1
ATOM 4915 N N . THR A 1 672 ? -1.480 5.662 -21.070 1.00 90.19 672 THR A N 1
ATOM 4916 C CA . THR A 1 672 ? -2.157 4.501 -20.473 1.00 90.19 672 THR A CA 1
ATOM 4917 C C . THR A 1 672 ? -3.335 4.951 -19.604 1.00 90.19 672 THR A C 1
ATOM 4919 O O . THR A 1 672 ? -3.492 6.134 -19.291 1.00 90.19 672 THR A O 1
ATOM 4922 N N . ARG A 1 673 ? -4.216 4.021 -19.232 1.00 89.38 673 ARG A N 1
ATOM 4923 C CA . ARG A 1 673 ? -5.272 4.282 -18.246 1.00 89.38 673 ARG A CA 1
ATOM 4924 C C . ARG A 1 673 ? -4.674 4.202 -16.846 1.00 89.38 673 ARG A C 1
ATOM 4926 O O . ARG A 1 673 ? -3.786 3.393 -16.610 1.00 89.38 673 ARG A O 1
ATOM 4933 N N . LEU A 1 674 ? -5.174 5.010 -15.916 1.00 85.06 674 LEU A N 1
ATOM 4934 C CA . LEU A 1 674 ? -4.771 4.884 -14.519 1.00 85.06 674 LEU A CA 1
ATOM 4935 C C . LEU A 1 674 ? -5.269 3.540 -13.971 1.00 85.06 674 LEU A C 1
ATOM 4937 O O . LEU A 1 674 ? -6.441 3.194 -14.153 1.00 85.06 674 LEU A O 1
ATOM 4941 N N . THR A 1 675 ? -4.382 2.786 -13.328 1.00 83.56 675 THR A N 1
ATOM 4942 C CA . THR A 1 675 ? -4.749 1.547 -12.639 1.00 83.56 675 THR A CA 1
ATOM 4943 C C . THR A 1 675 ? -5.699 1.883 -11.481 1.00 83.56 675 THR A C 1
ATOM 4945 O O . THR A 1 675 ? -5.422 2.814 -10.726 1.00 83.56 675 THR A O 1
ATOM 4948 N N . PRO A 1 676 ? -6.837 1.180 -11.323 1.00 80.19 676 PRO A N 1
ATOM 4949 C CA . PRO A 1 676 ? -7.746 1.431 -10.210 1.00 80.19 676 PRO A CA 1
ATOM 4950 C C . PRO A 1 676 ? -7.055 1.257 -8.853 1.00 80.19 676 PRO A C 1
ATOM 4952 O O . PRO A 1 676 ? -6.330 0.278 -8.646 1.00 80.19 676 PRO A O 1
ATOM 4955 N N . GLU A 1 677 ? -7.352 2.156 -7.912 1.00 79.00 677 GLU A N 1
ATOM 4956 C CA . GLU A 1 677 ? -6.845 2.134 -6.533 1.00 79.00 677 GLU A CA 1
ATOM 4957 C C . GLU A 1 677 ? -7.535 1.032 -5.706 1.00 79.00 677 GLU A C 1
ATOM 4959 O O . GLU A 1 677 ? -8.309 1.255 -4.775 1.00 79.00 677 GLU A O 1
ATOM 4964 N N . ARG A 1 678 ? -7.281 -0.220 -6.086 1.00 85.00 678 ARG A N 1
ATOM 4965 C CA . ARG A 1 678 ? -7.881 -1.418 -5.482 1.00 85.00 678 ARG A CA 1
ATOM 4966 C C . ARG A 1 678 ? -6.871 -2.247 -4.697 1.00 85.00 678 ARG A C 1
ATOM 4968 O O . ARG A 1 678 ? -7.096 -3.430 -4.463 1.00 85.00 678 ARG A O 1
ATOM 4975 N N . GLY A 1 679 ? -5.768 -1.624 -4.280 1.00 87.94 679 GLY A N 1
ATOM 4976 C CA . GLY A 1 679 ? -4.831 -2.213 -3.329 1.00 87.94 679 GLY A CA 1
ATOM 4977 C C . GLY A 1 679 ? -4.308 -3.579 -3.762 1.00 87.94 679 GLY A C 1
ATOM 4978 O O . GLY A 1 679 ? -3.828 -3.760 -4.881 1.00 87.94 679 GLY A O 1
ATOM 4979 N N . THR A 1 680 ? -4.428 -4.558 -2.869 1.00 93.44 680 THR A N 1
ATOM 4980 C CA . THR A 1 680 ? -3.963 -5.932 -3.087 1.00 93.44 680 THR A CA 1
ATOM 4981 C C . THR A 1 680 ? -4.670 -6.618 -4.256 1.00 93.44 680 THR A C 1
ATOM 4983 O O . THR A 1 680 ? -4.067 -7.473 -4.899 1.00 93.44 680 THR A O 1
ATOM 4986 N N . LEU A 1 681 ? -5.896 -6.210 -4.606 1.00 92.56 681 LEU A N 1
ATOM 4987 C CA . LEU A 1 681 ? -6.640 -6.775 -5.737 1.00 92.56 681 LEU A CA 1
ATOM 4988 C C . LEU A 1 681 ? -5.994 -6.413 -7.082 1.00 92.56 681 LEU A C 1
ATOM 4990 O O . LEU A 1 681 ? -5.953 -7.245 -7.990 1.00 92.56 681 LEU A O 1
ATOM 4994 N N . SER A 1 682 ? -5.445 -5.199 -7.205 1.00 92.56 682 SER A N 1
ATOM 4995 C CA . SER A 1 682 ? -4.696 -4.785 -8.399 1.00 92.56 682 SER A CA 1
ATOM 4996 C C . SER A 1 682 ? -3.383 -5.565 -8.519 1.00 92.56 682 SER A C 1
ATOM 4998 O O . SER A 1 682 ? -3.068 -6.066 -9.599 1.00 92.56 682 SER A O 1
ATOM 5000 N N . TYR A 1 683 ? -2.661 -5.751 -7.404 1.00 95.44 683 TYR A N 1
ATOM 5001 C CA . TYR A 1 683 ? -1.465 -6.602 -7.372 1.00 95.44 683 TYR A CA 1
ATOM 5002 C C . TYR A 1 683 ? -1.785 -8.055 -7.727 1.00 95.44 683 TYR A C 1
ATOM 5004 O O . TYR A 1 683 ? -1.066 -8.640 -8.529 1.00 95.44 683 TYR A O 1
ATOM 5012 N N . ALA A 1 684 ? -2.865 -8.630 -7.187 1.00 94.94 684 ALA A N 1
ATOM 5013 C CA . ALA A 1 684 ? -3.275 -10.002 -7.480 1.00 94.94 684 ALA A CA 1
ATOM 5014 C C . ALA A 1 684 ? -3.489 -10.210 -8.984 1.00 94.94 684 ALA A C 1
ATOM 5016 O O . ALA A 1 684 ? -2.908 -11.116 -9.578 1.00 94.94 684 ALA A O 1
ATOM 5017 N N . ALA A 1 685 ? -4.263 -9.318 -9.607 1.00 92.88 685 ALA A N 1
ATOM 5018 C CA . ALA A 1 685 ? -4.562 -9.387 -11.030 1.00 92.88 685 ALA A CA 1
ATOM 5019 C C . ALA A 1 685 ? -3.294 -9.263 -11.894 1.00 92.88 685 ALA A C 1
ATOM 5021 O O . ALA A 1 685 ? -3.137 -9.990 -12.876 1.00 92.88 685 ALA A O 1
ATOM 5022 N N . TYR A 1 686 ? -2.395 -8.344 -11.537 1.00 94.88 686 TYR A N 1
ATOM 5023 C CA . TYR A 1 686 ? -1.159 -8.119 -12.280 1.00 94.88 686 TYR A CA 1
ATOM 5024 C C . TYR A 1 686 ? -0.162 -9.276 -12.116 1.00 94.88 686 TYR A C 1
ATOM 5026 O O . TYR A 1 686 ? 0.331 -9.811 -13.109 1.00 94.88 686 TYR A O 1
ATOM 5034 N N . LEU A 1 687 ? 0.114 -9.693 -10.876 1.00 96.88 687 LEU A N 1
ATOM 5035 C CA . LEU A 1 687 ? 1.091 -10.741 -10.565 1.00 96.88 687 LEU A CA 1
ATOM 5036 C C . LEU A 1 687 ? 0.691 -12.092 -11.163 1.00 96.88 687 LEU A C 1
ATOM 5038 O O . LEU A 1 687 ? 1.565 -12.818 -11.629 1.00 96.88 687 LEU A O 1
ATOM 5042 N N . GLU A 1 688 ? -0.608 -12.399 -11.231 1.00 96.56 688 GLU A N 1
ATOM 5043 C CA . GLU A 1 688 ? -1.106 -13.585 -11.937 1.00 96.56 688 GLU A CA 1
ATOM 5044 C C . GLU A 1 688 ? -0.721 -13.562 -13.422 1.00 96.56 688 GLU A C 1
ATOM 5046 O O . GLU A 1 688 ? -0.159 -14.527 -13.949 1.00 96.56 688 GLU A O 1
ATOM 5051 N N . ARG A 1 689 ? -0.986 -12.447 -14.116 1.00 96.25 689 ARG A N 1
ATOM 5052 C CA . ARG A 1 689 ? -0.660 -12.310 -15.543 1.00 96.25 689 ARG A CA 1
ATOM 5053 C C . ARG A 1 689 ? 0.844 -12.326 -15.784 1.00 96.25 689 ARG A C 1
ATOM 5055 O O . ARG A 1 689 ? 1.294 -13.004 -16.711 1.00 96.25 689 ARG A O 1
ATOM 5062 N N . PHE A 1 690 ? 1.607 -11.628 -14.950 1.00 97.56 690 PHE A N 1
ATOM 5063 C CA . PHE A 1 690 ? 3.058 -11.543 -15.061 1.00 97.56 690 PHE A CA 1
ATOM 5064 C C . PHE A 1 690 ? 3.739 -12.894 -14.803 1.00 97.56 690 PHE A C 1
ATOM 5066 O O . PHE A 1 690 ? 4.495 -13.365 -15.655 1.00 97.56 690 PHE A O 1
ATOM 5073 N N . GLY A 1 691 ? 3.410 -13.565 -13.693 1.00 97.75 691 GLY A N 1
ATOM 5074 C CA . GLY A 1 691 ? 3.961 -14.880 -13.351 1.00 97.75 691 GLY A CA 1
ATOM 5075 C C . GLY A 1 691 ? 3.634 -15.936 -14.408 1.00 97.75 691 GLY A C 1
ATOM 5076 O O . GLY A 1 691 ? 4.521 -16.631 -14.906 1.00 97.75 691 GLY A O 1
ATOM 5077 N N . ARG A 1 692 ? 2.377 -15.981 -14.877 1.00 97.00 692 ARG A N 1
ATOM 5078 C CA . ARG A 1 692 ? 1.958 -16.869 -15.980 1.00 97.00 692 ARG A CA 1
ATOM 5079 C C . ARG A 1 692 ? 2.714 -16.607 -17.286 1.00 97.00 692 ARG A C 1
ATOM 5081 O O . ARG A 1 692 ? 2.852 -17.512 -18.107 1.00 97.00 692 ARG A O 1
ATOM 5088 N N . SER A 1 693 ? 3.203 -15.387 -17.481 1.00 96.75 693 SER A N 1
ATOM 5089 C CA . SER A 1 693 ? 3.972 -14.992 -18.661 1.00 96.75 693 SER A CA 1
ATOM 5090 C C . SER A 1 693 ? 5.466 -15.295 -18.544 1.00 96.75 693 SER A C 1
ATOM 5092 O O . SER A 1 693 ? 6.210 -14.963 -19.459 1.00 96.75 693 SER A O 1
ATOM 5094 N N . GLY A 1 694 ? 5.917 -15.941 -17.464 1.00 96.88 694 GLY A N 1
ATOM 5095 C CA . GLY A 1 694 ? 7.323 -16.290 -17.239 1.00 96.88 694 GLY A CA 1
ATOM 5096 C C . GLY A 1 694 ? 8.113 -15.250 -16.443 1.00 96.88 694 GLY A C 1
ATOM 5097 O O . GLY A 1 694 ? 9.327 -15.388 -16.315 1.00 96.88 694 GLY A O 1
ATOM 5098 N N . GLY A 1 695 ? 7.449 -14.223 -15.907 1.00 98.00 695 GLY A N 1
ATOM 5099 C CA . GLY A 1 695 ? 8.051 -13.288 -14.965 1.00 98.00 695 GLY A CA 1
ATOM 5100 C C . GLY A 1 695 ? 8.394 -13.962 -13.636 1.00 98.00 695 GLY A C 1
ATOM 5101 O O . GLY A 1 695 ? 7.590 -14.725 -13.106 1.00 98.00 695 GLY A O 1
ATOM 5102 N N . THR A 1 696 ? 9.575 -13.680 -13.086 1.00 97.94 696 THR A N 1
ATOM 5103 C CA . THR A 1 696 ? 10.059 -14.303 -11.837 1.00 97.94 696 THR A CA 1
ATOM 5104 C C . THR A 1 696 ? 10.524 -13.298 -10.792 1.00 97.94 696 THR A C 1
ATOM 5106 O O . THR A 1 696 ? 10.751 -13.680 -9.643 1.00 97.94 696 THR A O 1
ATOM 5109 N N . ALA A 1 697 ? 10.622 -12.013 -11.140 1.00 98.12 697 ALA A N 1
ATOM 5110 C CA . ALA A 1 697 ? 10.932 -10.952 -10.192 1.00 98.12 697 ALA A CA 1
ATOM 5111 C C . ALA A 1 697 ? 10.137 -9.670 -10.470 1.00 98.12 697 ALA A C 1
ATOM 5113 O O . ALA A 1 697 ? 9.818 -9.355 -11.611 1.00 98.12 697 ALA A O 1
ATOM 5114 N N . ALA A 1 698 ? 9.828 -8.907 -9.432 1.00 97.75 698 ALA A N 1
ATOM 5115 C CA . ALA A 1 698 ? 9.247 -7.583 -9.557 1.00 97.75 698 ALA A CA 1
ATOM 5116 C C . ALA A 1 698 ? 9.858 -6.635 -8.530 1.00 97.75 698 ALA A C 1
ATOM 5118 O O . ALA A 1 698 ? 10.255 -7.049 -7.443 1.00 97.75 698 ALA A O 1
ATOM 5119 N N . GLU A 1 699 ? 9.900 -5.355 -8.858 1.00 97.06 699 GLU A N 1
ATOM 5120 C CA . GLU A 1 699 ? 10.239 -4.309 -7.901 1.00 97.06 699 GLU A CA 1
ATOM 5121 C C . GLU A 1 699 ? 8.979 -3.623 -7.368 1.00 97.06 699 GLU A C 1
ATOM 5123 O O . GLU A 1 699 ? 8.097 -3.267 -8.150 1.00 97.06 699 GLU A O 1
ATOM 5128 N N . ILE A 1 700 ? 8.889 -3.432 -6.045 1.00 97.19 700 ILE A N 1
ATOM 5129 C CA . ILE A 1 700 ? 7.755 -2.774 -5.371 1.00 97.19 700 ILE A CA 1
ATOM 5130 C C . ILE A 1 700 ? 8.272 -1.802 -4.308 1.00 97.19 700 ILE A C 1
ATOM 5132 O O . ILE A 1 700 ? 9.184 -2.132 -3.548 1.00 97.19 700 ILE A O 1
ATOM 5136 N N . TRP A 1 701 ? 7.671 -0.610 -4.244 1.00 96.12 701 TRP A N 1
ATOM 5137 C CA . TRP A 1 701 ? 8.092 0.479 -3.368 1.00 96.12 701 TRP A CA 1
ATOM 5138 C C . TRP A 1 701 ? 7.211 0.644 -2.136 1.00 96.12 701 TRP A C 1
ATOM 5140 O O . TRP A 1 701 ? 5.987 0.766 -2.224 1.00 96.12 701 TRP A O 1
ATOM 5150 N N . MET A 1 702 ? 7.859 0.769 -0.978 1.00 96.38 702 MET A N 1
ATOM 5151 C CA . MET A 1 702 ? 7.263 1.263 0.263 1.00 96.38 702 MET A CA 1
ATOM 5152 C C . MET A 1 702 ? 7.213 2.803 0.279 1.00 96.38 702 MET A C 1
ATOM 5154 O O . MET A 1 702 ? 7.581 3.434 1.267 1.00 96.38 702 MET A O 1
ATOM 5158 N N . SER A 1 703 ? 6.780 3.418 -0.827 1.00 93.06 703 SER A N 1
ATOM 5159 C CA . SER A 1 703 ? 6.632 4.873 -0.961 1.00 93.06 703 SER A CA 1
ATOM 5160 C C . SER A 1 703 ? 5.388 5.399 -0.237 1.00 93.06 703 SER A C 1
ATOM 5162 O O . SER A 1 703 ? 4.458 4.642 0.068 1.00 93.06 703 SER A O 1
ATOM 5164 N N . SER A 1 704 ? 5.367 6.709 0.034 1.00 90.12 704 SER A N 1
ATOM 5165 C CA . SER A 1 704 ? 4.304 7.393 0.790 1.00 90.12 704 SER A CA 1
ATOM 5166 C C . SER A 1 704 ? 2.911 7.226 0.161 1.00 90.12 704 SER A C 1
ATOM 5168 O O . SER A 1 704 ? 1.920 7.104 0.876 1.00 90.12 704 SER A O 1
ATOM 5170 N N . TRP A 1 705 ? 2.835 7.116 -1.169 1.00 88.69 705 TRP A N 1
ATOM 5171 C CA . TRP A 1 705 ? 1.601 6.892 -1.936 1.00 88.69 705 TRP A CA 1
ATOM 5172 C C . TRP A 1 705 ? 1.271 5.410 -2.208 1.00 88.69 705 TRP A C 1
ATOM 5174 O O . TRP A 1 705 ? 0.342 5.117 -2.965 1.00 88.69 705 TRP A O 1
ATOM 5184 N N . ASN A 1 706 ? 2.036 4.466 -1.647 1.00 92.00 706 ASN A N 1
ATOM 5185 C CA . ASN A 1 706 ? 1.841 3.027 -1.845 1.00 92.00 706 ASN A CA 1
ATOM 5186 C C . ASN A 1 706 ? 1.910 2.268 -0.508 1.00 92.00 706 ASN A C 1
ATOM 5188 O O . ASN A 1 706 ? 0.931 2.247 0.231 1.00 92.00 706 ASN A O 1
ATOM 5192 N N . LEU A 1 707 ? 3.048 1.640 -0.185 1.00 94.19 707 LEU A N 1
ATOM 5193 C CA . LEU A 1 707 ? 3.179 0.697 0.937 1.00 94.19 707 LEU A CA 1
ATOM 5194 C C . LEU A 1 707 ? 4.054 1.213 2.092 1.00 94.19 707 LEU A C 1
ATOM 5196 O O . LEU A 1 707 ? 4.502 0.413 2.916 1.00 94.19 707 LEU A O 1
ATOM 5200 N N . ALA A 1 708 ? 4.319 2.523 2.177 1.00 94.75 708 ALA A N 1
ATOM 5201 C CA . ALA A 1 708 ? 5.050 3.087 3.313 1.00 94.75 708 ALA A CA 1
ATOM 5202 C C . ALA A 1 708 ? 4.380 2.726 4.647 1.00 94.75 708 ALA A C 1
ATOM 5204 O O . ALA A 1 708 ? 3.153 2.652 4.759 1.00 94.75 708 ALA A O 1
ATOM 5205 N N . LEU A 1 709 ? 5.199 2.531 5.681 1.00 95.12 709 LEU A N 1
ATOM 5206 C CA . LEU A 1 709 ? 4.716 2.249 7.033 1.00 95.12 709 LEU A CA 1
ATOM 5207 C C . LEU A 1 709 ? 4.520 3.514 7.860 1.00 95.12 709 LEU A C 1
ATOM 5209 O O . LEU A 1 709 ? 3.627 3.555 8.697 1.00 95.12 709 LEU A O 1
ATOM 5213 N N . GLU A 1 710 ? 5.314 4.551 7.636 1.00 91.00 710 GLU A N 1
ATOM 5214 C CA . GLU A 1 710 ? 5.181 5.822 8.338 1.00 91.00 710 GLU A CA 1
ATOM 5215 C C . GLU A 1 710 ? 5.267 6.985 7.360 1.00 91.00 710 GLU A C 1
ATOM 5217 O O . GLU A 1 710 ? 6.026 6.954 6.394 1.00 91.00 710 GLU A O 1
ATOM 5222 N N . TRP A 1 711 ? 4.460 8.005 7.629 1.00 90.88 711 TRP A N 1
ATOM 5223 C CA . TRP A 1 711 ? 4.448 9.271 6.914 1.00 90.88 711 TRP A CA 1
ATOM 5224 C C . TRP A 1 711 ? 3.745 10.328 7.782 1.00 90.88 711 TRP A C 1
ATOM 5226 O O . TRP A 1 711 ? 3.597 10.129 8.992 1.00 90.88 711 TRP A O 1
ATOM 5236 N N . ARG A 1 712 ? 3.309 11.454 7.210 1.00 81.56 712 ARG A N 1
ATOM 5237 C CA . ARG A 1 712 ? 2.561 12.497 7.927 1.00 81.56 712 ARG A CA 1
ATOM 5238 C C . ARG A 1 712 ? 1.259 11.963 8.527 1.00 81.56 712 ARG A C 1
ATOM 5240 O O . ARG A 1 712 ? 0.468 11.337 7.834 1.00 81.56 712 ARG A O 1
ATOM 5247 N N . GLY A 1 713 ? 1.008 12.261 9.803 1.00 70.19 713 GLY A N 1
ATOM 5248 C CA . GLY A 1 713 ? -0.182 11.782 10.522 1.00 70.19 713 GLY A CA 1
ATOM 5249 C C . GLY A 1 713 ? -1.511 12.423 10.103 1.00 70.19 713 GLY A C 1
ATOM 5250 O O . GLY A 1 713 ? -2.562 11.986 10.558 1.00 70.19 713 GLY A O 1
ATOM 5251 N N . ASP A 1 714 ? -1.480 13.466 9.273 1.00 69.81 714 ASP A N 1
ATOM 5252 C CA . ASP A 1 714 ? -2.668 14.078 8.672 1.00 69.81 714 ASP A CA 1
ATOM 5253 C C . ASP A 1 714 ? -3.004 13.505 7.286 1.00 69.81 714 ASP A C 1
ATOM 5255 O O . ASP A 1 714 ? -4.054 13.824 6.726 1.00 69.81 714 ASP A O 1
ATOM 5259 N N . TRP A 1 715 ? -2.154 12.626 6.747 1.00 69.88 715 TRP A N 1
ATOM 5260 C CA . TRP A 1 715 ? -2.443 11.874 5.534 1.00 69.88 715 TRP A CA 1
ATOM 5261 C C . TRP A 1 715 ? -3.112 10.542 5.902 1.00 69.88 715 TRP A C 1
ATOM 5263 O O . TRP A 1 715 ? -2.707 9.844 6.832 1.00 69.88 715 TRP A O 1
ATOM 5273 N N . VAL A 1 716 ? -4.188 10.212 5.186 1.00 65.62 716 VAL A N 1
ATOM 5274 C CA . VAL A 1 716 ? -5.034 9.033 5.413 1.00 65.62 716 VAL A CA 1
ATOM 5275 C C . VAL A 1 716 ? -4.201 7.759 5.598 1.00 65.62 716 VAL A C 1
ATOM 5277 O O . VAL A 1 716 ? -3.359 7.426 4.772 1.00 65.62 716 VAL A O 1
ATOM 5280 N N . GLY A 1 717 ? -4.469 7.033 6.687 1.00 67.12 717 GLY A N 1
ATOM 5281 C CA . GLY A 1 717 ? -3.816 5.760 7.018 1.00 67.12 717 GLY A CA 1
ATOM 5282 C C . GLY A 1 717 ? -2.490 5.890 7.775 1.00 67.12 717 GLY A C 1
ATOM 5283 O O . GLY A 1 717 ? -2.046 4.918 8.386 1.00 67.12 717 GLY A O 1
ATOM 5284 N N . PHE A 1 718 ? -1.880 7.075 7.806 1.00 78.50 718 PHE A N 1
ATOM 5285 C CA . PHE A 1 718 ? -0.633 7.324 8.524 1.00 78.50 718 PHE A CA 1
ATOM 5286 C C . PHE A 1 718 ? -0.865 7.991 9.880 1.00 78.50 718 PHE A C 1
ATOM 5288 O O . PHE A 1 718 ? -1.861 8.671 10.110 1.00 78.50 718 PHE A O 1
ATOM 5295 N N . TYR A 1 719 ? 0.088 7.796 10.795 1.00 76.88 719 TYR A N 1
ATOM 5296 C CA . TYR A 1 719 ? -0.021 8.238 12.191 1.00 76.88 719 TYR A CA 1
ATOM 5297 C C . TYR A 1 719 ? 1.221 8.994 12.687 1.00 76.88 719 TYR A C 1
ATOM 5299 O O . TYR A 1 719 ? 1.376 9.207 13.890 1.00 76.88 719 TYR A O 1
ATOM 5307 N N . GLY A 1 720 ? 2.105 9.404 11.774 1.00 81.56 720 GLY A N 1
ATOM 5308 C CA . GLY A 1 720 ? 3.388 10.018 12.108 1.00 81.56 720 GLY A CA 1
ATOM 5309 C C . GLY A 1 720 ? 4.531 9.007 12.302 1.00 81.56 720 GLY A C 1
ATOM 5310 O O . GLY A 1 720 ? 4.306 7.793 12.301 1.00 81.56 720 GLY A O 1
ATOM 5311 N N . PRO A 1 721 ? 5.769 9.500 12.490 1.00 84.19 721 PRO A N 1
ATOM 5312 C CA . PRO A 1 721 ? 6.946 8.664 12.717 1.00 84.19 721 PRO A CA 1
ATOM 5313 C C . PRO A 1 721 ? 6.820 7.783 13.963 1.00 84.19 721 PRO A C 1
ATOM 5315 O O . PRO A 1 721 ? 6.327 8.216 15.008 1.00 84.19 721 PRO A O 1
ATOM 5318 N N . GLY A 1 722 ? 7.295 6.540 13.874 1.00 83.06 722 GLY A N 1
ATOM 5319 C CA . GLY A 1 722 ? 7.263 5.569 14.970 1.00 83.06 722 GLY A CA 1
ATOM 5320 C C . GLY A 1 722 ? 5.874 4.990 15.267 1.00 83.06 722 GLY A C 1
ATOM 5321 O O . GLY A 1 722 ? 5.681 4.389 16.330 1.00 83.06 722 GLY A O 1
ATOM 5322 N N . ARG A 1 723 ? 4.904 5.176 14.361 1.00 84.94 723 ARG A N 1
ATOM 5323 C CA . ARG A 1 723 ? 3.551 4.600 14.415 1.00 84.94 723 ARG A CA 1
ATOM 5324 C C . ARG A 1 723 ? 3.185 4.014 13.048 1.00 84.94 723 ARG A C 1
ATOM 5326 O O . ARG A 1 723 ? 2.788 4.738 12.140 1.00 84.94 723 ARG A O 1
ATOM 5333 N N . TYR A 1 724 ? 3.319 2.696 12.905 1.00 91.31 724 TYR A N 1
ATOM 5334 C CA . TYR A 1 724 ? 3.266 2.056 11.588 1.00 91.31 724 TYR A CA 1
ATOM 5335 C C . TYR A 1 724 ? 1.845 1.748 11.106 1.00 91.31 724 TYR A C 1
ATOM 5337 O O . TYR A 1 724 ? 1.073 1.083 11.802 1.00 91.31 724 TYR A O 1
ATOM 5345 N N . ASN A 1 725 ? 1.541 2.160 9.876 1.00 90.44 725 ASN A N 1
ATOM 5346 C CA . ASN A 1 725 ? 0.299 1.900 9.158 1.00 90.44 725 ASN A CA 1
ATOM 5347 C C . ASN A 1 725 ? 0.059 0.383 9.025 1.00 90.44 725 ASN A C 1
ATOM 5349 O O . ASN A 1 725 ? 0.733 -0.314 8.264 1.00 90.44 725 ASN A O 1
ATOM 5353 N N . GLN A 1 726 ? -0.909 -0.135 9.789 1.00 88.62 726 GLN A N 1
ATOM 5354 C CA . GLN A 1 726 ? -1.240 -1.564 9.798 1.00 88.62 726 GLN A CA 1
ATOM 5355 C C . GLN A 1 726 ? -2.014 -2.028 8.568 1.00 88.62 726 GLN A C 1
ATOM 5357 O O . GLN A 1 726 ? -1.969 -3.221 8.277 1.00 88.62 726 GLN A O 1
ATOM 5362 N N . ASP A 1 727 ? -2.679 -1.121 7.846 1.00 85.81 727 ASP A N 1
ATOM 5363 C CA . ASP A 1 727 ? -3.274 -1.450 6.551 1.00 85.81 727 ASP A CA 1
ATOM 5364 C C . ASP A 1 727 ? -2.155 -1.793 5.563 1.00 85.81 727 ASP A C 1
ATOM 5366 O O . ASP A 1 727 ? -2.039 -2.940 5.137 1.00 85.81 727 ASP A O 1
ATOM 5370 N N . ASN A 1 728 ? -1.230 -0.861 5.322 1.00 93.19 728 ASN A N 1
ATOM 5371 C CA . ASN A 1 728 ? -0.105 -1.081 4.408 1.00 93.19 728 ASN A CA 1
ATOM 5372 C C . ASN A 1 728 ? 0.754 -2.280 4.813 1.00 93.19 728 ASN A C 1
ATOM 5374 O O . ASN A 1 728 ? 1.159 -3.069 3.958 1.00 93.19 728 ASN A O 1
ATOM 5378 N N . ALA A 1 729 ? 0.982 -2.463 6.115 1.00 96.19 729 ALA A N 1
ATOM 5379 C CA . ALA A 1 729 ? 1.747 -3.601 6.595 1.00 96.19 729 ALA A CA 1
ATOM 5380 C C . ALA A 1 729 ? 1.050 -4.948 6.313 1.00 96.19 729 ALA A C 1
ATOM 5382 O O . ALA A 1 729 ? 1.685 -5.926 5.919 1.00 96.19 729 ALA A O 1
ATOM 5383 N N . TRP A 1 730 ? -0.275 -5.000 6.470 1.00 94.81 730 TRP A N 1
ATOM 5384 C CA . TRP A 1 730 ? -1.066 -6.177 6.115 1.00 94.81 730 TRP A CA 1
ATOM 5385 C C . TRP A 1 730 ? -1.154 -6.378 4.598 1.00 94.81 730 TRP A C 1
ATOM 5387 O O . TRP A 1 730 ? -1.063 -7.510 4.127 1.00 94.81 730 TRP A O 1
ATOM 5397 N N . ARG A 1 731 ? -1.275 -5.302 3.812 1.00 95.56 731 ARG A N 1
ATOM 5398 C CA . ARG A 1 731 ? -1.269 -5.383 2.344 1.00 95.56 731 ARG A CA 1
ATOM 5399 C C . ARG A 1 731 ? 0.044 -5.947 1.825 1.00 95.56 731 ARG A C 1
ATOM 5401 O O . ARG A 1 731 ? 0.010 -6.786 0.934 1.00 95.56 731 ARG A O 1
ATOM 5408 N N . LEU A 1 732 ? 1.181 -5.548 2.395 1.00 98.06 732 LEU A N 1
ATOM 5409 C CA . LEU A 1 732 ? 2.479 -6.095 2.005 1.00 98.06 732 LEU A CA 1
ATOM 5410 C C . LEU A 1 732 ? 2.585 -7.595 2.322 1.00 98.06 732 LEU A C 1
ATOM 5412 O O . LEU A 1 732 ? 3.046 -8.341 1.463 1.00 98.06 732 LEU A O 1
ATOM 5416 N N . ASP A 1 733 ? 2.074 -8.063 3.471 1.00 97.88 733 ASP A N 1
ATOM 5417 C CA . ASP A 1 733 ? 1.964 -9.509 3.741 1.00 97.88 733 ASP A CA 1
ATOM 5418 C C . ASP A 1 733 ? 1.207 -10.229 2.607 1.00 97.88 733 ASP A C 1
ATOM 5420 O O . ASP A 1 733 ? 1.667 -11.247 2.094 1.00 97.88 733 ASP A O 1
ATOM 5424 N N . ARG A 1 734 ? 0.076 -9.667 2.159 1.00 97.31 734 ARG A N 1
ATOM 5425 C CA . ARG A 1 734 ? -0.733 -10.242 1.072 1.00 97.31 734 ARG A CA 1
ATOM 5426 C C . ARG A 1 734 ? -0.073 -10.173 -0.291 1.00 97.31 734 ARG A C 1
ATOM 5428 O O . ARG A 1 734 ? -0.180 -11.120 -1.059 1.00 97.31 734 ARG A O 1
ATOM 5435 N N . ILE A 1 735 ? 0.609 -9.081 -0.602 1.00 98.25 735 ILE A N 1
ATOM 5436 C CA . ILE A 1 735 ? 1.329 -8.926 -1.868 1.00 98.25 735 ILE A CA 1
ATOM 5437 C C . ILE A 1 735 ? 2.479 -9.929 -1.947 1.00 98.25 735 ILE A C 1
ATOM 5439 O O . ILE A 1 735 ? 2.688 -10.524 -3.000 1.00 98.25 735 ILE A O 1
ATOM 5443 N N . LEU A 1 736 ? 3.180 -10.171 -0.837 1.00 98.75 736 LEU A N 1
ATOM 5444 C CA . LEU A 1 736 ? 4.206 -11.205 -0.757 1.00 98.75 736 LEU A CA 1
ATOM 5445 C C . LEU A 1 736 ? 3.603 -12.607 -0.950 1.00 98.75 736 LEU A C 1
ATOM 5447 O O . LEU A 1 736 ? 4.125 -13.362 -1.772 1.00 98.75 736 LEU A O 1
ATOM 5451 N N . ASP A 1 737 ? 2.481 -12.925 -0.288 1.00 98.31 737 ASP A N 1
ATOM 5452 C CA . ASP A 1 737 ? 1.758 -14.192 -0.492 1.00 98.31 737 ASP A CA 1
ATOM 5453 C C . ASP A 1 737 ? 1.376 -14.379 -1.978 1.00 98.31 737 ASP A C 1
ATOM 5455 O O . ASP A 1 737 ? 1.615 -15.437 -2.563 1.00 98.31 737 ASP A O 1
ATOM 5459 N N . LEU A 1 738 ? 0.815 -13.338 -2.608 1.00 98.38 738 LEU A N 1
ATOM 5460 C CA . LEU A 1 738 ? 0.408 -13.333 -4.018 1.00 98.38 738 LEU A CA 1
ATOM 5461 C C . LEU A 1 738 ? 1.602 -13.489 -4.964 1.00 98.38 738 LEU A C 1
ATOM 5463 O O . LEU A 1 738 ? 1.523 -14.243 -5.933 1.00 98.38 738 LEU A O 1
ATOM 5467 N N . ALA A 1 739 ? 2.713 -12.802 -4.695 1.00 98.62 739 ALA A N 1
ATOM 5468 C CA . ALA A 1 739 ? 3.933 -12.922 -5.484 1.00 98.62 739 ALA A CA 1
ATOM 5469 C C . ALA A 1 739 ? 4.474 -14.355 -5.418 1.00 98.62 739 ALA A C 1
ATOM 5471 O O . ALA A 1 739 ? 4.718 -14.967 -6.457 1.00 98.62 739 ALA A O 1
ATOM 5472 N N . TRP A 1 740 ? 4.553 -14.932 -4.214 1.00 98.00 740 TRP A N 1
ATOM 5473 C CA . TRP A 1 740 ? 5.003 -16.310 -4.018 1.00 98.00 740 TRP A CA 1
ATOM 5474 C C . TRP A 1 740 ? 4.134 -17.326 -4.756 1.00 98.00 740 TRP A C 1
ATOM 5476 O O . TRP A 1 740 ? 4.663 -18.184 -5.462 1.00 98.00 740 TRP A O 1
ATOM 5486 N N . GLN A 1 741 ? 2.808 -17.203 -4.640 1.00 97.94 741 GLN A N 1
ATOM 5487 C CA . GLN A 1 741 ? 1.846 -18.076 -5.323 1.00 97.94 741 GLN A CA 1
ATOM 5488 C C . GLN A 1 741 ? 2.005 -18.053 -6.848 1.00 97.94 741 GLN A C 1
ATOM 5490 O O . GLN A 1 741 ? 1.739 -19.056 -7.504 1.00 97.94 741 GLN A O 1
ATOM 5495 N N . ASN A 1 742 ? 2.473 -16.932 -7.400 1.00 98.25 742 ASN A N 1
ATOM 5496 C CA . ASN A 1 742 ? 2.687 -16.748 -8.833 1.00 98.25 742 ASN A CA 1
ATOM 5497 C C . ASN A 1 742 ? 4.153 -16.929 -9.264 1.00 98.25 742 ASN A C 1
ATOM 5499 O O . ASN A 1 742 ? 4.496 -16.609 -10.398 1.00 98.25 742 ASN A O 1
ATOM 5503 N N . GLY A 1 743 ? 5.024 -17.448 -8.388 1.00 97.31 743 GLY A N 1
ATOM 5504 C CA . GLY A 1 743 ? 6.431 -17.706 -8.712 1.00 97.31 743 GLY A CA 1
ATOM 5505 C C . GLY A 1 743 ? 7.302 -16.450 -8.825 1.00 97.31 743 GLY A C 1
ATOM 5506 O O . GLY A 1 743 ? 8.413 -16.523 -9.346 1.00 97.31 743 GLY A O 1
ATOM 5507 N N . VAL A 1 744 ? 6.828 -15.311 -8.318 1.00 98.56 744 VAL A N 1
ATOM 5508 C CA . VAL A 1 744 ? 7.496 -14.009 -8.394 1.00 98.56 744 VAL A CA 1
ATOM 5509 C C . VAL A 1 744 ? 8.217 -13.698 -7.079 1.00 98.56 744 VAL A C 1
ATOM 5511 O O . VAL A 1 744 ? 7.680 -13.894 -5.988 1.00 98.56 744 VAL A O 1
ATOM 5514 N N . ARG A 1 745 ? 9.451 -13.201 -7.179 1.00 98.25 745 ARG A N 1
ATOM 5515 C CA . ARG A 1 745 ? 10.227 -12.621 -6.075 1.00 98.25 745 ARG A CA 1
ATOM 5516 C C . ARG A 1 745 ? 10.154 -11.093 -6.114 1.00 98.25 745 ARG A C 1
ATOM 5518 O O . ARG A 1 745 ? 10.051 -10.508 -7.181 1.00 98.25 745 ARG A O 1
ATOM 5525 N N . ILE A 1 746 ? 10.216 -10.435 -4.969 1.00 98.56 746 ILE A N 1
ATOM 5526 C CA . ILE A 1 746 ? 10.066 -8.994 -4.815 1.00 98.56 746 ILE A CA 1
ATOM 5527 C C . ILE A 1 746 ? 11.400 -8.399 -4.389 1.00 98.56 746 ILE A C 1
ATOM 5529 O O . ILE A 1 746 ? 11.875 -8.664 -3.284 1.00 98.56 746 ILE A O 1
ATOM 5533 N N . ASN A 1 747 ? 11.990 -7.577 -5.252 1.00 98.06 747 ASN A N 1
ATOM 5534 C CA . ASN A 1 747 ? 13.016 -6.641 -4.826 1.00 98.06 747 ASN A CA 1
ATOM 5535 C C . ASN A 1 747 ? 12.320 -5.492 -4.086 1.00 98.06 747 ASN A C 1
ATOM 5537 O O . ASN A 1 747 ? 11.654 -4.661 -4.711 1.00 98.06 747 ASN A O 1
ATOM 5541 N N . LEU A 1 748 ? 12.381 -5.507 -2.753 1.00 98.44 748 LEU A N 1
ATOM 5542 C CA . LEU A 1 748 ? 11.578 -4.608 -1.934 1.00 98.44 748 LEU A CA 1
ATOM 5543 C C . LEU A 1 748 ? 12.341 -3.319 -1.658 1.00 98.44 748 LEU A C 1
ATOM 5545 O O . LEU A 1 748 ? 13.390 -3.323 -1.011 1.00 98.44 748 LEU A O 1
ATOM 5549 N N . VAL A 1 749 ? 11.769 -2.212 -2.112 1.00 98.19 749 VAL A N 1
ATOM 5550 C CA . VAL A 1 749 ? 12.330 -0.880 -1.922 1.00 98.19 749 VAL A CA 1
ATOM 5551 C C . VAL A 1 749 ? 11.790 -0.271 -0.640 1.00 98.19 749 VAL A C 1
ATOM 5553 O O . VAL A 1 749 ? 10.582 -0.079 -0.491 1.00 98.19 749 VAL A O 1
ATOM 5556 N N . LEU A 1 750 ? 12.700 0.042 0.276 1.00 97.62 750 LEU A N 1
ATOM 5557 C CA . LEU A 1 750 ? 12.372 0.496 1.625 1.00 97.62 750 LEU A CA 1
ATOM 5558 C C . LEU A 1 750 ? 12.150 2.007 1.703 1.00 97.62 750 LEU A C 1
ATOM 5560 O O . LEU A 1 750 ? 11.240 2.461 2.393 1.00 97.62 750 LEU A O 1
ATOM 5564 N N . HIS A 1 751 ? 12.973 2.768 0.983 1.00 96.19 751 HIS A N 1
ATOM 5565 C CA . HIS A 1 751 ? 12.912 4.223 0.912 1.00 96.19 751 HIS A CA 1
ATOM 5566 C C . HIS A 1 751 ? 13.084 4.680 -0.534 1.00 96.19 751 HIS A C 1
ATOM 5568 O O . HIS A 1 751 ? 13.872 4.102 -1.283 1.00 96.19 751 HIS A O 1
ATOM 5574 N N . ASN A 1 752 ? 12.373 5.734 -0.922 1.00 95.06 752 ASN A N 1
ATOM 5575 C CA . ASN A 1 752 ? 12.544 6.363 -2.227 1.00 95.06 752 ASN A CA 1
ATOM 5576 C C . ASN A 1 752 ? 13.302 7.696 -2.097 1.00 95.06 752 ASN A C 1
ATOM 5578 O O . ASN A 1 752 ? 13.187 8.383 -1.080 1.00 95.06 752 ASN A O 1
ATOM 5582 N N . HIS A 1 753 ? 14.081 8.057 -3.120 1.00 95.12 753 HIS A N 1
ATOM 5583 C CA . HIS A 1 753 ? 15.012 9.192 -3.090 1.00 95.12 753 HIS A CA 1
ATOM 5584 C C . HIS A 1 753 ? 14.352 10.533 -2.710 1.00 95.12 753 HIS A C 1
ATOM 5586 O O . HIS A 1 753 ? 14.945 11.309 -1.955 1.00 95.12 753 HIS A O 1
ATOM 5592 N N . GLY A 1 754 ? 13.113 10.776 -3.160 1.00 94.88 754 GLY A N 1
ATOM 5593 C CA . GLY A 1 754 ? 12.340 11.992 -2.878 1.00 94.88 754 GLY A CA 1
ATOM 5594 C C . GLY A 1 754 ? 12.180 12.289 -1.384 1.00 94.88 754 GLY A C 1
ATOM 5595 O O . GLY A 1 754 ? 12.209 13.451 -0.968 1.00 94.88 754 GLY A O 1
ATOM 5596 N N . GLN A 1 755 ? 12.129 11.249 -0.538 1.00 95.00 755 GLN A N 1
ATOM 5597 C CA . GLN A 1 755 ? 12.065 11.395 0.923 1.00 95.00 755 GLN A CA 1
ATOM 5598 C C . GLN A 1 755 ? 13.282 12.138 1.488 1.00 95.00 755 GLN A C 1
ATOM 5600 O O . GLN A 1 755 ? 13.174 12.782 2.530 1.00 95.00 755 GLN A O 1
ATOM 5605 N N . ALA A 1 756 ? 14.432 12.051 0.822 1.00 95.44 756 ALA A N 1
ATOM 5606 C CA . ALA A 1 756 ? 15.688 12.661 1.232 1.00 95.44 756 ALA A CA 1
ATOM 5607 C C . ALA A 1 756 ? 16.221 13.644 0.177 1.00 95.44 756 ALA A C 1
ATOM 5609 O O . ALA A 1 756 ? 17.438 13.808 0.059 1.00 95.44 756 ALA A O 1
ATOM 5610 N N . SER A 1 757 ? 15.335 14.308 -0.573 1.00 94.56 757 SER A N 1
ATOM 5611 C CA . SER A 1 757 ? 15.707 15.271 -1.612 1.00 94.56 757 SER A CA 1
ATOM 5612 C C . SER A 1 757 ? 14.836 16.531 -1.593 1.00 94.56 757 SER A C 1
ATOM 5614 O O . SER A 1 757 ? 13.620 16.480 -1.422 1.00 94.56 757 SER A O 1
ATOM 5616 N N . ASP A 1 758 ? 15.482 17.680 -1.775 1.00 89.69 758 ASP A N 1
ATOM 5617 C CA . ASP A 1 758 ? 14.881 19.000 -1.999 1.00 89.69 758 ASP A CA 1
ATOM 5618 C C . ASP A 1 758 ? 15.073 19.488 -3.448 1.00 89.69 758 ASP A C 1
ATOM 5620 O O . ASP A 1 758 ? 14.812 20.652 -3.752 1.00 89.69 758 ASP A O 1
ATOM 5624 N N . ARG A 1 759 ? 15.565 18.607 -4.332 1.00 89.94 759 ARG A N 1
ATOM 5625 C CA . ARG A 1 759 ? 15.958 18.920 -5.718 1.00 89.94 759 ARG A CA 1
ATOM 5626 C C . ARG A 1 759 ? 15.363 17.989 -6.775 1.00 89.94 759 ARG A C 1
ATOM 5628 O O . ARG A 1 759 ? 15.050 18.474 -7.859 1.00 89.94 759 ARG A O 1
ATOM 5635 N N . ASP A 1 760 ? 15.078 16.742 -6.422 1.00 87.88 760 ASP A N 1
ATOM 5636 C CA . ASP A 1 760 ? 14.513 15.717 -7.302 1.00 87.88 760 ASP A CA 1
ATOM 5637 C C . ASP A 1 760 ? 13.326 15.060 -6.580 1.00 87.88 760 ASP A C 1
ATOM 5639 O O . ASP A 1 760 ? 13.429 14.793 -5.382 1.00 87.88 760 ASP A O 1
ATOM 5643 N N . ASP A 1 761 ? 12.180 14.934 -7.260 1.00 80.19 761 ASP A N 1
ATOM 5644 C CA . ASP A 1 761 ? 10.903 14.416 -6.731 1.00 80.19 761 ASP A CA 1
ATOM 5645 C C . ASP A 1 761 ? 10.602 14.840 -5.283 1.00 80.19 761 ASP A C 1
ATOM 5647 O O . ASP A 1 761 ? 10.490 14.024 -4.371 1.00 80.19 761 ASP A O 1
ATOM 5651 N N . HIS A 1 762 ? 10.522 16.162 -5.070 1.00 83.06 762 HIS A N 1
ATOM 5652 C CA . HIS A 1 762 ? 10.656 16.810 -3.757 1.00 83.06 762 HIS A CA 1
ATOM 5653 C C . HIS A 1 762 ? 9.536 16.424 -2.779 1.00 83.06 762 HIS A C 1
ATOM 5655 O O . HIS A 1 762 ? 8.558 17.161 -2.603 1.00 83.06 762 HIS A O 1
ATOM 5661 N N . GLU A 1 763 ? 9.712 15.317 -2.070 1.00 92.62 763 GLU A N 1
ATOM 5662 C CA . GLU A 1 763 ? 8.859 14.936 -0.946 1.00 92.62 763 GLU A CA 1
ATOM 5663 C C . GLU A 1 763 ? 9.369 15.490 0.383 1.00 92.62 763 GLU A C 1
ATOM 5665 O O . GLU A 1 763 ? 8.656 15.416 1.379 1.00 92.62 763 GLU A O 1
ATOM 5670 N N . TRP A 1 764 ? 10.561 16.099 0.434 1.00 94.12 764 TRP A N 1
ATOM 5671 C CA . TRP A 1 764 ? 11.099 16.660 1.679 1.00 94.12 764 TRP A CA 1
ATOM 5672 C C . TRP A 1 764 ? 10.153 17.661 2.356 1.00 94.12 764 TRP A C 1
ATOM 5674 O O . TRP A 1 764 ? 10.020 17.669 3.582 1.00 94.12 764 TRP A O 1
ATOM 5684 N N . LYS A 1 765 ? 9.446 18.473 1.564 1.00 92.44 765 LYS A N 1
ATOM 5685 C CA . LYS A 1 765 ? 8.430 19.422 2.054 1.00 92.44 765 LYS A CA 1
ATOM 5686 C C . LYS A 1 765 ? 7.276 18.741 2.802 1.00 92.44 765 LYS A C 1
ATOM 5688 O O . LYS A 1 765 ? 6.622 19.393 3.605 1.00 92.44 765 LYS A O 1
ATOM 5693 N N . ASP A 1 766 ? 7.047 17.459 2.525 1.00 92.56 766 ASP A N 1
ATOM 5694 C CA . ASP A 1 766 ? 6.003 16.612 3.095 1.00 92.56 766 ASP A CA 1
ATOM 5695 C C . ASP A 1 766 ? 6.579 15.524 4.020 1.00 92.56 766 ASP A C 1
ATOM 5697 O O . ASP A 1 766 ? 5.825 14.766 4.623 1.00 92.56 766 ASP A O 1
ATOM 5701 N N . ASN A 1 767 ? 7.903 15.433 4.171 1.00 93.25 767 ASN A N 1
ATOM 5702 C CA . ASN A 1 767 ? 8.532 14.399 4.979 1.00 93.25 767 ASN A CA 1
ATOM 5703 C C . ASN A 1 767 ? 8.288 14.673 6.475 1.00 93.25 767 ASN A C 1
ATOM 5705 O O . ASN A 1 767 ? 8.628 15.752 6.963 1.00 93.25 767 ASN A O 1
ATOM 5709 N N . PRO A 1 768 ? 7.771 13.708 7.256 1.00 90.56 768 PRO A N 1
ATOM 5710 C CA . PRO A 1 768 ? 7.443 13.934 8.663 1.00 90.56 768 PRO A CA 1
ATOM 5711 C C . PRO A 1 768 ? 8.660 14.176 9.575 1.00 90.56 768 PRO A C 1
ATOM 5713 O O . PRO A 1 768 ? 8.496 14.608 10.715 1.00 90.56 768 PRO A O 1
ATOM 5716 N N . TYR A 1 769 ? 9.884 13.912 9.111 1.00 91.62 769 TYR A N 1
ATOM 5717 C CA . TYR A 1 769 ? 11.105 14.269 9.833 1.00 91.62 769 TYR A CA 1
ATOM 5718 C C . TYR A 1 769 ? 11.515 15.734 9.637 1.00 91.62 769 TYR A C 1
ATOM 5720 O O . TYR A 1 769 ? 12.367 16.214 10.387 1.00 91.62 769 TYR A O 1
ATOM 5728 N N . ASN A 1 770 ? 10.905 16.448 8.689 1.00 93.44 770 ASN A N 1
ATOM 5729 C CA . ASN A 1 770 ? 11.171 17.855 8.420 1.00 93.44 770 ASN A CA 1
ATOM 5730 C C . ASN A 1 770 ? 10.721 18.743 9.594 1.00 93.44 770 ASN A C 1
ATOM 5732 O O . ASN A 1 770 ? 9.572 18.690 10.038 1.00 93.44 770 ASN A O 1
ATOM 5736 N N . HIS A 1 771 ? 11.635 19.577 10.085 1.00 91.44 771 HIS A N 1
ATOM 5737 C CA . HIS A 1 771 ? 11.433 20.518 11.184 1.00 91.44 771 HIS A CA 1
ATOM 5738 C C . HIS A 1 771 ? 10.221 21.436 10.982 1.00 91.44 771 HIS A C 1
ATOM 5740 O O . HIS A 1 771 ? 9.489 21.694 11.938 1.00 91.44 771 HIS A O 1
ATOM 5746 N N . ASP A 1 772 ? 9.953 21.869 9.749 1.00 89.31 772 ASP A N 1
ATOM 5747 C CA . ASP A 1 772 ? 8.832 22.769 9.449 1.00 89.31 772 ASP A CA 1
ATOM 5748 C C . ASP A 1 772 ? 7.461 22.087 9.610 1.00 89.31 772 ASP A C 1
ATOM 5750 O O . ASP A 1 772 ? 6.448 22.758 9.805 1.00 89.31 772 ASP A O 1
ATOM 5754 N N . LEU A 1 773 ? 7.434 20.749 9.613 1.00 83.75 773 LEU A N 1
ATOM 5755 C CA . LEU A 1 773 ? 6.259 19.921 9.899 1.00 83.75 773 LEU A CA 1
ATOM 5756 C C . LEU A 1 773 ? 6.235 19.388 11.344 1.00 83.75 773 LEU A C 1
ATOM 5758 O O . LEU A 1 773 ? 5.439 18.509 11.673 1.00 83.75 773 LEU A O 1
ATOM 5762 N N . GLY A 1 774 ? 7.104 19.904 12.219 1.00 82.81 774 GLY A N 1
ATOM 5763 C CA . GLY A 1 774 ? 7.247 19.442 13.604 1.00 82.81 774 GLY A CA 1
ATOM 5764 C C . GLY A 1 774 ? 8.203 18.258 13.784 1.00 82.81 774 GLY A C 1
ATOM 5765 O O . GLY A 1 774 ? 8.291 17.705 14.882 1.00 82.81 774 GLY A O 1
ATOM 5766 N N . GLY A 1 775 ? 8.924 17.873 12.728 1.00 88.19 775 GLY A N 1
ATOM 5767 C CA . GLY A 1 775 ? 10.002 16.893 12.772 1.00 88.19 775 GLY A CA 1
ATOM 5768 C C . GLY A 1 775 ? 11.293 17.435 13.400 1.00 88.19 775 GLY A C 1
ATOM 5769 O O . GLY A 1 775 ? 11.351 18.532 13.951 1.00 88.19 775 GLY A O 1
ATOM 5770 N N . VAL A 1 776 ? 12.364 16.642 13.353 1.00 91.12 776 VAL A N 1
ATOM 5771 C CA . VAL A 1 776 ? 13.623 16.933 14.069 1.00 91.12 776 VAL A CA 1
ATOM 5772 C C . VAL A 1 776 ? 14.782 17.371 13.173 1.00 91.12 776 VAL A C 1
ATOM 5774 O O . VAL A 1 776 ? 15.838 17.734 13.701 1.00 91.12 776 VAL A O 1
ATOM 5777 N N . LEU A 1 777 ? 14.604 17.309 11.853 1.00 95.50 777 LEU A N 1
ATOM 5778 C CA . LEU A 1 777 ? 15.648 17.504 10.851 1.00 95.50 777 LEU A CA 1
ATOM 5779 C C . LEU A 1 777 ? 15.419 18.799 10.072 1.00 95.50 777 LEU A C 1
ATOM 5781 O O . LEU A 1 777 ? 14.327 19.054 9.578 1.00 95.50 777 LEU A O 1
ATOM 5785 N N . THR A 1 778 ? 16.465 19.601 9.913 1.00 95.44 778 THR A N 1
ATOM 5786 C CA . THR A 1 778 ? 16.409 20.883 9.195 1.00 95.44 778 THR A CA 1
ATOM 5787 C C . THR A 1 778 ? 16.794 20.765 7.721 1.00 95.44 778 THR A C 1
ATOM 5789 O O . THR A 1 778 ? 16.658 21.732 6.980 1.00 95.44 778 THR A O 1
ATOM 5792 N N . SER A 1 779 ? 17.328 19.621 7.284 1.00 95.62 779 SER A N 1
ATOM 5793 C CA . SER A 1 779 ? 17.655 19.369 5.877 1.00 95.62 779 SER A CA 1
ATOM 5794 C C . SER A 1 779 ? 17.575 17.877 5.530 1.00 95.62 779 SER A C 1
ATOM 5796 O O . SER A 1 779 ? 17.808 17.039 6.409 1.00 95.62 779 SER A O 1
ATOM 5798 N N . PRO A 1 780 ? 17.304 17.522 4.258 1.00 95.69 780 PRO A N 1
ATOM 5799 C CA . PRO A 1 780 ? 17.096 16.129 3.866 1.00 95.69 780 PRO A CA 1
ATOM 5800 C C . PRO A 1 780 ? 18.327 15.248 4.116 1.00 95.69 780 PRO A C 1
ATOM 5802 O O . PRO A 1 780 ? 18.211 14.126 4.607 1.00 95.69 780 PRO A O 1
ATOM 5805 N N . GLY A 1 781 ? 19.535 15.776 3.886 1.00 95.81 781 GLY A N 1
ATOM 5806 C CA . GLY A 1 781 ? 20.787 15.050 4.132 1.00 95.81 781 GLY A CA 1
ATOM 5807 C C . GLY A 1 781 ? 21.002 14.618 5.593 1.00 95.81 781 GLY A C 1
ATOM 5808 O O . GLY A 1 781 ? 21.771 13.689 5.855 1.00 95.81 781 GLY A O 1
ATOM 5809 N N . GLN A 1 782 ? 20.307 15.232 6.562 1.00 96.88 782 GLN A N 1
ATOM 5810 C CA . GLN A 1 782 ? 20.382 14.823 7.968 1.00 96.88 782 GLN A CA 1
ATOM 5811 C C . GLN A 1 782 ? 19.716 13.469 8.244 1.00 96.88 782 GLN A C 1
ATOM 5813 O O . GLN A 1 782 ? 20.031 12.860 9.267 1.00 96.88 782 GLN A O 1
ATOM 5818 N N . ILE A 1 783 ? 18.892 12.942 7.327 1.00 96.19 783 ILE A N 1
ATOM 5819 C CA . ILE A 1 783 ? 18.343 11.578 7.424 1.00 96.19 783 ILE A CA 1
ATOM 5820 C C . ILE A 1 783 ? 19.463 10.553 7.646 1.00 96.19 783 ILE A C 1
ATOM 5822 O O . ILE A 1 783 ? 19.302 9.629 8.445 1.00 96.19 783 ILE A O 1
ATOM 5826 N N . PHE A 1 784 ? 20.615 10.755 7.004 1.00 97.69 784 PHE A N 1
ATOM 5827 C CA . PHE A 1 784 ? 21.754 9.836 7.035 1.00 97.69 784 PHE A CA 1
ATOM 5828 C C . PHE A 1 784 ? 22.721 10.066 8.206 1.00 97.69 784 PHE A C 1
ATOM 5830 O O . PHE A 1 784 ? 23.683 9.317 8.353 1.00 97.69 784 PHE A O 1
ATOM 5837 N N . THR A 1 785 ? 22.527 11.111 9.021 1.00 96.94 785 THR A N 1
ATOM 5838 C CA . THR A 1 785 ? 23.537 11.541 10.010 1.00 96.94 785 THR A CA 1
ATOM 5839 C C . THR A 1 785 ? 22.984 11.894 11.392 1.00 96.94 785 THR A C 1
ATOM 5841 O O . THR A 1 785 ? 23.693 11.711 12.385 1.00 96.94 785 THR A O 1
ATOM 5844 N N . ASP A 1 786 ? 21.742 12.375 11.507 1.00 97.25 786 ASP A N 1
ATOM 5845 C CA . ASP A 1 786 ? 21.150 12.731 12.800 1.00 97.25 786 ASP A CA 1
ATOM 5846 C C . ASP A 1 786 ? 20.836 11.476 13.622 1.00 97.25 786 ASP A C 1
ATOM 5848 O O . ASP A 1 786 ? 20.137 10.564 13.182 1.00 97.25 786 ASP A O 1
ATOM 5852 N N . ARG A 1 787 ? 21.316 11.439 14.868 1.00 96.81 787 ARG A N 1
ATOM 5853 C CA . ARG A 1 787 ? 21.192 10.260 15.741 1.00 96.81 787 ARG A CA 1
ATOM 5854 C C . ARG A 1 787 ? 19.746 9.847 16.021 1.00 96.81 787 ARG A C 1
ATOM 5856 O O . ARG A 1 787 ? 19.503 8.664 16.234 1.00 96.81 787 ARG A O 1
ATOM 5863 N N . ARG A 1 788 ? 18.796 10.788 16.048 1.00 94.38 788 ARG A N 1
ATOM 5864 C CA . ARG A 1 788 ? 17.375 10.494 16.294 1.00 94.38 788 ARG A CA 1
ATOM 5865 C C . ARG A 1 788 ? 16.742 9.870 15.054 1.00 94.38 788 ARG A C 1
ATOM 5867 O O . ARG A 1 788 ? 16.014 8.895 15.197 1.00 94.38 788 ARG A O 1
ATOM 5874 N N . SER A 1 789 ? 17.084 10.373 13.863 1.00 94.81 789 SER A N 1
ATOM 5875 C CA . SER A 1 789 ? 16.711 9.748 12.583 1.00 94.81 789 SER A CA 1
ATOM 5876 C C . SER A 1 789 ? 17.248 8.318 12.487 1.00 94.81 789 SER A C 1
ATOM 5878 O O . SER A 1 789 ? 16.488 7.384 12.245 1.00 94.81 789 SER A O 1
ATOM 5880 N N . LEU A 1 790 ? 18.538 8.113 12.779 1.00 95.94 790 LEU A N 1
ATOM 5881 C CA . LEU A 1 790 ? 19.156 6.782 12.740 1.00 95.94 790 LEU A CA 1
ATOM 5882 C C . LEU A 1 790 ? 18.527 5.808 13.750 1.00 95.94 790 LEU A C 1
ATOM 5884 O O . LEU A 1 790 ? 18.320 4.639 13.432 1.00 95.94 790 LEU A O 1
ATOM 5888 N N . ALA A 1 791 ? 18.181 6.284 14.951 1.00 95.38 791 ALA A N 1
ATOM 5889 C CA . ALA A 1 791 ? 17.478 5.475 15.946 1.00 95.38 791 ALA A CA 1
ATOM 5890 C C . ALA A 1 791 ? 16.054 5.100 15.497 1.00 95.38 791 ALA A C 1
ATOM 5892 O O . ALA A 1 791 ? 15.616 3.976 15.734 1.00 95.38 791 ALA A O 1
ATOM 5893 N N . ALA A 1 792 ? 15.336 6.007 14.830 1.00 93.44 792 ALA A N 1
ATOM 5894 C CA . ALA A 1 792 ? 14.013 5.719 14.282 1.00 93.44 792 ALA A CA 1
ATOM 5895 C C . ALA A 1 792 ? 14.082 4.711 13.118 1.00 93.44 792 ALA A C 1
ATOM 5897 O O . ALA A 1 792 ? 13.316 3.747 13.094 1.00 93.44 792 ALA A O 1
ATOM 5898 N N . GLN A 1 793 ? 15.066 4.859 12.224 1.00 95.44 793 GLN A N 1
ATOM 5899 C CA . GLN A 1 793 ? 15.336 3.900 11.147 1.00 95.44 793 GLN A CA 1
ATOM 5900 C C . GLN A 1 793 ? 15.676 2.504 11.679 1.00 95.44 793 GLN A C 1
ATOM 5902 O O . GLN A 1 793 ? 15.265 1.513 11.086 1.00 95.44 793 GLN A O 1
ATOM 5907 N N . GLU A 1 794 ? 16.390 2.390 12.804 1.00 96.56 794 GLU A N 1
ATOM 5908 C CA . GLU A 1 794 ? 16.665 1.091 13.434 1.00 96.56 794 GLU A CA 1
ATOM 5909 C C . GLU A 1 794 ? 15.386 0.409 13.945 1.00 96.56 794 GLU A C 1
ATOM 5911 O O . GLU A 1 794 ? 15.221 -0.799 13.762 1.00 96.56 794 GLU A O 1
ATOM 5916 N N . LYS A 1 795 ? 14.449 1.170 14.529 1.00 96.06 795 LYS A N 1
ATOM 5917 C CA . LYS A 1 795 ? 13.141 0.639 14.957 1.00 96.06 795 LYS A CA 1
ATOM 5918 C C . LYS A 1 795 ? 12.326 0.153 13.758 1.00 96.06 795 LYS A C 1
ATOM 5920 O O . LYS A 1 795 ? 11.789 -0.955 13.793 1.00 96.06 795 LYS A O 1
ATOM 5925 N N . LEU A 1 796 ? 12.317 0.933 12.674 1.00 96.94 796 LEU A N 1
ATOM 5926 C CA . LEU A 1 796 ? 11.641 0.570 11.428 1.00 96.94 796 LEU A CA 1
ATOM 5927 C C . LEU A 1 796 ? 12.269 -0.674 10.784 1.00 96.94 796 LEU A C 1
ATOM 5929 O O . LEU A 1 796 ? 11.552 -1.616 10.456 1.00 96.94 796 LEU A O 1
ATOM 5933 N N . ARG A 1 797 ? 13.604 -0.728 10.681 1.00 97.50 797 ARG A N 1
ATOM 5934 C CA . ARG A 1 797 ? 14.359 -1.895 10.194 1.00 97.50 797 ARG A CA 1
ATOM 5935 C C . ARG A 1 797 ? 13.988 -3.149 10.974 1.00 97.50 797 ARG A C 1
ATOM 5937 O O . ARG A 1 797 ? 13.631 -4.160 10.375 1.00 97.50 797 ARG A O 1
ATOM 5944 N N . ARG A 1 798 ? 14.035 -3.080 12.309 1.00 97.38 798 ARG A N 1
ATOM 5945 C CA . ARG A 1 798 ? 13.673 -4.205 13.175 1.00 97.38 798 ARG A CA 1
ATOM 5946 C C . ARG A 1 798 ? 12.242 -4.677 12.910 1.00 97.38 798 ARG A C 1
ATOM 5948 O O . ARG A 1 798 ? 12.029 -5.882 12.845 1.00 97.38 798 ARG A O 1
ATOM 5955 N N . TYR A 1 799 ? 11.288 -3.760 12.733 1.00 98.44 799 TYR A N 1
ATOM 5956 C CA . TYR A 1 799 ? 9.895 -4.099 12.425 1.00 98.44 799 TYR A CA 1
ATOM 5957 C C . TYR A 1 799 ? 9.733 -4.778 11.057 1.00 98.44 799 TYR A C 1
ATOM 5959 O O . TYR A 1 799 ? 9.052 -5.797 10.958 1.00 98.44 799 TYR A O 1
ATOM 5967 N N . ILE A 1 800 ? 10.378 -4.246 10.013 1.00 98.56 800 ILE A N 1
ATOM 5968 C CA . ILE A 1 800 ? 10.322 -4.791 8.647 1.00 98.56 800 ILE A CA 1
ATOM 5969 C C . ILE A 1 800 ? 10.919 -6.203 8.610 1.00 98.56 800 ILE A C 1
ATOM 5971 O O . ILE A 1 800 ? 10.281 -7.119 8.095 1.00 98.56 800 ILE A O 1
ATOM 5975 N N . ILE A 1 801 ? 12.088 -6.409 9.226 1.00 98.19 801 ILE A N 1
ATOM 5976 C CA . ILE A 1 801 ? 12.718 -7.735 9.314 1.00 98.19 801 ILE A CA 1
ATOM 5977 C C . ILE A 1 801 ? 11.827 -8.707 10.089 1.00 98.19 801 ILE A C 1
ATOM 5979 O O . ILE A 1 801 ? 11.536 -9.794 9.597 1.00 98.19 801 ILE A O 1
ATOM 5983 N N . ALA A 1 802 ? 11.350 -8.304 11.270 1.00 98.25 802 ALA A N 1
ATOM 5984 C CA . ALA A 1 802 ? 10.493 -9.134 12.115 1.00 98.25 802 ALA A CA 1
ATOM 5985 C C . ALA A 1 802 ? 9.242 -9.639 11.384 1.00 98.25 802 ALA A C 1
ATOM 5987 O O . ALA A 1 802 ? 8.813 -10.774 11.599 1.00 98.25 802 ALA A O 1
ATOM 5988 N N . ARG A 1 803 ? 8.655 -8.798 10.526 1.00 98.00 803 ARG A N 1
ATOM 5989 C CA . ARG A 1 803 ? 7.401 -9.105 9.843 1.00 98.00 803 ARG A CA 1
ATOM 5990 C C . ARG A 1 803 ? 7.589 -9.848 8.522 1.00 98.00 803 ARG A C 1
ATOM 5992 O O . ARG A 1 803 ? 6.800 -10.753 8.243 1.00 98.00 803 ARG A O 1
ATOM 5999 N N . TYR A 1 804 ? 8.591 -9.482 7.721 1.00 98.62 804 TYR A N 1
ATOM 6000 C CA . TYR A 1 804 ? 8.673 -9.915 6.320 1.00 98.62 804 TYR A CA 1
ATOM 6001 C C . TYR A 1 804 ? 9.861 -10.817 5.989 1.00 98.62 804 TYR A C 1
ATOM 6003 O O . TYR A 1 804 ? 9.796 -11.512 4.978 1.00 98.62 804 TYR A O 1
ATOM 6011 N N . ALA A 1 805 ? 10.919 -10.858 6.807 1.00 97.94 805 ALA A N 1
ATOM 6012 C CA . ALA A 1 805 ? 12.125 -11.614 6.458 1.00 97.94 805 ALA A CA 1
ATOM 6013 C C . ALA A 1 805 ? 11.898 -13.132 6.394 1.00 97.94 805 ALA A C 1
ATOM 6015 O O . ALA A 1 805 ? 12.608 -13.820 5.681 1.00 97.94 805 ALA A O 1
ATOM 6016 N N . ASP A 1 806 ? 10.887 -13.694 7.064 1.00 97.19 806 ASP A N 1
ATOM 6017 C CA . ASP A 1 806 ? 10.595 -15.126 6.904 1.00 97.19 806 ASP A CA 1
ATOM 6018 C C . ASP A 1 806 ? 10.042 -15.475 5.510 1.00 97.19 806 ASP A C 1
ATOM 6020 O O . ASP A 1 806 ? 9.960 -16.655 5.159 1.00 97.19 806 ASP A O 1
ATOM 6024 N N . HIS A 1 807 ? 9.608 -14.483 4.730 1.00 98.25 807 HIS A N 1
ATOM 6025 C CA . HIS A 1 807 ? 8.832 -14.708 3.525 1.00 98.25 807 HIS A CA 1
ATOM 6026 C C . HIS A 1 807 ? 9.726 -14.887 2.282 1.00 98.25 807 HIS A C 1
ATOM 6028 O O . HIS A 1 807 ? 10.365 -13.932 1.849 1.00 98.25 807 HIS A O 1
ATOM 6034 N N . PRO A 1 808 ? 9.709 -16.053 1.609 1.00 96.94 808 PRO A N 1
ATOM 6035 C CA . PRO A 1 808 ? 10.651 -16.357 0.526 1.00 96.94 808 PRO A CA 1
ATOM 6036 C C . PRO A 1 808 ? 10.382 -15.616 -0.786 1.00 96.94 808 PRO A C 1
ATOM 6038 O O . PRO A 1 808 ? 11.189 -15.688 -1.709 1.00 96.94 808 PRO A O 1
ATOM 6041 N N . ALA A 1 809 ? 9.255 -14.904 -0.899 1.00 98.31 809 ALA A N 1
ATOM 6042 C CA . ALA A 1 809 ? 9.084 -13.945 -1.986 1.00 98.31 809 ALA A CA 1
ATOM 6043 C C . ALA A 1 809 ? 10.000 -12.730 -1.854 1.00 98.31 809 ALA A C 1
ATOM 6045 O O . ALA A 1 809 ? 10.191 -12.070 -2.859 1.00 98.31 809 ALA A O 1
ATOM 6046 N N . VAL A 1 810 ? 10.569 -12.404 -0.691 1.00 98.56 810 VAL A N 1
ATOM 6047 C CA . VAL A 1 810 ? 11.558 -11.321 -0.625 1.00 98.56 810 VAL A CA 1
ATOM 6048 C C . VAL A 1 810 ? 12.797 -11.765 -1.410 1.00 98.56 810 VAL A C 1
ATOM 6050 O O . VAL A 1 810 ? 13.401 -12.788 -1.115 1.00 98.56 810 VAL A O 1
ATOM 6053 N N . MET A 1 811 ? 13.141 -11.030 -2.468 1.00 97.94 811 MET A N 1
ATOM 6054 C CA . MET A 1 811 ? 14.363 -11.259 -3.247 1.00 97.94 811 MET A CA 1
ATOM 6055 C C . MET A 1 811 ? 15.564 -10.615 -2.561 1.00 97.94 811 MET A C 1
ATOM 6057 O O . MET A 1 811 ? 16.647 -11.185 -2.538 1.00 97.94 811 MET A O 1
ATOM 6061 N N . GLY A 1 812 ? 15.362 -9.404 -2.047 1.00 97.94 812 GLY A N 1
ATOM 6062 C CA . GLY A 1 812 ? 16.396 -8.589 -1.440 1.00 97.94 812 GLY A CA 1
ATOM 6063 C C . GLY A 1 812 ? 15.847 -7.263 -0.922 1.00 97.94 812 GLY A C 1
ATOM 6064 O O . GLY A 1 812 ? 14.731 -6.856 -1.258 1.00 97.94 812 GLY A O 1
ATOM 6065 N N . TRP A 1 813 ? 16.656 -6.604 -0.097 1.00 98.62 813 TRP A N 1
ATOM 6066 C CA . TRP A 1 813 ? 16.352 -5.325 0.535 1.00 98.62 813 TRP A CA 1
ATOM 6067 C C . TRP A 1 813 ? 17.033 -4.189 -0.231 1.00 98.62 813 TRP A C 1
ATOM 6069 O O . TRP A 1 813 ? 18.245 -3.992 -0.104 1.00 98.62 813 TRP A O 1
ATOM 6079 N N . LYS A 1 814 ? 16.272 -3.416 -1.011 1.00 98.25 814 LYS A N 1
ATOM 6080 C CA . LYS A 1 814 ? 16.770 -2.181 -1.628 1.00 98.25 814 LYS A CA 1
ATOM 6081 C C . LYS A 1 814 ? 16.597 -1.034 -0.634 1.00 98.25 814 LYS A C 1
ATOM 6083 O O . LYS A 1 814 ? 15.486 -0.572 -0.380 1.00 98.25 814 LYS A O 1
ATOM 6088 N N . LEU A 1 815 ? 17.714 -0.588 -0.060 1.00 98.19 815 LEU A N 1
ATOM 6089 C CA . LEU A 1 815 ? 17.737 0.420 1.000 1.00 98.19 815 LEU A CA 1
ATOM 6090 C C . LEU A 1 815 ? 17.154 1.755 0.537 1.00 98.19 815 LEU A C 1
ATOM 6092 O O . LEU A 1 815 ? 16.339 2.331 1.250 1.00 98.19 815 LEU A O 1
ATOM 6096 N N . TRP A 1 816 ? 17.567 2.213 -0.642 1.00 97.38 816 TRP A N 1
ATOM 6097 C CA . TRP A 1 816 ? 17.099 3.444 -1.268 1.00 97.38 816 TRP A CA 1
ATOM 6098 C C . TRP A 1 816 ? 16.984 3.257 -2.778 1.00 97.38 816 TRP A C 1
ATOM 6100 O O . TRP A 1 816 ? 17.797 2.542 -3.372 1.00 97.38 816 TRP A O 1
ATOM 6110 N N . THR A 1 817 ? 16.007 3.922 -3.394 1.00 95.50 817 THR A N 1
ATOM 6111 C CA . THR A 1 817 ? 16.071 4.229 -4.831 1.00 95.50 817 THR A CA 1
ATOM 6112 C C . THR A 1 817 ? 17.050 5.366 -5.072 1.00 95.50 817 THR A C 1
ATOM 6114 O O . THR A 1 817 ? 17.219 6.219 -4.200 1.00 95.50 817 THR A O 1
ATOM 6117 N N . GLU A 1 818 ? 17.697 5.352 -6.236 1.00 94.50 818 GLU A N 1
ATOM 6118 C CA . GLU A 1 818 ? 18.391 6.497 -6.842 1.00 94.50 818 GLU A CA 1
ATOM 6119 C C . GLU A 1 818 ? 19.178 7.383 -5.860 1.00 94.50 818 GLU A C 1
ATOM 6121 O O . GLU A 1 818 ? 18.977 8.593 -5.732 1.00 94.50 818 GLU A O 1
ATOM 6126 N N . ILE A 1 819 ? 20.098 6.769 -5.120 1.00 95.75 819 ILE A N 1
ATOM 6127 C CA . ILE A 1 819 ? 20.778 7.376 -3.977 1.00 95.75 819 ILE A CA 1
ATOM 6128 C C . ILE A 1 819 ? 21.546 8.656 -4.335 1.00 95.75 819 ILE A C 1
ATOM 6130 O O . ILE A 1 819 ? 21.683 9.555 -3.502 1.00 95.75 819 ILE A O 1
ATOM 6134 N N . ASN A 1 820 ? 22.013 8.775 -5.578 1.00 94.38 820 ASN A N 1
ATOM 6135 C CA . ASN A 1 820 ? 22.686 9.958 -6.115 1.00 94.38 820 ASN A CA 1
ATOM 6136 C C . ASN A 1 820 ? 21.763 11.185 -6.262 1.00 94.38 820 ASN A C 1
ATOM 6138 O O . ASN A 1 820 ? 22.279 12.304 -6.346 1.00 94.38 820 ASN A O 1
ATOM 6142 N N . LEU A 1 821 ? 20.439 11.007 -6.219 1.00 95.06 821 LEU A N 1
ATOM 6143 C CA . LEU A 1 821 ? 19.448 12.090 -6.216 1.00 95.06 821 LEU A CA 1
ATOM 6144 C C . LEU A 1 821 ? 19.168 12.644 -4.804 1.00 95.06 821 LEU A C 1
ATOM 6146 O O . LEU A 1 821 ? 18.664 13.756 -4.653 1.00 95.06 821 LEU A O 1
ATOM 6150 N N . THR A 1 822 ? 19.582 11.948 -3.739 1.00 95.38 822 THR A N 1
ATOM 6151 C CA . THR A 1 822 ? 19.401 12.417 -2.348 1.00 95.38 822 THR A CA 1
ATOM 6152 C C . THR A 1 822 ? 20.339 13.576 -1.981 1.00 95.38 822 THR A C 1
ATOM 6154 O O . THR A 1 822 ? 21.434 13.705 -2.525 1.00 95.38 822 THR A O 1
ATOM 6157 N N . ALA A 1 823 ? 19.949 14.440 -1.042 1.00 88.94 823 ALA A N 1
ATOM 6158 C CA . ALA A 1 823 ? 20.653 15.684 -0.699 1.00 88.94 823 ALA A CA 1
ATOM 6159 C C . ALA A 1 823 ? 21.794 15.512 0.333 1.00 88.94 823 ALA A C 1
ATOM 6161 O O . ALA A 1 823 ? 22.005 16.365 1.201 1.00 88.94 823 ALA A O 1
ATOM 6162 N N . SER A 1 824 ? 22.532 14.398 0.284 1.00 91.62 824 SER A N 1
ATOM 6163 C CA . SER A 1 824 ? 23.620 14.097 1.227 1.00 91.62 824 SER A CA 1
ATOM 6164 C C . SER A 1 824 ? 24.993 14.071 0.556 1.00 91.62 824 SER A C 1
ATOM 6166 O O . SER A 1 824 ? 25.122 13.926 -0.656 1.00 91.62 824 SER A O 1
ATOM 6168 N N . ASN A 1 825 ? 26.053 14.216 1.353 1.00 91.88 825 ASN A N 1
ATOM 6169 C CA . ASN A 1 825 ? 27.417 14.152 0.835 1.00 91.88 825 ASN A CA 1
ATOM 6170 C C . ASN A 1 825 ? 27.908 12.689 0.733 1.00 91.88 825 ASN A C 1
ATOM 6172 O O . ASN A 1 825 ? 27.530 11.860 1.567 1.00 91.88 825 ASN A O 1
ATOM 6176 N N . PRO A 1 826 ? 28.822 12.367 -0.204 1.00 92.75 826 PRO A N 1
ATOM 6177 C CA . PRO A 1 826 ? 29.263 10.986 -0.428 1.00 92.75 826 PRO A CA 1
ATOM 6178 C C . PRO A 1 826 ? 29.888 10.293 0.796 1.00 92.75 826 PRO A C 1
ATOM 6180 O O . PRO A 1 826 ? 29.778 9.079 0.942 1.00 92.75 826 PRO A O 1
ATOM 6183 N N . VAL A 1 827 ? 30.540 11.031 1.705 1.00 94.94 827 VAL A N 1
ATOM 6184 C CA . VAL A 1 827 ? 31.152 10.447 2.917 1.00 94.94 827 VAL A CA 1
ATOM 6185 C C . VAL A 1 827 ? 30.086 10.005 3.922 1.00 94.94 827 VAL A C 1
ATOM 6187 O O . VAL A 1 827 ? 30.189 8.914 4.490 1.00 94.94 827 VAL A O 1
ATOM 6190 N N . ALA A 1 828 ? 29.056 10.831 4.124 1.00 96.25 828 ALA A N 1
ATOM 6191 C CA . ALA A 1 828 ? 27.920 10.494 4.974 1.00 96.25 828 ALA A CA 1
ATOM 6192 C C . ALA A 1 828 ? 27.137 9.308 4.401 1.00 96.25 828 ALA A C 1
ATOM 6194 O O . ALA A 1 828 ? 26.844 8.368 5.136 1.00 96.25 828 ALA A O 1
ATOM 6195 N N . LEU A 1 829 ? 26.880 9.312 3.088 1.00 97.31 829 LEU A N 1
ATOM 6196 C CA . LEU A 1 829 ? 26.214 8.200 2.410 1.00 97.31 829 LEU A CA 1
ATOM 6197 C C . LEU A 1 829 ? 26.989 6.892 2.581 1.00 97.31 829 LEU A C 1
ATOM 6199 O O . LEU A 1 829 ? 26.395 5.901 2.991 1.00 97.31 829 LEU A O 1
ATOM 6203 N N . ARG A 1 830 ? 28.309 6.882 2.358 1.00 97.50 830 ARG A N 1
ATOM 6204 C CA . ARG A 1 830 ? 29.136 5.680 2.565 1.00 97.50 830 ARG A CA 1
ATOM 6205 C C . ARG A 1 830 ? 29.086 5.159 3.994 1.00 97.50 830 ARG A C 1
ATOM 6207 O O . ARG A 1 830 ? 28.830 3.978 4.193 1.00 97.50 830 ARG A O 1
ATOM 6214 N N . THR A 1 831 ? 29.284 6.040 4.976 1.00 97.94 831 THR A N 1
ATOM 6215 C CA . THR A 1 831 ? 29.221 5.671 6.401 1.00 97.94 831 THR A CA 1
ATOM 6216 C C . THR A 1 831 ? 27.860 5.075 6.760 1.00 97.94 831 THR A C 1
ATOM 6218 O O . THR A 1 831 ? 27.791 4.058 7.446 1.00 97.94 831 THR A O 1
ATOM 6221 N N . TRP A 1 832 ? 26.777 5.689 6.278 1.00 98.38 832 TRP A N 1
ATOM 6222 C CA . TRP A 1 832 ? 25.428 5.200 6.528 1.00 98.38 832 TRP A CA 1
ATOM 6223 C C . TRP A 1 832 ? 25.183 3.838 5.874 1.00 98.38 832 TRP A C 1
ATOM 6225 O O . TRP A 1 832 ? 24.669 2.949 6.542 1.00 98.38 832 TRP A O 1
ATOM 6235 N N . HIS A 1 833 ? 25.578 3.640 4.610 1.00 98.50 833 HIS A N 1
ATOM 6236 C CA . HIS A 1 833 ? 25.372 2.368 3.907 1.00 98.50 833 HIS A CA 1
ATOM 6237 C C . HIS A 1 833 ? 26.162 1.229 4.551 1.00 98.50 833 HIS A C 1
ATOM 6239 O O . HIS A 1 833 ? 25.618 0.138 4.700 1.00 98.50 833 HIS A O 1
ATOM 6245 N N . ASP A 1 834 ? 27.400 1.479 4.978 1.00 98.44 834 ASP A N 1
ATOM 6246 C CA . ASP A 1 834 ? 28.227 0.489 5.676 1.00 98.44 834 ASP A CA 1
ATOM 6247 C C . ASP A 1 834 ? 27.543 0.021 6.972 1.00 98.44 834 ASP A C 1
ATOM 6249 O O . ASP A 1 834 ? 27.301 -1.166 7.180 1.00 98.44 834 ASP A O 1
ATOM 6253 N N . GLN A 1 835 ? 27.087 0.972 7.793 1.00 98.00 835 GLN A N 1
ATOM 6254 C CA . GLN A 1 835 ? 26.387 0.675 9.046 1.00 98.00 835 GLN A CA 1
ATOM 6255 C C . GLN A 1 835 ? 25.014 0.031 8.825 1.00 98.00 835 GLN A C 1
ATOM 6257 O O . GLN A 1 835 ? 24.658 -0.927 9.512 1.00 98.00 835 GLN A O 1
ATOM 6262 N N . ALA A 1 836 ? 24.225 0.559 7.888 1.00 97.62 836 ALA A N 1
ATOM 6263 C CA . ALA A 1 836 ? 22.879 0.083 7.614 1.00 97.62 836 ALA A CA 1
ATOM 6264 C C . ALA A 1 836 ? 22.912 -1.345 7.068 1.00 97.62 836 ALA A C 1
ATOM 6266 O O . ALA A 1 836 ? 22.213 -2.203 7.602 1.00 97.62 836 ALA A O 1
ATOM 6267 N N . SER A 1 837 ? 23.735 -1.610 6.051 1.00 98.00 837 SER A N 1
ATOM 6268 C CA . SER A 1 837 ? 23.832 -2.933 5.429 1.00 98.00 837 SER A CA 1
ATOM 6269 C C . SER A 1 837 ? 24.369 -3.994 6.391 1.00 98.00 837 SER A C 1
ATOM 6271 O O . SER A 1 837 ? 23.764 -5.058 6.512 1.00 98.00 837 SER A O 1
ATOM 6273 N N . ALA A 1 838 ? 25.409 -3.684 7.175 1.00 97.81 838 ALA A N 1
ATOM 6274 C CA . ALA A 1 838 ? 25.892 -4.580 8.225 1.00 97.81 838 ALA A CA 1
ATOM 6275 C C . ALA A 1 838 ? 24.788 -4.917 9.241 1.00 97.81 838 ALA A C 1
ATOM 6277 O O . ALA A 1 838 ? 24.668 -6.057 9.695 1.00 97.81 838 ALA A O 1
ATOM 6278 N N . ARG A 1 839 ? 23.942 -3.935 9.580 1.00 96.50 839 ARG A N 1
ATOM 6279 C CA . ARG A 1 839 ? 22.834 -4.138 10.515 1.00 96.50 839 ARG A CA 1
ATOM 6280 C C . ARG A 1 839 ? 21.694 -4.974 9.928 1.00 96.50 839 ARG A C 1
ATOM 6282 O O . ARG A 1 839 ? 21.096 -5.745 10.675 1.00 96.50 839 ARG A O 1
ATOM 6289 N N . TRP A 1 840 ? 21.413 -4.861 8.629 1.00 96.88 840 TRP A N 1
ATOM 6290 C CA . TRP A 1 840 ? 20.477 -5.748 7.926 1.00 96.88 840 TRP A CA 1
ATOM 6291 C C . TRP A 1 840 ? 20.951 -7.200 7.974 1.00 96.88 840 TRP A C 1
ATOM 6293 O O . TRP A 1 840 ? 20.221 -8.047 8.482 1.00 96.88 840 TRP A O 1
ATOM 6303 N N . HIS A 1 841 ? 22.200 -7.460 7.582 1.00 96.94 841 HIS A N 1
ATOM 6304 C CA . HIS A 1 841 ? 22.807 -8.798 7.631 1.00 96.94 841 HIS A CA 1
ATOM 6305 C C . HIS A 1 841 ? 22.837 -9.408 9.034 1.00 96.94 841 HIS A C 1
ATOM 6307 O O . HIS A 1 841 ? 22.706 -10.618 9.194 1.00 96.94 841 HIS A O 1
ATOM 6313 N N . GLN A 1 842 ? 22.985 -8.578 10.069 1.00 95.25 842 GLN A N 1
ATOM 6314 C CA . GLN A 1 842 ? 22.968 -9.043 11.455 1.00 95.25 842 GLN A CA 1
ATOM 6315 C C . GLN A 1 842 ? 21.570 -9.463 11.940 1.00 95.25 842 GLN A C 1
ATOM 6317 O O . GLN A 1 842 ? 21.461 -10.347 12.789 1.00 95.25 842 GLN A O 1
ATOM 6322 N N . LEU A 1 843 ? 20.515 -8.784 11.482 1.00 94.56 843 LEU A N 1
ATOM 6323 C CA . LEU A 1 843 ? 19.144 -8.994 11.957 1.00 94.56 843 LEU A CA 1
ATOM 6324 C C . LEU A 1 843 ? 18.362 -9.995 11.098 1.00 94.56 843 LEU A C 1
ATOM 6326 O O . LEU A 1 843 ? 17.523 -10.721 11.630 1.00 94.56 843 LEU A O 1
ATOM 6330 N N . ASP A 1 844 ? 18.610 -10.028 9.790 1.00 97.12 844 ASP A N 1
ATOM 6331 C CA . ASP A 1 844 ? 17.954 -10.947 8.866 1.00 97.12 844 ASP A CA 1
ATOM 6332 C C . ASP A 1 844 ? 18.639 -12.318 8.888 1.00 97.12 844 ASP A C 1
ATOM 6334 O O . ASP A 1 844 ? 19.586 -12.593 8.150 1.00 97.12 844 ASP A O 1
ATOM 6338 N N . VAL A 1 845 ? 18.132 -13.215 9.733 1.00 94.31 845 VAL A N 1
ATOM 6339 C CA . VAL A 1 845 ? 18.664 -14.580 9.878 1.00 94.31 845 VAL A CA 1
ATOM 6340 C C . VAL A 1 845 ? 18.510 -15.436 8.616 1.00 94.31 845 VAL A C 1
ATOM 6342 O O . VAL A 1 845 ? 19.152 -16.479 8.512 1.00 94.31 845 VAL A O 1
ATOM 6345 N N . TYR A 1 846 ? 17.667 -15.017 7.669 1.00 94.50 846 TYR A N 1
ATOM 6346 C CA . TYR A 1 846 ? 17.464 -15.704 6.396 1.00 94.50 846 TYR A CA 1
ATOM 6347 C C . TYR A 1 846 ? 18.441 -15.221 5.318 1.00 94.50 846 TYR A C 1
ATOM 6349 O O . TYR A 1 846 ? 18.553 -15.876 4.288 1.00 94.50 846 TYR A O 1
ATOM 6357 N N . GLN A 1 847 ? 19.209 -14.156 5.590 1.00 93.75 847 GLN A N 1
ATOM 6358 C CA . GLN A 1 847 ? 20.316 -13.669 4.758 1.00 93.75 847 GLN A CA 1
ATOM 6359 C C . GLN A 1 847 ? 19.879 -13.285 3.334 1.00 93.75 847 GLN A C 1
ATOM 6361 O O . GLN A 1 847 ? 20.489 -13.710 2.345 1.00 93.75 847 GLN A O 1
ATOM 6366 N N . HIS A 1 848 ? 18.817 -12.480 3.222 1.00 97.69 848 HIS A N 1
ATOM 6367 C CA . HIS A 1 848 ? 18.456 -11.883 1.940 1.00 97.69 848 HIS A CA 1
ATOM 6368 C C . HIS A 1 848 ? 19.525 -10.869 1.498 1.00 97.69 848 HIS A C 1
ATOM 6370 O O . HIS A 1 848 ? 20.003 -10.087 2.324 1.00 97.69 848 HIS A O 1
ATOM 6376 N N . PRO A 1 849 ? 19.855 -10.815 0.196 1.00 98.12 849 PRO A N 1
ATOM 6377 C CA . PRO A 1 849 ? 20.749 -9.812 -0.367 1.00 98.12 849 PRO A CA 1
ATOM 6378 C C . PRO A 1 849 ? 20.279 -8.374 -0.105 1.00 98.12 849 PRO A C 1
ATOM 6380 O O . PRO A 1 849 ? 19.101 -8.045 -0.260 1.00 98.12 849 PRO A O 1
ATOM 6383 N N . VAL A 1 850 ? 21.212 -7.485 0.212 1.00 98.75 850 VAL A N 1
ATOM 6384 C CA . VAL A 1 850 ? 20.998 -6.056 0.461 1.00 98.75 850 VAL A CA 1
ATOM 6385 C C . VAL A 1 850 ? 21.620 -5.234 -0.668 1.00 98.75 850 VAL A C 1
ATOM 6387 O O . VAL A 1 850 ? 22.709 -5.530 -1.153 1.00 98.75 850 VAL A O 1
ATOM 6390 N N . THR A 1 851 ? 20.947 -4.168 -1.094 1.00 98.44 851 THR A N 1
ATOM 6391 C CA . THR A 1 851 ? 21.438 -3.276 -2.154 1.00 98.44 851 THR A CA 1
ATOM 6392 C C . THR A 1 851 ? 21.018 -1.825 -1.934 1.00 98.44 851 THR A C 1
ATOM 6394 O O . THR A 1 851 ? 20.228 -1.499 -1.050 1.00 98.44 851 THR A O 1
ATOM 6397 N N . THR A 1 852 ? 21.521 -0.948 -2.792 1.00 97.75 852 THR A N 1
ATOM 6398 C CA . THR A 1 852 ? 20.968 0.377 -3.059 1.00 97.75 852 THR A CA 1
ATOM 6399 C C . THR A 1 852 ? 21.000 0.615 -4.570 1.00 97.75 852 THR A C 1
ATOM 6401 O O . THR A 1 852 ? 21.600 -0.158 -5.321 1.00 97.75 852 THR A O 1
ATOM 6404 N N . HIS A 1 853 ? 20.332 1.659 -5.030 1.00 96.44 853 HIS A N 1
ATOM 6405 C CA . HIS A 1 853 ? 20.124 1.926 -6.452 1.00 96.44 853 HIS A CA 1
ATOM 6406 C C . HIS A 1 853 ? 20.674 3.296 -6.835 1.00 96.44 853 HIS A C 1
ATOM 6408 O O . HIS A 1 853 ? 20.611 4.223 -6.035 1.00 96.44 853 HIS A O 1
ATOM 6414 N N . TRP A 1 854 ? 21.232 3.413 -8.038 1.00 95.88 854 TRP A N 1
ATOM 6415 C CA . TRP A 1 854 ? 21.659 4.676 -8.642 1.00 95.88 854 TRP A CA 1
ATOM 6416 C C . TRP A 1 854 ? 20.786 4.993 -9.846 1.00 95.88 854 TRP A C 1
ATOM 6418 O O . TRP A 1 854 ? 20.561 4.100 -10.661 1.00 95.88 854 TRP A O 1
ATOM 6428 N N . SER A 1 855 ? 20.342 6.247 -9.956 1.00 93.06 855 SER A N 1
ATOM 6429 C CA . SER A 1 855 ? 19.667 6.694 -11.171 1.00 93.06 855 SER A CA 1
ATOM 6430 C C . SER A 1 855 ? 20.639 6.719 -12.337 1.00 93.06 855 SER A C 1
ATOM 6432 O O . SER A 1 855 ? 21.847 6.848 -12.126 1.00 93.06 855 SER A O 1
ATOM 6434 N N . MET A 1 856 ? 20.115 6.674 -13.559 1.00 89.00 856 MET A N 1
ATOM 6435 C CA . MET A 1 856 ? 20.905 6.647 -14.792 1.00 89.00 856 MET A CA 1
ATOM 6436 C C . MET A 1 856 ? 21.812 5.403 -14.861 1.00 89.00 856 MET A C 1
ATOM 6438 O O . MET A 1 856 ? 21.522 4.357 -14.284 1.00 89.00 856 MET A O 1
ATOM 6442 N N . ASP A 1 857 ? 22.905 5.496 -15.615 1.00 89.44 857 ASP A N 1
ATOM 6443 C CA . ASP A 1 857 ? 23.780 4.373 -15.917 1.00 89.44 857 ASP A CA 1
ATOM 6444 C C . ASP A 1 857 ? 24.987 4.236 -14.961 1.00 89.44 857 ASP A C 1
ATOM 6446 O O . ASP A 1 857 ? 25.154 4.910 -13.941 1.00 89.44 857 ASP A O 1
ATOM 6450 N N . TYR A 1 858 ? 25.882 3.318 -15.317 1.00 92.00 858 TYR A N 1
ATOM 6451 C CA . TYR A 1 858 ? 27.077 2.978 -14.557 1.00 92.00 858 TYR A CA 1
ATOM 6452 C C . TYR A 1 858 ? 28.062 4.138 -14.307 1.00 92.00 858 TYR A C 1
ATOM 6454 O O . TYR A 1 858 ? 28.942 4.002 -13.452 1.00 92.00 858 TYR A O 1
ATOM 6462 N N . HIS A 1 859 ? 27.976 5.250 -15.042 1.00 92.94 859 HIS A N 1
ATOM 6463 C CA . HIS A 1 859 ? 28.862 6.405 -14.896 1.00 92.94 859 HIS A CA 1
ATOM 6464 C C . HIS A 1 859 ? 28.687 7.135 -13.564 1.00 92.94 859 HIS A C 1
ATOM 6466 O O . HIS A 1 859 ? 29.660 7.680 -13.037 1.00 92.94 859 HIS A O 1
ATOM 6472 N N . VAL A 1 860 ? 27.471 7.150 -13.015 1.00 92.50 860 VAL A N 1
ATOM 6473 C CA . VAL A 1 860 ? 27.155 7.896 -11.784 1.00 92.50 860 VAL A CA 1
ATOM 6474 C C . VAL A 1 860 ? 27.170 7.021 -10.529 1.00 92.50 860 VAL A C 1
ATOM 6476 O O . VAL A 1 860 ? 27.015 7.524 -9.413 1.00 92.50 860 VAL A O 1
ATOM 6479 N N . ALA A 1 861 ? 27.396 5.718 -10.694 1.00 92.94 861 ALA A N 1
ATOM 6480 C CA . ALA A 1 861 ? 27.406 4.760 -9.604 1.00 92.94 861 ALA A CA 1
ATOM 6481 C C . ALA A 1 861 ? 28.607 4.975 -8.657 1.00 92.94 861 ALA A C 1
ATOM 6483 O O . ALA A 1 861 ? 29.772 4.945 -9.069 1.00 92.94 861 ALA A O 1
ATOM 6484 N N . ASP A 1 862 ? 28.345 5.159 -7.355 1.00 95.12 862 ASP A N 1
ATOM 6485 C CA . ASP A 1 862 ? 29.404 5.331 -6.348 1.00 95.12 862 ASP A CA 1
ATOM 6486 C C . ASP A 1 862 ? 30.088 3.984 -6.074 1.00 95.12 862 ASP A C 1
ATOM 6488 O O . ASP A 1 862 ? 29.639 3.163 -5.267 1.00 95.12 862 ASP A O 1
ATOM 6492 N N . ARG A 1 863 ? 31.235 3.782 -6.730 1.00 94.25 863 ARG A N 1
ATOM 6493 C CA . ARG A 1 863 ? 32.051 2.566 -6.613 1.00 94.25 863 ARG A CA 1
ATOM 6494 C C . ARG A 1 863 ? 32.499 2.259 -5.186 1.00 94.25 863 ARG A C 1
ATOM 6496 O O . ARG A 1 863 ? 32.744 1.098 -4.877 1.00 94.25 863 ARG A O 1
ATOM 6503 N N . ALA A 1 864 ? 32.618 3.262 -4.320 1.00 96.12 864 ALA A N 1
ATOM 6504 C CA . ALA A 1 864 ? 33.024 3.047 -2.940 1.00 96.12 864 ALA A CA 1
ATOM 6505 C C . ALA A 1 864 ? 31.864 2.548 -2.064 1.00 96.12 864 ALA A C 1
ATOM 6507 O O . ALA A 1 864 ? 32.122 1.791 -1.136 1.00 96.12 864 ALA A O 1
ATOM 6508 N N . ILE A 1 865 ? 30.607 2.893 -2.377 1.00 97.75 865 ILE A N 1
ATOM 6509 C CA . ILE A 1 865 ? 29.435 2.227 -1.776 1.00 97.75 865 ILE A CA 1
ATOM 6510 C C . ILE A 1 865 ? 29.291 0.813 -2.348 1.00 97.75 865 ILE A C 1
ATOM 6512 O O . ILE A 1 865 ? 29.114 -0.132 -1.586 1.00 97.75 865 ILE A O 1
ATOM 6516 N N . ILE A 1 866 ? 29.432 0.646 -3.669 1.00 96.81 866 ILE A N 1
ATOM 6517 C CA . ILE A 1 866 ? 29.373 -0.675 -4.321 1.00 96.81 866 ILE A CA 1
ATOM 6518 C C . ILE A 1 866 ? 30.405 -1.635 -3.727 1.00 96.81 866 ILE A C 1
ATOM 6520 O O . ILE A 1 866 ? 30.118 -2.816 -3.578 1.00 96.81 866 ILE A O 1
ATOM 6524 N N . ALA A 1 867 ? 31.599 -1.159 -3.372 1.00 96.12 867 ALA A N 1
ATOM 6525 C CA . ALA A 1 867 ? 32.655 -1.994 -2.806 1.00 96.12 867 ALA A CA 1
ATOM 6526 C C . ALA A 1 867 ? 32.391 -2.458 -1.359 1.00 96.12 867 ALA A C 1
ATOM 6528 O O . ALA A 1 867 ? 33.074 -3.372 -0.898 1.00 96.12 867 ALA A O 1
ATOM 6529 N N . LEU A 1 868 ? 31.423 -1.871 -0.641 1.00 97.94 868 LEU A N 1
ATOM 6530 C CA . LEU A 1 868 ? 31.097 -2.273 0.730 1.00 97.94 868 LEU A CA 1
ATOM 6531 C C . LEU A 1 868 ? 30.655 -3.738 0.767 1.00 97.94 868 LEU A C 1
ATOM 6533 O O . LEU A 1 868 ? 29.884 -4.185 -0.082 1.00 97.94 868 LEU A O 1
ATOM 6537 N N . THR A 1 869 ? 31.127 -4.495 1.756 1.00 94.94 869 THR A N 1
ATOM 6538 C CA . THR A 1 869 ? 30.831 -5.932 1.860 1.00 94.94 869 THR A CA 1
ATOM 6539 C C . THR A 1 869 ? 29.358 -6.211 2.129 1.00 94.94 869 THR A C 1
ATOM 6541 O O . THR A 1 869 ? 28.874 -7.244 1.696 1.00 94.94 869 THR A O 1
ATOM 6544 N N . GLY A 1 870 ? 28.648 -5.298 2.800 1.00 96.69 870 GLY A N 1
ATOM 6545 C CA . GLY A 1 870 ? 27.213 -5.436 3.056 1.00 96.69 870 GLY A CA 1
ATOM 6546 C C . GLY A 1 870 ? 26.305 -5.070 1.874 1.00 96.69 870 GLY A C 1
ATOM 6547 O O . GLY A 1 870 ? 25.104 -5.292 1.962 1.00 96.69 870 GLY A O 1
ATOM 6548 N N . ILE A 1 871 ? 26.835 -4.502 0.785 1.00 98.38 871 ILE A N 1
ATOM 6549 C CA . ILE A 1 871 ? 26.070 -4.258 -0.449 1.00 98.38 871 ILE A CA 1
ATOM 6550 C C . ILE A 1 871 ? 26.295 -5.448 -1.379 1.00 98.38 871 ILE A C 1
ATOM 6552 O O . ILE A 1 871 ? 27.347 -5.553 -1.997 1.00 98.38 871 ILE A O 1
ATOM 6556 N N . ASP A 1 872 ? 25.338 -6.361 -1.476 1.00 98.38 872 ASP A N 1
ATOM 6557 C CA . ASP A 1 872 ? 25.532 -7.671 -2.108 1.00 98.38 872 ASP A CA 1
ATOM 6558 C C . ASP A 1 872 ? 25.406 -7.633 -3.636 1.00 98.38 872 ASP A C 1
ATOM 6560 O O . ASP A 1 872 ? 26.074 -8.386 -4.340 1.00 98.38 872 ASP A O 1
ATOM 6564 N N . TYR A 1 873 ? 24.577 -6.732 -4.161 1.00 98.19 873 TYR A N 1
ATOM 6565 C CA . TYR A 1 873 ? 24.349 -6.553 -5.595 1.00 98.19 873 TYR A CA 1
ATOM 6566 C C . TYR A 1 873 ? 24.116 -5.082 -5.938 1.00 98.19 873 TYR A C 1
ATOM 6568 O O . TYR A 1 873 ? 23.930 -4.251 -5.048 1.00 98.19 873 TYR A O 1
ATOM 6576 N N . VAL A 1 874 ? 24.161 -4.746 -7.225 1.00 97.50 874 VAL A N 1
ATOM 6577 C CA . VAL A 1 874 ? 24.074 -3.372 -7.735 1.00 97.50 874 VAL A CA 1
ATOM 6578 C C . VAL A 1 874 ? 22.803 -3.197 -8.551 1.00 97.50 874 VAL A C 1
ATOM 6580 O O . VAL A 1 874 ? 22.539 -4.004 -9.437 1.00 97.50 874 VAL A O 1
ATOM 6583 N N . CYS A 1 875 ? 22.051 -2.132 -8.277 1.00 97.06 875 CYS A N 1
ATOM 6584 C CA . CYS A 1 875 ? 20.894 -1.721 -9.069 1.00 97.06 875 CYS A CA 1
ATOM 6585 C C . CYS A 1 875 ? 21.181 -0.392 -9.776 1.00 97.06 875 CYS A C 1
ATOM 6587 O O . CYS A 1 875 ? 21.676 0.545 -9.146 1.00 97.06 875 CYS A O 1
ATOM 6589 N N . LEU A 1 876 ? 20.836 -0.305 -11.056 1.00 95.69 876 LEU A N 1
ATOM 6590 C CA . LEU A 1 876 ? 21.028 0.864 -11.923 1.00 95.69 876 LEU A CA 1
ATOM 6591 C C . LEU A 1 876 ? 19.765 1.104 -12.756 1.00 95.69 876 LEU A C 1
ATOM 6593 O O . LEU A 1 876 ? 18.911 0.213 -12.835 1.00 95.69 876 LEU A O 1
ATOM 6597 N N . ASP A 1 877 ? 19.733 2.212 -13.485 1.00 95.69 877 ASP A N 1
ATOM 6598 C CA . ASP A 1 877 ? 18.853 2.356 -14.640 1.00 95.69 877 ASP A CA 1
ATOM 6599 C C . ASP A 1 877 ? 19.608 2.026 -15.932 1.00 95.69 877 ASP A C 1
ATOM 6601 O O . ASP A 1 877 ? 20.837 1.923 -15.988 1.00 95.69 877 ASP A O 1
ATOM 6605 N N . ALA A 1 878 ? 18.850 1.872 -17.008 1.00 94.44 878 ALA A N 1
ATOM 6606 C CA . ALA A 1 878 ? 19.367 1.874 -18.367 1.00 94.44 878 ALA A CA 1
ATOM 6607 C C . ALA A 1 878 ? 18.538 2.819 -19.239 1.00 94.44 878 ALA A C 1
ATOM 6609 O O . ALA A 1 878 ? 18.148 2.463 -20.349 1.00 94.44 878 ALA A O 1
ATOM 6610 N N . TYR A 1 879 ? 18.230 4.007 -18.713 1.00 93.44 879 TYR A N 1
ATOM 6611 C CA . TYR A 1 879 ? 17.572 5.053 -19.484 1.00 93.44 879 TYR A CA 1
ATOM 6612 C C . TYR A 1 879 ? 18.507 5.607 -20.564 1.00 93.44 879 TYR A C 1
ATOM 6614 O O . TYR A 1 879 ? 19.679 5.880 -20.304 1.00 93.44 879 TYR A O 1
ATOM 6622 N N . HIS A 1 880 ? 17.983 5.793 -21.773 1.00 92.38 880 HIS A N 1
ATOM 6623 C CA . HIS A 1 880 ? 18.722 6.353 -22.905 1.00 92.38 880 HIS A CA 1
ATOM 6624 C C . HIS A 1 880 ? 17.799 7.158 -23.823 1.00 92.38 880 HIS A C 1
ATOM 6626 O O . HIS A 1 880 ? 16.581 7.092 -23.684 1.00 92.38 880 HIS A O 1
ATOM 6632 N N . ASP A 1 881 ? 18.379 7.923 -24.749 1.00 92.06 881 ASP A N 1
ATOM 6633 C CA . ASP A 1 881 ? 17.636 8.717 -25.732 1.00 92.06 881 ASP A CA 1
ATOM 6634 C C . ASP A 1 881 ? 17.427 7.959 -27.055 1.00 92.06 881 ASP A C 1
ATOM 6636 O O . ASP A 1 881 ? 18.200 7.064 -27.417 1.00 92.06 881 ASP A O 1
ATOM 6640 N N . GLU A 1 882 ? 16.387 8.343 -27.803 1.00 88.50 882 GLU A N 1
ATOM 6641 C CA . GLU A 1 882 ? 16.078 7.764 -29.115 1.00 88.50 882 GLU A CA 1
ATOM 6642 C C . GLU A 1 882 ? 17.246 8.008 -30.084 1.00 88.50 882 GLU A C 1
ATOM 6644 O O . GLU A 1 882 ? 17.788 9.112 -30.165 1.00 88.50 882 GLU A O 1
ATOM 6649 N N . GLY A 1 883 ? 17.659 6.974 -30.820 1.00 88.69 883 GLY A N 1
ATOM 6650 C CA . GLY A 1 883 ? 18.868 7.019 -31.654 1.00 88.69 883 GLY A CA 1
ATOM 6651 C C . GLY A 1 883 ? 20.154 6.548 -30.963 1.00 88.69 883 GLY A C 1
ATOM 6652 O O . GLY A 1 883 ? 21.143 6.294 -31.650 1.00 88.69 883 GLY A O 1
ATOM 6653 N N . HIS A 1 884 ? 20.143 6.337 -29.643 1.00 89.69 884 HIS A N 1
ATOM 6654 C CA . HIS A 1 884 ? 21.234 5.682 -28.916 1.00 89.69 884 HIS A CA 1
ATOM 6655 C C . HIS A 1 884 ? 20.846 4.230 -28.586 1.00 89.69 884 HIS A C 1
ATOM 6657 O O . HIS A 1 884 ? 19.950 4.026 -27.774 1.00 89.69 884 HIS A O 1
ATOM 6663 N N . PRO A 1 885 ? 21.475 3.197 -29.184 1.00 88.44 885 PRO A N 1
ATOM 6664 C CA . PRO A 1 885 ? 21.055 1.811 -28.970 1.00 88.44 885 PRO A CA 1
ATOM 6665 C C . PRO A 1 885 ? 21.301 1.310 -27.537 1.00 88.44 885 PRO A C 1
ATOM 6667 O O . PRO A 1 885 ? 22.436 1.354 -27.052 1.00 88.44 885 PRO A O 1
ATOM 6670 N N . LEU A 1 886 ? 20.288 0.684 -26.920 1.00 93.62 886 LEU A N 1
ATOM 6671 C CA . LEU A 1 886 ? 20.392 0.011 -25.611 1.00 93.62 886 LEU A CA 1
ATOM 6672 C C . LEU A 1 886 ? 21.548 -1.005 -25.556 1.00 93.62 886 LEU A C 1
ATOM 6674 O O . LEU A 1 886 ? 22.231 -1.152 -24.543 1.00 93.62 886 LEU A O 1
ATOM 6678 N N . ALA A 1 887 ? 21.803 -1.693 -26.673 1.00 92.69 887 ALA A N 1
ATOM 6679 C CA . ALA A 1 887 ? 22.881 -2.671 -26.796 1.00 92.69 887 ALA A CA 1
ATOM 6680 C C . ALA A 1 887 ? 24.268 -2.078 -26.495 1.00 92.69 887 ALA A C 1
ATOM 6682 O O . ALA A 1 887 ? 25.103 -2.758 -25.896 1.00 92.69 887 ALA A O 1
ATOM 6683 N N . SER A 1 888 ? 24.511 -0.824 -26.888 1.00 90.75 888 SER A N 1
ATOM 6684 C CA . SER A 1 888 ? 25.772 -0.132 -26.608 1.00 90.75 888 SER A CA 1
ATOM 6685 C C . SER A 1 888 ? 25.891 0.188 -25.122 1.00 90.75 888 SER A C 1
ATOM 6687 O O . SER A 1 888 ? 26.912 -0.131 -24.516 1.00 90.75 888 SER A O 1
ATOM 6689 N N . LEU A 1 889 ? 24.818 0.708 -24.517 1.00 93.25 889 LEU A N 1
ATOM 6690 C CA . LEU A 1 889 ? 24.781 1.051 -23.096 1.00 93.25 889 LEU A CA 1
ATOM 6691 C C . LEU A 1 889 ? 25.067 -0.166 -22.204 1.00 93.25 889 LEU A C 1
ATOM 6693 O O . LEU A 1 889 ? 25.926 -0.105 -21.325 1.00 93.25 889 LEU A O 1
ATOM 6697 N N . LEU A 1 890 ? 24.406 -1.299 -22.462 1.00 94.25 890 LEU A N 1
ATOM 6698 C CA . LEU A 1 890 ? 24.598 -2.522 -21.672 1.00 94.25 890 LEU A CA 1
ATOM 6699 C C . LEU A 1 890 ? 25.987 -3.147 -21.888 1.00 94.25 890 LEU A C 1
ATOM 6701 O O . LEU A 1 890 ? 26.628 -3.596 -20.936 1.00 94.25 890 LEU A O 1
ATOM 6705 N N . LYS A 1 891 ? 26.496 -3.137 -23.129 1.00 92.75 891 LYS A N 1
ATOM 6706 C CA . LYS A 1 891 ? 27.864 -3.585 -23.446 1.00 92.75 891 LYS A CA 1
ATOM 6707 C C . LYS A 1 891 ? 28.904 -2.765 -22.678 1.00 92.75 891 LYS A C 1
ATOM 6709 O O . LYS A 1 891 ? 29.817 -3.330 -22.077 1.00 92.75 891 LYS A O 1
ATOM 6714 N N . GLU A 1 892 ? 28.787 -1.443 -22.709 1.00 92.75 892 GLU A N 1
ATOM 6715 C CA . GLU A 1 892 ? 29.721 -0.535 -22.043 1.00 92.75 892 GLU A CA 1
ATOM 6716 C C . GLU A 1 892 ? 29.608 -0.625 -20.516 1.00 92.75 892 GLU A C 1
ATOM 6718 O O . GLU A 1 892 ? 30.634 -0.681 -19.826 1.00 92.75 892 GLU A O 1
ATOM 6723 N N . GLY A 1 893 ? 28.385 -0.769 -19.999 1.00 93.50 893 GLY A N 1
ATOM 6724 C CA . GLY A 1 893 ? 28.098 -0.966 -18.581 1.00 93.50 893 GLY A CA 1
ATOM 6725 C C . GLY A 1 893 ? 28.759 -2.206 -17.987 1.00 93.50 893 GLY A C 1
ATOM 6726 O O . GLY A 1 893 ? 29.210 -2.153 -16.845 1.00 93.50 893 GLY A O 1
ATOM 6727 N N . MET A 1 894 ? 28.926 -3.281 -18.762 1.00 93.69 894 MET A N 1
ATOM 6728 C CA . MET A 1 894 ? 29.617 -4.507 -18.327 1.00 93.69 894 MET A CA 1
ATOM 6729 C C . MET A 1 894 ? 31.061 -4.632 -18.827 1.00 93.69 894 MET A C 1
ATOM 6731 O O . MET A 1 894 ? 31.713 -5.655 -18.614 1.00 93.69 894 MET A O 1
ATOM 6735 N N . SER A 1 895 ? 31.613 -3.583 -19.436 1.00 91.12 895 SER A N 1
ATOM 6736 C CA . SER A 1 895 ? 33.034 -3.535 -19.789 1.00 91.12 895 SER A CA 1
ATOM 6737 C C . SER A 1 895 ? 33.940 -3.458 -18.540 1.00 91.12 895 SER A C 1
ATOM 6739 O O . SER A 1 895 ? 33.468 -3.125 -17.447 1.00 91.12 895 SER A O 1
ATOM 6741 N N . PRO A 1 896 ? 35.263 -3.688 -18.671 1.00 85.44 896 PRO A N 1
ATOM 6742 C CA . PRO A 1 896 ? 36.211 -3.487 -17.570 1.00 85.44 896 PRO A CA 1
ATOM 6743 C C . PRO A 1 896 ? 36.235 -2.056 -17.009 1.00 85.44 896 PRO A C 1
ATOM 6745 O O . PRO A 1 896 ? 36.487 -1.875 -15.820 1.00 85.44 896 PRO A O 1
ATOM 6748 N N . SER A 1 897 ? 35.970 -1.038 -17.840 1.00 86.75 897 SER A N 1
ATOM 6749 C CA . SER A 1 897 ? 35.810 0.356 -17.391 1.00 86.75 897 SER A CA 1
ATOM 6750 C C . SER A 1 897 ? 34.422 0.640 -16.811 1.00 86.75 897 SER A C 1
ATOM 6752 O O . SER A 1 897 ? 34.255 1.618 -16.084 1.00 86.75 897 SER A O 1
ATOM 6754 N N . GLY A 1 898 ? 33.440 -0.213 -17.101 1.00 92.31 898 GLY A N 1
ATOM 6755 C CA . GLY A 1 898 ? 32.127 -0.228 -16.471 1.00 92.31 898 GLY A CA 1
ATOM 6756 C C . GLY A 1 898 ? 32.136 -0.957 -15.126 1.00 92.31 898 GLY A C 1
ATOM 6757 O O . GLY A 1 898 ? 32.999 -0.727 -14.269 1.00 92.31 898 GLY A O 1
ATOM 6758 N N . LEU A 1 899 ? 31.145 -1.818 -14.926 1.00 94.25 899 LEU A N 1
ATOM 6759 C CA . LEU A 1 899 ? 30.893 -2.583 -13.710 1.00 94.25 899 LEU A CA 1
ATOM 6760 C C . LEU A 1 899 ? 31.190 -4.079 -13.865 1.00 94.25 899 LEU A C 1
ATOM 6762 O O . LEU A 1 899 ? 31.108 -4.805 -12.883 1.00 94.25 899 LEU A O 1
ATOM 6766 N N . GLY A 1 900 ? 31.628 -4.557 -15.034 1.00 89.31 900 GLY A N 1
ATOM 6767 C CA . GLY A 1 900 ? 31.888 -5.990 -15.245 1.00 89.31 900 GLY A CA 1
ATOM 6768 C C . GLY A 1 900 ? 32.956 -6.591 -14.319 1.00 89.31 900 GLY A C 1
ATOM 6769 O O . GLY A 1 900 ? 32.947 -7.790 -14.053 1.00 89.31 900 GLY A O 1
ATOM 6770 N N . GLY A 1 901 ? 33.860 -5.758 -13.789 1.00 89.19 901 GLY A N 1
ATOM 6771 C CA . GLY A 1 901 ? 34.927 -6.169 -12.872 1.00 89.19 901 GLY A CA 1
ATOM 6772 C C . GLY A 1 901 ? 34.586 -6.116 -11.378 1.00 89.19 901 GLY A C 1
ATOM 6773 O O . GLY A 1 901 ? 35.456 -6.430 -10.571 1.00 89.19 901 GLY A O 1
ATOM 6774 N N . ILE A 1 902 ? 33.375 -5.700 -10.977 1.00 91.75 902 ILE A N 1
ATOM 6775 C CA . ILE A 1 902 ? 33.057 -5.514 -9.545 1.00 91.75 902 ILE A CA 1
ATOM 6776 C C . ILE A 1 902 ? 32.858 -6.832 -8.785 1.00 91.75 902 ILE A C 1
ATOM 6778 O O . ILE A 1 902 ? 32.917 -6.831 -7.559 1.00 91.75 902 ILE A O 1
ATOM 6782 N N . GLY A 1 903 ? 32.598 -7.936 -9.498 1.00 92.31 903 GLY A N 1
ATOM 6783 C CA . GLY A 1 903 ? 32.381 -9.254 -8.893 1.00 92.31 903 GLY A CA 1
ATOM 6784 C C . GLY A 1 903 ? 31.102 -9.360 -8.055 1.00 92.31 903 GLY A C 1
ATOM 6785 O O . GLY A 1 903 ? 31.095 -10.078 -7.063 1.00 92.31 903 GLY A O 1
ATOM 6786 N N . LYS A 1 904 ? 30.052 -8.624 -8.430 1.00 96.38 904 LYS A N 1
ATOM 6787 C CA . LYS A 1 904 ? 28.720 -8.629 -7.803 1.00 96.38 904 LYS A CA 1
ATOM 6788 C C . LYS A 1 904 ? 27.650 -8.695 -8.889 1.00 96.38 904 LYS A C 1
ATOM 6790 O O . LYS A 1 904 ? 27.943 -8.267 -10.012 1.00 96.38 904 LYS A O 1
ATOM 6795 N N . PRO A 1 905 ? 26.424 -9.162 -8.599 1.00 97.62 905 PRO A N 1
ATOM 6796 C CA . PRO A 1 905 ? 25.363 -9.125 -9.587 1.00 97.62 905 PRO A CA 1
ATOM 6797 C C . PRO A 1 905 ? 25.004 -7.676 -9.903 1.00 97.62 905 PRO A C 1
ATOM 6799 O O . PRO A 1 905 ? 24.883 -6.846 -9.000 1.00 97.62 905 PRO A O 1
ATOM 6802 N N . VAL A 1 906 ? 24.838 -7.377 -11.189 1.00 97.56 906 VAL A N 1
ATOM 6803 C CA . VAL A 1 906 ? 24.379 -6.069 -11.673 1.00 97.56 906 VAL A CA 1
ATOM 6804 C C . VAL A 1 906 ? 22.985 -6.242 -12.255 1.00 97.56 906 VAL A C 1
ATOM 6806 O O . VAL A 1 906 ? 22.786 -7.075 -13.139 1.00 97.56 906 VAL A O 1
ATOM 6809 N N . LEU A 1 907 ? 22.029 -5.465 -11.761 1.00 96.75 907 LEU A N 1
ATOM 6810 C CA . LEU A 1 907 ? 20.651 -5.420 -12.224 1.00 96.75 907 LEU A CA 1
ATOM 6811 C C . LEU A 1 907 ? 20.324 -4.032 -12.764 1.00 96.75 907 LEU A C 1
ATOM 6813 O O . LEU A 1 907 ? 20.754 -3.013 -12.223 1.00 96.75 907 LEU A O 1
ATOM 6817 N N . VAL A 1 908 ? 19.538 -4.019 -13.833 1.00 96.81 908 VAL A N 1
ATOM 6818 C CA . VAL A 1 908 ? 18.887 -2.813 -14.336 1.00 96.81 908 VAL A CA 1
ATOM 6819 C C . VAL A 1 908 ? 17.454 -2.846 -13.827 1.00 96.81 908 VAL A C 1
ATOM 6821 O O . VAL A 1 908 ? 16.660 -3.687 -14.245 1.00 96.81 908 VAL A O 1
ATOM 6824 N N . ASN A 1 909 ? 17.133 -1.971 -12.886 1.00 94.06 909 ASN A N 1
ATOM 6825 C CA . ASN A 1 909 ? 15.837 -1.950 -12.215 1.00 94.06 909 ASN A CA 1
ATOM 6826 C C . ASN A 1 909 ? 14.850 -0.989 -12.877 1.00 94.06 909 ASN A C 1
ATOM 6828 O O . ASN A 1 909 ? 13.648 -1.110 -12.646 1.00 94.06 909 ASN A O 1
ATOM 6832 N N . GLU A 1 910 ? 15.342 -0.101 -13.736 1.00 93.81 910 GLU A N 1
ATOM 6833 C CA . GLU A 1 910 ? 14.505 0.770 -14.547 1.00 93.81 910 GLU A CA 1
ATOM 6834 C C . GLU A 1 910 ? 15.046 0.853 -15.978 1.00 93.81 910 GLU A C 1
ATOM 6836 O O . GLU A 1 910 ? 16.224 1.131 -16.207 1.00 93.81 910 GLU A O 1
ATOM 6841 N N . TYR A 1 911 ? 14.194 0.555 -16.961 1.00 93.94 911 TYR A N 1
ATOM 6842 C CA . TYR A 1 911 ? 14.481 0.746 -18.386 1.00 93.94 911 TYR A CA 1
ATOM 6843 C C . TYR A 1 911 ? 13.189 0.853 -19.208 1.00 93.94 911 TYR A C 1
ATOM 6845 O O . TYR A 1 911 ? 12.084 0.630 -18.698 1.00 93.94 911 TYR A O 1
ATOM 6853 N N . GLY A 1 912 ? 13.358 1.136 -20.500 1.00 91.19 912 GLY A N 1
ATOM 6854 C CA . GLY A 1 912 ? 12.294 1.335 -21.476 1.00 91.19 912 GLY A CA 1
ATOM 6855 C C . GLY A 1 912 ? 12.261 2.802 -21.863 1.00 91.19 912 GLY A C 1
ATOM 6856 O O . GLY A 1 912 ? 11.549 3.586 -21.237 1.00 91.19 912 GLY A O 1
ATOM 6857 N N . ALA A 1 913 ? 13.055 3.159 -22.869 1.00 91.38 913 ALA A N 1
ATOM 6858 C CA . ALA A 1 913 ? 13.368 4.527 -23.253 1.00 91.38 913 ALA A CA 1
ATOM 6859 C C . ALA A 1 913 ? 14.054 5.326 -22.130 1.00 91.38 913 ALA A C 1
ATOM 6861 O O . ALA A 1 913 ? 15.056 4.879 -21.576 1.00 91.38 913 ALA A O 1
ATOM 6862 N N . ASN A 1 914 ? 13.532 6.503 -21.786 1.00 90.12 914 ASN A N 1
ATOM 6863 C CA . ASN A 1 914 ? 13.964 7.306 -20.642 1.00 90.12 914 ASN A CA 1
ATOM 6864 C C . ASN A 1 914 ? 12.808 7.494 -19.637 1.00 90.12 914 ASN A C 1
ATOM 6866 O O . ASN A 1 914 ? 11.700 6.998 -19.850 1.00 90.12 914 ASN A O 1
ATOM 6870 N N . TRP A 1 915 ? 13.037 8.248 -18.558 1.00 86.38 915 TRP A N 1
ATOM 6871 C CA . TRP A 1 915 ? 12.038 8.527 -17.512 1.00 86.38 915 TRP A CA 1
ATOM 6872 C C . TRP A 1 915 ? 10.792 9.292 -18.012 1.00 86.38 915 TRP A C 1
ATOM 6874 O O . TRP A 1 915 ? 9.785 9.377 -17.307 1.00 86.38 915 TRP A O 1
ATOM 6884 N N . GLN A 1 916 ? 10.819 9.842 -19.232 1.00 89.56 916 GLN A N 1
ATOM 6885 C CA . GLN A 1 916 ? 9.674 10.485 -19.890 1.00 89.56 916 GLN A CA 1
ATOM 6886 C C . GLN A 1 916 ? 8.929 9.553 -20.856 1.00 89.56 916 GLN A C 1
ATOM 6888 O O . GLN A 1 916 ? 7.856 9.919 -21.338 1.00 89.56 916 GLN A O 1
ATOM 6893 N N . GLY A 1 917 ? 9.455 8.354 -21.101 1.00 90.31 917 GLY A N 1
ATOM 6894 C CA . GLY A 1 917 ? 8.936 7.393 -22.065 1.00 90.31 917 GLY A CA 1
ATOM 6895 C C . GLY A 1 917 ? 9.436 7.660 -23.486 1.00 90.31 917 GLY A C 1
ATOM 6896 O O . GLY A 1 917 ? 10.063 8.677 -23.771 1.00 90.31 917 GLY A O 1
ATOM 6897 N N . GLY A 1 918 ? 9.157 6.722 -24.390 1.00 92.00 918 GLY A N 1
ATOM 6898 C CA . GLY A 1 918 ? 9.586 6.782 -25.789 1.00 92.00 918 GLY A CA 1
ATOM 6899 C C . GLY A 1 918 ? 8.440 6.609 -26.781 1.00 92.00 918 GLY A C 1
ATOM 6900 O O . GLY A 1 918 ? 7.286 6.365 -26.408 1.00 92.00 918 GLY A O 1
ATOM 6901 N N . SER A 1 919 ? 8.763 6.699 -28.074 1.00 92.00 919 SER A N 1
ATOM 6902 C CA . SER A 1 919 ? 7.844 6.300 -29.143 1.00 92.00 919 SER A CA 1
ATOM 6903 C C . SER A 1 919 ? 7.437 4.825 -28.965 1.00 92.00 919 SER A C 1
ATOM 6905 O O . SER A 1 919 ? 8.202 4.013 -28.444 1.00 92.00 919 SER A O 1
ATOM 6907 N N . ASP A 1 920 ? 6.215 4.445 -29.366 1.00 92.19 920 ASP A N 1
ATOM 6908 C CA . ASP A 1 920 ? 5.726 3.067 -29.149 1.00 92.19 920 ASP A CA 1
ATOM 6909 C C . ASP A 1 920 ? 6.604 2.023 -29.867 1.00 92.19 920 ASP A C 1
ATOM 6911 O O . ASP A 1 920 ? 6.766 0.915 -29.359 1.00 92.19 920 ASP A O 1
ATOM 6915 N N . ALA A 1 921 ? 7.205 2.402 -31.003 1.00 93.81 921 ALA A N 1
ATOM 6916 C CA . ALA A 1 921 ? 8.142 1.577 -31.760 1.00 93.81 921 ALA A CA 1
ATOM 6917 C C . ALA A 1 921 ? 9.462 1.373 -31.005 1.00 93.81 921 ALA A C 1
ATOM 6919 O O . ALA A 1 921 ? 9.868 0.230 -30.795 1.00 93.81 921 ALA A O 1
ATOM 6920 N N . TRP A 1 922 ? 10.091 2.454 -30.538 1.00 94.00 922 TRP A N 1
ATOM 6921 C CA . TRP A 1 922 ? 11.326 2.379 -29.758 1.00 94.00 922 TRP A CA 1
ATOM 6922 C C . TRP A 1 922 ? 11.130 1.574 -28.466 1.00 94.00 922 TRP A C 1
ATOM 6924 O O . TRP A 1 922 ? 11.845 0.606 -28.218 1.00 94.00 922 TRP A O 1
ATOM 6934 N N . MET A 1 923 ? 10.068 1.867 -27.715 1.00 93.88 923 MET A N 1
ATOM 6935 C CA . MET A 1 923 ? 9.676 1.102 -26.527 1.00 93.88 923 MET A CA 1
ATOM 6936 C C . MET A 1 923 ? 9.492 -0.397 -26.809 1.00 93.88 923 MET A C 1
ATOM 6938 O O . MET A 1 923 ? 9.860 -1.243 -25.993 1.00 93.88 923 MET A O 1
ATOM 6942 N N . ALA A 1 924 ? 8.909 -0.751 -27.960 1.00 94.38 924 ALA A N 1
ATOM 6943 C CA . ALA A 1 924 ? 8.750 -2.145 -28.364 1.00 94.38 924 ALA A CA 1
ATOM 6944 C C . ALA A 1 924 ? 10.091 -2.821 -28.686 1.00 94.38 924 ALA A C 1
ATOM 6946 O O . ALA A 1 924 ? 10.245 -4.003 -28.374 1.00 94.38 924 ALA A O 1
ATOM 6947 N N . ALA A 1 925 ? 11.054 -2.095 -29.261 1.00 94.81 925 ALA A N 1
ATOM 6948 C CA . ALA A 1 925 ? 12.398 -2.607 -29.517 1.00 94.81 925 ALA A CA 1
ATOM 6949 C C . ALA A 1 925 ? 13.177 -2.856 -28.219 1.00 94.81 925 ALA A C 1
ATOM 6951 O O . ALA A 1 925 ? 13.737 -3.945 -28.050 1.00 94.81 925 ALA A O 1
ATOM 6952 N N . ASP A 1 926 ? 13.138 -1.915 -27.273 1.00 95.44 926 ASP A N 1
ATOM 6953 C CA . ASP A 1 926 ? 13.725 -2.084 -25.939 1.00 95.44 926 ASP A CA 1
ATOM 6954 C C . ASP A 1 926 ? 13.125 -3.305 -25.238 1.00 95.44 926 ASP A C 1
ATOM 6956 O O . ASP A 1 926 ? 13.848 -4.199 -24.802 1.00 95.44 926 ASP A O 1
ATOM 6960 N N . HIS A 1 927 ? 11.793 -3.395 -25.194 1.00 95.94 927 HIS A N 1
ATOM 6961 C CA . HIS A 1 927 ? 11.083 -4.495 -24.536 1.00 95.94 927 HIS A CA 1
ATOM 6962 C C . HIS A 1 927 ? 11.382 -5.864 -25.159 1.00 95.94 927 HIS A C 1
ATOM 6964 O O . HIS A 1 927 ? 11.503 -6.872 -24.463 1.00 95.94 927 HIS A O 1
ATOM 6970 N N . ALA A 1 928 ? 11.503 -5.917 -26.486 1.00 95.38 928 ALA A N 1
ATOM 6971 C CA . ALA A 1 928 ? 11.786 -7.152 -27.204 1.00 95.38 928 ALA A CA 1
ATOM 6972 C C . ALA A 1 928 ? 13.248 -7.605 -27.067 1.00 95.38 928 ALA A C 1
ATOM 6974 O O . ALA A 1 928 ? 13.503 -8.808 -27.128 1.00 95.38 928 ALA A O 1
ATOM 6975 N N . SER A 1 929 ? 14.195 -6.676 -26.897 1.00 95.31 929 SER A N 1
ATOM 6976 C CA . SER A 1 929 ? 15.635 -6.966 -26.935 1.00 95.31 929 SER A CA 1
ATOM 6977 C C . SER A 1 929 ? 16.330 -6.937 -25.571 1.00 95.31 929 SER A C 1
ATOM 6979 O O . SER A 1 929 ? 17.298 -7.672 -25.381 1.00 95.31 929 SER A O 1
ATOM 6981 N N . GLY A 1 930 ? 15.840 -6.153 -24.606 1.00 95.81 930 GLY A N 1
ATOM 6982 C CA . GLY A 1 930 ? 16.540 -5.846 -23.355 1.00 95.81 930 GLY A CA 1
ATOM 6983 C C . GLY A 1 930 ? 16.960 -7.080 -22.559 1.00 95.81 930 GLY A C 1
ATOM 6984 O O . GLY A 1 930 ? 18.125 -7.212 -22.191 1.00 95.81 930 GLY A O 1
ATOM 6985 N N . ALA A 1 931 ? 16.050 -8.038 -22.357 1.00 96.88 931 ALA A N 1
ATOM 6986 C CA . ALA A 1 931 ? 16.365 -9.269 -21.629 1.00 96.88 931 ALA A CA 1
ATOM 6987 C C . ALA A 1 931 ? 17.456 -10.105 -22.323 1.00 96.88 931 ALA A C 1
ATOM 6989 O O . ALA A 1 931 ? 18.338 -10.639 -21.652 1.00 96.88 931 ALA A O 1
ATOM 6990 N N . TRP A 1 932 ? 17.439 -10.176 -23.656 1.00 96.75 932 TRP A N 1
ATOM 6991 C CA . TRP A 1 932 ? 18.466 -10.880 -24.425 1.00 96.75 932 TRP A CA 1
ATOM 6992 C C . TRP A 1 932 ? 19.814 -10.178 -24.346 1.00 96.75 932 TRP A C 1
ATOM 6994 O O . TRP A 1 932 ? 20.826 -10.837 -24.127 1.00 96.75 932 TRP A O 1
ATOM 7004 N N . LEU A 1 933 ? 19.826 -8.849 -24.477 1.00 95.94 933 LEU A N 1
ATOM 7005 C CA . LEU A 1 933 ? 21.037 -8.042 -24.372 1.00 95.94 933 LEU A CA 1
ATOM 7006 C C . LEU A 1 933 ? 21.681 -8.204 -22.989 1.00 95.94 933 LEU A C 1
ATOM 7008 O O . LEU A 1 933 ? 22.870 -8.507 -22.910 1.00 95.94 933 LEU A O 1
ATOM 7012 N N . SER A 1 934 ? 20.905 -8.096 -21.907 1.00 95.69 934 SER A N 1
ATOM 7013 C CA . SER A 1 934 ? 21.396 -8.311 -20.540 1.00 95.69 934 SER A CA 1
ATOM 7014 C C . SER A 1 934 ? 21.928 -9.729 -20.328 1.00 95.69 934 SER A C 1
ATOM 7016 O O . SER A 1 934 ? 22.995 -9.894 -19.733 1.00 95.69 934 SER A O 1
ATOM 7018 N N . LEU A 1 935 ? 21.241 -10.744 -20.870 1.00 95.75 935 LEU A N 1
ATOM 7019 C CA . LEU A 1 935 ? 21.671 -12.141 -20.792 1.00 95.75 935 LEU A CA 1
ATOM 7020 C C . LEU A 1 935 ? 23.061 -12.340 -21.412 1.00 95.75 935 LEU A C 1
ATOM 7022 O O . LEU A 1 935 ? 23.938 -12.939 -20.792 1.00 95.75 935 LEU A O 1
ATOM 7026 N N . VAL A 1 936 ? 23.281 -11.815 -22.622 1.00 94.88 936 VAL A N 1
ATOM 7027 C CA . VAL A 1 936 ? 24.543 -12.016 -23.355 1.00 94.88 936 VAL A CA 1
ATOM 7028 C C . VAL A 1 936 ? 25.656 -11.036 -22.981 1.00 94.88 936 VAL A C 1
ATOM 7030 O O . VAL A 1 936 ? 26.774 -11.173 -23.463 1.00 94.88 936 VAL A O 1
ATOM 7033 N N . THR A 1 937 ? 25.381 -10.048 -22.132 1.00 93.50 937 THR A N 1
ATOM 7034 C CA . THR A 1 937 ? 26.391 -9.116 -21.596 1.00 93.50 937 THR A CA 1
ATOM 7035 C C . THR A 1 937 ? 26.784 -9.434 -20.155 1.00 93.50 937 THR A C 1
ATOM 7037 O O . THR A 1 937 ? 27.750 -8.866 -19.648 1.00 93.50 937 THR A O 1
ATOM 7040 N N . GLY A 1 938 ? 26.095 -10.388 -19.517 1.00 93.44 938 GLY A N 1
ATOM 7041 C CA . GLY A 1 938 ? 26.452 -10.906 -18.198 1.00 93.44 938 GLY A CA 1
ATOM 7042 C C . GLY A 1 938 ? 25.836 -10.159 -17.022 1.00 93.44 938 GLY A C 1
ATOM 7043 O O . GLY A 1 938 ? 26.373 -10.238 -15.918 1.00 93.44 938 GLY A O 1
ATOM 7044 N N . TYR A 1 939 ? 24.737 -9.430 -17.232 1.00 96.62 939 TYR A N 1
ATOM 7045 C CA . TYR A 1 939 ? 23.965 -8.875 -16.120 1.00 96.62 939 TYR A CA 1
ATOM 7046 C C . TYR A 1 939 ? 23.360 -10.003 -15.278 1.00 96.62 939 TYR A C 1
ATOM 7048 O O . TYR A 1 939 ? 23.013 -11.076 -15.780 1.00 96.62 939 TYR A O 1
ATOM 7056 N N . GLY A 1 940 ? 23.179 -9.731 -13.988 1.00 96.62 940 GLY A N 1
ATOM 7057 C CA . GLY A 1 940 ? 22.665 -10.688 -13.012 1.00 96.62 940 GLY A CA 1
ATOM 7058 C C . GLY A 1 940 ? 21.187 -11.042 -13.190 1.00 96.62 940 GLY A C 1
ATOM 7059 O O . GLY A 1 940 ? 20.717 -11.923 -12.482 1.00 96.62 940 GLY A O 1
ATOM 7060 N N . GLY A 1 941 ? 20.471 -10.372 -14.100 1.00 97.38 941 GLY A N 1
ATOM 7061 C CA . GLY A 1 941 ? 19.039 -10.513 -14.369 1.00 97.38 941 GLY A CA 1
ATOM 7062 C C . GLY A 1 941 ? 18.603 -9.725 -15.606 1.00 97.38 941 GLY A C 1
ATOM 7063 O O . GLY A 1 941 ? 19.408 -9.000 -16.200 1.00 97.38 941 GLY A O 1
ATOM 7064 N N . SER A 1 942 ? 17.331 -9.850 -15.991 1.00 97.19 942 SER A N 1
ATOM 7065 C CA . SER A 1 942 ? 16.759 -9.023 -17.055 1.00 97.19 942 SER A CA 1
ATOM 7066 C C . SER A 1 942 ? 16.595 -7.583 -16.571 1.00 97.19 942 SER A C 1
ATOM 7068 O O . SER A 1 942 ? 16.363 -7.365 -15.377 1.00 97.19 942 SER A O 1
ATOM 7070 N N . PRO A 1 943 ? 16.627 -6.595 -17.478 1.00 96.62 943 PRO A N 1
ATOM 7071 C CA . PRO A 1 943 ? 16.270 -5.244 -17.106 1.00 96.62 943 PRO A CA 1
ATOM 7072 C C . PRO A 1 943 ? 14.769 -5.206 -16.762 1.00 96.62 943 PRO A C 1
ATOM 7074 O O . PRO A 1 943 ? 13.975 -5.974 -17.322 1.00 96.62 943 PRO A O 1
ATOM 7077 N N . MET A 1 944 ? 14.379 -4.369 -15.800 1.00 96.62 944 MET A N 1
ATOM 7078 C CA . MET A 1 944 ? 13.012 -4.299 -15.274 1.00 96.62 944 MET A CA 1
ATOM 7079 C C . MET A 1 944 ? 12.250 -3.110 -15.863 1.00 96.62 944 MET A C 1
ATOM 7081 O O . MET A 1 944 ? 12.588 -1.955 -15.621 1.00 96.62 944 MET A O 1
ATOM 7085 N N . MET A 1 945 ? 11.227 -3.396 -16.672 1.00 95.12 945 MET A N 1
ATOM 7086 C CA . MET A 1 945 ? 10.516 -2.375 -17.451 1.00 95.12 945 MET A CA 1
ATOM 7087 C C . MET A 1 945 ? 9.816 -1.403 -16.501 1.00 95.12 945 MET A C 1
ATOM 7089 O O . MET A 1 945 ? 9.000 -1.845 -15.692 1.00 95.12 945 MET A O 1
ATOM 7093 N N . TRP A 1 946 ? 10.119 -0.108 -16.612 1.00 93.94 946 TRP A N 1
ATOM 7094 C CA . TRP A 1 946 ? 9.516 0.940 -15.777 1.00 93.94 946 TRP A CA 1
ATOM 7095 C C . TRP A 1 946 ? 8.020 1.120 -16.069 1.00 93.94 946 TRP A C 1
ATOM 7097 O O . TRP A 1 946 ? 7.194 1.335 -15.183 1.00 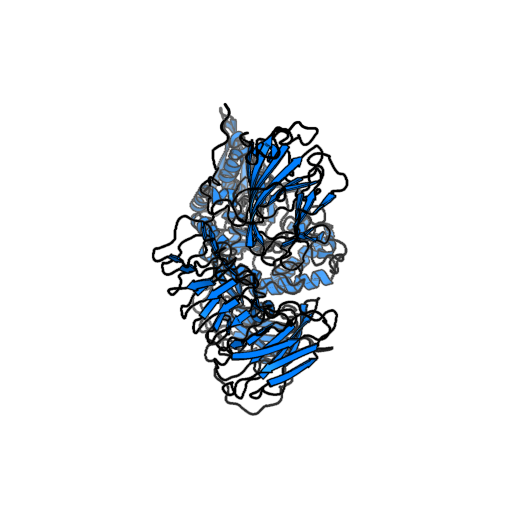93.94 946 TRP A O 1
ATOM 7107 N N . TRP A 1 947 ? 7.654 0.975 -17.341 1.00 93.38 947 TRP A N 1
ATOM 7108 C CA . TRP A 1 947 ? 6.321 1.263 -17.861 1.00 93.38 947 TRP A CA 1
ATOM 7109 C C . TRP A 1 947 ? 5.385 0.048 -17.777 1.00 93.38 947 TRP A C 1
ATOM 7111 O O . TRP A 1 947 ? 4.868 -0.425 -18.794 1.00 93.38 947 TRP A O 1
ATOM 7121 N N . TYR A 1 948 ? 5.162 -0.491 -16.575 1.00 93.25 948 TYR A N 1
ATOM 7122 C CA . TYR A 1 948 ? 4.401 -1.735 -16.404 1.00 93.25 948 TYR A CA 1
ATOM 7123 C C . TYR A 1 948 ? 2.953 -1.648 -16.921 1.00 93.25 948 TYR A C 1
ATOM 7125 O O . TYR A 1 948 ? 2.449 -2.617 -17.489 1.00 93.25 948 TYR A O 1
ATOM 7133 N N . GLU A 1 949 ? 2.281 -0.493 -16.814 1.00 93.19 949 GLU A N 1
ATOM 7134 C CA . GLU A 1 949 ? 0.928 -0.312 -17.357 1.00 93.19 949 GLU A CA 1
ATOM 7135 C C . GLU A 1 949 ? 0.917 -0.390 -18.890 1.00 93.19 949 GLU A C 1
ATOM 7137 O O . GLU A 1 949 ? -0.047 -0.872 -19.486 1.00 93.19 949 GLU A O 1
ATOM 7142 N N . TRP A 1 950 ? 1.993 0.065 -19.543 1.00 93.31 950 TRP A N 1
ATOM 7143 C CA . TRP A 1 950 ? 2.150 -0.030 -20.997 1.00 93.31 950 TRP A CA 1
ATOM 7144 C C . TRP A 1 950 ? 2.340 -1.484 -21.445 1.00 93.31 950 TRP A C 1
ATOM 7146 O O . TRP A 1 950 ? 1.923 -1.836 -22.551 1.00 93.31 950 TRP A O 1
ATOM 7156 N N . VAL A 1 951 ? 2.913 -2.335 -20.588 1.00 94.50 951 VAL A N 1
ATOM 7157 C CA . VAL A 1 951 ? 2.978 -3.785 -20.808 1.00 94.50 951 VAL A CA 1
ATOM 7158 C C . VAL A 1 951 ? 1.608 -4.429 -20.580 1.00 94.50 951 VAL A C 1
ATOM 7160 O O . VAL A 1 951 ? 1.084 -5.069 -21.493 1.00 94.50 951 VAL A O 1
ATOM 7163 N N . ASP A 1 952 ? 1.009 -4.229 -19.402 1.00 93.00 952 ASP A N 1
ATOM 7164 C CA . ASP A 1 952 ? -0.220 -4.912 -18.969 1.00 93.00 952 ASP A CA 1
ATOM 7165 C C . ASP A 1 952 ? -1.431 -4.556 -19.832 1.00 93.00 952 ASP A C 1
ATOM 7167 O O . ASP A 1 952 ? -2.113 -5.431 -20.361 1.00 93.00 952 ASP A O 1
ATOM 7171 N N . GLN A 1 953 ? -1.681 -3.264 -20.049 1.00 92.06 953 GLN A N 1
ATOM 7172 C CA . GLN A 1 953 ? -2.905 -2.804 -20.717 1.00 92.06 953 GLN A CA 1
ATOM 7173 C C . GLN A 1 953 ? -2.906 -3.044 -22.229 1.00 92.06 953 GLN A C 1
ATOM 7175 O O . GLN A 1 953 ? -3.955 -2.939 -22.867 1.00 92.06 953 GLN A O 1
ATOM 7180 N N . LYS A 1 954 ? -1.738 -3.337 -22.810 1.00 91.25 954 LYS A N 1
ATOM 7181 C CA . LYS A 1 954 ? -1.563 -3.642 -24.236 1.00 91.25 954 LYS A CA 1
ATOM 7182 C C . LYS A 1 954 ? -1.121 -5.094 -24.475 1.00 91.25 954 LYS A C 1
ATOM 7184 O O . LYS A 1 954 ? -0.699 -5.412 -25.582 1.00 91.25 954 LYS A O 1
ATOM 7189 N N . ASP A 1 955 ? -1.229 -5.955 -23.457 1.00 93.50 955 ASP A N 1
ATOM 7190 C CA . ASP A 1 955 ? -0.969 -7.402 -23.529 1.00 93.50 955 ASP A CA 1
ATOM 7191 C C . ASP A 1 955 ? 0.436 -7.766 -24.059 1.00 93.50 955 ASP A C 1
ATOM 7193 O O . ASP A 1 955 ? 0.631 -8.730 -24.801 1.00 93.50 955 ASP A O 1
ATOM 7197 N N . ARG A 1 956 ? 1.464 -6.985 -23.695 1.00 95.38 956 ARG A N 1
ATOM 7198 C CA . ARG A 1 956 ? 2.833 -7.139 -24.231 1.00 95.38 956 ARG A CA 1
ATOM 7199 C C . ARG A 1 956 ? 3.691 -8.124 -23.446 1.00 95.38 956 ARG A C 1
ATOM 7201 O O . ARG A 1 956 ? 4.850 -7.863 -23.136 1.00 95.38 956 ARG A O 1
ATOM 7208 N N . TRP A 1 957 ? 3.141 -9.288 -23.146 1.00 96.25 957 TRP A N 1
ATOM 7209 C CA . TRP A 1 957 ? 3.800 -10.272 -22.287 1.00 96.25 957 TRP A CA 1
ATOM 7210 C C . TRP A 1 957 ? 4.783 -11.199 -23.004 1.00 96.25 957 TRP A C 1
ATOM 7212 O O . TRP A 1 957 ? 5.609 -11.846 -22.361 1.00 96.25 957 TRP A O 1
ATOM 7222 N N . ALA A 1 958 ? 4.709 -11.276 -24.335 1.00 96.12 958 ALA A N 1
ATOM 7223 C CA . ALA A 1 958 ? 5.442 -12.263 -25.125 1.00 96.12 958 ALA A CA 1
ATOM 7224 C C . ALA A 1 958 ? 6.970 -12.299 -24.877 1.00 96.12 958 ALA A C 1
ATOM 7226 O O . ALA A 1 958 ? 7.500 -13.414 -24.789 1.00 96.12 958 ALA A O 1
ATOM 7227 N N . PRO A 1 959 ? 7.685 -11.161 -24.711 1.00 96.38 959 PRO A N 1
ATOM 7228 C CA . PRO A 1 959 ? 9.127 -11.184 -24.445 1.00 96.38 959 PRO A CA 1
ATOM 7229 C C . PRO A 1 959 ? 9.514 -11.906 -23.149 1.00 96.38 959 PRO A C 1
ATOM 7231 O O . PRO A 1 959 ? 10.472 -12.680 -23.157 1.00 96.38 959 PRO A O 1
ATOM 7234 N N . TYR A 1 960 ? 8.730 -11.758 -22.074 1.00 97.44 960 TYR A N 1
ATOM 7235 C CA . TYR A 1 960 ? 8.960 -12.468 -20.808 1.00 97.44 960 TYR A CA 1
ATOM 7236 C C . TYR A 1 960 ? 8.887 -13.985 -20.988 1.00 97.44 960 TYR A C 1
ATOM 7238 O O . TYR A 1 960 ? 9.768 -14.721 -20.546 1.00 97.44 960 TYR A O 1
ATOM 7246 N N . GLY A 1 961 ? 7.882 -14.462 -21.723 1.00 96.56 961 GLY A N 1
ATOM 7247 C CA . GLY A 1 961 ? 7.714 -15.893 -21.957 1.00 96.56 961 GLY A CA 1
ATOM 7248 C C . GLY A 1 961 ? 8.806 -16.463 -22.858 1.00 96.56 961 GLY A C 1
ATOM 7249 O O . GLY A 1 961 ? 9.187 -17.623 -22.709 1.00 96.56 961 GLY A O 1
ATOM 7250 N N . ALA A 1 962 ? 9.309 -15.666 -23.804 1.00 96.81 962 ALA A N 1
ATOM 7251 C CA . ALA A 1 962 ? 10.387 -16.072 -24.695 1.00 96.81 962 ALA A CA 1
ATOM 7252 C C . ALA A 1 962 ? 11.704 -16.277 -23.935 1.00 96.81 962 ALA A C 1
ATOM 7254 O O . ALA A 1 962 ? 12.292 -17.354 -24.049 1.00 96.81 962 ALA A O 1
ATOM 7255 N N . ILE A 1 963 ? 12.118 -15.297 -23.123 1.00 97.31 963 ILE A N 1
ATOM 7256 C CA . ILE A 1 963 ? 13.350 -15.409 -22.335 1.00 97.31 963 ILE A CA 1
ATOM 7257 C C . ILE A 1 963 ? 13.233 -16.500 -21.263 1.00 97.31 963 ILE A C 1
ATOM 7259 O O . ILE A 1 963 ? 14.141 -17.313 -21.119 1.00 97.31 963 ILE A O 1
ATOM 7263 N N . ALA A 1 964 ? 12.087 -16.613 -20.581 1.00 96.69 964 ALA A N 1
ATOM 7264 C CA . ALA A 1 964 ? 11.879 -17.631 -19.551 1.00 96.69 964 ALA A CA 1
ATOM 7265 C C . ALA A 1 964 ? 11.992 -19.059 -20.106 1.00 96.69 964 ALA A C 1
ATOM 7267 O O . ALA A 1 964 ? 12.609 -19.917 -19.480 1.00 96.69 964 ALA A O 1
ATOM 7268 N N . ARG A 1 965 ? 11.447 -19.320 -21.305 1.00 96.38 965 ARG A N 1
ATOM 7269 C CA . ARG A 1 965 ? 11.604 -20.624 -21.974 1.00 96.38 965 ARG A CA 1
ATOM 7270 C C . ARG A 1 965 ? 13.046 -20.899 -22.384 1.00 96.38 965 ARG A C 1
ATOM 7272 O O . ARG A 1 965 ? 13.461 -22.051 -22.334 1.00 96.38 965 ARG A O 1
ATOM 7279 N N . PHE A 1 966 ? 13.779 -19.871 -22.804 1.00 95.88 966 PHE A N 1
ATOM 7280 C CA . PHE A 1 966 ? 15.180 -20.012 -23.190 1.00 95.88 966 PHE A CA 1
ATOM 7281 C C . PHE A 1 966 ? 16.078 -20.353 -22.001 1.00 95.88 966 PHE A C 1
ATOM 7283 O O . PHE A 1 966 ? 16.983 -21.162 -22.137 1.00 95.88 966 PHE A O 1
ATOM 7290 N N . LEU A 1 967 ? 15.790 -19.792 -20.826 1.00 95.12 967 LEU A N 1
ATOM 7291 C CA . LEU A 1 967 ? 16.561 -20.038 -19.605 1.00 95.12 967 LEU A CA 1
ATOM 7292 C C . LEU A 1 967 ? 16.421 -21.467 -19.052 1.00 95.12 967 LEU A C 1
ATOM 7294 O O . LEU A 1 967 ? 17.181 -21.854 -18.165 1.00 95.12 967 LEU A O 1
ATOM 7298 N N . VAL A 1 968 ? 15.467 -22.269 -19.539 1.00 93.94 968 VAL A N 1
ATOM 7299 C CA . VAL A 1 968 ? 15.277 -23.647 -19.068 1.00 93.94 968 VAL A CA 1
ATOM 7300 C C . VAL A 1 968 ? 16.503 -24.495 -19.418 1.00 93.94 968 VAL A C 1
ATOM 7302 O O . VAL A 1 968 ? 16.696 -24.884 -20.565 1.00 93.94 968 VAL A O 1
ATOM 7305 N N . GLY A 1 969 ? 17.296 -24.833 -18.399 1.00 88.69 969 GLY A N 1
ATOM 7306 C CA . GLY A 1 969 ? 18.526 -25.618 -18.546 1.00 88.69 969 GLY A CA 1
ATOM 7307 C C . GLY A 1 969 ? 19.779 -24.788 -18.839 1.00 88.69 969 GLY A C 1
ATOM 7308 O O . GLY A 1 969 ? 20.853 -25.372 -18.985 1.00 88.69 969 GLY A O 1
ATOM 7309 N N . GLU A 1 970 ? 19.665 -23.460 -18.881 1.00 93.00 970 GLU A N 1
ATOM 7310 C CA . GLU A 1 970 ? 20.805 -22.560 -19.042 1.00 93.00 970 GLU A CA 1
ATOM 7311 C C . GLU A 1 970 ? 21.401 -22.134 -17.698 1.00 93.00 970 GLU A C 1
ATOM 7313 O O . GLU A 1 970 ? 20.706 -21.985 -16.694 1.00 93.00 970 GLU A O 1
ATOM 7318 N N . ASP A 1 971 ? 22.718 -21.930 -17.690 1.00 92.88 971 ASP A N 1
ATOM 7319 C CA . ASP A 1 971 ? 23.476 -21.480 -16.521 1.00 92.88 971 ASP A CA 1
ATOM 7320 C C . ASP A 1 971 ? 24.616 -20.573 -16.987 1.00 92.88 971 ASP A C 1
ATOM 7322 O O . ASP A 1 971 ? 25.500 -21.001 -17.732 1.00 92.88 971 ASP A O 1
ATOM 7326 N N . LEU A 1 972 ? 24.588 -19.307 -16.575 1.00 93.12 972 LEU A N 1
ATOM 7327 C CA . LEU A 1 972 ? 25.587 -18.319 -16.991 1.00 93.12 972 LEU A CA 1
ATOM 7328 C C . LEU A 1 972 ? 26.870 -18.388 -16.162 1.00 93.12 972 LEU A C 1
ATOM 7330 O O . LEU A 1 972 ? 27.876 -17.795 -16.562 1.00 93.12 972 LEU A O 1
ATOM 7334 N N . ARG A 1 973 ? 26.839 -19.090 -15.025 1.00 93.31 973 ARG A N 1
ATOM 7335 C CA . ARG A 1 973 ? 27.935 -19.118 -14.058 1.00 93.31 973 ARG A CA 1
ATOM 7336 C C . ARG A 1 973 ? 29.151 -19.865 -14.605 1.00 93.31 973 ARG A C 1
ATOM 7338 O O . ARG A 1 973 ? 29.048 -20.799 -15.407 1.00 93.31 973 ARG A O 1
ATOM 7345 N N . GLY A 1 974 ? 30.323 -19.475 -14.116 1.00 89.19 974 GLY A N 1
ATOM 7346 C CA . GLY A 1 974 ? 31.596 -20.141 -14.372 1.00 89.19 974 GLY A CA 1
ATOM 7347 C C . GLY A 1 974 ? 32.778 -19.186 -14.249 1.00 89.19 974 GLY A C 1
ATOM 7348 O O . GLY A 1 974 ? 32.716 -18.051 -14.716 1.00 89.19 974 GLY A O 1
ATOM 7349 N N . SER A 1 975 ? 33.887 -19.660 -13.676 1.00 80.06 975 SER A N 1
ATOM 7350 C CA . SER A 1 975 ? 35.083 -18.839 -13.415 1.00 80.06 975 SER A CA 1
ATOM 7351 C C . SER A 1 975 ? 35.677 -18.189 -14.668 1.00 80.06 975 SER A C 1
ATOM 7353 O O . SER A 1 975 ? 36.181 -17.075 -14.592 1.00 80.06 975 SER A O 1
ATOM 7355 N N . ASP A 1 976 ? 35.572 -18.861 -15.819 1.00 86.56 976 ASP A N 1
ATOM 7356 C CA . ASP A 1 976 ? 36.074 -18.370 -17.110 1.00 86.56 976 ASP A CA 1
ATOM 7357 C C . ASP A 1 976 ? 34.971 -17.725 -17.966 1.00 86.56 976 ASP A C 1
ATOM 7359 O O . ASP A 1 976 ? 35.196 -17.405 -19.137 1.00 86.56 976 ASP A O 1
ATOM 7363 N N . ALA A 1 977 ? 33.758 -17.570 -17.421 1.00 91.75 977 ALA A N 1
ATOM 7364 C CA . ALA A 1 977 ? 32.651 -16.993 -18.165 1.00 91.75 977 ALA A CA 1
ATOM 7365 C C . ALA A 1 977 ? 32.846 -15.480 -18.339 1.00 91.75 977 ALA A C 1
ATOM 7367 O O . ALA A 1 977 ? 33.187 -14.791 -17.378 1.00 91.75 977 ALA A O 1
ATOM 7368 N N . HIS A 1 978 ? 32.657 -14.952 -19.546 1.00 90.81 978 HIS A N 1
ATOM 7369 C CA . HIS A 1 978 ? 32.861 -13.533 -19.840 1.00 90.81 978 HIS A CA 1
ATOM 7370 C C . HIS A 1 978 ? 32.055 -13.069 -21.056 1.00 90.81 978 HIS A C 1
ATOM 7372 O O . HIS A 1 978 ? 31.702 -13.856 -21.938 1.00 90.81 978 HIS A O 1
ATOM 7378 N N . GLY A 1 979 ? 31.796 -11.761 -21.108 1.00 88.62 979 GLY A N 1
ATOM 7379 C CA . GLY A 1 979 ? 31.204 -11.117 -22.272 1.00 88.62 979 GLY A CA 1
ATOM 7380 C C . GLY A 1 979 ? 32.195 -11.052 -23.434 1.00 88.62 979 GLY A C 1
ATOM 7381 O O . GLY A 1 979 ? 33.376 -10.760 -23.250 1.00 88.62 979 GLY A O 1
ATOM 7382 N N . THR A 1 980 ? 31.699 -11.291 -24.639 1.00 85.38 980 THR A N 1
ATOM 7383 C CA . THR A 1 980 ? 32.393 -11.096 -25.909 1.00 85.38 980 THR A CA 1
ATOM 7384 C C . THR A 1 980 ? 31.541 -10.208 -26.806 1.00 85.38 980 THR A C 1
ATOM 7386 O O . THR A 1 980 ? 30.312 -10.231 -26.746 1.00 85.38 980 THR A O 1
ATOM 7389 N N . ALA A 1 981 ? 32.175 -9.383 -27.628 1.00 80.94 981 ALA A N 1
ATOM 7390 C CA . ALA A 1 981 ? 31.469 -8.508 -28.551 1.00 80.94 981 ALA A CA 1
ATOM 7391 C C . ALA A 1 981 ? 32.254 -8.382 -29.853 1.00 80.94 981 ALA A C 1
ATOM 7393 O O . ALA A 1 981 ? 33.481 -8.268 -29.842 1.00 80.94 981 ALA A O 1
ATOM 7394 N N . CYS A 1 982 ? 31.536 -8.352 -30.969 1.00 72.81 982 CYS A N 1
ATOM 7395 C CA . CYS A 1 982 ? 32.080 -7.996 -32.268 1.00 72.81 982 CYS A CA 1
ATOM 7396 C C . CYS A 1 982 ? 31.121 -7.061 -33.008 1.00 72.81 982 CYS A C 1
ATOM 7398 O O . CYS A 1 982 ? 29.905 -7.081 -32.813 1.00 72.81 982 CYS A O 1
ATOM 7400 N N . GLU A 1 983 ? 31.688 -6.208 -33.850 1.00 70.31 983 GLU A N 1
ATOM 7401 C CA . GLU A 1 983 ? 30.922 -5.347 -34.744 1.00 70.31 983 GLU A CA 1
ATOM 7402 C C . GLU A 1 983 ? 30.999 -5.927 -36.150 1.00 70.31 983 GLU A C 1
ATOM 7404 O O . GLU A 1 983 ? 32.064 -6.355 -36.606 1.00 70.31 983 GLU A O 1
ATOM 7409 N N . ALA A 1 984 ? 29.853 -5.977 -36.822 1.00 70.62 984 ALA A N 1
ATOM 7410 C CA . ALA A 1 984 ? 29.737 -6.454 -38.188 1.00 70.62 984 ALA A CA 1
ATOM 7411 C C . ALA A 1 984 ? 28.862 -5.487 -38.989 1.00 70.62 984 ALA A C 1
ATOM 7413 O O . ALA A 1 984 ? 27.965 -4.841 -38.454 1.00 70.62 984 ALA A O 1
ATOM 7414 N N . ALA A 1 985 ? 29.107 -5.391 -40.290 1.00 67.00 985 ALA A N 1
ATOM 7415 C CA . ALA A 1 985 ? 28.257 -4.635 -41.201 1.00 67.00 985 ALA A CA 1
ATOM 7416 C C . ALA A 1 985 ? 27.534 -5.607 -42.137 1.00 67.00 985 ALA A C 1
ATOM 7418 O O . ALA A 1 985 ? 28.132 -6.573 -42.617 1.00 67.00 985 ALA A O 1
ATOM 7419 N N . SER A 1 986 ? 26.258 -5.346 -42.407 1.00 68.38 986 SER A N 1
ATOM 7420 C CA . SER A 1 986 ? 25.485 -6.037 -43.440 1.00 68.38 986 SER A CA 1
ATOM 7421 C C . SER A 1 986 ? 25.167 -5.087 -44.596 1.00 68.38 986 SER A C 1
ATOM 7423 O O . SER A 1 986 ? 25.342 -3.875 -44.484 1.00 68.38 986 SER A O 1
ATOM 7425 N N . ALA A 1 987 ? 24.655 -5.620 -45.709 1.00 64.06 987 ALA A N 1
ATOM 7426 C CA . ALA A 1 987 ? 24.163 -4.795 -46.815 1.00 64.06 987 ALA A CA 1
ATOM 7427 C C . ALA A 1 987 ? 22.953 -3.912 -46.431 1.00 64.06 987 ALA A C 1
ATOM 7429 O O . ALA A 1 987 ? 22.622 -3.001 -47.183 1.00 64.06 987 ALA A O 1
ATOM 7430 N N . ALA A 1 988 ? 22.306 -4.190 -45.291 1.00 60.91 988 ALA A N 1
ATOM 7431 C CA . ALA A 1 988 ? 21.111 -3.507 -44.800 1.00 60.91 988 ALA A CA 1
ATOM 7432 C C . ALA A 1 988 ? 21.382 -2.517 -43.648 1.00 60.91 988 ALA A C 1
ATOM 7434 O O . ALA A 1 988 ? 20.469 -1.804 -43.263 1.00 60.91 988 ALA A O 1
ATOM 7435 N N . GLY A 1 989 ? 22.605 -2.455 -43.099 1.00 70.31 989 GLY A N 1
ATOM 7436 C CA . GLY A 1 989 ? 22.911 -1.605 -41.941 1.00 70.31 989 GLY A CA 1
ATOM 7437 C C . GLY A 1 989 ? 24.018 -2.150 -41.033 1.00 70.31 989 GLY A C 1
ATOM 7438 O O . GLY A 1 989 ? 24.583 -3.226 -41.278 1.00 70.31 989 GLY A O 1
ATOM 7439 N N . ALA A 1 990 ? 24.340 -1.386 -39.984 1.00 83.06 990 ALA A N 1
ATOM 7440 C CA . ALA A 1 990 ? 25.300 -1.764 -38.947 1.00 83.06 990 ALA A CA 1
ATOM 7441 C C . ALA A 1 990 ? 24.671 -2.756 -37.952 1.00 83.06 990 ALA A C 1
ATOM 7443 O O . ALA A 1 990 ? 23.576 -2.526 -37.439 1.00 83.06 990 ALA A O 1
ATOM 7444 N N . LEU A 1 991 ? 25.378 -3.851 -37.664 1.00 87.06 991 LEU A N 1
ATOM 7445 C CA . LEU A 1 991 ? 24.941 -4.892 -36.737 1.00 87.06 991 LEU A CA 1
ATOM 7446 C C . LEU A 1 991 ? 25.818 -4.897 -35.483 1.00 87.06 991 LEU A C 1
ATOM 7448 O O . LEU A 1 991 ? 27.050 -4.914 -35.564 1.00 87.06 991 LEU A O 1
ATOM 7452 N N . THR A 1 992 ? 25.179 -4.991 -34.321 1.00 86.94 992 THR A N 1
ATOM 7453 C CA . THR A 1 992 ? 25.861 -5.261 -33.052 1.00 86.94 992 THR A CA 1
ATOM 7454 C C . THR A 1 992 ? 25.720 -6.741 -32.715 1.00 86.94 992 THR A C 1
ATOM 7456 O O . THR A 1 992 ? 24.605 -7.253 -32.625 1.00 86.94 992 THR A O 1
ATOM 7459 N N . CYS A 1 993 ? 26.847 -7.429 -32.515 1.00 90.56 993 CYS A N 1
ATOM 7460 C CA . CYS A 1 993 ? 26.883 -8.830 -32.103 1.00 90.56 993 CYS A CA 1
ATOM 7461 C C . CYS A 1 993 ? 27.482 -8.927 -30.694 1.00 90.56 993 CYS A C 1
ATOM 7463 O O . CYS A 1 993 ? 28.657 -8.616 -30.484 1.00 90.56 993 CYS A O 1
ATOM 7465 N N . LEU A 1 994 ? 26.677 -9.356 -29.726 1.00 92.75 994 LEU A N 1
ATOM 7466 C CA . LEU A 1 994 ? 27.087 -9.553 -28.334 1.00 92.75 994 LEU A CA 1
ATOM 7467 C C . LEU A 1 994 ? 27.002 -11.034 -27.985 1.00 92.75 994 LEU A C 1
ATOM 7469 O O . LEU A 1 994 ? 26.166 -11.753 -28.533 1.00 92.75 994 LEU A O 1
ATOM 7473 N N . GLY A 1 995 ? 27.841 -11.497 -27.068 1.00 92.25 995 GLY A N 1
ATOM 7474 C CA . GLY A 1 995 ? 27.810 -12.878 -26.627 1.00 92.25 995 GLY A CA 1
ATOM 7475 C C . GLY A 1 995 ? 28.316 -13.084 -25.210 1.00 92.25 995 GLY A C 1
ATOM 7476 O O . GLY A 1 995 ? 29.157 -12.339 -24.721 1.00 92.25 995 GLY A O 1
ATOM 7477 N N . TRP A 1 996 ? 27.836 -14.150 -24.580 1.00 93.81 996 TRP A N 1
ATOM 7478 C CA . TRP A 1 996 ? 28.339 -14.636 -23.302 1.00 93.81 996 TRP A CA 1
ATOM 7479 C C . TRP A 1 996 ? 29.008 -15.985 -23.518 1.00 93.81 996 TRP A C 1
ATOM 7481 O O . TRP A 1 996 ? 28.369 -16.949 -23.953 1.00 93.81 996 TRP A O 1
ATOM 7491 N N . GLN A 1 997 ? 30.309 -16.046 -23.253 1.00 93.00 997 GLN A N 1
ATOM 7492 C CA . GLN A 1 997 ? 31.116 -17.237 -23.463 1.00 93.00 997 GLN A CA 1
ATOM 7493 C C . GLN A 1 997 ? 31.437 -17.896 -22.129 1.00 93.00 997 GLN A C 1
ATOM 7495 O O . GLN A 1 997 ? 31.848 -17.222 -21.193 1.00 93.00 997 GLN A O 1
ATOM 7500 N N . ARG A 1 998 ? 31.331 -19.225 -22.075 1.00 91.19 998 ARG A N 1
ATOM 7501 C CA . ARG A 1 998 ? 31.856 -20.080 -21.000 1.00 91.19 998 ARG A CA 1
ATOM 7502 C C . ARG A 1 998 ? 32.457 -21.362 -21.605 1.00 91.19 998 ARG A C 1
ATOM 7504 O O . ARG A 1 998 ? 32.265 -21.615 -22.798 1.00 91.19 998 ARG A O 1
ATOM 7511 N N . PRO A 1 999 ? 33.205 -22.187 -20.851 1.00 86.19 999 PRO A N 1
ATOM 7512 C CA . PRO A 1 999 ? 33.802 -23.403 -21.402 1.00 86.19 999 PRO A CA 1
ATOM 7513 C C . PRO A 1 999 ? 32.772 -24.304 -22.107 1.00 86.19 999 PRO A C 1
ATOM 7515 O O . PRO A 1 999 ? 31.819 -24.775 -21.493 1.00 86.19 999 PRO A O 1
ATOM 7518 N N . GLY A 1 1000 ? 32.961 -24.529 -23.412 1.00 87.50 1000 GLY A N 1
ATOM 7519 C CA . GLY A 1 1000 ? 32.097 -25.389 -24.232 1.00 87.50 1000 GLY A CA 1
ATOM 7520 C C . GLY A 1 1000 ? 30.742 -24.797 -24.640 1.00 87.50 1000 GLY A C 1
ATOM 7521 O O . GLY A 1 1000 ? 29.942 -25.523 -25.226 1.00 87.50 1000 GLY A O 1
ATOM 7522 N N . HIS A 1 1001 ? 30.467 -23.517 -24.360 1.00 90.94 1001 HIS A N 1
ATOM 7523 C CA . HIS A 1 1001 ? 29.160 -22.911 -24.620 1.00 90.94 1001 HIS A CA 1
ATOM 7524 C C . HIS A 1 1001 ? 29.273 -21.406 -24.940 1.00 90.94 1001 HIS A C 1
ATOM 7526 O O . HIS A 1 1001 ? 29.998 -20.672 -24.270 1.00 90.94 1001 HIS A O 1
ATOM 7532 N N . LEU A 1 1002 ? 28.549 -20.940 -25.961 1.00 91.38 1002 LEU A N 1
ATOM 7533 C CA . LEU A 1 1002 ? 28.485 -19.532 -26.365 1.00 91.38 1002 LEU A CA 1
ATOM 7534 C C . LEU A 1 1002 ? 27.028 -19.151 -26.625 1.00 91.38 1002 LEU A C 1
ATOM 7536 O O . LEU A 1 1002 ? 26.390 -19.721 -27.509 1.00 91.38 1002 LEU A O 1
ATOM 7540 N N . LEU A 1 1003 ? 26.544 -18.156 -25.890 1.00 93.56 1003 LEU A N 1
ATOM 7541 C CA . LEU A 1 1003 ? 25.295 -17.466 -26.187 1.00 93.56 1003 LEU A CA 1
ATOM 7542 C C . LEU A 1 1003 ? 25.618 -16.254 -27.053 1.00 93.56 1003 LEU A C 1
ATOM 7544 O O . LEU A 1 1003 ? 26.566 -15.537 -26.750 1.00 93.56 1003 LEU A O 1
ATOM 7548 N N . GLY A 1 1004 ? 24.852 -16.019 -28.115 1.00 91.25 1004 GLY A N 1
ATOM 7549 C CA . GLY A 1 1004 ? 25.055 -14.886 -29.014 1.00 91.25 1004 GLY A CA 1
ATOM 7550 C C . GLY A 1 1004 ? 23.737 -14.212 -29.366 1.00 91.25 1004 GLY A C 1
ATOM 7551 O O . GLY A 1 1004 ? 22.743 -14.891 -29.615 1.00 91.25 1004 GLY A O 1
ATOM 7552 N N . TYR A 1 1005 ? 23.743 -12.883 -29.410 1.00 93.56 1005 TYR A N 1
ATOM 7553 C CA . TYR A 1 1005 ? 22.618 -12.065 -29.842 1.00 93.56 1005 TYR A CA 1
ATOM 7554 C C . TYR A 1 1005 ? 23.092 -11.045 -30.876 1.00 93.56 1005 TYR A C 1
ATOM 7556 O O . TYR A 1 1005 ? 24.092 -10.353 -30.672 1.00 93.56 1005 TYR A O 1
ATOM 7564 N N . VAL A 1 1006 ? 22.373 -10.969 -31.994 1.00 91.31 1006 VAL A N 1
ATOM 7565 C CA . VAL A 1 1006 ? 22.656 -10.043 -33.093 1.00 91.31 1006 VAL A CA 1
ATOM 7566 C C . VAL A 1 1006 ? 21.476 -9.100 -33.227 1.00 91.31 1006 VAL A C 1
ATOM 7568 O O . VAL A 1 1006 ? 20.338 -9.552 -33.344 1.00 91.31 1006 VAL A O 1
ATOM 7571 N N . ILE A 1 1007 ? 21.753 -7.801 -33.216 1.00 90.56 1007 ILE A N 1
ATOM 7572 C CA . ILE A 1 1007 ? 20.737 -6.760 -33.337 1.00 90.56 1007 ILE A CA 1
ATOM 7573 C C . ILE A 1 1007 ? 21.142 -5.747 -34.404 1.00 90.56 1007 ILE A C 1
ATOM 7575 O O . ILE A 1 1007 ? 22.302 -5.337 -34.490 1.00 90.56 1007 ILE A O 1
ATOM 7579 N N . ASP A 1 1008 ? 20.169 -5.360 -35.222 1.00 90.19 1008 ASP A N 1
ATOM 7580 C CA . ASP A 1 1008 ? 20.291 -4.227 -36.131 1.00 90.19 1008 ASP A CA 1
ATOM 7581 C C . ASP A 1 1008 ? 20.294 -2.924 -35.324 1.00 90.19 1008 ASP A C 1
ATOM 7583 O O . ASP A 1 1008 ? 19.398 -2.696 -34.509 1.00 90.19 1008 ASP A O 1
ATOM 7587 N N . GLN A 1 1009 ? 21.319 -2.089 -35.505 1.00 87.19 1009 GLN A N 1
ATOM 7588 C CA . GLN A 1 1009 ? 21.490 -0.896 -34.674 1.00 87.19 1009 GLN A CA 1
ATOM 7589 C C . GLN A 1 1009 ? 20.367 0.120 -34.875 1.00 87.19 1009 GLN A C 1
ATOM 7591 O O . GLN A 1 1009 ? 19.953 0.749 -33.906 1.00 87.19 1009 GLN A O 1
ATOM 7596 N N . GLN A 1 1010 ? 19.857 0.258 -36.099 1.00 88.94 1010 GLN A N 1
ATOM 7597 C CA . GLN A 1 1010 ? 18.804 1.220 -36.407 1.00 88.94 1010 GLN A CA 1
ATOM 7598 C C . GLN A 1 1010 ? 17.480 0.805 -35.764 1.00 88.94 1010 GLN A C 1
ATOM 7600 O O . GLN A 1 1010 ? 16.854 1.597 -35.056 1.00 88.94 1010 GLN A O 1
ATOM 7605 N N . TRP A 1 1011 ? 17.104 -0.466 -35.906 1.00 92.12 1011 TRP A N 1
ATOM 7606 C CA . TRP A 1 1011 ? 15.943 -1.006 -35.212 1.00 92.12 1011 TRP A CA 1
ATOM 7607 C C . TRP A 1 1011 ? 16.107 -0.963 -33.692 1.00 92.12 1011 TRP A C 1
ATOM 7609 O O . TRP A 1 1011 ? 15.175 -0.592 -32.989 1.00 92.12 1011 TRP A O 1
ATOM 7619 N N . GLY A 1 1012 ? 17.295 -1.272 -33.171 1.00 90.19 1012 GLY A N 1
ATOM 7620 C CA . GLY A 1 1012 ? 17.575 -1.175 -31.738 1.00 90.19 1012 GLY A CA 1
ATOM 7621 C C . GLY A 1 1012 ? 17.518 0.253 -31.182 1.00 90.19 1012 GLY A C 1
ATOM 7622 O O . GLY A 1 1012 ? 17.345 0.414 -29.980 1.00 90.19 1012 GLY A O 1
ATOM 7623 N N . ALA A 1 1013 ? 17.666 1.279 -32.025 1.00 89.44 1013 ALA A N 1
ATOM 7624 C CA . ALA A 1 1013 ? 17.659 2.680 -31.606 1.00 89.44 1013 ALA A CA 1
ATOM 7625 C C . ALA A 1 1013 ? 16.308 3.389 -31.799 1.00 89.44 1013 ALA A C 1
ATOM 7627 O O . ALA A 1 1013 ? 16.049 4.385 -31.126 1.00 89.44 1013 ALA A O 1
ATOM 7628 N N . HIS A 1 1014 ? 15.476 2.907 -32.732 1.00 90.31 1014 HIS A N 1
ATOM 7629 C CA . HIS A 1 1014 ? 14.229 3.571 -33.148 1.00 90.31 1014 HIS A CA 1
ATOM 7630 C C . HIS A 1 1014 ? 13.005 2.640 -33.200 1.00 90.31 1014 HIS A C 1
ATOM 7632 O O . HIS A 1 1014 ? 11.871 3.098 -33.321 1.00 90.31 1014 HIS A O 1
ATOM 7638 N N . GLY A 1 1015 ? 13.208 1.322 -33.189 1.00 90.50 1015 GLY A N 1
ATOM 7639 C CA . GLY A 1 1015 ? 12.166 0.313 -33.400 1.00 90.50 1015 GLY A CA 1
ATOM 7640 C C . GLY A 1 1015 ? 11.583 0.256 -34.809 1.00 90.50 1015 GLY A C 1
ATOM 7641 O O . GLY A 1 1015 ? 10.542 -0.367 -35.024 1.00 90.50 1015 GLY A O 1
ATOM 7642 N N . THR A 1 1016 ? 12.249 0.882 -35.778 1.00 84.12 1016 THR A N 1
ATOM 7643 C CA . THR A 1 1016 ? 11.866 0.890 -37.192 1.00 84.12 1016 THR A CA 1
ATOM 7644 C C . THR A 1 1016 ? 13.057 0.492 -38.060 1.00 84.12 1016 THR A C 1
ATOM 7646 O O . THR A 1 1016 ? 14.209 0.726 -37.698 1.00 84.12 1016 THR A O 1
ATOM 7649 N N . HIS A 1 1017 ? 12.771 -0.167 -39.181 1.00 72.56 1017 HIS A N 1
ATOM 7650 C CA . HIS A 1 1017 ? 13.726 -0.358 -40.269 1.00 72.56 1017 HIS A CA 1
ATOM 7651 C C . HIS A 1 1017 ? 13.326 0.661 -41.341 1.00 72.56 1017 HIS A C 1
ATOM 7653 O O . HIS A 1 1017 ? 12.189 0.572 -41.814 1.00 72.56 1017 HIS A O 1
ATOM 7659 N N . ASP A 1 1018 ? 14.176 1.643 -41.655 1.00 58.53 1018 ASP A N 1
ATOM 7660 C CA . ASP A 1 1018 ? 13.912 2.536 -42.799 1.00 58.53 1018 ASP A CA 1
ATOM 7661 C C . ASP A 1 1018 ? 13.965 1.783 -44.137 1.00 58.53 1018 ASP A C 1
ATOM 7663 O O . ASP A 1 1018 ? 14.795 0.849 -44.275 1.00 58.53 1018 ASP A O 1
#

Radius of gyration: 36.56 Å; chains: 1; bounding box: 99×81×90 Å

Sequence (1018 aa):
MIAHGVARTIASRIATPEDVGCLSASFFAGSLREQRQDDWRTTRPPAGTRSDSVLNFPYAEHALFPTADAQRAAGIPCNDSGYSTYSVQWDGFLAVPVAGTRLLALTSDGCRVAIDRDRDGVLALGEWSQDAWGGGHDPPLLARLGAPLAAGVHPLRIQFEQTGNLGGFSLMWDDASHRAGMCQGRPVVPKEFLIGTGALEIGGDQAIRLEGTLSGASWLIKSGPSALTIAGADLRSGSTVVAAGSLHCGADQVLPPRALVVSAGATLALDGHGQTIGTLSGAGAIDLGAAVLSLGADDQSGTFAGAITGSGGIRKVGAGTALLDGASSYTGRTDVSGGTLRRADGTIAVQVPLTAPITTIVALPTPPGDERVVDAWITVPADAPPDLGVGAFIVDQHGRWFQRIDPERLPPGRSHRRFDLGATQNLCSQPGLALWTALQATVATRAGLFFWSASASRCAIGIEGRVSGQATPVAADVVPIASTQVPTAIVPSASTATTASSQPRLCECASPPGPAHTGERWQVSVLPAPFPGNPYDSDEFALDAVITGPDHATITLPGFFEQPMRSSDRGDREDVVPAGGGHFTVRFRPRLPGRHQVRLTARWKGGGSVESALPDVEVAGEPWDGYVHVDRADPRFFSIGGGEGTPGAFFWPVGISLRSINDVLSQRSMKTRLTPERGTLSYAAYLERFGRSGGTAAEIWMSSWNLALEWRGDWVGFYGPGRYNQDNAWRLDRILDLAWQNGVRINLVLHNHGQASDRDDHEWKDNPYNHDLGGVLTSPGQIFTDRRSLAAQEKLRRYIIARYADHPAVMGWKLWTEINLTASNPVALRTWHDQASARWHQLDVYQHPVTTHWSMDYHVADRAIIALTGIDYVCLDAYHDEGHPLASLLKEGMSPSGLGGIGKPVLVNEYGANWQGGSDAWMAADHASGAWLSLVTGYGGSPMMWWYEWVDQKDRWAPYGAIARFLVGEDLRGSDAHGTACEAASAAGALTCLGWQRPGHLLGYVIDQQWGAHGTHD

pLDDT: mean 80.25, std 17.93, range [23.05, 98.75]

Secondary structure (DSSP, 8-state):
----------------TTSTTSEEEEEEES-STTS-TT--S--SPPSEEEEES--EE-TTT--SSSSHHHHHHTT---BTTB---EEEEEEEEEEE-STT--EEEEESS-EEEEE-SS-SS---TTSEEESSTT---SSPEEEE-SSPPPSEEEEEEEEEEE-SS---EEEEESSSSS-S-EETTEEBPPGGGEE-TTEEEE--SS-EEE-SPB-S-SEEEE-SSS-EEE-S-B--SS-EEE-SSEEEE-STT-S-SS-EEE-TT-EEE-TT--EE-S-EEESSEEE-TTSEEEE-TTS--EEE-SEEESS-EEEE-SSSEEEE-S-B---SPEEESSSEEEETTS---EEEE--SS--EEEEEPPPSTT--EEEEEEEE-TTS-TT-EEEEEEE-TT--EEEEE-SS---SEEEEEEEE--SS-S-----SS----HHHHHSS-SEEEEEE-SS----EEEEEEE-TT-SSPPP--B-PPP--------------------S-EEEE-SPPP--EETTSPEEEEEEEESPPSSTT-TTTEEEEEEEE-TTS-EEEEE-EEE--EEEEE-SSSEEEEE-S--EEEEEE---S-EEEEEEEEEEETTS-EEEEEPPPEEEESS-----EEE-SS-TTSEEE---TTSPPEEE---EEEEE-TT-SHHHHHH-PPPPP--THHHHHHHHHHHHHTT--EEEEE--TTTT-S---TTSTT---TT---HHHHHHHHHHHHHHHHTT-EEEEE---GGGG-SSSS--GGG-TTBGGGT-SBSSGGGGGT-HHHHHHHHHHHHHHHHHHTT-TTEEEEE--SSGGGSSS-HHHHHHHHHHHHHHHHHH-TT---EE-EESSSTTS--HHHHTSTT--SEEEE----TTS-HHHHHHHHTSTTTTTTS-S-EEEEEBSS-TT---HHHHHHHHHHHHHHHHHHT-SS---BS-HHHHHTTT--HHHHHHHHHTTT-----TT-EEEEEEEEETTEEEEEEEEEETTEEEEEEEEHHHHHHS---

Foldseek 3Di:
DDDPDDDDDLDDDQDDLVQFLWWKKFKAAADPVVPDPQCLPPPDHGLAIDTGNFQWADQPPRFPQPDPVSCVVSNHDDDPPWDHKMKMKTWFKFAAQAFFKWKKKFWFQKKKKFKAQVPPSDGDPQRIDIDNQRVGDVVTDIDTGGGTGGGFMITMMMMHIDDIHGITIFMFIPDDPAAPDDDPNTGGHGSNRTGYSFADEDADPDEEEAQEEADSGQEYGDRHAEEYEQNYAHPHSEEYEQRHHEYEYNEAANHDQYEYEAGDHYEYEDVAHEYHHAAYEHAHEYEQAAYEYEYHSVQEEYEYQYEYAYQHEYEYDHAYEYEDAHHYPHNHDYHYPYHAYYYPVLWGWDFFWQAPQGKFKWAFDADPDPFAKWKKKKAAAQPDDPFKWKKKWAQDPLRQIWIDTDPDHDHHGIDIDMDGTDDDDRDPPPPDWDDDAVQNVVLHDRIIMIMHDPDGGRGTMTMGIDDPDDPDGDDIDGDDDPDDDDPPDDDPPDDPPDPDPPAKDKDADDDQDAAAAAQDKGKGWTAIVVHFSQQLDVLAKWKWKWKQDPVRDIDIFTKGKAFAWDWDDPPQAIDIDGDHHITIMFIDRHQAAAKMWIWMWMAGNPGHIDIDTDPIHGYDDHRDWQAKDQWPQFQQAIFTDADVVGGGHGDFFAEAEPAALQDCLLCQQVVFDRRRNHQLVSLLVLLQLQLVLQGQEYEYELDPVHQPQAFDCVDPQHNHQSHGRNRSLVSVVSSLVSCVVSNYAYQYEHEEQLLQAPPPVPCVVRGRLDVVNVHDDPHSQCCLPPPVNVSSVLSVLSNCLRRDLSRRSHQEYAHYEANVRGPHDPVSVLVSLLVVLVSNCVNRPSRHAYAYEHEEAQPSDDVSSLLRPSHQAYEYAQADAFLFFSLVRLLVCLDPVHCVPSSHAYEHAEDQHHSSHDDPLLSLLCLQCQQLSCLFQSHNHGHHYHSSSNCVVVVVSNSSNVSSVVCVVDDQDDPPKHKDWDWDADPQATKTKIWIDDVPDIDIDIDGSNCSRHNDRD